Protein AF-I0TAL6-F1 (afdb_monomer)

Nearest PDB structures (foldseek):
  5udh-assembly1_A  TM=2.173E-01  e=4.845E+00  Homo sapiens

Structure (mmCIF, N/CA/C/O backbone):
data_AF-I0TAL6-F1
#
_entry.id   AF-I0TAL6-F1
#
loop_
_atom_site.group_PDB
_atom_site.id
_atom_site.type_symbol
_atom_site.label_atom_id
_atom_site.label_alt_id
_atom_site.label_comp_id
_atom_site.label_asym_id
_atom_site.label_entity_id
_atom_site.label_seq_id
_atom_site.pdbx_PDB_ins_code
_atom_site.Cartn_x
_atom_site.Cartn_y
_atom_site.Cartn_z
_atom_site.occupancy
_atom_site.B_iso_or_equiv
_atom_site.auth_seq_id
_atom_site.auth_comp_id
_atom_site.auth_asym_id
_atom_site.auth_atom_id
_atom_site.pdbx_PDB_model_num
ATOM 1 N N . MET A 1 1 ? -28.805 22.030 4.016 1.00 53.69 1 MET A N 1
ATOM 2 C CA . MET A 1 1 ? -29.530 22.286 5.298 1.00 53.69 1 MET A CA 1
ATOM 3 C C . MET A 1 1 ? -31.060 22.111 5.284 1.00 53.69 1 MET A C 1
ATOM 5 O O . MET A 1 1 ? -31.633 21.933 6.361 1.00 53.69 1 MET A O 1
ATOM 9 N N . LYS A 1 2 ? -31.771 22.127 4.138 1.00 55.94 2 LYS A N 1
ATOM 10 C CA . LYS A 1 2 ? -33.166 21.615 4.095 1.00 55.94 2 LYS A CA 1
ATOM 11 C C . LYS A 1 2 ? -33.221 20.123 4.462 1.00 55.94 2 LYS A C 1
ATOM 13 O O . LYS A 1 2 ? -34.239 19.667 4.986 1.00 55.94 2 LYS A O 1
ATOM 18 N N . GLU A 1 3 ? -32.114 19.407 4.263 1.00 63.91 3 GLU A N 1
ATOM 19 C CA . GLU A 1 3 ? -32.031 17.962 4.459 1.00 63.91 3 GLU A CA 1
ATOM 20 C C . GLU A 1 3 ? -32.101 17.501 5.912 1.00 63.91 3 GLU A C 1
ATOM 22 O O . GLU A 1 3 ? -32.312 16.324 6.102 1.00 63.91 3 GLU A O 1
ATOM 27 N N . LEU A 1 4 ? -31.986 18.353 6.941 1.00 71.62 4 LEU A N 1
ATOM 28 C CA . LEU A 1 4 ? -32.075 17.898 8.347 1.00 71.62 4 LEU A CA 1
ATOM 29 C C . LEU A 1 4 ? -33.511 17.832 8.895 1.00 71.62 4 LEU A C 1
ATOM 31 O O . LEU A 1 4 ? -33.734 17.356 10.001 1.00 71.62 4 LEU A O 1
ATOM 35 N N . SER A 1 5 ? -34.500 18.292 8.124 1.00 72.50 5 SER A N 1
ATOM 36 C CA . SER A 1 5 ? -35.914 18.364 8.543 1.00 72.50 5 SER A CA 1
ATOM 37 C C . SER A 1 5 ? -36.588 17.006 8.787 1.00 72.50 5 SER A C 1
ATOM 39 O O . SER A 1 5 ? -37.674 16.946 9.355 1.00 72.50 5 SER A O 1
ATOM 41 N N . PHE A 1 6 ? -35.971 15.894 8.380 1.00 74.50 6 PHE A N 1
ATOM 42 C CA . PHE A 1 6 ? -36.492 14.562 8.702 1.00 74.50 6 PHE A CA 1
ATOM 43 C C . PHE A 1 6 ? -36.309 14.203 10.186 1.00 74.50 6 PHE A C 1
ATOM 45 O O . PHE A 1 6 ? -37.106 13.424 10.706 1.00 74.50 6 PHE A O 1
ATOM 52 N N . LEU A 1 7 ? -35.314 14.788 10.871 1.00 77.50 7 LEU A N 1
ATOM 53 C CA . LEU A 1 7 ? -35.041 14.531 12.291 1.00 77.50 7 LEU A CA 1
ATOM 54 C C . LEU A 1 7 ? -36.184 15.004 13.204 1.00 77.50 7 LEU A C 1
ATOM 56 O O . LEU A 1 7 ? -36.369 14.435 14.275 1.00 77.50 7 LEU A O 1
ATOM 60 N N . ASP A 1 8 ? -37.015 15.950 12.745 1.00 76.44 8 ASP A N 1
ATOM 61 C CA . ASP A 1 8 ? -38.216 16.428 13.455 1.00 76.44 8 ASP A CA 1
ATOM 62 C C . ASP A 1 8 ? -39.261 15.315 13.694 1.00 76.44 8 ASP A C 1
ATOM 64 O O . ASP A 1 8 ? -40.239 15.512 14.415 1.00 76.44 8 ASP A O 1
ATOM 68 N N . LYS A 1 9 ? -39.106 14.150 13.049 1.00 80.06 9 LYS A N 1
ATOM 69 C CA . LYS A 1 9 ? -40.027 13.005 13.148 1.00 80.06 9 LYS A CA 1
ATOM 70 C C . LYS A 1 9 ? -39.466 11.835 13.949 1.00 80.06 9 LYS A C 1
ATOM 72 O O . LYS A 1 9 ? -40.196 10.868 14.158 1.00 80.06 9 LYS A O 1
ATOM 77 N N . TYR A 1 10 ? -38.198 11.896 14.344 1.00 83.62 10 TYR A N 1
ATOM 78 C CA . TYR A 1 10 ? -37.513 10.807 15.025 1.00 83.62 10 TYR A CA 1
ATOM 79 C C . TYR A 1 10 ? -37.316 11.124 16.500 1.00 83.62 10 TYR A C 1
ATOM 81 O O . TYR A 1 10 ? -36.924 12.233 16.860 1.00 83.62 10 TYR A O 1
ATOM 89 N N . ASP A 1 11 ? -37.563 10.123 17.344 1.00 85.75 11 ASP A N 1
ATOM 90 C CA . ASP A 1 11 ? -37.073 10.140 18.720 1.00 85.75 11 ASP A CA 1
ATOM 91 C C . ASP A 1 11 ? -35.536 10.047 18.750 1.00 85.75 11 ASP A C 1
ATOM 93 O O . ASP A 1 11 ? -34.877 9.824 17.725 1.00 85.75 11 ASP A O 1
ATOM 97 N N . LYS A 1 12 ? -34.940 10.198 19.937 1.00 86.06 12 LYS A N 1
ATOM 98 C CA . LYS A 1 12 ? -33.482 10.154 20.091 1.00 86.06 12 LYS A CA 1
ATOM 99 C C . LYS A 1 12 ? -32.867 8.873 19.525 1.00 86.06 12 LYS A C 1
ATOM 101 O O . LYS A 1 12 ? -31.856 8.947 18.832 1.00 86.06 12 LYS A O 1
ATOM 106 N N . GLN A 1 13 ? -33.437 7.704 19.812 1.00 87.19 13 GLN A N 1
ATOM 107 C CA . GLN A 1 13 ? -32.847 6.429 19.400 1.00 87.19 13 GLN A CA 1
ATOM 108 C C . GLN A 1 13 ? -32.952 6.230 17.882 1.00 87.19 13 GLN A C 1
ATOM 110 O O . GLN A 1 13 ? -31.998 5.764 17.258 1.00 87.19 13 GLN A O 1
ATOM 115 N N . GLN A 1 14 ? -34.077 6.610 17.279 1.00 88.38 14 GLN A N 1
ATOM 116 C CA . GLN A 1 14 ? -34.287 6.580 15.832 1.00 88.38 14 GLN A CA 1
ATOM 117 C C . GLN A 1 14 ? -33.343 7.540 15.107 1.00 88.38 14 GLN A C 1
ATOM 119 O O . GLN A 1 14 ? -32.726 7.158 14.113 1.00 88.38 14 GLN A O 1
ATOM 124 N N . ALA A 1 15 ? -33.184 8.756 15.632 1.00 89.38 15 ALA A N 1
ATOM 125 C CA . ALA A 1 15 ? -32.274 9.752 15.086 1.00 89.38 15 ALA A CA 1
ATOM 126 C C . ALA A 1 15 ? -30.819 9.265 15.153 1.00 89.38 15 ALA A C 1
ATOM 128 O O . ALA A 1 15 ? -30.127 9.283 14.137 1.00 89.38 15 ALA A O 1
ATOM 129 N N . LEU A 1 16 ? -30.378 8.747 16.306 1.00 90.44 16 LEU A N 1
ATOM 130 C CA . LEU A 1 16 ? -29.038 8.171 16.458 1.00 90.44 16 LEU A CA 1
ATOM 131 C C . LEU A 1 16 ? -28.819 6.993 15.506 1.00 90.44 16 LEU A C 1
ATOM 133 O O . LEU A 1 16 ? -27.816 6.981 14.806 1.00 90.44 16 LEU A O 1
ATOM 137 N N . SER A 1 17 ? -29.771 6.058 15.423 1.00 91.44 17 SER A N 1
ATOM 138 C CA . SER A 1 17 ? -29.708 4.907 14.509 1.00 91.44 17 SER A CA 1
ATOM 139 C C . SER A 1 17 ? -29.565 5.343 13.048 1.00 91.44 17 SER A C 1
ATOM 141 O O . SER A 1 17 ? -28.744 4.790 12.316 1.00 91.44 17 SER A O 1
ATOM 143 N N . CYS A 1 18 ? -30.315 6.368 12.632 1.00 91.62 18 CYS A N 1
ATOM 144 C CA . CYS A 1 18 ? -30.243 6.913 11.280 1.00 91.62 18 CYS A CA 1
ATOM 145 C C . CYS A 1 18 ? -28.887 7.559 10.988 1.00 91.62 18 CYS A C 1
ATOM 147 O O . CYS A 1 18 ? -28.283 7.253 9.964 1.00 91.62 18 CYS A O 1
ATOM 149 N N . ILE A 1 19 ? -28.388 8.416 11.883 1.00 90.94 19 ILE A N 1
ATOM 150 C CA . ILE A 1 19 ? -27.092 9.081 11.691 1.00 90.94 19 ILE A CA 1
ATOM 151 C C . ILE A 1 19 ? -25.942 8.063 11.725 1.00 90.94 19 ILE A C 1
ATOM 153 O O . ILE A 1 19 ? -25.071 8.112 10.865 1.00 90.94 19 ILE A O 1
ATOM 157 N N . SER A 1 20 ? -25.981 7.087 12.637 1.00 92.25 20 SER A N 1
ATOM 158 C CA . SER A 1 20 ? -25.031 5.966 12.689 1.00 92.25 20 SER A CA 1
ATOM 159 C C . SER A 1 20 ? -24.984 5.182 11.382 1.00 92.25 20 SER A C 1
ATOM 161 O O . SER A 1 20 ? -23.903 4.887 10.881 1.00 92.25 20 SER A O 1
ATOM 163 N N . TYR A 1 21 ? -26.152 4.873 10.806 1.00 94.06 21 TYR A N 1
ATOM 164 C CA . TYR A 1 21 ? -26.229 4.214 9.503 1.00 94.06 21 TYR A CA 1
ATOM 165 C C . TYR A 1 21 ? -25.583 5.076 8.422 1.00 94.06 21 TYR A C 1
ATOM 167 O O . TYR A 1 21 ? -24.734 4.587 7.685 1.00 94.06 21 TYR A O 1
ATOM 175 N N . MET A 1 22 ? -25.945 6.362 8.354 1.00 91.31 22 MET A N 1
ATOM 176 C CA . MET A 1 22 ? -25.385 7.292 7.373 1.00 91.31 22 MET A CA 1
ATOM 177 C C . MET A 1 22 ? -23.862 7.387 7.477 1.00 91.31 22 MET A C 1
ATOM 179 O O . MET A 1 22 ? -23.211 7.441 6.446 1.00 91.31 22 MET A O 1
ATOM 183 N N . MET A 1 23 ? -23.286 7.348 8.683 1.00 88.38 23 MET A N 1
ATOM 184 C CA . MET A 1 23 ? -21.828 7.333 8.872 1.00 88.38 23 MET A CA 1
ATOM 185 C C . MET A 1 23 ? -21.166 6.059 8.324 1.00 88.38 23 MET A C 1
ATOM 187 O O . MET A 1 23 ? -20.019 6.118 7.892 1.00 88.38 23 MET A O 1
ATOM 191 N N . GLY A 1 24 ? -21.867 4.921 8.329 1.00 90.00 24 GLY A N 1
ATOM 192 C CA . GLY A 1 24 ? -21.376 3.662 7.758 1.00 90.00 24 GLY A CA 1
ATOM 193 C C . GLY A 1 24 ? -21.459 3.578 6.229 1.00 90.00 24 GLY A C 1
ATOM 194 O O . GLY A 1 24 ? -20.878 2.677 5.634 1.00 90.00 24 GLY A O 1
ATOM 195 N N . MET A 1 25 ? -22.170 4.496 5.572 1.00 90.19 25 MET A N 1
ATOM 196 C CA . MET A 1 25 ? -22.324 4.512 4.114 1.00 90.19 25 MET A CA 1
ATOM 197 C C . MET A 1 25 ? -21.095 5.125 3.439 1.00 90.19 25 MET A C 1
ATOM 199 O O . MET A 1 25 ? -20.728 6.261 3.753 1.00 90.19 25 MET A O 1
ATOM 203 N N . LYS A 1 26 ? -20.500 4.421 2.470 1.00 87.88 26 LYS A N 1
ATOM 204 C CA . LYS A 1 26 ? -19.375 4.949 1.681 1.00 87.88 26 LYS A CA 1
ATOM 205 C C . LYS A 1 26 ? -19.756 6.198 0.885 1.00 87.88 26 LYS A C 1
ATOM 207 O O . LYS A 1 26 ? -18.926 7.080 0.692 1.00 87.88 26 LYS A O 1
ATOM 212 N N . GLU A 1 27 ? -21.028 6.316 0.513 1.00 86.44 27 GLU A N 1
ATOM 213 C CA . GLU A 1 27 ? -21.602 7.466 -0.186 1.00 86.44 27 GLU A CA 1
ATOM 214 C C . GLU A 1 27 ? -21.585 8.739 0.678 1.00 86.44 27 GLU A C 1
ATOM 216 O O . GLU A 1 27 ? -21.618 9.856 0.170 1.00 86.44 27 GLU A O 1
ATOM 221 N N . ASN A 1 28 ? -21.522 8.586 2.003 1.00 85.06 28 ASN A N 1
ATOM 222 C CA . ASN A 1 28 ? -21.476 9.688 2.961 1.00 85.06 28 ASN A CA 1
ATOM 223 C C . ASN A 1 28 ? -20.080 9.881 3.577 1.00 85.06 28 ASN A C 1
ATOM 225 O O . ASN A 1 28 ? -19.953 10.612 4.562 1.00 85.06 28 ASN A O 1
ATOM 229 N N . SER A 1 29 ? -19.031 9.244 3.046 1.00 80.31 29 SER A N 1
ATOM 230 C CA . SER A 1 29 ? -17.682 9.289 3.632 1.00 80.31 29 SER A CA 1
ATOM 231 C C . SER A 1 29 ? -17.120 10.713 3.745 1.00 80.31 29 SER A C 1
ATOM 233 O O . SER A 1 29 ? -16.451 11.022 4.734 1.00 80.31 29 SER A O 1
ATOM 235 N N . ALA A 1 30 ? -17.435 11.591 2.785 1.00 74.44 30 ALA A N 1
ATOM 236 C CA . ALA A 1 30 ? -17.073 13.011 2.811 1.00 74.44 30 ALA A CA 1
ATOM 237 C C . ALA A 1 30 ? -17.702 13.745 4.009 1.00 74.44 30 ALA A C 1
ATOM 239 O O . ALA A 1 30 ? -17.089 14.600 4.637 1.00 74.44 30 ALA A O 1
ATOM 240 N N . TRP A 1 31 ? -18.900 13.322 4.405 1.00 76.19 31 TRP A N 1
ATOM 241 C CA . TRP A 1 31 ? -19.743 13.990 5.390 1.00 76.19 31 TRP A CA 1
ATOM 242 C C . TRP A 1 31 ? -19.542 13.514 6.834 1.00 76.19 31 TRP A C 1
ATOM 244 O O . TRP A 1 31 ? -20.280 13.935 7.732 1.00 76.19 31 TRP A O 1
ATOM 254 N N . LYS A 1 32 ? -18.576 12.626 7.092 1.00 76.44 32 LYS A N 1
ATOM 255 C CA . LYS A 1 32 ? -18.413 11.954 8.394 1.00 76.44 32 LYS A CA 1
ATOM 256 C C . LYS A 1 32 ? -18.287 12.914 9.582 1.00 76.44 32 LYS A C 1
ATOM 258 O O . LYS A 1 32 ? -18.875 12.650 10.631 1.00 76.44 32 LYS A O 1
ATOM 263 N N . TYR A 1 33 ? -17.605 14.047 9.413 1.00 73.88 33 TYR A N 1
ATOM 264 C CA . TYR A 1 33 ? -17.498 15.090 10.438 1.00 73.88 33 TYR A CA 1
ATOM 265 C C . TYR A 1 33 ? -18.843 15.734 10.751 1.00 73.88 33 TYR A C 1
ATOM 267 O O . TYR A 1 33 ? -19.246 15.844 11.909 1.00 73.88 33 TYR A O 1
ATOM 275 N N . ASN A 1 34 ? -19.563 16.116 9.704 1.00 76.75 34 ASN A N 1
ATOM 276 C CA . ASN A 1 34 ? -20.827 16.828 9.816 1.00 76.75 34 ASN A CA 1
ATOM 277 C C . ASN A 1 34 ? -21.859 15.916 10.486 1.00 76.75 34 ASN A C 1
ATOM 279 O O . ASN A 1 34 ? -22.588 16.348 11.382 1.00 76.75 34 ASN A O 1
ATOM 283 N N . LEU A 1 35 ? -21.848 14.629 10.130 1.00 82.31 35 LEU A N 1
ATOM 284 C CA . LEU A 1 35 ? -22.655 13.596 10.774 1.00 82.31 35 LEU A CA 1
ATOM 285 C C . LEU A 1 35 ? -22.265 13.381 12.242 1.00 82.31 35 LEU A C 1
ATOM 287 O O . LEU A 1 35 ? -23.160 13.299 13.083 1.00 82.31 35 LEU A O 1
ATOM 291 N N . ALA A 1 36 ? -20.973 13.365 12.583 1.00 79.62 36 ALA A N 1
ATOM 292 C CA . ALA A 1 36 ? -20.522 13.251 13.971 1.00 79.62 36 ALA A CA 1
ATOM 293 C C . ALA A 1 36 ? -20.953 14.458 14.828 1.00 79.62 36 ALA A C 1
ATOM 295 O O . ALA A 1 36 ? -21.435 14.277 15.946 1.00 79.62 36 ALA A O 1
ATOM 296 N N . ILE A 1 37 ? -20.869 15.685 14.300 1.00 76.94 37 ILE A N 1
ATOM 297 C CA . ILE A 1 37 ? -21.343 16.902 14.984 1.00 76.94 37 ILE A CA 1
ATOM 298 C C . ILE A 1 37 ? -22.854 16.822 15.236 1.00 76.94 37 ILE A C 1
ATOM 300 O O . ILE A 1 37 ? -23.314 17.067 16.356 1.00 76.94 37 ILE A O 1
ATOM 304 N N . ILE A 1 38 ? -23.633 16.427 14.223 1.00 80.31 38 ILE A N 1
ATOM 305 C CA . ILE A 1 38 ? -25.086 16.234 14.351 1.00 80.31 38 ILE A CA 1
ATOM 306 C C . ILE A 1 38 ? -25.390 15.162 15.404 1.00 80.31 38 ILE A C 1
ATOM 308 O O . ILE A 1 38 ? -26.250 15.357 16.265 1.00 80.31 38 ILE A O 1
ATOM 312 N N . GLN A 1 39 ? -24.672 14.040 15.378 1.00 85.50 39 GLN A N 1
ATOM 313 C CA . GLN A 1 39 ? -24.866 12.945 16.322 1.00 85.50 39 GLN A CA 1
ATOM 314 C C . GLN A 1 39 ? -24.544 13.360 17.760 1.00 85.50 39 GLN A C 1
ATOM 316 O O . GLN A 1 39 ? -25.321 13.076 18.674 1.00 85.50 39 GLN A O 1
ATOM 321 N N . ARG A 1 40 ? -23.438 14.083 17.964 1.00 79.88 40 ARG A N 1
ATOM 322 C CA . ARG A 1 40 ? -23.053 14.644 19.262 1.00 79.88 40 ARG A CA 1
ATOM 323 C C . ARG A 1 40 ? -24.134 15.578 19.792 1.00 79.88 40 ARG A C 1
ATOM 325 O O . ARG A 1 40 ? -24.533 15.457 20.950 1.00 79.88 40 ARG A O 1
ATOM 332 N N . TYR A 1 41 ? -24.655 16.455 18.938 1.00 78.25 41 TYR A N 1
ATOM 333 C CA . TYR A 1 41 ? -25.741 17.350 19.312 1.00 78.25 41 TYR A CA 1
ATOM 334 C C . TYR A 1 41 ? -26.972 16.577 19.814 1.00 78.25 41 TYR A C 1
ATOM 336 O O . TYR A 1 41 ? -27.510 16.911 20.873 1.00 78.25 41 TYR A O 1
ATOM 344 N N . ILE A 1 42 ? -27.380 15.517 19.105 1.00 82.38 42 ILE A N 1
ATOM 345 C CA . ILE A 1 42 ? -28.503 14.644 19.496 1.00 82.38 42 ILE A CA 1
ATOM 346 C C . ILE A 1 42 ? -28.231 13.965 20.850 1.00 82.38 42 ILE A C 1
ATOM 348 O O . ILE A 1 42 ? -29.122 13.855 21.700 1.00 82.38 42 ILE A O 1
ATOM 352 N N . LEU A 1 43 ? -26.998 13.516 21.097 1.00 81.75 43 LEU A N 1
ATOM 353 C CA . LEU A 1 43 ? -26.622 12.897 22.371 1.00 81.75 43 LEU A CA 1
ATOM 354 C C . LEU A 1 43 ? -26.753 13.864 23.553 1.00 81.75 43 LEU A C 1
ATOM 356 O O . LEU A 1 43 ? -27.346 13.489 24.573 1.00 81.75 43 LEU A O 1
ATOM 360 N N . GLU A 1 44 ? -26.257 15.091 23.402 1.00 76.88 44 GLU A N 1
ATOM 361 C CA . GLU A 1 44 ? -26.182 16.094 24.469 1.00 76.88 44 GLU A CA 1
ATOM 362 C C . GLU A 1 44 ? -27.543 16.760 24.749 1.00 76.88 44 GLU A C 1
ATOM 364 O O . GLU A 1 44 ? -27.931 16.932 25.914 1.00 76.88 44 GLU A O 1
ATOM 369 N N . ASN A 1 45 ? -28.307 17.073 23.696 1.00 74.00 45 ASN A N 1
ATOM 370 C CA . ASN A 1 45 ? -29.447 17.995 23.773 1.00 74.00 45 ASN A CA 1
ATOM 371 C C . ASN A 1 45 ? -30.826 17.326 23.676 1.00 74.00 45 ASN A C 1
ATOM 373 O O . ASN A 1 45 ? -31.824 17.943 24.044 1.00 74.00 45 ASN A O 1
ATOM 377 N N . SER A 1 46 ? -30.915 16.067 23.240 1.00 72.00 46 SER A N 1
ATOM 378 C CA . SER A 1 46 ? -32.206 15.383 23.086 1.00 72.00 46 SER A CA 1
ATOM 379 C C . SER A 1 46 ? -32.576 14.547 24.315 1.00 72.00 46 SER A C 1
ATOM 381 O O . SER A 1 46 ? -31.762 13.772 24.839 1.00 72.00 46 SER A O 1
ATOM 383 N N . ASN A 1 47 ? -33.834 14.676 24.751 1.00 66.69 47 ASN A N 1
ATOM 384 C CA . ASN A 1 47 ? -34.414 13.940 25.875 1.00 66.69 47 ASN A CA 1
ATOM 385 C C . ASN A 1 47 ? -35.338 12.820 25.378 1.00 66.69 47 ASN A C 1
ATOM 387 O O . ASN A 1 47 ? -36.497 13.075 25.057 1.00 66.69 47 ASN A O 1
ATOM 391 N N . GLY A 1 48 ? -34.829 11.584 25.387 1.00 68.19 48 GLY A N 1
ATOM 392 C CA . GLY A 1 48 ? -35.621 10.363 25.202 1.00 68.19 48 GLY A CA 1
ATOM 393 C C . GLY A 1 48 ? -36.544 10.396 23.981 1.00 68.19 48 GLY A C 1
ATOM 394 O O . GLY A 1 48 ? -36.072 10.500 22.850 1.00 68.19 48 GLY A O 1
ATOM 395 N N . ASP A 1 49 ? -37.849 10.317 24.243 1.00 68.88 49 ASP A N 1
ATOM 396 C CA . ASP A 1 49 ? -38.909 10.117 23.246 1.00 68.88 49 ASP A CA 1
ATOM 397 C C . ASP A 1 49 ? -39.348 11.406 22.521 1.00 68.88 49 ASP A C 1
ATOM 399 O O . ASP A 1 49 ? -40.234 11.372 21.667 1.00 68.88 49 ASP A O 1
ATOM 403 N N . MET A 1 50 ? -38.779 12.564 22.878 1.00 68.88 50 MET A N 1
ATOM 404 C CA . MET A 1 50 ? -39.114 13.837 22.232 1.00 68.88 50 MET A CA 1
ATOM 405 C C . MET A 1 50 ? -38.406 13.959 20.874 1.00 68.88 50 MET A C 1
ATOM 407 O O . MET A 1 50 ? -37.223 13.615 20.782 1.00 68.88 50 MET A O 1
ATOM 411 N N . PRO A 1 51 ? -39.081 14.501 19.842 1.00 70.88 51 PRO A N 1
ATOM 412 C CA . PRO A 1 51 ? -38.441 14.797 18.569 1.00 70.88 51 PRO A CA 1
ATOM 413 C C . PRO A 1 51 ? -37.265 15.769 18.698 1.00 70.88 51 PRO A C 1
ATOM 415 O O . PRO A 1 51 ? -37.230 16.613 19.599 1.00 70.88 51 PRO A O 1
ATOM 418 N N . ILE A 1 52 ? -36.308 15.663 17.777 1.00 78.81 52 ILE A N 1
ATOM 419 C CA . ILE A 1 52 ? -35.122 16.526 17.735 1.00 78.81 52 ILE A CA 1
ATOM 420 C C . ILE A 1 52 ? -35.521 17.961 17.355 1.00 78.81 52 ILE A C 1
ATOM 422 O O . ILE A 1 52 ? -36.206 18.158 16.358 1.00 78.81 52 ILE A O 1
ATOM 426 N N . ASP A 1 53 ? -35.052 18.973 18.097 1.00 74.12 53 ASP A N 1
ATOM 427 C CA . ASP A 1 53 ? -35.224 20.384 17.711 1.00 74.12 53 ASP A CA 1
ATOM 428 C C . ASP A 1 53 ? -34.231 20.768 16.602 1.00 74.12 53 ASP A C 1
ATOM 430 O O . ASP A 1 53 ? -33.108 21.227 16.841 1.00 74.12 53 ASP A O 1
ATOM 434 N N . VAL A 1 54 ? -34.656 20.586 15.351 1.00 74.06 54 VAL A N 1
ATOM 435 C CA . VAL A 1 54 ? -33.840 20.899 14.169 1.00 74.06 54 VAL A CA 1
ATOM 436 C C . VAL A 1 54 ? -33.616 22.406 14.005 1.00 74.06 54 VAL A C 1
ATOM 438 O O . VAL A 1 54 ? -32.652 22.821 13.356 1.00 74.06 54 VAL A O 1
ATOM 441 N N . THR A 1 55 ? -34.472 23.254 14.581 1.00 72.44 55 THR A N 1
ATOM 442 C CA . THR A 1 55 ? -34.341 24.716 14.458 1.00 72.44 55 THR A CA 1
ATOM 443 C C . THR A 1 55 ? -33.127 25.207 15.233 1.00 72.44 55 THR A C 1
ATOM 445 O O . THR A 1 55 ? -32.355 26.020 14.719 1.00 72.44 55 THR A O 1
ATOM 448 N N . PHE A 1 56 ? -32.920 24.673 16.435 1.00 66.69 56 PHE A N 1
ATOM 449 C CA . PHE A 1 56 ? -31.739 24.965 17.239 1.00 66.69 56 PHE A CA 1
ATOM 450 C C . PHE A 1 56 ? -30.465 24.371 16.622 1.00 66.69 56 PHE A C 1
ATOM 452 O O . PHE A 1 56 ? -29.475 25.086 16.484 1.00 66.69 56 PHE A O 1
ATOM 459 N N . LEU A 1 57 ? -30.506 23.115 16.152 1.00 70.44 57 LEU A N 1
ATOM 460 C CA . LEU A 1 57 ? -29.370 22.478 15.466 1.00 70.44 57 LEU A CA 1
ATOM 461 C C . LEU A 1 57 ? -28.867 23.321 14.283 1.00 70.44 57 LEU A C 1
ATOM 463 O O . LEU A 1 57 ? -27.669 23.542 14.152 1.00 70.44 57 LEU A O 1
ATOM 467 N N . LYS A 1 58 ? -29.772 23.850 13.448 1.00 70.94 58 LYS A N 1
ATOM 468 C CA . LYS A 1 58 ? -29.414 24.708 12.300 1.00 70.94 58 LYS A CA 1
ATOM 469 C C . LYS A 1 58 ? -28.721 26.010 12.701 1.00 70.94 58 LYS A C 1
ATOM 471 O O . LYS A 1 58 ? -27.920 26.525 11.927 1.00 70.94 58 LYS A O 1
ATOM 476 N N . LYS A 1 59 ? -29.064 26.564 13.867 1.00 65.94 59 LYS A N 1
ATOM 477 C CA . LYS A 1 59 ? -28.480 27.809 14.373 1.00 65.94 59 LYS A CA 1
ATOM 478 C C . LYS A 1 59 ? -27.050 27.588 14.871 1.00 65.94 59 LYS A C 1
ATOM 480 O O . LYS A 1 59 ? -26.182 28.396 14.572 1.00 65.94 59 LYS A O 1
ATOM 485 N N . GLU A 1 60 ? -26.820 26.484 15.575 1.00 63.34 60 GLU A N 1
ATOM 486 C CA . GLU A 1 60 ? -25.525 26.168 16.189 1.00 63.34 60 GLU A CA 1
ATOM 487 C C . GLU A 1 60 ? -24.560 25.450 15.231 1.00 63.34 60 GLU A C 1
ATOM 489 O O . GLU A 1 60 ? -23.356 25.492 15.445 1.00 63.34 60 GLU A O 1
ATOM 494 N N . PHE A 1 61 ? -25.045 24.818 14.152 1.00 67.00 61 PHE A N 1
ATOM 495 C CA . PHE A 1 61 ? -24.219 24.017 13.234 1.00 67.00 61 PHE A CA 1
ATOM 496 C C . PHE A 1 61 ? -22.969 24.759 12.728 1.00 67.00 61 PHE A C 1
ATOM 498 O O . PHE A 1 61 ? -21.875 24.208 12.768 1.00 67.00 61 PHE A O 1
ATOM 505 N N . TYR A 1 62 ? -23.103 26.027 12.324 1.00 60.28 62 TYR A N 1
ATOM 506 C CA . TYR A 1 62 ? -21.965 26.838 11.866 1.00 60.28 62 TYR A CA 1
ATOM 507 C C . TYR A 1 62 ? -21.037 27.310 12.992 1.00 60.28 62 TYR A C 1
ATOM 509 O O . TYR A 1 62 ? -19.886 27.640 12.723 1.00 60.28 62 TYR A O 1
ATOM 517 N N . GLU A 1 63 ? -21.514 27.362 14.237 1.00 57.81 63 GLU A N 1
ATOM 518 C CA . GLU A 1 63 ? -20.679 27.670 15.405 1.00 57.81 63 GLU A CA 1
ATOM 519 C C . GLU A 1 63 ? -19.925 26.428 15.913 1.00 57.81 63 GLU A C 1
ATOM 521 O O . GLU A 1 63 ? -18.886 26.563 16.559 1.00 57.81 63 GLU A O 1
ATOM 526 N N . LEU A 1 64 ? -20.429 25.228 15.594 1.00 54.50 64 LEU A N 1
ATOM 527 C CA . LEU A 1 64 ? -19.842 23.933 15.948 1.00 54.50 64 LEU A CA 1
ATOM 528 C C . LEU A 1 64 ? -18.759 23.458 14.965 1.00 54.50 64 LEU A C 1
ATOM 530 O O . LEU A 1 64 ? -17.952 22.608 15.337 1.00 54.50 64 LEU A O 1
ATOM 534 N N . ILE A 1 65 ? -18.715 23.996 13.740 1.00 57.94 65 ILE A N 1
ATOM 535 C CA . ILE A 1 65 ? -17.615 23.746 12.797 1.00 57.94 65 ILE A CA 1
ATOM 536 C C . ILE A 1 65 ? -16.394 24.563 13.254 1.00 57.94 65 ILE A C 1
ATOM 538 O O . ILE A 1 65 ? -16.479 25.794 13.339 1.00 57.94 65 ILE A O 1
ATOM 542 N N . PRO A 1 66 ? -15.243 23.931 13.546 1.00 51.69 66 PRO A N 1
ATOM 543 C CA . PRO A 1 66 ? -14.051 24.658 13.958 1.00 51.69 66 PRO A CA 1
ATOM 544 C C . PRO A 1 66 ? -13.611 25.663 12.886 1.00 51.69 66 PRO A C 1
ATOM 546 O O . PRO A 1 66 ? -13.547 25.355 11.695 1.00 51.69 66 PRO A O 1
ATOM 549 N N . LYS A 1 67 ? -13.263 26.883 13.312 1.00 42.78 67 LYS A N 1
ATOM 550 C CA . LYS A 1 67 ? -12.723 27.910 12.409 1.00 42.78 67 LYS A CA 1
ATOM 551 C C . LYS A 1 67 ? -11.430 27.403 11.759 1.00 42.78 67 LYS A C 1
ATOM 553 O O . LYS A 1 67 ? -10.471 27.126 12.471 1.00 42.78 67 LYS A O 1
ATOM 558 N N . GLY A 1 68 ? -11.406 27.338 10.427 1.00 41.41 68 GLY A N 1
ATOM 559 C CA . GLY A 1 68 ? -10.269 26.837 9.640 1.00 41.41 68 GLY A CA 1
ATOM 560 C C . GLY A 1 68 ? -10.503 25.471 8.989 1.00 41.41 68 GLY A C 1
ATOM 561 O O . GLY A 1 68 ? -9.715 25.077 8.141 1.00 41.41 68 GLY A O 1
ATOM 562 N N . VAL A 1 69 ? -11.601 24.783 9.319 1.00 46.19 69 VAL A N 1
ATOM 563 C CA . VAL A 1 69 ? -12.072 23.591 8.597 1.00 46.19 69 VAL A CA 1
ATOM 564 C C . VAL A 1 69 ? -12.980 24.068 7.462 1.00 46.19 69 VAL A C 1
ATOM 566 O O . VAL A 1 69 ? -14.201 24.025 7.568 1.00 46.19 69 VAL A O 1
ATOM 569 N N . THR A 1 70 ? -12.392 24.679 6.433 1.00 40.00 70 THR A N 1
ATOM 570 C CA . THR A 1 70 ? -13.139 25.138 5.244 1.00 40.00 70 THR A CA 1
ATOM 571 C C . THR A 1 70 ? -13.005 24.188 4.064 1.00 40.00 70 THR A C 1
ATOM 573 O O . THR A 1 70 ? -13.927 24.122 3.260 1.00 40.00 70 THR A O 1
ATOM 576 N N . ASP A 1 71 ? -11.928 23.406 4.028 1.00 44.47 71 ASP A N 1
ATOM 577 C CA . ASP A 1 71 ? -11.718 22.344 3.054 1.00 44.47 71 ASP A CA 1
ATOM 578 C C . ASP A 1 71 ? -11.751 21.032 3.837 1.00 44.47 71 ASP A C 1
ATOM 580 O O . ASP A 1 71 ? -10.793 20.678 4.527 1.00 44.47 71 ASP A O 1
ATOM 584 N N . GLU A 1 72 ? -12.910 20.370 3.852 1.00 49.44 72 GLU A N 1
ATOM 585 C CA . GLU A 1 72 ? -13.040 19.048 4.462 1.00 49.44 72 GLU A CA 1
ATOM 586 C C . GLU A 1 72 ? -11.939 18.155 3.871 1.00 49.44 72 GLU A C 1
ATOM 588 O O . GLU A 1 72 ? -11.831 18.020 2.652 1.00 49.44 72 GLU A O 1
ATOM 593 N N . VAL A 1 73 ? -11.082 17.585 4.728 1.00 48.56 73 VAL A N 1
ATOM 594 C CA . VAL A 1 73 ? -10.094 16.581 4.319 1.00 48.56 73 VAL A CA 1
ATOM 595 C C . VAL A 1 73 ? -10.895 15.355 3.901 1.00 48.56 73 VAL A C 1
ATOM 597 O O . VAL A 1 73 ? -11.267 14.509 4.716 1.00 48.56 73 VAL A O 1
ATOM 600 N N . GLN A 1 74 ? -11.273 15.345 2.629 1.00 52.16 74 GLN A N 1
ATOM 601 C CA . GLN A 1 74 ? -12.042 14.296 1.993 1.00 52.16 74 GLN A CA 1
ATOM 602 C C . GLN A 1 74 ? -11.220 13.012 2.098 1.00 52.16 74 GLN A C 1
ATOM 604 O O . GLN A 1 74 ? -10.151 12.882 1.507 1.00 52.16 74 GLN A O 1
ATOM 609 N N . ALA A 1 75 ? -11.674 12.085 2.937 1.00 51.22 75 ALA A N 1
ATOM 610 C CA . ALA A 1 75 ? -10.999 10.811 3.109 1.00 51.22 75 ALA A CA 1
ATOM 611 C C . ALA A 1 75 ? -11.292 9.931 1.896 1.00 51.22 75 ALA A C 1
ATOM 613 O O . ALA A 1 75 ? -12.425 9.478 1.733 1.00 51.22 75 ALA A O 1
ATOM 614 N N . ASN A 1 76 ? -10.284 9.691 1.053 1.00 62.09 76 ASN A N 1
ATOM 615 C CA . ASN A 1 76 ? -10.466 8.851 -0.134 1.00 62.09 76 ASN A CA 1
ATOM 616 C C . ASN A 1 76 ? -10.736 7.395 0.261 1.00 62.09 76 ASN A C 1
ATOM 618 O O . ASN A 1 76 ? -11.577 6.747 -0.350 1.00 62.09 76 ASN A O 1
ATOM 622 N N . LEU A 1 77 ? -10.083 6.896 1.313 1.00 73.75 77 LEU A N 1
ATOM 623 C CA . LEU A 1 77 ? -10.310 5.553 1.837 1.00 73.75 77 LEU A CA 1
ATOM 624 C C . LEU A 1 77 ? -11.483 5.555 2.826 1.00 73.75 77 LEU A C 1
ATOM 626 O O . LEU A 1 77 ? -11.459 6.286 3.816 1.00 73.75 77 LEU A O 1
ATOM 630 N N . CYS A 1 78 ? -12.510 4.747 2.566 1.00 83.56 78 CYS A N 1
ATOM 631 C CA . CYS A 1 78 ? -13.612 4.510 3.499 1.00 83.56 78 CYS A CA 1
ATOM 632 C C . CYS A 1 78 ? -13.309 3.310 4.400 1.00 83.56 78 CYS A C 1
ATOM 634 O O . CYS A 1 78 ? -13.458 3.412 5.619 1.00 83.56 78 CYS A O 1
ATOM 636 N N . ILE A 1 79 ? -12.829 2.211 3.809 1.00 90.06 79 ILE A N 1
ATOM 637 C CA . ILE A 1 79 ? -12.475 0.968 4.508 1.00 90.06 79 ILE A CA 1
ATOM 638 C C . ILE A 1 79 ? -11.001 0.647 4.263 1.00 90.06 79 ILE A C 1
ATOM 640 O O . ILE A 1 79 ? -10.550 0.691 3.121 1.00 90.06 79 ILE A O 1
ATOM 644 N N . ASP A 1 80 ? -10.280 0.315 5.332 1.00 89.12 80 ASP A N 1
ATOM 645 C CA . ASP A 1 80 ? -8.877 -0.116 5.337 1.00 89.12 80 ASP A CA 1
ATOM 646 C C . ASP A 1 80 ? -8.717 -1.455 6.083 1.00 89.12 80 ASP A C 1
ATOM 648 O O . ASP A 1 80 ? -9.662 -1.975 6.685 1.00 89.12 80 ASP A O 1
ATOM 652 N N . GLN A 1 81 ? -7.502 -2.000 6.096 1.00 91.19 81 GLN A N 1
ATOM 653 C CA . GLN A 1 81 ? -7.124 -3.203 6.826 1.00 91.19 81 GLN A CA 1
ATOM 654 C C . GLN A 1 81 ? -6.277 -2.885 8.061 1.00 91.19 81 GLN A C 1
ATOM 656 O O . GLN A 1 81 ? -5.166 -2.361 7.983 1.00 91.19 81 GLN A O 1
ATOM 661 N N . CYS A 1 82 ? -6.756 -3.317 9.227 1.00 92.94 82 CYS A N 1
ATOM 662 C CA . CYS A 1 82 ? -5.937 -3.434 10.427 1.00 92.94 82 CYS A CA 1
ATOM 663 C C . CYS A 1 82 ? -5.387 -4.858 10.517 1.00 92.94 82 CYS A C 1
ATOM 665 O O . CYS A 1 82 ? -6.100 -5.798 10.866 1.00 92.94 82 CYS A O 1
ATOM 667 N N . ILE A 1 83 ? -4.105 -5.022 10.199 1.00 90.88 83 ILE A N 1
ATOM 668 C CA . ILE A 1 83 ? -3.423 -6.318 10.240 1.00 90.88 83 ILE A CA 1
ATOM 669 C C . ILE A 1 83 ? -2.796 -6.511 11.618 1.00 90.88 83 ILE A C 1
ATOM 671 O O . ILE A 1 83 ? -1.864 -5.797 11.981 1.00 90.88 83 ILE A O 1
ATOM 675 N N . THR A 1 84 ? -3.262 -7.506 12.367 1.00 90.12 84 THR A N 1
ATOM 676 C CA . THR A 1 84 ? -2.555 -7.992 13.559 1.00 90.12 84 THR A CA 1
ATOM 677 C C . THR A 1 84 ? -1.878 -9.315 13.243 1.00 90.12 84 THR A C 1
ATOM 679 O O . THR A 1 84 ? -2.117 -9.922 12.200 1.00 90.12 84 THR A O 1
ATOM 682 N N . GLU A 1 85 ? -1.037 -9.819 14.139 1.00 79.38 85 GLU A N 1
ATOM 683 C CA . GLU A 1 85 ? -0.420 -11.124 13.907 1.00 79.38 85 GLU A CA 1
ATOM 684 C C . GLU A 1 85 ? -1.405 -12.307 14.110 1.00 79.38 85 GLU A C 1
ATOM 686 O O . GLU A 1 85 ? -1.014 -13.466 13.964 1.00 79.38 85 GLU A O 1
ATOM 691 N N . ASP A 1 86 ? -2.662 -12.046 14.499 1.00 82.75 86 ASP A N 1
ATOM 692 C CA . ASP A 1 86 ? -3.714 -13.062 14.682 1.00 82.75 86 ASP A CA 1
ATOM 693 C C . ASP A 1 86 ? -4.658 -13.165 13.474 1.00 82.75 86 ASP A C 1
ATOM 695 O O . ASP A 1 86 ? -5.132 -14.255 13.156 1.00 82.75 86 ASP A O 1
ATOM 699 N N . ARG A 1 87 ? -4.971 -12.035 12.830 1.00 89.25 87 ARG A N 1
ATOM 700 C CA . ARG A 1 87 ? -5.870 -11.940 11.670 1.00 89.25 87 ARG A CA 1
ATOM 701 C C . ARG A 1 87 ? -5.849 -10.524 11.087 1.00 89.25 87 ARG A C 1
ATOM 703 O O . ARG A 1 87 ? -5.341 -9.594 11.713 1.00 89.25 87 ARG A O 1
ATOM 710 N N . SER A 1 88 ? -6.482 -10.361 9.931 1.00 93.12 88 SER A N 1
ATOM 711 C CA . SER A 1 88 ? -6.870 -9.052 9.402 1.00 93.12 88 SER A CA 1
ATOM 712 C C . SER A 1 88 ? -8.284 -8.670 9.843 1.00 93.12 88 SER A C 1
ATOM 714 O O . SER A 1 88 ? -9.156 -9.538 9.990 1.00 93.12 88 SER A O 1
ATOM 716 N N . TYR A 1 89 ? -8.496 -7.372 10.055 1.00 94.88 89 TYR A N 1
ATOM 717 C CA . TYR A 1 89 ? -9.796 -6.768 10.339 1.00 94.88 89 TYR A CA 1
ATOM 718 C C . TYR A 1 89 ? -10.065 -5.658 9.325 1.00 94.88 89 TYR A C 1
ATOM 720 O O . TYR A 1 89 ? -9.215 -4.783 9.146 1.00 94.88 89 TYR A O 1
ATOM 728 N N . SER A 1 90 ? -11.251 -5.660 8.725 1.00 95.12 90 SER A N 1
ATOM 729 C CA . SER A 1 90 ? -11.726 -4.550 7.900 1.00 95.12 90 SER A CA 1
ATOM 730 C C . SER A 1 90 ? -12.246 -3.446 8.807 1.00 95.12 90 SER A C 1
ATOM 732 O O . SER A 1 90 ? -13.133 -3.668 9.632 1.00 95.12 90 SER A O 1
ATOM 734 N N . VAL A 1 91 ? -11.664 -2.259 8.696 1.00 93.00 91 VAL A N 1
ATOM 735 C CA . VAL A 1 91 ? -11.929 -1.143 9.602 1.00 93.00 91 VAL A CA 1
ATOM 736 C C . VAL A 1 91 ? -12.287 0.113 8.832 1.00 93.00 91 VAL A C 1
ATOM 738 O O . VAL A 1 91 ? -11.750 0.377 7.763 1.00 93.00 91 VAL A O 1
ATOM 741 N N . TYR A 1 92 ? -13.171 0.922 9.404 1.00 88.69 92 TYR A N 1
ATOM 742 C CA . TYR A 1 92 ? -13.467 2.241 8.864 1.00 88.69 92 TYR A CA 1
ATOM 743 C C . TYR A 1 92 ? -12.253 3.154 9.028 1.00 88.69 92 TYR A C 1
ATOM 745 O O . TYR A 1 92 ? -11.805 3.406 10.151 1.00 88.69 92 TYR A O 1
ATOM 753 N N . ALA A 1 93 ? -11.729 3.636 7.904 1.00 78.19 93 ALA A N 1
ATOM 754 C CA . ALA A 1 93 ? -10.527 4.450 7.854 1.00 78.19 93 ALA A CA 1
ATOM 755 C C . ALA A 1 93 ? -10.768 5.826 8.488 1.00 78.19 93 ALA A C 1
ATOM 757 O O . ALA A 1 93 ? -11.763 6.518 8.227 1.00 78.19 93 ALA A O 1
ATOM 758 N N . LEU A 1 94 ? -9.841 6.220 9.354 1.00 68.56 94 LEU A N 1
ATOM 759 C CA . LEU A 1 94 ? -9.918 7.467 10.095 1.00 68.56 94 LEU A CA 1
ATOM 760 C C . LEU A 1 94 ? -9.488 8.674 9.265 1.00 68.56 94 LEU A C 1
ATOM 762 O O . LEU A 1 94 ? -9.247 8.607 8.066 1.00 68.56 94 LEU A O 1
ATOM 766 N N . MET A 1 95 ? -9.561 9.833 9.907 1.00 53.41 95 MET A N 1
ATOM 767 C CA . MET A 1 95 ? -9.217 11.137 9.329 1.00 53.41 95 MET A CA 1
ATOM 768 C C . MET A 1 95 ? -7.731 11.434 9.488 1.00 53.41 95 MET A C 1
ATOM 770 O O . MET A 1 95 ? -7.128 12.079 8.641 1.00 53.41 95 MET A O 1
ATOM 774 N N . SER A 1 96 ? -7.166 10.937 10.581 1.00 53.69 96 SER A N 1
ATOM 775 C CA . SER A 1 96 ? -5.750 10.721 10.774 1.00 53.69 96 SER A CA 1
ATOM 776 C C . SER A 1 96 ? -5.331 9.451 10.038 1.00 53.69 96 SER A C 1
ATOM 778 O O . SER A 1 96 ? -6.006 8.427 10.093 1.00 53.69 96 SER A O 1
ATOM 780 N N . GLU A 1 97 ? -4.239 9.535 9.292 1.00 61.84 97 GLU A N 1
ATOM 781 C CA . GLU A 1 97 ? -3.665 8.393 8.596 1.00 61.84 97 GLU A CA 1
ATOM 782 C C . GLU A 1 97 ? -2.798 7.588 9.577 1.00 61.84 97 GLU A C 1
ATOM 784 O O . GLU A 1 97 ? -1.772 8.082 10.045 1.00 61.84 97 GLU A O 1
ATOM 789 N N . GLY A 1 98 ? -3.184 6.342 9.862 1.00 75.81 98 GLY A N 1
ATOM 790 C CA . GLY A 1 98 ? -2.241 5.294 10.254 1.00 75.81 98 GLY A CA 1
ATOM 791 C C . GLY A 1 98 ? -2.444 4.595 11.600 1.00 75.81 98 GLY A C 1
ATOM 792 O O . GLY A 1 98 ? -1.599 3.782 11.981 1.00 75.81 98 GLY A O 1
ATOM 793 N N . GLU A 1 99 ? -3.556 4.807 12.312 1.00 83.38 99 GLU A N 1
ATOM 794 C CA . GLU A 1 99 ? -3.865 4.084 13.559 1.00 83.38 99 GLU A CA 1
ATOM 795 C C . GLU A 1 99 ? -3.830 2.560 13.394 1.00 83.38 99 GLU A C 1
ATOM 797 O O . GLU A 1 99 ? -3.374 1.844 14.282 1.00 83.38 99 GLU A O 1
ATOM 802 N N . GLN A 1 100 ? -4.287 2.054 12.254 1.00 88.19 100 GLN A N 1
ATOM 803 C CA . GLN A 1 100 ? -4.254 0.644 11.878 1.00 88.19 100 GLN A CA 1
ATOM 804 C C . GLN A 1 100 ? -2.818 0.099 11.793 1.00 88.19 100 GLN A C 1
ATOM 806 O O . GLN A 1 100 ? -2.546 -1.005 12.274 1.00 88.19 100 GLN A O 1
ATOM 811 N N . TYR A 1 101 ? -1.872 0.886 11.270 1.00 88.31 101 TYR A N 1
ATOM 812 C CA . TYR A 1 101 ? -0.454 0.517 11.238 1.00 88.31 101 TYR A CA 1
ATOM 813 C C . TYR A 1 101 ? 0.184 0.660 12.623 1.00 88.31 101 TYR A C 1
ATOM 815 O O . TYR A 1 101 ? 0.958 -0.202 13.040 1.00 88.31 101 TYR A O 1
ATOM 823 N N . ALA A 1 102 ? -0.197 1.679 13.397 1.00 89.44 102 ALA A N 1
ATOM 824 C CA . ALA A 1 102 ? 0.231 1.818 14.786 1.00 89.44 102 ALA A CA 1
ATOM 825 C C . ALA A 1 102 ? -0.232 0.631 15.650 1.00 89.44 102 ALA A C 1
ATOM 827 O O . ALA A 1 102 ? 0.564 0.084 16.414 1.00 89.44 102 ALA A O 1
ATOM 828 N N . ILE A 1 103 ? -1.478 0.163 15.492 1.00 93.12 103 ILE A N 1
ATOM 829 C CA . ILE A 1 103 ? -1.989 -1.047 16.159 1.00 93.12 103 ILE A CA 1
ATOM 830 C C . ILE A 1 103 ? -1.163 -2.270 15.771 1.00 93.12 103 ILE A C 1
ATOM 832 O O . ILE A 1 103 ? -0.801 -3.041 16.657 1.00 93.12 103 ILE A O 1
ATOM 836 N N . ARG A 1 104 ? -0.817 -2.442 14.489 1.00 92.12 104 ARG A N 1
ATOM 837 C CA . ARG A 1 104 ? 0.049 -3.543 14.034 1.00 92.12 104 ARG A CA 1
ATOM 838 C C . ARG A 1 104 ? 1.393 -3.543 14.764 1.00 92.12 104 ARG A C 1
ATOM 840 O O . ARG A 1 104 ? 1.780 -4.567 15.325 1.00 92.12 104 ARG A O 1
ATOM 847 N N . ARG A 1 105 ? 2.076 -2.395 14.815 1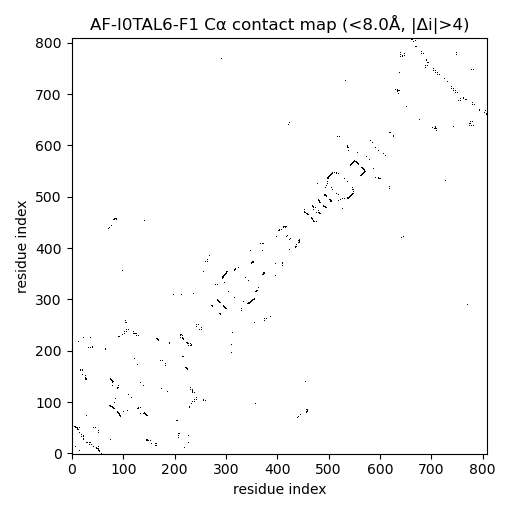.00 92.69 105 ARG A N 1
ATOM 848 C CA . ARG A 1 105 ? 3.357 -2.233 15.534 1.00 92.69 105 ARG A CA 1
ATOM 849 C C . ARG A 1 105 ? 3.196 -2.517 17.026 1.00 92.69 105 ARG A C 1
ATOM 851 O O . ARG A 1 105 ? 4.001 -3.223 17.625 1.00 92.69 105 ARG A O 1
ATOM 858 N N . MET A 1 106 ? 2.116 -2.024 17.624 1.00 93.88 106 MET A N 1
ATOM 859 C CA . MET A 1 106 ? 1.780 -2.270 19.025 1.00 93.88 106 MET A CA 1
ATOM 860 C C . MET A 1 106 ? 1.488 -3.748 19.319 1.00 93.88 106 MET A C 1
ATOM 862 O O . MET A 1 106 ? 1.935 -4.257 20.344 1.00 93.88 106 MET A O 1
ATOM 866 N N . ASP A 1 107 ? 0.802 -4.471 18.433 1.00 93.69 107 ASP A N 1
ATOM 867 C CA . ASP A 1 107 ? 0.560 -5.915 18.570 1.00 93.69 107 ASP A CA 1
ATOM 868 C C . ASP A 1 107 ? 1.876 -6.714 18.522 1.00 93.69 107 ASP A C 1
ATOM 870 O O . ASP A 1 107 ? 2.076 -7.625 19.330 1.00 93.69 107 ASP A O 1
ATOM 874 N N . MET A 1 108 ? 2.825 -6.309 17.665 1.00 92.44 108 MET A N 1
ATOM 875 C CA . MET A 1 108 ? 4.182 -6.878 17.629 1.00 92.44 108 MET A CA 1
ATOM 876 C C . MET A 1 108 ? 4.927 -6.658 18.957 1.00 92.44 108 MET A C 1
ATOM 878 O O . MET A 1 108 ? 5.529 -7.588 19.503 1.00 92.44 108 MET A O 1
ATOM 882 N N . ILE A 1 109 ? 4.853 -5.447 19.526 1.00 94.31 109 ILE A N 1
ATOM 883 C CA . ILE A 1 109 ? 5.427 -5.142 20.851 1.00 94.31 109 ILE A CA 1
ATOM 884 C C . ILE A 1 109 ? 4.753 -5.996 21.927 1.00 94.31 109 ILE A C 1
ATOM 886 O O . ILE A 1 109 ? 5.440 -6.604 22.748 1.00 94.31 109 ILE A O 1
ATOM 890 N N . ALA A 1 110 ? 3.423 -6.092 21.918 1.00 94.50 110 ALA A N 1
ATOM 891 C CA . ALA A 1 110 ? 2.674 -6.869 22.900 1.00 94.50 110 ALA A CA 1
ATOM 892 C C . ALA A 1 110 ? 3.145 -8.321 22.956 1.00 94.50 110 ALA A C 1
ATOM 894 O O . ALA A 1 110 ? 3.348 -8.857 24.042 1.00 94.50 110 ALA A O 1
ATOM 895 N N . ARG A 1 111 ? 3.380 -8.944 21.798 1.00 90.31 111 ARG A N 1
ATOM 896 C CA . ARG A 1 111 ? 3.901 -10.313 21.721 1.00 90.31 111 ARG A CA 1
ATOM 897 C C . ARG A 1 111 ? 5.332 -10.420 22.223 1.00 90.31 111 ARG A C 1
ATOM 899 O O . ARG A 1 111 ? 5.620 -11.321 23.005 1.00 90.31 111 ARG A O 1
ATOM 906 N N . LYS A 1 112 ? 6.205 -9.487 21.835 1.00 92.69 112 LYS A N 1
ATOM 907 C CA . LYS A 1 112 ? 7.601 -9.441 22.304 1.00 92.69 112 LYS A CA 1
ATOM 908 C C . LYS A 1 112 ? 7.701 -9.364 23.832 1.00 92.69 112 LYS A C 1
ATOM 910 O O . LYS A 1 112 ? 8.589 -9.983 24.408 1.00 92.69 112 LYS A O 1
ATOM 915 N N . TYR A 1 113 ? 6.802 -8.615 24.469 1.00 93.81 113 TYR A N 1
ATOM 916 C CA . TYR A 1 113 ? 6.754 -8.429 25.925 1.00 93.81 113 TYR A CA 1
ATOM 917 C C . TYR A 1 113 ? 5.710 -9.316 26.629 1.00 93.81 113 TYR A C 1
ATOM 919 O O . TYR A 1 113 ? 5.465 -9.128 27.818 1.00 93.81 113 TYR A O 1
ATOM 927 N N . GLU A 1 114 ? 5.091 -10.265 25.918 1.00 93.44 114 GLU A N 1
ATOM 928 C CA . GLU A 1 114 ? 4.056 -11.177 26.434 1.00 93.44 114 GLU A CA 1
ATOM 929 C C . GLU A 1 114 ? 2.886 -10.470 27.161 1.00 93.44 114 GLU A C 1
ATOM 931 O O . GLU A 1 114 ? 2.304 -10.982 28.122 1.00 93.44 114 GLU A O 1
ATOM 936 N N . VAL A 1 115 ? 2.506 -9.276 26.699 1.00 92.81 115 VAL A N 1
ATOM 937 C CA . VAL A 1 115 ? 1.429 -8.475 27.292 1.00 92.81 115 VAL A CA 1
ATOM 938 C C . VAL A 1 115 ? 0.069 -9.065 26.920 1.00 92.81 115 VAL A C 1
ATOM 940 O O . VAL A 1 115 ? -0.324 -9.097 25.756 1.00 92.81 115 VAL A O 1
ATOM 943 N N . ASN A 1 116 ? -0.692 -9.490 27.932 1.00 88.69 116 ASN A N 1
ATOM 944 C CA . ASN A 1 116 ? -2.059 -9.998 27.778 1.00 88.69 116 ASN A CA 1
ATOM 945 C C . ASN A 1 116 ? -3.034 -9.284 28.726 1.00 88.69 116 ASN A C 1
ATOM 947 O O . ASN A 1 116 ? -3.601 -9.861 29.663 1.00 88.69 116 ASN A O 1
ATOM 951 N N . ASP A 1 117 ? -3.218 -7.996 28.480 1.00 94.31 117 ASP A N 1
ATOM 952 C CA . ASP A 1 117 ? -4.014 -7.108 29.319 1.00 94.31 117 ASP A CA 1
ATOM 953 C C . ASP A 1 117 ? -5.484 -7.009 28.874 1.00 94.31 117 ASP A C 1
ATOM 955 O O . ASP A 1 117 ? -5.844 -7.221 27.711 1.00 94.31 117 ASP A O 1
ATOM 959 N N . LYS A 1 118 ? -6.363 -6.659 29.821 1.00 93.31 118 LYS A N 1
ATOM 960 C CA . LYS A 1 118 ? -7.805 -6.534 29.574 1.00 93.31 118 LYS A CA 1
ATOM 961 C C . LYS A 1 118 ? -8.123 -5.451 28.535 1.00 93.31 118 LYS A C 1
ATOM 963 O O . LYS A 1 118 ? -9.014 -5.680 27.720 1.00 93.31 118 LYS A O 1
ATOM 968 N N . LEU A 1 119 ? -7.426 -4.310 28.537 1.00 91.56 119 LEU A N 1
ATOM 969 C CA . LEU A 1 119 ? -7.708 -3.216 27.597 1.00 91.56 119 LEU A CA 1
ATOM 970 C C . LEU A 1 119 ? -7.379 -3.617 26.158 1.00 91.56 119 LEU A C 1
ATOM 972 O O . LEU A 1 119 ? -8.191 -3.373 25.274 1.00 91.56 119 LEU A O 1
ATOM 976 N N . MET A 1 120 ? -6.264 -4.313 25.920 1.00 92.25 120 MET A N 1
ATOM 977 C CA . MET A 1 120 ? -5.941 -4.830 24.582 1.00 92.25 120 MET A CA 1
ATOM 978 C C . MET A 1 120 ? -7.009 -5.787 24.057 1.00 92.25 120 MET A C 1
ATOM 980 O O . MET A 1 120 ? -7.422 -5.686 22.904 1.00 92.25 120 MET A O 1
ATOM 984 N N . ARG A 1 121 ? -7.507 -6.694 24.908 1.00 94.31 121 ARG A N 1
ATOM 985 C CA . ARG A 1 121 ? -8.601 -7.602 24.532 1.00 94.31 121 ARG A CA 1
ATOM 986 C C . ARG A 1 121 ? -9.879 -6.838 24.184 1.00 94.31 121 ARG A C 1
ATOM 988 O O . ARG A 1 121 ? -10.550 -7.201 23.227 1.00 94.31 121 ARG A O 1
ATOM 995 N N . ILE A 1 122 ? -10.182 -5.758 24.905 1.00 93.75 122 ILE A N 1
ATOM 996 C CA . ILE A 1 122 ? -11.294 -4.856 24.570 1.00 93.75 122 ILE A CA 1
ATOM 997 C C . ILE A 1 122 ? -11.040 -4.137 23.234 1.00 93.75 122 ILE A C 1
ATOM 999 O O . ILE A 1 122 ? -11.950 -4.046 22.416 1.00 93.75 122 ILE A O 1
ATOM 1003 N N . GLY A 1 123 ? -9.812 -3.686 22.970 1.00 92.88 123 GLY A N 1
ATOM 1004 C CA . GLY A 1 123 ? -9.438 -3.099 21.682 1.00 92.88 123 GLY A CA 1
ATOM 1005 C C . GLY A 1 123 ? -9.663 -4.060 20.513 1.00 92.88 123 GLY A C 1
ATOM 1006 O O . GLY A 1 123 ? -10.235 -3.669 19.502 1.00 92.88 123 GLY A O 1
ATOM 1007 N N . ARG A 1 124 ? -9.324 -5.345 20.675 1.00 94.44 124 ARG A N 1
ATOM 1008 C CA . ARG A 1 124 ? -9.600 -6.384 19.665 1.00 94.44 124 ARG A CA 1
ATOM 1009 C C . ARG A 1 124 ? -11.099 -6.604 19.432 1.00 94.44 124 ARG A C 1
ATOM 1011 O O . ARG A 1 124 ? -11.506 -6.777 18.291 1.00 94.44 124 ARG A O 1
ATOM 1018 N N . VAL A 1 125 ? -11.927 -6.505 20.477 1.00 95.25 125 VAL A N 1
ATOM 1019 C CA . VAL A 1 125 ? -13.397 -6.526 20.334 1.00 95.25 125 VAL A CA 1
ATOM 1020 C C . VAL A 1 125 ? -13.894 -5.361 19.471 1.00 95.25 125 VAL A C 1
ATOM 1022 O O . VAL A 1 125 ? -14.825 -5.553 18.695 1.00 95.25 125 VAL A O 1
ATOM 1025 N N . MET A 1 126 ? -13.288 -4.171 19.557 1.00 93.94 126 MET A N 1
ATOM 1026 C CA . MET A 1 126 ? -13.664 -3.041 18.691 1.00 93.94 126 MET A CA 1
ATOM 1027 C C . MET A 1 126 ? -13.336 -3.310 17.222 1.00 93.94 126 MET A C 1
ATOM 1029 O O . MET A 1 126 ? -14.149 -2.998 16.353 1.00 93.94 126 MET A O 1
ATOM 1033 N N . LEU A 1 127 ? -12.184 -3.931 16.951 1.00 95.50 127 LEU A N 1
ATOM 1034 C CA . LEU A 1 127 ? -11.809 -4.346 15.599 1.00 95.50 127 LEU A CA 1
ATOM 1035 C C . LEU A 1 127 ? -12.781 -5.404 15.047 1.00 95.50 127 LEU A C 1
ATOM 1037 O O . LEU A 1 127 ? -13.234 -5.265 13.918 1.00 95.50 127 LEU A O 1
ATOM 1041 N N . ASP A 1 128 ? -13.176 -6.395 15.856 1.00 95.94 128 ASP A N 1
ATOM 1042 C CA . ASP A 1 128 ? -14.185 -7.404 15.488 1.00 95.94 128 ASP A CA 1
ATOM 1043 C C . ASP A 1 128 ? -15.559 -6.778 15.192 1.00 95.94 128 ASP A C 1
ATOM 1045 O O . ASP A 1 128 ? -16.219 -7.153 14.226 1.00 95.94 128 ASP A O 1
ATOM 1049 N N . ILE A 1 129 ? -16.010 -5.816 16.007 1.00 96.50 129 ILE A N 1
ATOM 1050 C CA . ILE A 1 129 ? -17.273 -5.102 15.760 1.00 96.50 129 ILE A CA 1
ATOM 1051 C C . ILE A 1 129 ? -17.197 -4.330 14.438 1.00 96.50 129 ILE A C 1
ATOM 1053 O O . ILE A 1 129 ? -18.153 -4.372 13.669 1.00 96.50 129 ILE A O 1
ATOM 1057 N N . SER A 1 130 ? -16.076 -3.655 14.169 1.00 95.69 130 SER A N 1
ATOM 1058 C CA . SER A 1 130 ? -15.854 -2.911 12.923 1.00 95.69 130 SER A CA 1
ATOM 1059 C C . SER A 1 130 ? -15.912 -3.836 11.704 1.00 95.69 130 SER A C 1
ATOM 1061 O O . SER A 1 130 ? -16.676 -3.584 10.775 1.00 95.69 130 SER A O 1
ATOM 1063 N N . ASP A 1 131 ? -15.212 -4.968 11.769 1.00 96.19 131 ASP A N 1
ATOM 1064 C CA . ASP A 1 131 ? -15.168 -5.977 10.708 1.00 96.19 131 ASP A CA 1
ATOM 1065 C C . ASP A 1 131 ? -16.553 -6.581 10.425 1.00 96.19 131 ASP A C 1
ATOM 1067 O O . ASP A 1 131 ? -16.979 -6.662 9.274 1.00 96.19 131 ASP A O 1
ATOM 1071 N N . ILE A 1 132 ? -17.326 -6.889 11.474 1.00 96.88 132 ILE A N 1
ATOM 1072 C CA . ILE A 1 132 ? -18.717 -7.352 11.340 1.00 96.88 132 ILE A CA 1
ATOM 1073 C C . ILE A 1 132 ? -19.609 -6.275 10.707 1.00 96.88 132 ILE A C 1
ATOM 1075 O O . ILE A 1 132 ? -20.517 -6.602 9.941 1.00 96.88 132 ILE A O 1
ATOM 1079 N N . ILE A 1 133 ? -19.406 -4.992 11.028 1.00 96.94 133 ILE A N 1
ATOM 1080 C CA . ILE A 1 133 ? -20.152 -3.902 10.383 1.00 96.94 133 ILE A CA 1
ATOM 1081 C C . ILE A 1 133 ? -19.809 -3.856 8.890 1.00 96.94 133 ILE A C 1
ATOM 1083 O O . ILE A 1 133 ? -20.734 -3.804 8.080 1.00 96.94 133 ILE A O 1
ATOM 1087 N N . CYS A 1 134 ? -18.527 -3.921 8.519 1.00 95.88 134 CYS A N 1
ATOM 1088 C CA . CYS A 1 134 ? -18.082 -3.969 7.121 1.00 95.88 134 CYS A CA 1
ATOM 1089 C C . CYS A 1 134 ? -18.725 -5.144 6.364 1.00 95.88 134 CYS A C 1
ATOM 1091 O O . CYS A 1 134 ? -19.319 -4.936 5.306 1.00 95.88 134 CYS A O 1
ATOM 1093 N N . GLU A 1 135 ? -18.716 -6.349 6.949 1.00 95.50 135 GLU A N 1
ATOM 1094 C CA . GLU A 1 135 ? -19.360 -7.544 6.381 1.00 95.50 135 GLU A CA 1
ATOM 1095 C C . GLU A 1 135 ? -20.867 -7.331 6.164 1.00 95.50 135 GLU A C 1
ATOM 1097 O O . GLU A 1 135 ? -21.406 -7.654 5.105 1.00 95.50 135 GLU A O 1
ATOM 1102 N N . ARG A 1 136 ? -21.566 -6.743 7.143 1.00 95.25 136 ARG A N 1
ATOM 1103 C CA . ARG A 1 136 ? -23.014 -6.472 7.063 1.00 95.25 136 ARG A CA 1
ATOM 1104 C C . ARG A 1 136 ? -23.377 -5.418 6.014 1.00 95.25 136 ARG A C 1
ATOM 1106 O O . ARG A 1 136 ? -24.485 -5.481 5.483 1.00 95.25 136 ARG A O 1
ATOM 1113 N N . PHE A 1 137 ? -22.485 -4.467 5.732 1.00 93.81 137 PHE A N 1
ATOM 1114 C CA . PHE A 1 137 ? -22.627 -3.522 4.617 1.00 93.81 137 PHE A CA 1
ATOM 1115 C C . PHE A 1 137 ? -22.199 -4.118 3.266 1.00 93.81 137 PHE A C 1
ATOM 1117 O O . PHE A 1 137 ? -22.563 -3.573 2.227 1.00 93.81 137 PHE A O 1
ATOM 1124 N N . GLY A 1 138 ? -21.492 -5.253 3.265 1.00 93.62 138 GLY A N 1
ATOM 1125 C CA . GLY A 1 138 ? -20.991 -5.904 2.054 1.00 93.62 138 GLY A CA 1
ATOM 1126 C C . GLY A 1 138 ? -19.724 -5.259 1.491 1.00 93.62 138 GLY A C 1
ATOM 1127 O O . GLY A 1 138 ? -19.511 -5.313 0.283 1.00 93.62 138 GLY A O 1
ATOM 1128 N N . TYR A 1 139 ? -18.913 -4.630 2.342 1.00 93.38 139 TYR A N 1
ATOM 1129 C CA . TYR A 1 139 ? -17.657 -3.995 1.945 1.00 93.38 139 TYR A CA 1
ATOM 1130 C C . TYR A 1 139 ? -16.503 -4.997 1.844 1.00 93.38 139 TYR A C 1
ATOM 1132 O O . TYR A 1 139 ? -16.406 -5.926 2.651 1.00 93.38 139 TYR A O 1
ATOM 1140 N N . GLY A 1 140 ? -15.624 -4.791 0.859 1.00 88.06 140 GLY A N 1
ATOM 1141 C CA . GLY A 1 140 ? -14.361 -5.508 0.719 1.00 88.06 140 GLY A CA 1
ATOM 1142 C C . GLY A 1 140 ? -13.278 -5.022 1.688 1.00 88.06 140 GLY A C 1
ATOM 1143 O O . GLY A 1 140 ? -13.513 -4.187 2.560 1.00 88.06 140 GLY A O 1
ATOM 1144 N N . ARG A 1 141 ? -12.057 -5.554 1.527 1.00 87.81 141 ARG A N 1
ATOM 1145 C CA . ARG A 1 141 ? -10.917 -5.225 2.402 1.00 87.81 141 ARG A CA 1
ATOM 1146 C C . ARG A 1 141 ? -10.482 -3.761 2.307 1.00 87.81 141 ARG A C 1
ATOM 1148 O O . ARG A 1 141 ? -10.078 -3.184 3.314 1.00 87.81 141 ARG A O 1
ATOM 1155 N N . TYR A 1 142 ? -10.590 -3.182 1.115 1.00 88.38 142 TYR A N 1
ATOM 1156 C CA . TYR A 1 142 ? -10.301 -1.780 0.846 1.00 88.38 142 TYR A CA 1
ATOM 1157 C C . TYR A 1 142 ? -11.421 -1.204 -0.016 1.00 88.38 142 TYR A C 1
ATOM 1159 O O . TYR A 1 142 ? -11.692 -1.717 -1.101 1.00 88.38 142 TYR A O 1
ATOM 1167 N N . GLU A 1 143 ? -12.051 -0.125 0.437 1.00 86.94 143 GLU A N 1
ATOM 1168 C CA . GLU A 1 143 ? -13.145 0.535 -0.288 1.00 86.94 143 GLU A CA 1
ATOM 1169 C C . GLU A 1 143 ? -12.916 2.041 -0.335 1.00 86.94 143 GLU A C 1
ATOM 1171 O O . GLU A 1 143 ? -12.604 2.661 0.689 1.00 86.94 143 GLU A O 1
ATOM 1176 N N . LEU A 1 144 ? -13.129 2.637 -1.509 1.00 84.00 144 LEU A N 1
ATOM 1177 C CA . LEU A 1 144 ? -13.184 4.089 -1.653 1.00 84.00 144 LEU A CA 1
ATOM 1178 C C . LEU A 1 144 ? -14.476 4.649 -1.074 1.00 84.00 144 LEU A C 1
ATOM 1180 O O . LEU A 1 144 ? -15.556 4.073 -1.214 1.00 84.00 144 LEU A O 1
ATOM 1184 N N . GLY A 1 145 ? -14.352 5.828 -0.480 1.00 81.06 145 GLY A N 1
ATOM 1185 C CA . GLY A 1 145 ? -15.483 6.699 -0.212 1.00 81.06 145 GLY A CA 1
ATOM 1186 C C . GLY A 1 145 ? -15.891 7.526 -1.437 1.00 81.06 145 GLY A C 1
ATOM 1187 O O . GLY A 1 145 ? -15.098 7.717 -2.359 1.00 81.06 145 GLY A O 1
ATOM 1188 N N . GLU A 1 146 ? -17.110 8.066 -1.437 1.00 79.31 146 GLU A N 1
ATOM 1189 C CA . GLU A 1 146 ? -17.576 8.989 -2.482 1.00 79.31 146 GLU A CA 1
ATOM 1190 C C . GLU A 1 146 ? -17.366 10.449 -2.060 1.00 79.31 146 GLU A C 1
ATOM 1192 O O . GLU A 1 146 ? -18.058 10.987 -1.195 1.00 79.31 146 GLU A O 1
ATOM 1197 N N . LEU A 1 147 ? -16.388 11.102 -2.689 1.00 67.75 147 LEU A N 1
ATOM 1198 C CA . LEU A 1 147 ? -15.895 12.424 -2.280 1.00 67.75 147 LEU A CA 1
ATOM 1199 C C . LEU A 1 147 ? -16.679 13.589 -2.891 1.00 67.75 147 LEU A C 1
ATOM 1201 O O . LEU A 1 147 ? -16.703 14.684 -2.340 1.00 67.75 147 LEU A O 1
ATOM 1205 N N . CYS A 1 148 ? -17.321 13.361 -4.038 1.00 65.44 148 CYS A N 1
ATOM 1206 C CA . CYS A 1 148 ? -17.991 14.407 -4.813 1.00 65.44 148 CYS A CA 1
ATOM 1207 C C . CYS A 1 148 ? -19.480 14.568 -4.469 1.00 65.44 148 CYS A C 1
ATOM 1209 O O . CYS A 1 148 ? -20.190 15.300 -5.159 1.00 65.44 148 CYS A O 1
ATOM 1211 N N . ASN A 1 149 ? -19.980 13.880 -3.439 1.00 69.00 149 ASN A N 1
ATOM 1212 C CA . ASN A 1 149 ? -21.387 13.971 -3.071 1.00 69.00 149 ASN A CA 1
ATOM 1213 C C . ASN A 1 149 ? -21.681 15.301 -2.377 1.00 69.00 149 ASN A C 1
ATOM 1215 O O . ASN A 1 149 ? -21.321 15.505 -1.224 1.00 69.00 149 ASN A O 1
ATOM 1219 N N . GLU A 1 150 ? -22.403 16.185 -3.064 1.00 69.25 150 GLU A N 1
ATOM 1220 C CA . GLU A 1 150 ? -22.805 17.505 -2.552 1.00 69.25 150 GLU A CA 1
ATOM 1221 C C . GLU A 1 150 ? -23.906 17.453 -1.476 1.00 69.25 150 GLU A C 1
ATOM 1223 O O . GLU A 1 150 ? -24.172 18.457 -0.812 1.00 69.25 150 GLU A O 1
ATOM 1228 N N . TYR A 1 151 ? -24.558 16.300 -1.299 1.00 74.75 151 TYR A N 1
ATOM 1229 C CA . TYR A 1 151 ? -25.706 16.129 -0.407 1.00 74.75 151 TYR A CA 1
ATOM 1230 C C . TYR A 1 151 ? -25.586 14.841 0.408 1.00 74.75 151 TYR A C 1
ATOM 1232 O O . TYR A 1 151 ? -24.946 13.880 -0.016 1.00 74.75 151 TYR A O 1
ATOM 1240 N N . PHE A 1 152 ? -26.271 14.796 1.554 1.00 80.38 152 PHE A N 1
ATOM 1241 C CA . PHE A 1 152 ? -26.387 13.567 2.337 1.00 80.38 152 PHE A CA 1
ATOM 1242 C C . PHE A 1 152 ? -27.216 12.507 1.602 1.00 80.38 152 PHE A C 1
ATOM 1244 O O . PHE A 1 152 ? -28.337 12.776 1.156 1.00 80.38 152 PHE A O 1
ATOM 1251 N N . ILE A 1 153 ? -26.718 11.273 1.579 1.00 85.06 153 ILE A N 1
ATOM 1252 C CA . ILE A 1 153 ? -27.480 10.100 1.159 1.00 85.06 153 ILE A CA 1
ATOM 1253 C C . ILE A 1 153 ? -28.187 9.497 2.372 1.00 85.06 153 ILE A C 1
ATOM 1255 O O . ILE A 1 153 ? -27.581 9.226 3.410 1.00 85.06 153 ILE A O 1
ATOM 1259 N N . PHE A 1 154 ? -29.497 9.292 2.242 1.00 86.75 154 PHE A N 1
ATOM 1260 C CA . PHE A 1 154 ? -30.345 8.807 3.326 1.00 86.75 154 PHE A CA 1
ATOM 1261 C C . PHE A 1 154 ? -30.717 7.337 3.143 1.00 86.75 154 PHE A C 1
ATOM 1263 O O . PHE A 1 154 ? -31.149 6.960 2.049 1.00 86.75 154 PHE A O 1
ATOM 1270 N N . PRO A 1 155 ? -30.663 6.526 4.215 1.00 86.81 155 PRO A N 1
ATOM 1271 C CA . PRO A 1 155 ? -31.170 5.168 4.166 1.00 86.81 155 PRO A CA 1
ATOM 1272 C C . PRO A 1 155 ? -32.695 5.139 4.087 1.00 86.81 155 PRO A C 1
ATOM 1274 O O . PRO A 1 155 ? -33.405 5.972 4.661 1.00 86.81 155 PRO A O 1
ATOM 1277 N N . ASN A 1 156 ? -33.223 4.122 3.418 1.00 86.12 156 ASN A N 1
ATOM 1278 C CA . ASN A 1 156 ? -34.652 3.848 3.401 1.00 86.12 156 ASN A CA 1
ATOM 1279 C C . ASN A 1 156 ? -35.110 3.102 4.675 1.00 86.12 156 ASN A C 1
ATOM 1281 O O . ASN A 1 156 ? -34.330 2.569 5.464 1.00 86.12 156 ASN A O 1
ATOM 1285 N N . ASN A 1 157 ? -36.428 3.005 4.873 1.00 83.00 157 ASN A N 1
ATOM 1286 C CA . ASN A 1 157 ? -37.002 2.352 6.059 1.00 83.00 157 ASN A CA 1
ATOM 1287 C C . ASN A 1 157 ? -36.666 0.853 6.185 1.00 83.00 157 ASN A C 1
ATOM 1289 O O . ASN A 1 157 ? -36.783 0.298 7.277 1.00 83.00 157 ASN A O 1
ATOM 1293 N N . LYS A 1 158 ? -36.331 0.166 5.085 1.00 87.00 158 LYS A N 1
ATOM 1294 C CA . LYS A 1 158 ? -35.954 -1.256 5.112 1.00 87.00 158 LYS A CA 1
ATOM 1295 C C . LYS A 1 158 ? -34.517 -1.408 5.612 1.00 87.00 158 LYS A C 1
ATOM 1297 O O . LYS A 1 158 ? -34.266 -2.274 6.443 1.00 87.00 158 LYS A O 1
ATOM 1302 N N . GLU A 1 159 ? -33.626 -0.541 5.153 1.00 86.62 159 GLU A N 1
ATOM 1303 C CA . GLU A 1 159 ? -32.232 -0.445 5.598 1.00 86.62 159 GLU A CA 1
ATOM 1304 C C . GLU A 1 159 ? -32.142 -0.101 7.084 1.00 86.62 159 GLU A C 1
ATOM 1306 O O . GLU A 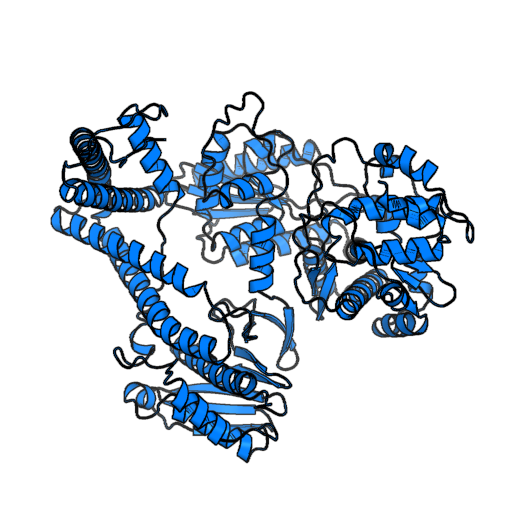1 159 ? -31.503 -0.826 7.839 1.00 86.62 159 GLU A O 1
ATOM 1311 N N . LEU A 1 160 ? -32.894 0.903 7.549 1.00 84.19 160 LEU A N 1
ATOM 1312 C CA . LEU A 1 160 ? -32.931 1.264 8.973 1.00 84.19 160 LEU A CA 1
ATOM 1313 C C . LEU A 1 160 ? -33.461 0.140 9.877 1.00 84.19 160 LEU A C 1
ATOM 1315 O O . LEU A 1 160 ? -33.045 0.029 11.030 1.00 84.19 160 LEU A O 1
ATOM 1319 N N . LYS A 1 161 ? -34.372 -0.707 9.379 1.00 84.31 161 LYS A N 1
ATOM 1320 C CA . LYS A 1 161 ? -34.852 -1.886 10.123 1.00 84.31 161 LYS A CA 1
ATOM 1321 C C . LYS A 1 161 ? -33.789 -2.973 10.253 1.00 84.31 161 LYS A C 1
ATOM 1323 O O . LYS A 1 161 ? -33.784 -3.680 11.255 1.00 84.31 161 LYS A O 1
ATOM 1328 N N . ASN A 1 162 ? -32.906 -3.086 9.266 1.00 87.25 162 ASN A N 1
ATOM 1329 C CA . ASN A 1 162 ? -31.806 -4.042 9.233 1.00 87.25 162 ASN A CA 1
ATOM 1330 C C . ASN A 1 162 ? -30.464 -3.328 9.449 1.00 87.25 162 ASN A C 1
ATOM 1332 O O . ASN A 1 162 ? -29.500 -3.616 8.747 1.00 87.25 162 ASN A O 1
ATOM 1336 N N . ASN A 1 163 ? -30.418 -2.374 10.386 1.00 91.06 163 ASN A N 1
ATOM 1337 C CA . ASN A 1 163 ? -29.254 -1.517 10.583 1.00 91.06 163 ASN A CA 1
ATOM 1338 C C . ASN A 1 163 ? -27.999 -2.353 10.941 1.00 91.06 163 ASN A C 1
ATOM 1340 O O . ASN A 1 163 ? -27.986 -2.979 12.007 1.00 91.06 163 ASN A O 1
ATOM 1344 N N . PRO A 1 164 ? -26.933 -2.328 10.113 1.00 93.38 164 PRO A N 1
ATOM 1345 C CA . PRO A 1 164 ? -25.685 -3.051 10.360 1.00 93.38 164 PRO A CA 1
ATOM 1346 C C . PRO A 1 164 ? -25.009 -2.724 11.695 1.00 93.38 164 PRO A C 1
ATOM 1348 O O . PRO A 1 164 ? -24.303 -3.573 12.241 1.00 93.38 164 PRO A O 1
ATOM 1351 N N . LEU A 1 165 ? -25.248 -1.526 12.240 1.00 95.19 165 LEU A N 1
ATOM 1352 C CA . LEU A 1 165 ? -24.635 -1.022 13.471 1.00 95.19 165 LEU A CA 1
ATOM 1353 C C . LEU A 1 165 ? -25.385 -1.426 14.750 1.00 95.19 165 LEU A C 1
ATOM 1355 O O . LEU A 1 165 ? -24.938 -1.097 15.851 1.00 95.19 165 LEU A O 1
ATOM 1359 N N . LEU A 1 166 ? -26.518 -2.128 14.635 1.00 94.75 166 LEU A N 1
ATOM 1360 C CA . LEU A 1 166 ? -27.234 -2.683 15.784 1.00 94.75 166 LEU A CA 1
ATOM 1361 C C . LEU A 1 166 ? -26.719 -4.088 16.115 1.00 94.75 166 LEU A C 1
ATOM 1363 O O . LEU A 1 166 ? -26.717 -4.996 15.281 1.00 94.75 166 LEU A O 1
ATOM 1367 N N . PHE A 1 167 ? -26.320 -4.284 17.365 1.00 95.19 167 PHE A N 1
ATOM 1368 C CA . PHE A 1 167 ? -25.874 -5.565 17.901 1.00 95.19 167 PHE A CA 1
ATOM 1369 C C . PHE A 1 167 ? -26.792 -5.977 19.040 1.00 95.19 167 PHE A C 1
ATOM 1371 O O . PHE A 1 167 ? -26.996 -5.212 19.981 1.00 95.19 167 PHE A O 1
ATOM 1378 N N . SER A 1 168 ? -27.334 -7.192 18.982 1.00 94.19 168 SER A N 1
ATOM 1379 C CA . SER A 1 168 ? -28.088 -7.731 20.113 1.00 94.19 168 SER A CA 1
ATOM 1380 C C . SER A 1 168 ? -27.152 -8.069 21.276 1.00 94.19 168 SER A C 1
ATOM 1382 O O . SER A 1 168 ? -25.963 -8.329 21.070 1.00 94.19 168 SER A O 1
ATOM 1384 N N . ASP A 1 169 ? -27.688 -8.161 22.496 1.00 92.81 169 ASP A N 1
ATOM 1385 C CA . ASP A 1 169 ? -26.914 -8.637 23.657 1.00 92.81 169 ASP A CA 1
ATOM 1386 C C . ASP A 1 169 ? -26.236 -9.990 23.380 1.00 92.81 169 ASP A C 1
ATOM 1388 O O . ASP A 1 169 ? -25.105 -10.235 23.797 1.00 92.81 169 ASP A O 1
ATOM 1392 N N . ARG A 1 170 ? -26.902 -10.870 22.618 1.00 93.12 170 ARG A N 1
ATOM 1393 C CA . ARG A 1 170 ? -26.367 -12.180 22.231 1.00 93.12 170 ARG A CA 1
ATOM 1394 C C . ARG A 1 170 ? -25.170 -12.067 21.286 1.00 93.12 170 ARG A C 1
ATOM 1396 O O . ARG A 1 170 ? -24.238 -12.862 21.425 1.00 93.12 170 ARG A O 1
ATOM 1403 N N . ASP A 1 171 ? -25.209 -11.137 20.334 1.00 93.31 171 ASP A N 1
ATOM 1404 C CA . ASP A 1 171 ? -24.107 -10.914 19.391 1.00 93.31 171 ASP A CA 1
ATOM 1405 C C . ASP A 1 171 ? -22.868 -10.440 20.146 1.00 93.31 171 ASP A C 1
ATOM 1407 O O . ASP A 1 171 ? -21.797 -11.033 20.025 1.00 93.31 171 ASP A O 1
ATOM 1411 N N . ILE A 1 172 ? -23.049 -9.448 21.018 1.00 93.75 172 ILE A N 1
ATOM 1412 C CA . ILE A 1 172 ? -21.994 -8.906 21.873 1.00 93.75 172 ILE A CA 1
ATOM 1413 C C . ILE A 1 172 ? -21.398 -9.980 22.786 1.00 93.75 172 ILE A C 1
ATOM 1415 O O . ILE A 1 172 ? -20.183 -10.172 22.805 1.00 93.75 172 ILE A O 1
ATOM 1419 N N . LEU A 1 173 ? -22.239 -10.746 23.483 1.00 92.81 173 LEU A N 1
ATOM 1420 C CA . LEU A 1 173 ? -21.814 -11.863 24.331 1.00 92.81 173 LEU A CA 1
ATOM 1421 C C . LEU A 1 173 ? -20.969 -12.893 23.572 1.00 92.81 173 LEU A C 1
ATOM 1423 O O . LEU A 1 173 ? -20.038 -13.474 24.133 1.00 92.81 173 LEU A O 1
ATOM 1427 N N . LYS A 1 174 ? -21.309 -13.165 22.307 1.00 94.81 174 LYS A N 1
ATOM 1428 C CA . LYS A 1 174 ? -20.558 -14.100 21.461 1.00 94.81 174 LYS A CA 1
ATOM 1429 C C . LYS A 1 174 ? -19.158 -13.560 21.162 1.00 94.81 174 LYS A C 1
ATOM 1431 O O . LYS A 1 174 ? -18.205 -14.326 21.284 1.00 94.81 174 LYS A O 1
ATOM 1436 N N . ILE A 1 175 ? -19.043 -12.275 20.824 1.00 95.19 175 ILE A N 1
ATOM 1437 C CA . ILE A 1 175 ? -17.758 -11.614 20.546 1.00 95.19 175 ILE A CA 1
ATOM 1438 C C . ILE A 1 175 ? -16.896 -11.580 21.820 1.00 95.19 175 ILE A C 1
ATOM 1440 O O . ILE A 1 175 ? -15.762 -12.051 21.818 1.00 95.19 175 ILE A O 1
ATOM 1444 N N . LEU A 1 176 ? -17.456 -11.131 22.950 1.00 95.06 176 LEU A N 1
ATOM 1445 C CA . LEU A 1 176 ? -16.741 -11.026 24.232 1.00 95.06 176 LEU A CA 1
ATOM 1446 C C . LEU A 1 176 ? -16.171 -12.364 24.717 1.00 95.06 176 LEU A C 1
ATOM 1448 O O . LEU A 1 176 ? -15.036 -12.423 25.200 1.00 95.06 176 LEU A O 1
ATOM 1452 N N . LYS A 1 177 ? -16.926 -13.456 24.548 1.00 94.44 177 LYS A N 1
ATOM 1453 C CA . LYS A 1 177 ? -16.464 -14.809 24.895 1.00 94.44 177 LYS A CA 1
ATOM 1454 C C . LYS A 1 177 ? -15.233 -15.237 24.101 1.00 94.44 177 LYS A C 1
ATOM 1456 O O . LYS A 1 177 ? -14.408 -15.954 24.659 1.00 94.44 177 LYS A O 1
ATOM 1461 N N . GLY A 1 178 ? -15.083 -14.782 22.854 1.00 92.94 178 GLY A N 1
ATOM 1462 C CA . GLY A 1 178 ? -13.893 -15.042 22.036 1.00 92.94 178 GLY A CA 1
ATOM 1463 C C . GLY A 1 178 ? -12.601 -14.507 22.663 1.00 92.94 178 GLY A C 1
ATOM 1464 O O . GLY A 1 178 ? -11.536 -15.086 22.465 1.00 92.94 178 GLY A O 1
ATOM 1465 N N . TYR A 1 179 ? -12.707 -13.471 23.499 1.00 93.50 179 TYR A N 1
ATOM 1466 C CA . TYR A 1 179 ? -11.578 -12.819 24.167 1.00 93.50 179 TYR A CA 1
ATOM 1467 C C . TYR A 1 179 ? -11.571 -13.000 25.691 1.00 93.50 179 TYR A C 1
ATOM 1469 O O . TYR A 1 179 ? -10.865 -12.276 26.394 1.00 93.50 179 TYR A O 1
ATOM 1477 N N . ASN A 1 180 ? -12.331 -13.958 26.233 1.00 94.56 180 ASN A N 1
ATOM 1478 C CA . ASN A 1 180 ? -12.451 -14.181 27.680 1.00 94.56 180 ASN A CA 1
ATOM 1479 C C . ASN A 1 180 ? -12.859 -12.909 28.459 1.00 94.56 180 ASN A C 1
ATOM 1481 O O . ASN A 1 180 ? -12.293 -12.604 29.514 1.00 94.56 180 ASN A O 1
ATOM 1485 N N . LEU A 1 181 ? -13.818 -12.147 27.9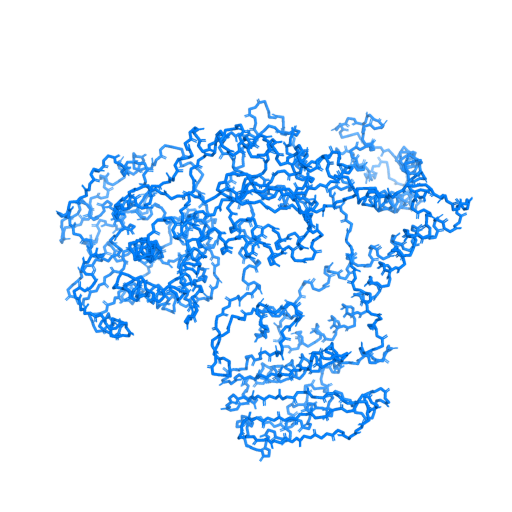27 1.00 95.25 181 LEU A N 1
ATOM 1486 C CA . LEU A 1 181 ? -14.375 -10.944 28.551 1.00 95.25 181 LEU A CA 1
ATOM 1487 C C . LEU A 1 181 ? -15.816 -11.173 29.031 1.00 95.25 181 LEU A C 1
ATOM 1489 O O . LEU A 1 181 ? -16.526 -12.046 28.532 1.00 95.25 181 LEU A O 1
ATOM 1493 N N . ASP A 1 182 ? -16.232 -10.376 30.017 1.00 90.88 182 ASP A N 1
ATOM 1494 C CA . ASP A 1 182 ? -17.598 -10.342 30.551 1.00 90.88 182 ASP A CA 1
ATOM 1495 C C . ASP A 1 182 ? -18.400 -9.148 30.006 1.00 90.88 182 ASP A C 1
ATOM 1497 O O . ASP A 1 182 ? -17.832 -8.197 29.468 1.00 90.88 182 ASP A O 1
ATOM 1501 N N . ASP A 1 183 ? -19.721 -9.163 30.195 1.00 82.38 183 ASP A N 1
ATOM 1502 C CA . ASP A 1 183 ? -20.633 -8.128 29.673 1.00 82.38 183 ASP A CA 1
ATOM 1503 C C . ASP A 1 183 ? -20.335 -6.724 30.208 1.00 82.38 183 ASP A C 1
ATOM 1505 O O . ASP A 1 183 ? -20.577 -5.719 29.540 1.00 82.38 183 ASP A O 1
ATOM 1509 N N . LYS A 1 184 ? -19.745 -6.643 31.405 1.00 86.06 184 LYS A N 1
ATOM 1510 C CA . LYS A 1 184 ? -19.349 -5.374 32.025 1.00 86.06 184 LYS A CA 1
ATOM 1511 C C . LYS A 1 184 ? -18.120 -4.761 31.367 1.00 86.06 184 LYS A C 1
ATOM 1513 O O . LYS A 1 184 ? -17.854 -3.574 31.533 1.00 86.06 184 LYS A O 1
ATOM 1518 N N . SER A 1 185 ? -17.361 -5.544 30.605 1.00 88.44 185 SER A N 1
ATOM 1519 C CA . SER A 1 185 ? -16.139 -5.076 29.954 1.00 88.44 185 SER A CA 1
ATOM 1520 C C . SER A 1 185 ? -16.404 -4.010 28.887 1.00 88.44 185 SER A C 1
ATOM 1522 O O . SER A 1 185 ? -15.502 -3.224 28.613 1.00 88.44 185 SER A O 1
ATOM 1524 N N . LEU A 1 186 ? -17.626 -3.921 28.341 1.00 85.56 186 LEU A N 1
ATOM 1525 C CA . LEU A 1 186 ? -17.997 -2.869 27.387 1.00 85.56 186 LEU A CA 1
ATOM 1526 C C . LEU A 1 186 ? -18.498 -1.569 28.030 1.00 85.56 186 LEU A C 1
ATOM 1528 O O . LEU A 1 186 ? -18.555 -0.552 27.344 1.00 85.56 186 LEU A O 1
ATOM 1532 N N . GLU A 1 187 ? -18.837 -1.555 29.324 1.00 84.50 187 GLU A N 1
ATOM 1533 C CA . GLU A 1 187 ? -19.433 -0.377 29.988 1.00 84.50 187 GLU A CA 1
ATOM 1534 C C . GLU A 1 187 ? -18.519 0.859 29.938 1.00 84.50 187 GLU A C 1
ATOM 1536 O O . GLU A 1 187 ? -18.995 1.998 29.919 1.00 84.50 187 GLU A O 1
ATOM 1541 N N . ILE A 1 188 ? -17.202 0.648 29.835 1.00 83.44 188 ILE A N 1
ATOM 1542 C CA . ILE A 1 188 ? -16.215 1.725 29.695 1.00 83.44 188 ILE A CA 1
ATOM 1543 C C . ILE A 1 188 ? -16.347 2.501 28.372 1.00 83.44 188 ILE A C 1
ATOM 1545 O O . ILE A 1 188 ? -15.885 3.631 28.316 1.00 83.44 188 ILE A O 1
ATOM 1549 N N . MET A 1 189 ? -17.003 1.937 27.350 1.00 85.25 189 MET A N 1
ATOM 1550 C CA . MET A 1 189 ? -17.209 2.535 26.016 1.00 85.25 189 MET A CA 1
ATOM 1551 C C . MET A 1 189 ? -18.654 2.974 25.765 1.00 85.25 189 MET A C 1
ATOM 1553 O O . MET A 1 189 ? -18.974 3.480 24.691 1.00 85.25 189 MET A O 1
ATOM 1557 N N . VAL A 1 190 ? -19.551 2.755 26.726 1.00 88.69 190 VAL A N 1
ATOM 1558 C CA . VAL A 1 190 ? -20.945 3.180 26.594 1.00 88.69 190 VAL A CA 1
ATOM 1559 C C . VAL A 1 190 ? -21.053 4.661 26.928 1.00 88.69 190 VAL A C 1
ATOM 1561 O O . VAL A 1 190 ? -20.613 5.093 28.000 1.00 88.69 190 VAL A O 1
ATOM 1564 N N . TYR A 1 191 ? -21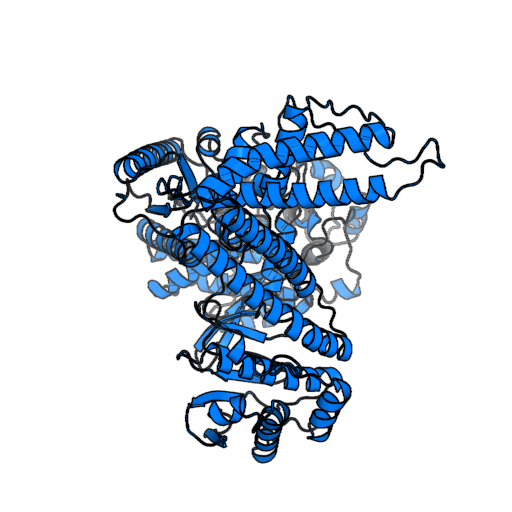.656 5.429 26.025 1.00 85.56 191 TYR A N 1
ATOM 1565 C CA . TYR A 1 191 ? -21.932 6.841 26.240 1.00 85.56 191 TYR A CA 1
ATOM 1566 C C . TYR A 1 191 ? -22.969 7.014 27.353 1.00 85.56 191 TYR A C 1
ATOM 1568 O O . TYR A 1 191 ? -24.068 6.458 27.295 1.00 85.56 191 TYR A O 1
ATOM 1576 N N . GLU A 1 192 ? -22.632 7.840 28.341 1.00 82.06 192 GLU A N 1
ATOM 1577 C CA . GLU A 1 192 ? -23.519 8.244 29.430 1.00 82.06 192 GLU A CA 1
ATOM 1578 C C . GLU A 1 192 ? -23.418 9.759 29.613 1.00 82.06 192 GLU A C 1
ATOM 1580 O O . GLU A 1 192 ? -22.320 10.308 29.692 1.00 82.06 192 GLU A O 1
ATOM 1585 N N . LYS A 1 193 ? -24.567 10.437 29.693 1.00 73.81 193 LYS A N 1
ATOM 1586 C CA . LYS A 1 193 ? -24.642 11.907 29.723 1.00 73.81 193 LYS A CA 1
ATOM 1587 C C . LYS A 1 193 ? -23.924 12.529 30.930 1.00 73.81 193 LYS A C 1
ATOM 1589 O O . LYS A 1 193 ? -23.360 13.608 30.799 1.00 73.81 193 LYS A O 1
ATOM 1594 N N . ASP A 1 194 ? -23.926 11.835 32.068 1.00 68.06 194 ASP A N 1
ATOM 1595 C CA . ASP A 1 194 ? -23.385 12.331 33.339 1.00 68.06 194 ASP A CA 1
ATOM 1596 C C . ASP A 1 194 ? -21.964 11.817 33.648 1.00 68.06 194 ASP A C 1
ATOM 1598 O O . ASP A 1 194 ? -21.442 12.065 34.739 1.00 68.06 194 ASP A O 1
ATOM 1602 N N . LYS A 1 195 ? -21.311 11.096 32.719 1.00 67.06 195 LYS A N 1
ATOM 1603 C CA . LYS A 1 195 ? -19.906 10.700 32.903 1.00 67.06 195 LYS A CA 1
ATOM 1604 C C . LYS A 1 195 ? -19.028 11.961 32.945 1.00 67.06 195 LYS A C 1
ATOM 1606 O O . LYS A 1 195 ? -19.184 12.836 32.093 1.00 67.06 195 LYS A O 1
ATOM 1611 N N . PRO A 1 196 ? -18.111 12.088 33.923 1.00 52.09 196 PRO A N 1
ATOM 1612 C CA . PRO A 1 196 ? -17.257 13.261 34.034 1.00 52.09 196 PRO A CA 1
ATOM 1613 C C . PRO A 1 196 ? -16.308 13.323 32.834 1.00 52.09 196 PRO A C 1
ATOM 1615 O O . PRO A 1 196 ? -15.362 12.545 32.747 1.00 52.09 196 PRO A O 1
ATOM 1618 N N . PHE A 1 197 ? -16.550 14.265 31.924 1.00 55.00 197 PHE A N 1
ATOM 1619 C CA . PHE A 1 197 ? -15.538 14.708 30.970 1.00 55.00 197 PHE A CA 1
ATOM 1620 C C . PHE A 1 197 ? -14.563 15.604 31.727 1.00 55.00 197 PHE A C 1
ATOM 1622 O O . PHE A 1 197 ? -14.997 16.588 32.338 1.00 55.00 197 PHE A O 1
ATOM 1629 N N . SER A 1 198 ? -13.263 15.296 31.715 1.00 46.72 198 SER A N 1
ATOM 1630 C CA . SER A 1 198 ? -12.305 16.314 32.130 1.00 46.72 198 SER A CA 1
ATOM 1631 C C . SER A 1 198 ? -12.338 17.429 31.077 1.00 46.72 198 SER A C 1
ATOM 1633 O O . SER A 1 198 ? -12.094 17.221 29.896 1.00 46.72 198 SER A O 1
ATOM 1635 N N . ASP A 1 199 ? -12.812 18.592 31.514 1.00 45.47 199 ASP A N 1
ATOM 1636 C CA . ASP A 1 199 ? -12.781 19.875 30.815 1.00 45.47 199 ASP A CA 1
ATOM 1637 C C . ASP A 1 199 ? -13.340 19.914 29.367 1.00 45.47 199 ASP A C 1
ATOM 1639 O O . ASP A 1 199 ? -12.628 19.821 28.367 1.00 45.47 199 ASP A O 1
ATOM 1643 N N . LEU A 1 200 ? -14.650 20.180 29.243 1.00 44.59 200 LEU A N 1
ATOM 1644 C CA . LEU A 1 200 ? -15.347 20.437 27.968 1.00 44.59 200 LEU A CA 1
ATOM 1645 C C . LEU A 1 200 ? -14.699 21.544 27.103 1.00 44.59 200 LEU A C 1
ATOM 1647 O O . LEU A 1 200 ? -14.981 21.625 25.906 1.00 44.59 200 LEU A O 1
ATOM 1651 N N . SER A 1 201 ? -13.849 22.405 27.680 1.00 43.88 201 SER A N 1
ATOM 1652 C CA . SER A 1 201 ? -13.143 23.457 26.940 1.00 43.88 201 SER A CA 1
ATOM 1653 C C . SER A 1 201 ? -12.071 22.922 25.981 1.00 43.88 201 SER A C 1
ATOM 1655 O O . SER A 1 201 ? -11.838 23.552 24.949 1.00 43.88 201 SER A O 1
ATOM 1657 N N . ILE A 1 202 ? -11.497 21.744 26.257 1.00 43.97 202 ILE A N 1
ATOM 1658 C CA . ILE A 1 202 ? -10.477 21.082 25.422 1.00 43.97 202 ILE A CA 1
ATOM 1659 C C . ILE A 1 202 ? -11.092 20.602 24.095 1.00 43.97 202 ILE A C 1
ATOM 1661 O O . ILE A 1 202 ? -10.497 20.746 23.028 1.00 43.97 202 ILE A O 1
ATOM 1665 N N . TYR A 1 203 ? -12.346 20.147 24.134 1.00 48.91 203 TYR A N 1
ATOM 1666 C CA . TYR A 1 203 ? -13.070 19.619 22.973 1.00 48.91 203 TYR A CA 1
ATOM 1667 C C . TYR A 1 203 ? -13.652 20.691 22.046 1.00 48.91 203 TYR A C 1
ATOM 1669 O O . TYR A 1 203 ? -14.233 20.346 21.020 1.00 48.91 203 TYR A O 1
ATOM 1677 N N . LYS A 1 204 ? -13.531 21.987 22.372 1.00 42.06 204 LYS A N 1
ATOM 1678 C CA . LYS A 1 204 ? -14.005 23.068 21.482 1.00 42.06 204 LYS A CA 1
ATOM 1679 C C . LYS A 1 204 ? -13.250 23.121 20.151 1.00 42.06 204 LYS A C 1
ATOM 1681 O O . LYS A 1 204 ? -13.767 23.692 19.199 1.00 42.06 204 LYS A O 1
ATOM 1686 N N . ASN A 1 205 ? -12.062 22.519 20.095 1.00 39.97 205 ASN A N 1
ATOM 1687 C CA . ASN A 1 205 ? -11.224 22.463 18.900 1.00 39.97 205 ASN A CA 1
ATOM 1688 C C . ASN A 1 205 ? -11.126 21.047 18.294 1.00 39.97 205 ASN A C 1
ATOM 1690 O O . ASN A 1 205 ? -10.408 20.873 17.315 1.00 39.97 205 ASN A O 1
ATOM 1694 N N . GLN A 1 206 ? -11.811 20.043 18.861 1.00 49.56 206 GLN A N 1
ATOM 1695 C CA . GLN A 1 206 ? -11.826 18.661 18.358 1.00 49.56 206 GLN A CA 1
ATOM 1696 C C . GLN A 1 206 ? -13.187 18.332 17.737 1.00 49.56 206 GLN A C 1
ATOM 1698 O O . GLN A 1 206 ? -14.236 18.635 18.305 1.00 49.56 206 GLN A O 1
ATOM 1703 N N . LEU A 1 207 ? -13.162 17.710 16.558 1.00 49.12 207 LEU A N 1
ATOM 1704 C CA . LEU A 1 207 ? -14.314 17.602 15.663 1.00 49.12 207 LEU A CA 1
ATOM 1705 C C . LEU A 1 207 ? -15.397 16.589 16.112 1.00 49.12 207 LEU A C 1
ATOM 1707 O O . LEU A 1 207 ? -16.558 16.797 15.764 1.00 49.12 207 LEU A O 1
ATOM 1711 N N . SER A 1 208 ? -15.087 15.549 16.908 1.00 53.38 208 SER A N 1
ATOM 1712 C CA . SER A 1 208 ? -16.075 14.509 17.299 1.00 53.38 208 SER A CA 1
ATOM 1713 C C . SER A 1 208 ? -16.277 14.256 18.807 1.00 53.38 208 SER A C 1
ATOM 1715 O O . SER A 1 208 ? -17.300 13.681 19.194 1.00 53.38 208 SER A O 1
ATOM 1717 N N . GLY A 1 209 ? -15.412 14.764 19.691 1.00 63.22 209 GLY A N 1
ATOM 1718 C CA . GLY A 1 209 ? -15.669 14.831 21.139 1.00 63.22 209 GLY A CA 1
ATOM 1719 C C . GLY A 1 209 ? -15.994 13.468 21.796 1.00 63.22 209 GLY A C 1
ATOM 1720 O O . GLY A 1 209 ? -15.247 12.513 21.604 1.00 63.22 209 GLY A O 1
ATOM 1721 N N . PRO A 1 210 ? -17.096 13.325 22.568 1.00 65.94 210 PRO A N 1
ATOM 1722 C CA . PRO A 1 210 ? -17.449 12.082 23.274 1.00 65.94 210 PRO A CA 1
ATOM 1723 C C . PRO A 1 210 ? -17.592 10.828 22.403 1.00 65.94 210 PRO A C 1
ATOM 1725 O O . PRO A 1 210 ? -17.470 9.718 22.920 1.00 65.94 210 PRO A O 1
ATOM 1728 N N . LEU A 1 211 ? -17.895 10.993 21.112 1.00 72.50 211 LEU A N 1
ATOM 1729 C CA . LEU A 1 211 ? -18.148 9.888 20.181 1.00 72.50 211 LEU A CA 1
ATOM 1730 C C . LEU A 1 211 ? -16.895 9.056 19.904 1.00 72.50 211 LEU A C 1
ATOM 1732 O O . LEU A 1 211 ? -17.007 7.860 19.657 1.00 72.50 211 LEU A O 1
ATOM 1736 N N . GLU A 1 212 ? -15.719 9.682 19.967 1.00 71.75 212 GLU A N 1
ATOM 1737 C CA . GLU A 1 212 ? -14.424 9.021 19.770 1.00 71.75 212 GLU A CA 1
ATOM 1738 C C . GLU A 1 212 ? -14.084 8.081 20.934 1.00 71.75 212 GLU A C 1
ATOM 1740 O O . GLU A 1 212 ? -13.412 7.072 20.740 1.00 71.75 212 GLU A O 1
ATOM 1745 N N . TRP A 1 213 ? -14.576 8.401 22.138 1.00 73.50 213 TRP A N 1
ATOM 1746 C CA . TRP A 1 213 ? -14.307 7.674 23.383 1.00 73.50 213 TRP A CA 1
ATOM 1747 C C . TRP A 1 213 ? -15.374 6.658 23.753 1.00 73.50 213 TRP A C 1
ATOM 1749 O O . TRP A 1 213 ? -15.086 5.612 24.340 1.00 73.50 213 TRP A O 1
ATOM 1759 N N . TYR A 1 214 ? -16.621 6.994 23.448 1.00 83.06 214 TYR A N 1
ATOM 1760 C CA . TYR A 1 214 ? -17.778 6.209 23.824 1.00 83.06 214 TYR A CA 1
ATOM 1761 C C . TYR A 1 214 ? -18.587 5.851 22.576 1.00 83.06 214 TYR A C 1
ATOM 1763 O O . TYR A 1 214 ? -19.695 6.362 22.391 1.00 83.06 214 TYR A O 1
ATOM 1771 N N . PRO A 1 215 ? -18.052 4.979 21.700 1.00 88.56 215 PRO A N 1
ATOM 1772 C CA . PRO A 1 215 ? -18.672 4.666 20.419 1.00 88.56 215 PRO A CA 1
ATOM 1773 C C . PRO A 1 215 ? -19.950 3.832 20.561 1.00 88.56 215 PRO A C 1
ATOM 1775 O O . PRO A 1 215 ? -20.575 3.522 19.552 1.00 88.56 215 PRO A O 1
ATOM 1778 N N . LEU A 1 216 ? -20.355 3.439 21.774 1.00 91.81 216 LEU A N 1
ATOM 1779 C CA . LEU A 1 216 ? -21.511 2.576 22.004 1.00 91.81 216 LEU A CA 1
ATOM 1780 C C . LEU A 1 216 ? -22.641 3.321 22.714 1.00 91.81 216 LEU A C 1
ATOM 1782 O O . LEU A 1 216 ? -22.437 4.008 23.712 1.00 91.81 216 LEU A O 1
ATOM 1786 N N . TYR A 1 217 ? -23.868 3.094 22.260 1.00 91.56 217 TYR A N 1
ATOM 1787 C CA . TYR A 1 217 ? -25.086 3.523 22.935 1.00 91.56 217 TYR A CA 1
ATOM 1788 C C . TYR A 1 217 ? -25.919 2.308 23.335 1.00 91.56 217 TYR A C 1
ATOM 1790 O O . TYR A 1 217 ? -26.235 1.453 22.505 1.00 91.56 217 TYR A O 1
ATOM 1798 N N . LYS A 1 218 ? -26.279 2.213 24.617 1.00 90.62 218 LYS A N 1
ATOM 1799 C CA . LYS A 1 218 ? -27.079 1.093 25.120 1.00 90.62 218 LYS A CA 1
ATOM 1800 C C . LYS A 1 218 ? -28.544 1.274 24.727 1.00 90.62 218 LYS A C 1
ATOM 1802 O O . LYS A 1 218 ? -29.152 2.300 25.01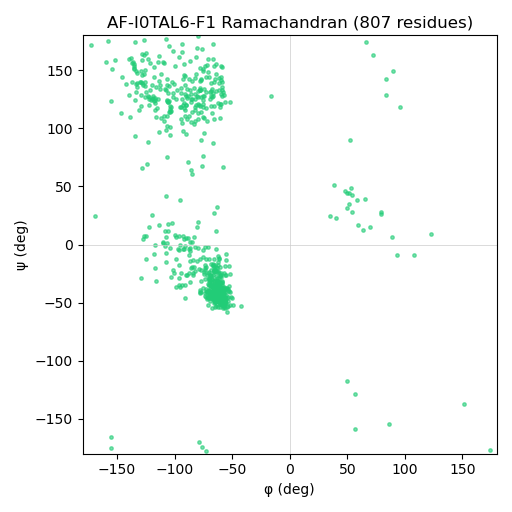6 1.00 90.62 218 LYS A O 1
ATOM 1807 N N . THR A 1 219 ? -29.111 0.258 24.090 1.00 88.88 219 THR A N 1
ATOM 1808 C CA . THR A 1 219 ? -30.525 0.193 23.696 1.00 88.88 219 THR A CA 1
ATOM 1809 C C . THR A 1 219 ? -31.275 -0.810 24.578 1.00 88.88 219 THR A C 1
ATOM 1811 O O . THR A 1 219 ? -30.678 -1.495 25.406 1.00 88.88 219 THR A O 1
ATOM 1814 N N . GLN A 1 220 ? -32.591 -0.943 24.391 1.00 85.94 220 GLN A N 1
ATOM 1815 C CA . GLN A 1 220 ? -33.397 -1.923 25.134 1.00 85.94 220 GLN A CA 1
ATOM 1816 C C . GLN A 1 220 ? -33.033 -3.390 24.844 1.00 85.94 220 GLN A C 1
ATOM 1818 O O . GLN A 1 220 ? -33.360 -4.257 25.647 1.00 85.94 220 GLN A O 1
ATOM 1823 N N . THR A 1 221 ? -32.413 -3.681 23.695 1.00 85.81 221 THR A N 1
ATOM 1824 C CA . THR A 1 221 ? -32.197 -5.061 23.203 1.00 85.81 221 THR A CA 1
ATOM 1825 C C . THR A 1 221 ? -30.730 -5.383 22.895 1.00 85.81 221 THR A C 1
ATOM 1827 O O . THR A 1 221 ? -30.426 -6.440 22.335 1.00 85.81 221 THR A O 1
ATOM 1830 N N . GLY A 1 222 ? -29.820 -4.469 23.238 1.00 91.94 222 GLY A N 1
ATOM 1831 C CA . GLY A 1 222 ? -28.402 -4.568 22.921 1.00 91.94 222 GLY A CA 1
ATOM 1832 C C . GLY A 1 222 ? -27.745 -3.201 22.782 1.00 91.94 222 GLY A C 1
ATOM 1833 O O . GLY A 1 222 ? -28.032 -2.278 23.546 1.00 91.94 222 GLY A O 1
ATOM 1834 N N . TYR A 1 223 ? -26.897 -3.042 21.773 1.00 93.81 223 TYR A N 1
ATOM 1835 C CA . TYR A 1 223 ? -26.022 -1.887 21.591 1.00 93.81 223 TYR A CA 1
ATOM 1836 C C . TYR A 1 223 ? -26.140 -1.329 20.170 1.00 93.81 223 TYR A C 1
ATOM 1838 O O . TYR A 1 223 ? -26.213 -2.080 19.198 1.00 93.81 223 TYR A O 1
ATOM 1846 N N . LEU A 1 224 ? -26.144 -0.004 20.058 1.00 94.81 224 LEU A N 1
ATOM 1847 C CA . LEU A 1 224 ? -25.955 0.721 18.807 1.00 94.81 224 LEU A CA 1
ATOM 1848 C C . LEU A 1 224 ? -24.518 1.236 18.767 1.00 94.81 224 LEU A C 1
ATOM 1850 O O . LEU A 1 224 ? -24.088 1.922 19.696 1.00 94.81 224 LEU A O 1
ATOM 1854 N N . VAL A 1 225 ? -23.796 0.942 17.690 1.00 94.94 225 VAL A N 1
ATOM 1855 C CA . VAL A 1 225 ? -22.524 1.609 17.402 1.00 94.94 225 VAL A CA 1
ATOM 1856 C C . VAL A 1 225 ? -22.830 2.997 16.848 1.00 94.94 225 VAL A C 1
ATOM 1858 O O . VAL A 1 225 ? -23.429 3.133 15.786 1.00 94.94 225 VAL A O 1
ATOM 1861 N N . LEU A 1 226 ? -22.453 4.029 17.600 1.00 91.00 226 LEU A N 1
ATOM 1862 C CA . LEU A 1 226 ? -22.697 5.428 17.268 1.00 91.00 226 LEU A CA 1
ATOM 1863 C C . LEU A 1 226 ? -21.889 5.838 16.037 1.00 91.00 226 LEU A C 1
ATOM 1865 O O . LEU A 1 226 ? -22.478 6.253 15.043 1.00 91.00 226 LEU A O 1
ATOM 1869 N N . SER A 1 227 ? -20.573 5.636 16.081 1.00 87.44 227 SER A N 1
ATOM 1870 C CA . SER A 1 227 ? -19.656 5.943 14.985 1.00 87.44 227 SER A CA 1
ATOM 1871 C C . SER A 1 227 ? -18.781 4.724 14.684 1.00 87.44 227 SER A C 1
ATOM 1873 O O . SER A 1 227 ? -18.032 4.298 15.568 1.00 87.44 227 SER A O 1
ATOM 1875 N N . PRO A 1 228 ? -18.838 4.155 13.465 1.00 89.81 228 PRO A N 1
ATOM 1876 C CA . PRO A 1 228 ? -17.979 3.032 13.101 1.00 89.81 228 PRO A CA 1
ATOM 1877 C C . PRO A 1 228 ? -16.497 3.441 13.027 1.00 89.81 228 PRO A C 1
ATOM 1879 O O . PRO A 1 228 ? -15.633 2.682 13.457 1.00 89.81 228 PRO A O 1
ATOM 1882 N N . TYR A 1 229 ? -16.198 4.677 12.606 1.00 84.81 229 TYR A N 1
ATOM 1883 C CA . TYR A 1 229 ? -14.839 5.237 12.590 1.00 84.81 229 TYR A CA 1
ATOM 1884 C C . TYR A 1 229 ? -14.198 5.255 13.987 1.00 84.81 229 TYR A C 1
ATOM 1886 O O . TYR A 1 229 ? -13.026 4.926 14.154 1.00 84.81 229 TYR A O 1
ATOM 1894 N N . ALA A 1 230 ? -14.978 5.578 15.023 1.00 84.69 230 ALA A N 1
ATOM 1895 C CA . ALA A 1 230 ? -14.477 5.676 16.394 1.00 84.69 230 ALA A CA 1
ATOM 1896 C C . ALA A 1 230 ? -14.014 4.331 16.986 1.00 84.69 230 ALA A C 1
ATOM 1898 O O . ALA A 1 230 ? -13.253 4.317 17.953 1.00 84.69 230 ALA A O 1
ATOM 1899 N N . LEU A 1 231 ? -14.422 3.195 16.407 1.00 91.38 231 LEU A N 1
ATOM 1900 C CA . LEU A 1 231 ? -13.988 1.872 16.863 1.00 91.38 231 LEU A CA 1
ATOM 1901 C C . LEU A 1 231 ? -12.475 1.680 16.699 1.00 91.38 231 LEU A C 1
ATOM 1903 O O . LEU A 1 231 ? -11.827 1.168 17.614 1.00 91.38 231 LEU A O 1
ATOM 1907 N N . LEU A 1 232 ? -11.906 2.129 15.573 1.00 88.88 232 LEU A N 1
ATOM 1908 C CA . LEU A 1 232 ? -10.466 2.044 15.315 1.00 88.88 232 LEU A CA 1
ATOM 1909 C C . LEU A 1 232 ? -9.677 2.944 16.279 1.00 88.88 232 LEU A C 1
ATOM 1911 O O . LEU A 1 232 ? -8.693 2.495 16.864 1.00 88.88 232 LEU A O 1
ATOM 1915 N N . LEU A 1 233 ? -10.163 4.167 16.530 1.00 82.81 233 LEU A N 1
ATOM 1916 C CA . LEU A 1 233 ? -9.580 5.090 17.516 1.00 82.81 233 LEU A CA 1
ATOM 1917 C C . LEU A 1 233 ? -9.583 4.495 18.927 1.00 82.81 233 LEU A C 1
ATOM 1919 O O . LEU A 1 233 ? -8.574 4.540 19.633 1.00 82.81 233 LEU A O 1
ATOM 1923 N N . CYS A 1 234 ? -10.710 3.915 19.343 1.00 85.06 234 CYS A N 1
ATOM 1924 C CA . CYS A 1 234 ? -10.828 3.238 20.631 1.00 85.06 234 CYS A CA 1
ATOM 1925 C C . CYS A 1 234 ? -9.855 2.060 20.737 1.00 85.06 234 CYS A C 1
ATOM 1927 O O . CYS A 1 234 ? -9.156 1.930 21.745 1.00 85.06 234 CYS A O 1
ATOM 1929 N N . ALA A 1 235 ? -9.780 1.220 19.699 1.00 90.62 235 ALA A N 1
ATOM 1930 C CA . ALA A 1 235 ? -8.841 0.104 19.650 1.00 90.62 235 ALA A CA 1
ATOM 1931 C C . ALA A 1 235 ? -7.400 0.596 19.811 1.00 90.62 235 ALA A C 1
ATOM 1933 O O . ALA A 1 235 ? -6.694 0.139 20.711 1.00 90.62 235 ALA A O 1
ATOM 1934 N N . HIS A 1 236 ? -7.004 1.583 19.011 1.00 89.00 236 HIS A N 1
ATOM 1935 C CA . HIS A 1 236 ? -5.688 2.205 19.061 1.00 89.00 236 HIS A CA 1
ATOM 1936 C C . HIS A 1 236 ? -5.342 2.702 20.473 1.00 89.00 236 HIS A C 1
ATOM 1938 O O . HIS A 1 236 ? -4.336 2.292 21.058 1.00 89.00 236 HIS A O 1
ATOM 1944 N N . SER A 1 237 ? -6.222 3.507 21.069 1.00 83.69 237 SER A N 1
ATOM 1945 C CA . SER A 1 237 ? -6.043 4.067 22.412 1.00 83.69 237 SER A CA 1
ATOM 1946 C C . SER A 1 237 ? -5.912 2.992 23.494 1.00 83.69 237 SER A C 1
ATOM 1948 O O . SER A 1 237 ? -5.088 3.121 24.405 1.00 83.69 237 SER A O 1
ATOM 1950 N N . PHE A 1 238 ? -6.675 1.899 23.406 1.00 88.75 238 PHE A N 1
ATOM 1951 C CA . PHE A 1 238 ? -6.559 0.798 24.362 1.00 88.75 238 PHE A CA 1
ATOM 1952 C C . PHE A 1 238 ? -5.270 0.000 24.209 1.00 88.75 238 PHE A C 1
ATOM 1954 O O . PHE A 1 238 ? -4.668 -0.337 25.230 1.00 88.75 238 PHE A O 1
ATOM 1961 N N . PHE A 1 239 ? -4.825 -0.269 22.979 1.00 91.50 239 PHE A N 1
ATOM 1962 C CA . PHE A 1 239 ? -3.520 -0.888 22.734 1.00 91.50 239 PHE A CA 1
ATOM 1963 C C . PHE A 1 239 ? -2.404 -0.022 23.313 1.00 91.50 239 PHE A C 1
ATOM 1965 O O . PHE A 1 239 ? -1.608 -0.497 24.124 1.00 91.50 239 PHE A O 1
ATOM 1972 N N . PHE A 1 240 ? -2.418 1.267 22.983 1.00 88.69 240 PHE A N 1
ATOM 1973 C CA . PHE A 1 240 ? -1.403 2.213 23.415 1.00 88.69 240 PHE A CA 1
ATOM 1974 C C . PHE A 1 240 ? -1.338 2.341 24.941 1.00 88.69 240 PHE A C 1
ATOM 1976 O O . PHE A 1 240 ? -0.281 2.142 25.544 1.00 88.69 240 PHE A O 1
ATOM 1983 N N . LYS A 1 241 ? -2.484 2.579 25.598 1.00 86.69 241 LYS A N 1
ATOM 1984 C CA . LYS A 1 241 ? -2.555 2.677 27.066 1.00 86.69 241 LYS A CA 1
ATOM 1985 C C . LYS A 1 241 ? -2.042 1.416 27.739 1.00 86.69 241 LYS A C 1
ATOM 1987 O O . LYS A 1 241 ? -1.326 1.480 28.738 1.00 86.69 241 LYS A O 1
ATOM 1992 N N . SER A 1 242 ? -2.485 0.273 27.233 1.00 91.00 242 SER A N 1
ATOM 1993 C CA . SER A 1 242 ? -2.153 -1.012 27.812 1.00 91.00 242 SER A CA 1
ATOM 1994 C C . SER A 1 242 ? -0.656 -1.278 27.745 1.00 91.00 242 SER A C 1
ATOM 1996 O O . SER A 1 242 ? -0.048 -1.624 28.758 1.00 91.00 242 SER A O 1
ATOM 1998 N N . LEU A 1 243 ? -0.044 -1.040 26.587 1.00 92.31 243 LEU A N 1
ATOM 1999 C CA . LEU A 1 243 ? 1.377 -1.280 26.394 1.00 92.31 243 LEU A CA 1
ATOM 2000 C C . LEU A 1 243 ? 2.236 -0.344 27.222 1.00 92.31 243 LEU A C 1
ATOM 2002 O O . LEU A 1 243 ? 3.110 -0.833 27.928 1.00 92.31 243 LEU A O 1
ATOM 2006 N N . VAL A 1 244 ? 1.966 0.962 27.234 1.00 89.50 244 VAL A N 1
ATOM 2007 C CA . VAL A 1 244 ? 2.789 1.870 28.047 1.00 89.50 244 VAL A CA 1
ATOM 2008 C C . VAL A 1 244 ? 2.675 1.546 29.541 1.00 89.50 244 VAL A C 1
ATOM 2010 O O . VAL A 1 244 ? 3.680 1.577 30.247 1.00 89.50 244 VAL A O 1
ATOM 2013 N N . ASN A 1 245 ? 1.491 1.154 30.025 1.00 90.31 245 ASN A N 1
ATOM 2014 C CA . ASN A 1 245 ? 1.313 0.761 31.426 1.00 90.31 245 ASN A CA 1
ATOM 2015 C C . ASN A 1 245 ? 2.044 -0.539 31.797 1.00 90.31 245 ASN A C 1
ATOM 2017 O O . ASN A 1 245 ? 2.501 -0.664 32.931 1.00 90.31 245 ASN A O 1
ATOM 2021 N N . ASN A 1 246 ? 2.118 -1.511 30.882 1.00 93.25 246 ASN A N 1
ATOM 2022 C CA . ASN A 1 246 ? 2.718 -2.823 31.156 1.00 93.25 246 ASN A CA 1
ATOM 2023 C C . ASN A 1 246 ? 4.222 -2.879 30.836 1.00 93.25 246 ASN A C 1
ATOM 2025 O O . ASN A 1 246 ? 4.966 -3.563 31.531 1.00 93.25 246 ASN A O 1
ATOM 2029 N N . VAL A 1 247 ? 4.670 -2.169 29.799 1.00 91.88 247 VAL A N 1
ATOM 2030 C CA . VAL A 1 247 ? 6.055 -2.181 29.292 1.00 91.88 247 VAL A CA 1
ATOM 2031 C C . VAL A 1 247 ? 6.884 -1.021 29.866 1.00 91.88 247 VAL A C 1
ATOM 2033 O O . VAL A 1 247 ? 8.096 -1.156 30.050 1.00 91.88 247 VAL A O 1
ATOM 2036 N N . GLY A 1 248 ? 6.234 0.097 30.207 1.00 89.94 248 GLY A N 1
ATOM 2037 C CA . GLY A 1 248 ? 6.871 1.356 30.602 1.00 89.94 248 GLY A CA 1
ATOM 2038 C C . GLY A 1 248 ? 7.147 2.272 29.404 1.00 89.94 248 GLY A C 1
ATOM 2039 O O . GLY A 1 248 ? 7.389 1.793 28.298 1.00 89.94 248 GLY A O 1
ATOM 2040 N N . LYS A 1 249 ? 7.117 3.596 29.631 1.00 85.88 249 LYS A N 1
ATOM 2041 C CA . LYS A 1 249 ? 7.256 4.630 28.585 1.00 85.88 249 LYS A CA 1
ATOM 2042 C C . LYS A 1 249 ? 8.535 4.456 27.761 1.00 85.88 249 LYS A C 1
ATOM 2044 O O . LYS A 1 249 ? 8.442 4.240 26.562 1.00 85.88 249 LYS A O 1
ATOM 2049 N N . GLU A 1 250 ? 9.694 4.471 28.417 1.00 86.19 250 GLU A N 1
ATOM 2050 C CA . GLU A 1 250 ? 11.007 4.416 27.755 1.00 86.19 250 GLU A CA 1
ATOM 2051 C C . GLU A 1 250 ? 11.177 3.142 26.911 1.00 86.19 250 GLU A C 1
ATOM 2053 O O . GLU A 1 250 ? 11.581 3.197 25.754 1.00 86.19 250 GLU A O 1
ATOM 2058 N N . ASN A 1 251 ? 10.797 1.983 27.462 1.00 89.69 251 ASN A N 1
ATOM 2059 C CA . ASN A 1 251 ? 10.874 0.705 26.751 1.00 89.69 251 ASN A CA 1
ATOM 2060 C C . ASN A 1 251 ? 9.914 0.643 25.557 1.00 89.69 251 ASN A C 1
ATOM 2062 O O . ASN A 1 251 ? 10.233 0.025 24.543 1.00 89.69 251 ASN A O 1
ATOM 2066 N N . PHE A 1 252 ? 8.725 1.236 25.685 1.00 90.06 252 PHE A N 1
ATOM 2067 C CA . PHE A 1 252 ? 7.776 1.314 24.583 1.00 90.06 252 PHE A CA 1
ATOM 2068 C C . PHE A 1 252 ? 8.291 2.251 23.483 1.00 90.06 252 PHE A C 1
ATOM 2070 O O . PHE A 1 252 ? 8.240 1.864 22.321 1.00 90.06 252 PHE A O 1
ATOM 2077 N N . GLU A 1 253 ? 8.806 3.438 23.830 1.00 86.44 253 GLU A N 1
ATOM 2078 C CA . GLU A 1 253 ? 9.397 4.390 22.873 1.00 86.44 253 GLU A CA 1
ATOM 2079 C C . GLU A 1 253 ? 10.534 3.744 22.078 1.00 86.44 253 GLU A C 1
ATOM 2081 O O . GLU A 1 253 ? 10.526 3.789 20.848 1.00 86.44 253 GLU A O 1
ATOM 2086 N N . ASP A 1 254 ? 11.460 3.078 22.768 1.00 86.75 254 ASP A N 1
ATOM 2087 C CA . ASP A 1 254 ? 12.571 2.351 22.150 1.00 86.75 254 ASP A CA 1
ATOM 2088 C C . ASP A 1 254 ? 12.074 1.209 21.248 1.00 86.75 254 ASP A C 1
ATOM 2090 O O . ASP A 1 254 ? 12.475 1.101 20.090 1.00 86.75 254 ASP A O 1
ATOM 2094 N N . ALA A 1 255 ? 11.152 0.369 21.731 1.00 90.50 255 ALA A N 1
ATOM 2095 C CA . ALA A 1 255 ? 10.632 -0.746 20.941 1.00 90.50 255 ALA A CA 1
ATOM 2096 C C . ALA A 1 255 ? 9.848 -0.282 19.704 1.00 90.50 255 ALA A C 1
ATOM 2098 O O . ALA A 1 255 ? 9.996 -0.872 18.634 1.00 90.50 255 ALA A O 1
ATOM 2099 N N . TYR A 1 256 ? 9.025 0.758 19.839 1.00 90.38 256 TYR A N 1
ATOM 2100 C CA . TYR A 1 256 ? 8.225 1.304 18.746 1.00 90.38 256 TYR A CA 1
ATOM 2101 C C . TYR A 1 256 ? 9.106 2.016 17.713 1.00 90.38 256 TYR A C 1
ATOM 2103 O O . TYR A 1 256 ? 8.941 1.784 16.515 1.00 90.38 256 TYR A O 1
ATOM 2111 N N . GLY A 1 257 ? 10.081 2.813 18.168 1.00 88.44 257 GLY A N 1
ATOM 2112 C CA . GLY A 1 257 ? 11.072 3.465 17.308 1.00 88.44 257 GLY A CA 1
ATOM 2113 C C . GLY A 1 257 ? 11.855 2.460 16.468 1.00 88.44 257 GLY A C 1
ATOM 2114 O O . GLY A 1 257 ? 11.890 2.588 15.245 1.00 88.44 257 GLY A O 1
ATOM 2115 N N . ARG A 1 258 ? 12.364 1.388 17.091 1.00 89.38 258 ARG A N 1
ATOM 2116 C CA . ARG A 1 258 ? 13.087 0.324 16.374 1.00 89.38 258 ARG A CA 1
ATOM 2117 C C . ARG A 1 258 ? 12.234 -0.383 15.329 1.00 89.38 258 ARG A C 1
ATOM 2119 O O . ARG A 1 258 ? 12.726 -0.639 14.240 1.00 89.38 258 ARG A O 1
ATOM 2126 N N . ILE A 1 259 ? 10.966 -0.680 15.626 1.00 91.19 259 ILE A N 1
ATOM 2127 C CA . ILE A 1 259 ? 10.062 -1.291 14.636 1.00 91.19 259 ILE A CA 1
ATOM 2128 C C . ILE A 1 259 ? 9.855 -0.345 13.446 1.00 91.19 259 ILE A C 1
ATOM 2130 O O . ILE A 1 259 ? 9.934 -0.787 12.303 1.00 91.19 259 ILE A O 1
ATOM 2134 N N . CYS A 1 260 ? 9.636 0.952 13.692 1.00 90.06 260 CYS A N 1
ATOM 2135 C CA . CYS A 1 260 ? 9.495 1.944 12.621 1.00 90.06 260 CYS A CA 1
ATOM 2136 C C . CYS A 1 260 ? 10.764 2.041 11.763 1.00 90.06 260 CYS A C 1
ATOM 2138 O O . CYS A 1 260 ? 10.687 2.088 10.534 1.00 90.06 260 CYS A O 1
ATOM 2140 N N . LEU A 1 261 ? 11.934 2.034 12.405 1.00 89.44 261 LEU A N 1
ATOM 2141 C CA . LEU A 1 261 ? 13.226 2.020 11.731 1.00 89.44 261 LEU A CA 1
ATOM 2142 C C . LEU A 1 261 ? 13.397 0.760 10.876 1.00 89.44 261 LEU A C 1
ATOM 2144 O O . LEU A 1 261 ? 13.747 0.868 9.702 1.00 89.44 261 LEU A O 1
ATOM 2148 N N . GLU A 1 262 ? 13.113 -0.422 11.427 1.00 88.19 262 GLU A N 1
ATOM 2149 C CA . GLU A 1 262 ? 13.190 -1.702 10.714 1.00 88.19 262 GLU A CA 1
ATOM 2150 C C . GLU A 1 262 ? 12.245 -1.738 9.503 1.00 88.19 262 GLU A C 1
ATOM 2152 O O . GLU A 1 262 ? 12.645 -2.190 8.431 1.00 88.19 262 GLU A O 1
ATOM 2157 N N . GLU A 1 263 ? 11.017 -1.225 9.630 1.00 87.69 263 GLU A N 1
ATOM 2158 C CA . GLU A 1 263 ? 10.054 -1.149 8.524 1.00 87.69 263 GLU A CA 1
ATOM 2159 C C . GLU A 1 263 ? 10.579 -0.305 7.357 1.00 87.69 263 GLU A C 1
ATOM 2161 O O . GLU A 1 263 ? 10.501 -0.732 6.202 1.00 87.69 263 GLU A O 1
ATOM 2166 N N . ILE A 1 264 ? 11.152 0.869 7.640 1.00 87.81 264 ILE A N 1
ATOM 2167 C CA . ILE A 1 264 ? 11.738 1.731 6.606 1.00 87.81 264 ILE A CA 1
ATOM 2168 C C . ILE A 1 264 ? 13.021 1.115 6.040 1.00 87.81 264 ILE A C 1
ATOM 2170 O O . ILE A 1 264 ? 13.196 1.098 4.822 1.00 87.81 264 ILE A O 1
ATOM 2174 N N . ALA A 1 265 ? 13.883 0.540 6.880 1.00 85.12 265 ALA A N 1
ATOM 2175 C CA . ALA A 1 265 ? 15.107 -0.123 6.436 1.00 85.12 265 ALA A CA 1
ATOM 2176 C C . ALA A 1 265 ? 14.816 -1.314 5.505 1.00 85.12 265 ALA A C 1
ATOM 2178 O O . ALA A 1 265 ? 15.500 -1.490 4.500 1.00 85.12 265 ALA A O 1
ATOM 2179 N N . ILE A 1 266 ? 13.767 -2.102 5.780 1.00 83.50 266 ILE A N 1
ATOM 2180 C CA . ILE A 1 266 ? 13.311 -3.186 4.893 1.00 83.50 266 ILE A CA 1
ATOM 2181 C C . ILE A 1 266 ? 12.847 -2.629 3.544 1.00 83.50 266 ILE A C 1
ATOM 2183 O O . ILE A 1 266 ? 13.148 -3.212 2.502 1.00 83.50 266 ILE A O 1
ATOM 2187 N N . LYS A 1 267 ? 12.134 -1.498 3.536 1.00 83.12 267 LYS A N 1
ATOM 2188 C CA . LYS A 1 267 ? 11.696 -0.847 2.291 1.00 83.12 267 LYS A CA 1
ATOM 2189 C C . LYS A 1 267 ? 12.868 -0.295 1.473 1.00 83.12 267 LYS A C 1
ATOM 2191 O O . LYS A 1 267 ? 12.759 -0.231 0.251 1.00 83.12 267 LYS A O 1
ATOM 2196 N N . LEU A 1 268 ? 13.985 0.039 2.120 1.00 83.50 268 LEU A N 1
ATOM 2197 C CA . LEU A 1 268 ? 15.196 0.612 1.516 1.00 83.50 268 LEU A CA 1
ATOM 2198 C C . LEU A 1 268 ? 16.364 -0.381 1.402 1.00 83.50 268 LEU A C 1
ATOM 2200 O O . LEU A 1 268 ? 17.503 0.020 1.192 1.00 83.50 268 LEU A O 1
ATOM 2204 N N . ASP A 1 269 ? 16.101 -1.681 1.506 1.00 74.62 269 ASP A N 1
ATOM 2205 C CA . ASP A 1 269 ? 17.127 -2.724 1.613 1.00 74.62 269 ASP A CA 1
ATOM 2206 C C . ASP A 1 269 ? 18.078 -2.866 0.411 1.00 74.62 269 ASP A C 1
ATOM 2208 O O . ASP A 1 269 ? 19.153 -3.448 0.548 1.00 74.62 269 ASP A O 1
ATOM 2212 N N . ASN A 1 270 ? 17.697 -2.324 -0.746 1.00 71.19 270 ASN A N 1
ATOM 2213 C CA . ASN A 1 270 ? 18.520 -2.280 -1.957 1.00 71.19 270 ASN A CA 1
ATOM 2214 C C . ASN A 1 270 ? 19.362 -0.995 -2.071 1.00 71.19 270 ASN A C 1
ATOM 2216 O O . ASN A 1 270 ? 20.129 -0.849 -3.021 1.00 71.19 270 ASN A O 1
ATOM 2220 N N . CYS A 1 271 ? 19.213 -0.047 -1.144 1.00 78.12 271 CYS A N 1
ATOM 2221 C CA . CYS A 1 271 ? 19.996 1.182 -1.126 1.00 78.12 271 CYS A CA 1
ATOM 2222 C C . CYS A 1 271 ? 21.338 0.959 -0.411 1.00 78.12 271 CYS A C 1
ATOM 2224 O O . CYS A 1 271 ? 21.411 0.291 0.619 1.00 78.12 271 CYS A O 1
ATOM 2226 N N . GLU A 1 272 ? 22.414 1.554 -0.933 1.00 83.19 272 GLU A N 1
ATOM 2227 C CA . GLU A 1 272 ? 23.743 1.473 -0.316 1.00 83.19 272 GLU A CA 1
ATOM 2228 C C . GLU A 1 272 ? 23.777 2.318 0.971 1.00 83.19 272 GLU A C 1
ATOM 2230 O O . GLU A 1 272 ? 23.778 3.549 0.923 1.00 83.19 272 GLU A O 1
ATOM 2235 N N . GLU A 1 273 ? 23.780 1.664 2.132 1.00 84.88 273 GLU A N 1
ATOM 2236 C CA . GLU A 1 273 ? 23.850 2.329 3.437 1.00 84.88 273 GLU A CA 1
ATOM 2237 C C . GLU A 1 273 ? 25.280 2.791 3.763 1.00 84.88 273 GLU A C 1
ATOM 2239 O O . GLU A 1 273 ? 26.245 2.026 3.671 1.00 84.88 273 GLU A O 1
ATOM 2244 N N . LEU A 1 274 ? 25.423 4.040 4.209 1.00 82.25 274 LEU A N 1
ATOM 2245 C CA . LEU A 1 274 ? 26.684 4.585 4.696 1.00 82.25 274 LEU A CA 1
ATOM 2246 C C . LEU A 1 274 ? 26.900 4.201 6.166 1.00 82.25 274 LEU A C 1
ATOM 2248 O O . LEU A 1 274 ? 26.335 4.796 7.082 1.00 82.25 274 LEU A O 1
ATOM 2252 N N . GLN A 1 275 ? 27.782 3.230 6.383 1.00 80.31 275 GLN A N 1
ATOM 2253 C CA . GLN A 1 275 ? 28.156 2.758 7.715 1.00 80.31 275 GLN A CA 1
ATOM 2254 C C . GLN A 1 275 ? 29.067 3.751 8.460 1.00 80.31 275 GLN A C 1
ATOM 2256 O O . GLN A 1 275 ? 29.841 4.496 7.858 1.00 80.31 275 GLN A O 1
ATOM 2261 N N . GLY A 1 276 ? 29.037 3.713 9.796 1.00 68.00 276 GLY A N 1
ATOM 2262 C CA . GLY A 1 276 ? 29.971 4.463 10.650 1.00 68.00 276 GLY A CA 1
ATOM 2263 C C . GLY A 1 276 ? 29.544 5.889 11.020 1.00 68.00 276 GLY A C 1
ATOM 2264 O O . GLY A 1 276 ? 30.318 6.598 11.668 1.00 68.00 276 GLY A O 1
ATOM 2265 N N . ILE A 1 277 ? 28.323 6.298 10.667 1.00 75.69 277 ILE A N 1
ATOM 2266 C CA . ILE A 1 277 ? 27.694 7.520 11.184 1.00 75.69 277 ILE A CA 1
ATOM 2267 C C . ILE A 1 277 ? 27.370 7.313 12.666 1.00 75.69 277 ILE A C 1
ATOM 2269 O O . ILE A 1 277 ? 26.732 6.329 13.043 1.00 75.69 277 ILE A O 1
ATOM 2273 N N . LYS A 1 278 ? 27.843 8.213 13.535 1.00 71.56 278 LYS A N 1
ATOM 2274 C CA . LYS A 1 278 ? 27.533 8.118 14.968 1.00 71.56 278 LYS A CA 1
ATOM 2275 C C . LYS A 1 278 ? 26.120 8.623 15.206 1.00 71.56 278 LYS A C 1
ATOM 2277 O O . LYS A 1 278 ? 25.788 9.725 14.782 1.00 71.56 278 LYS A O 1
ATOM 2282 N N . GLN A 1 279 ? 25.343 7.861 15.965 1.00 72.50 279 GLN A N 1
ATOM 2283 C CA . GLN A 1 279 ? 24.074 8.341 16.497 1.00 72.50 279 GLN A CA 1
ATOM 2284 C C . GLN A 1 279 ? 24.319 9.483 17.492 1.00 72.50 279 GLN A C 1
ATOM 2286 O O . GLN A 1 279 ? 25.268 9.448 18.285 1.00 72.50 279 GLN A O 1
ATOM 2291 N N . TYR A 1 280 ? 23.467 10.503 17.430 1.00 62.44 280 TYR A N 1
ATOM 2292 C CA . TYR A 1 280 ? 23.494 11.651 18.326 1.00 62.44 280 TYR A CA 1
ATOM 2293 C C . TYR A 1 280 ? 22.231 11.657 19.175 1.00 62.44 280 TYR A C 1
ATOM 2295 O O . TYR A 1 280 ? 21.130 11.707 18.632 1.00 62.44 280 TYR A O 1
ATOM 2303 N N . SER A 1 281 ? 22.396 11.698 20.502 1.00 60.88 281 SER A N 1
ATOM 2304 C CA . SER A 1 281 ? 21.289 11.626 21.472 1.00 60.88 281 SER A CA 1
ATOM 2305 C C . SER A 1 281 ? 20.429 10.358 21.300 1.00 60.88 281 SER A C 1
ATOM 2307 O O . SER A 1 281 ? 20.901 9.383 20.725 1.00 60.88 281 SER A O 1
ATOM 2309 N N . ASP A 1 282 ? 19.187 10.361 21.789 1.00 62.81 282 ASP A N 1
ATOM 2310 C CA . ASP A 1 282 ? 18.214 9.260 21.644 1.00 62.81 282 ASP A CA 1
ATOM 2311 C C . ASP A 1 282 ? 17.527 9.239 20.259 1.00 62.81 282 ASP A C 1
ATOM 2313 O O . ASP A 1 282 ? 16.434 8.701 20.104 1.00 62.81 282 ASP A O 1
ATOM 2317 N N . VAL A 1 283 ? 18.123 9.893 19.256 1.00 69.25 283 VAL A N 1
ATOM 2318 C CA . VAL A 1 283 ? 17.569 10.019 17.903 1.00 69.25 283 VAL A CA 1
ATOM 2319 C C . VAL A 1 283 ? 18.324 9.066 16.984 1.00 69.25 283 VAL A C 1
ATOM 2321 O O . VAL A 1 283 ? 19.523 9.232 16.727 1.00 69.25 283 VAL A O 1
ATOM 2324 N N . GLU A 1 284 ? 17.620 8.059 16.479 1.00 78.12 284 GLU A N 1
ATOM 2325 C CA . GLU A 1 284 ? 18.191 7.090 15.550 1.00 78.12 284 GLU A CA 1
ATOM 2326 C C . GLU A 1 284 ? 18.292 7.693 14.147 1.00 78.12 284 GLU A C 1
ATOM 2328 O O . GLU A 1 284 ? 17.427 8.450 13.701 1.00 78.12 284 GLU A O 1
ATOM 2333 N N . ASN A 1 285 ? 19.383 7.384 13.445 1.00 83.44 285 ASN A N 1
ATOM 2334 C CA . ASN A 1 285 ? 19.622 7.891 12.102 1.00 83.44 285 ASN A CA 1
ATOM 2335 C C . ASN A 1 285 ? 20.155 6.788 11.194 1.00 83.44 285 ASN A C 1
ATOM 2337 O O . ASN A 1 285 ? 21.020 6.018 11.614 1.00 83.44 285 ASN A O 1
ATOM 2341 N N . ILE A 1 286 ? 19.681 6.765 9.950 1.00 87.81 286 ILE A N 1
ATOM 2342 C CA . ILE A 1 286 ? 20.212 5.910 8.885 1.00 87.81 286 ILE A CA 1
ATOM 2343 C C . ILE A 1 286 ? 20.536 6.785 7.683 1.00 87.81 286 ILE A C 1
ATOM 2345 O O . ILE A 1 286 ? 19.765 7.676 7.326 1.00 87.81 286 ILE A O 1
ATOM 2349 N N . VAL A 1 287 ? 21.681 6.535 7.054 1.00 88.88 287 VAL A N 1
ATOM 2350 C CA . VAL A 1 287 ? 22.132 7.303 5.897 1.00 88.88 287 VAL A CA 1
ATOM 2351 C C . VAL A 1 287 ? 22.287 6.377 4.704 1.00 88.88 287 VAL A C 1
ATOM 2353 O O . VAL A 1 287 ? 23.032 5.405 4.765 1.00 88.88 287 VAL A O 1
ATOM 2356 N N . TYR A 1 288 ? 21.630 6.715 3.602 1.00 89.00 288 TYR A N 1
ATOM 2357 C CA . TYR A 1 288 ? 21.744 5.994 2.340 1.00 89.00 288 TYR A CA 1
ATOM 2358 C C . TYR A 1 288 ? 22.399 6.873 1.286 1.00 89.00 288 TYR A C 1
ATOM 2360 O O . TYR A 1 288 ? 22.134 8.074 1.186 1.00 89.00 288 TYR A O 1
ATOM 2368 N N . ARG A 1 289 ? 23.258 6.271 0.474 1.00 86.44 289 ARG A N 1
ATOM 2369 C CA . ARG A 1 289 ? 23.822 6.914 -0.704 1.00 86.44 289 ARG A CA 1
ATOM 2370 C C . ARG A 1 289 ? 22.759 6.981 -1.799 1.00 86.44 289 ARG A C 1
ATOM 2372 O O . ARG A 1 289 ? 22.159 5.969 -2.148 1.00 86.44 289 ARG A O 1
ATOM 2379 N N . LEU A 1 290 ? 22.545 8.177 -2.342 1.00 84.75 290 LEU A N 1
ATOM 2380 C CA . LEU A 1 290 ? 21.667 8.405 -3.494 1.00 84.75 290 LEU A CA 1
ATOM 2381 C C . LEU A 1 290 ? 22.454 8.423 -4.805 1.00 84.75 290 LEU A C 1
ATOM 2383 O O . LEU A 1 290 ? 21.959 7.980 -5.834 1.00 84.75 290 LEU A O 1
ATOM 2387 N N . ASP A 1 291 ? 23.663 8.983 -4.764 1.00 82.81 291 ASP A N 1
ATOM 2388 C CA . ASP A 1 291 ? 24.525 9.195 -5.924 1.00 82.81 291 ASP A CA 1
ATOM 2389 C C . ASP A 1 291 ? 25.997 9.264 -5.471 1.00 82.81 291 ASP A C 1
ATOM 2391 O O . ASP A 1 291 ? 26.323 9.073 -4.299 1.00 82.81 291 ASP A O 1
ATOM 2395 N N . ILE A 1 292 ? 26.925 9.552 -6.378 1.00 81.00 292 ILE A N 1
ATOM 2396 C CA . ILE A 1 292 ? 28.354 9.720 -6.075 1.00 81.00 292 ILE A CA 1
ATOM 2397 C C . ILE A 1 292 ? 28.603 10.833 -5.053 1.00 81.00 292 ILE A C 1
ATOM 2399 O O . ILE A 1 292 ? 29.526 10.714 -4.251 1.00 81.00 292 ILE A O 1
ATOM 2403 N N . ASP A 1 293 ? 27.790 11.889 -5.069 1.00 83.12 293 ASP A N 1
ATOM 2404 C CA . ASP A 1 293 ? 27.964 13.079 -4.235 1.00 83.12 293 ASP A CA 1
ATOM 2405 C C . ASP A 1 293 ? 26.723 13.461 -3.408 1.00 83.12 293 ASP A C 1
ATOM 2407 O O . ASP A 1 293 ? 26.719 14.514 -2.761 1.00 83.12 293 ASP A O 1
ATOM 2411 N N . LYS A 1 294 ? 25.686 12.609 -3.401 1.00 87.94 294 LYS A N 1
ATOM 2412 C CA . LYS A 1 294 ? 24.398 12.859 -2.736 1.00 87.94 294 LYS A CA 1
ATOM 2413 C C . LYS A 1 294 ? 24.040 11.737 -1.773 1.00 87.94 294 LYS A C 1
ATOM 2415 O O . LYS A 1 294 ? 24.131 10.559 -2.116 1.00 87.94 294 LYS A O 1
ATOM 2420 N N . TYR A 1 295 ? 23.559 12.119 -0.596 1.00 89.31 295 TYR A N 1
ATOM 2421 C CA . TYR A 1 295 ? 23.130 11.194 0.453 1.00 89.31 295 TYR A CA 1
ATOM 2422 C C . TYR A 1 295 ? 21.765 11.601 1.007 1.00 89.31 295 TYR A C 1
ATOM 2424 O O . TYR A 1 295 ? 21.459 12.790 1.077 1.00 89.31 295 TYR A O 1
ATOM 2432 N N . ALA A 1 296 ? 20.965 10.625 1.424 1.00 90.31 296 ALA A N 1
ATOM 2433 C CA . ALA A 1 296 ? 19.747 10.825 2.198 1.00 90.31 296 ALA A CA 1
ATOM 2434 C C . ALA A 1 296 ? 20.003 10.436 3.654 1.00 90.31 296 ALA A C 1
ATOM 2436 O O . ALA A 1 296 ? 20.410 9.310 3.927 1.00 90.31 296 ALA A O 1
ATOM 2437 N N . SER A 1 297 ? 19.761 11.364 4.574 1.00 90.50 297 SER A N 1
ATOM 2438 C CA . SER A 1 297 ? 19.807 11.148 6.018 1.00 90.50 297 SER A CA 1
ATOM 2439 C C . SER A 1 297 ? 18.384 11.040 6.545 1.00 90.50 297 SER A C 1
ATOM 2441 O O . SER A 1 297 ? 17.639 12.018 6.506 1.00 90.50 297 SER A O 1
ATOM 2443 N N . PHE A 1 298 ? 18.026 9.868 7.053 1.00 90.50 298 PHE A N 1
ATOM 2444 C CA . PHE A 1 298 ? 16.756 9.598 7.715 1.00 90.50 298 PHE A CA 1
ATOM 2445 C C . PHE A 1 298 ? 16.943 9.752 9.219 1.00 90.50 298 PHE A C 1
ATOM 2447 O O . PHE A 1 298 ? 17.737 9.028 9.811 1.00 90.50 298 PHE A O 1
ATOM 2454 N N . THR A 1 299 ? 16.219 10.688 9.822 1.00 88.56 299 THR A N 1
ATOM 2455 C CA . THR A 1 299 ? 16.266 11.007 11.251 1.00 88.56 299 THR A CA 1
ATOM 2456 C C . THR A 1 299 ? 14.949 10.599 11.895 1.00 88.56 299 THR A C 1
ATOM 2458 O O . THR A 1 299 ? 13.918 11.222 11.642 1.00 88.56 299 THR A O 1
ATOM 2461 N N . PHE A 1 300 ? 14.979 9.546 12.709 1.00 86.38 300 PHE A N 1
ATOM 2462 C CA . PHE A 1 300 ? 13.799 8.944 13.323 1.00 86.38 300 PHE A CA 1
ATOM 2463 C C . PHE A 1 300 ? 13.514 9.601 14.670 1.00 86.38 300 PHE A C 1
ATOM 2465 O O . PHE A 1 300 ? 14.343 9.586 15.579 1.00 86.38 300 PHE A O 1
ATOM 2472 N N . VAL A 1 301 ? 12.327 10.190 14.793 1.00 82.19 301 VAL A N 1
ATOM 2473 C CA . VAL A 1 301 ? 11.896 10.909 15.992 1.00 82.19 301 VAL A CA 1
ATOM 2474 C C . VAL A 1 301 ? 10.700 10.191 16.598 1.00 82.19 301 VAL A C 1
ATOM 2476 O O . VAL A 1 301 ? 9.594 10.237 16.056 1.00 82.19 301 VAL A O 1
ATOM 2479 N N . THR A 1 302 ? 10.923 9.567 17.750 1.00 78.38 302 THR A N 1
ATOM 2480 C CA . THR A 1 302 ? 9.861 9.022 18.600 1.00 78.38 302 THR A CA 1
ATOM 2481 C C . THR A 1 302 ? 9.618 9.987 19.751 1.00 78.38 302 THR A C 1
ATOM 2483 O O . THR A 1 302 ? 10.560 10.418 20.411 1.00 78.38 302 THR A O 1
ATOM 2486 N N . ASN A 1 303 ? 8.359 10.345 19.988 1.00 72.75 303 ASN A N 1
ATOM 2487 C CA . ASN A 1 303 ? 7.968 11.141 21.144 1.00 72.75 303 ASN A CA 1
ATOM 2488 C C . ASN A 1 303 ? 6.626 10.639 21.676 1.00 72.75 303 ASN A C 1
ATOM 2490 O O . ASN A 1 303 ? 5.737 10.303 20.886 1.00 72.75 303 ASN A O 1
ATOM 2494 N N . ILE A 1 304 ? 6.509 10.547 23.000 1.00 70.12 304 ILE A N 1
ATOM 2495 C CA . ILE A 1 304 ? 5.288 10.132 23.687 1.00 70.12 304 ILE A CA 1
ATOM 2496 C C . ILE A 1 304 ? 4.991 11.080 24.853 1.00 70.12 304 ILE A C 1
ATOM 2498 O O . ILE A 1 304 ? 5.895 11.408 25.631 1.00 70.12 304 ILE A O 1
ATOM 2502 N N . PRO A 1 305 ? 3.718 11.467 25.064 1.00 62.59 305 PRO A N 1
ATOM 2503 C CA . PRO A 1 305 ? 3.331 12.304 26.194 1.00 62.59 305 PRO A CA 1
ATOM 2504 C C . PRO A 1 305 ? 3.664 11.678 27.558 1.00 62.59 305 PRO A C 1
ATOM 2506 O O . PRO A 1 305 ? 3.446 10.491 27.796 1.00 62.59 305 PRO A O 1
ATOM 2509 N N . ASP A 1 306 ? 4.102 12.518 28.501 1.00 57.41 306 ASP A N 1
ATOM 2510 C CA . ASP A 1 306 ? 4.445 12.118 29.878 1.00 57.41 306 ASP A CA 1
ATOM 2511 C C . ASP A 1 306 ? 3.250 11.619 30.700 1.00 57.41 306 ASP A C 1
ATOM 2513 O O . ASP A 1 306 ? 3.417 10.897 31.685 1.00 57.41 306 ASP A O 1
ATOM 2517 N N . ARG A 1 307 ? 2.029 12.017 30.325 1.00 56.88 307 ARG A N 1
ATOM 2518 C CA . ARG A 1 307 ? 0.794 11.562 30.967 1.00 56.88 307 ARG A CA 1
ATOM 2519 C C . ARG A 1 307 ? -0.141 10.925 29.961 1.00 56.88 307 ARG A C 1
ATOM 2521 O O . ARG A 1 307 ? -0.514 11.530 28.961 1.00 56.88 307 ARG A O 1
ATOM 2528 N N . ILE A 1 308 ? -0.578 9.719 30.306 1.00 61.09 308 ILE A N 1
ATOM 2529 C CA . ILE A 1 308 ? -1.521 8.924 29.527 1.00 61.09 308 ILE A CA 1
ATOM 2530 C C . ILE A 1 308 ? -2.871 8.936 30.245 1.00 61.09 308 ILE A C 1
ATOM 2532 O O . ILE A 1 308 ? -3.275 7.988 30.924 1.00 61.09 308 ILE A O 1
ATOM 2536 N N . GLU A 1 309 ? -3.558 10.067 30.130 1.00 60.72 309 GLU A N 1
ATOM 2537 C CA . GLU A 1 309 ? -4.964 10.189 30.511 1.00 60.72 309 GLU A CA 1
ATOM 2538 C C . GLU A 1 309 ? -5.814 9.763 29.308 1.00 60.72 309 GLU A C 1
ATOM 2540 O O . GLU A 1 309 ? -5.501 10.141 28.180 1.00 60.72 309 GLU A O 1
ATOM 2545 N N . LEU A 1 310 ? -6.829 8.913 29.535 1.00 55.78 310 LEU A N 1
ATOM 2546 C CA . LEU A 1 310 ? -7.639 8.346 28.446 1.00 55.78 310 LEU A CA 1
ATOM 2547 C C . LEU A 1 310 ? -8.256 9.470 27.622 1.00 55.78 310 LEU A C 1
ATOM 2549 O O . LEU A 1 310 ? -8.003 9.554 26.443 1.00 55.78 310 LEU A O 1
ATOM 2553 N N . ASP A 1 311 ? -8.928 10.413 28.256 1.00 52.19 311 ASP A N 1
ATOM 2554 C CA . ASP A 1 311 ? -9.568 11.572 27.633 1.00 52.19 311 ASP A CA 1
ATOM 2555 C C . ASP A 1 311 ? -8.626 12.560 26.912 1.00 52.19 311 ASP A C 1
ATOM 2557 O O . ASP A 1 311 ? -9.110 13.398 26.157 1.00 52.19 311 ASP A O 1
ATOM 2561 N N . LYS A 1 312 ? -7.298 12.431 27.056 1.00 55.69 312 LYS A N 1
ATOM 2562 C CA . LYS A 1 312 ? -6.288 13.251 26.351 1.00 55.69 312 LYS A CA 1
ATOM 2563 C C . LYS A 1 312 ? -5.534 12.497 25.255 1.00 55.69 312 LYS A C 1
ATOM 2565 O O . LYS A 1 312 ? -4.568 13.007 24.679 1.00 55.69 312 LYS A O 1
ATOM 2570 N N . MET A 1 313 ? -5.916 11.256 24.936 1.00 55.84 313 MET A N 1
ATOM 2571 C CA . MET A 1 313 ? -5.162 10.483 23.939 1.00 55.84 313 MET A CA 1
ATOM 2572 C C . MET A 1 313 ? -5.370 10.963 22.496 1.00 55.84 313 MET A C 1
ATOM 2574 O O . MET A 1 313 ? -4.498 10.703 21.677 1.00 55.84 313 MET A O 1
ATOM 2578 N N . PHE A 1 314 ? -6.434 11.709 22.198 1.00 54.66 314 PHE A N 1
ATOM 2579 C CA . PHE A 1 314 ? -6.693 12.259 20.858 1.00 54.66 314 PHE A CA 1
ATOM 2580 C C . PHE A 1 314 ? -6.214 13.710 20.684 1.00 54.66 314 PHE A C 1
ATOM 2582 O O . PHE A 1 314 ? -6.475 14.346 19.666 1.00 54.66 314 PHE A O 1
ATOM 2589 N N . GLU A 1 315 ? -5.504 14.266 21.671 1.00 57.84 315 GLU A N 1
ATOM 2590 C CA . GLU A 1 315 ? -4.795 15.532 21.482 1.00 57.84 315 GLU A CA 1
ATOM 2591 C C . GLU A 1 315 ? -3.626 15.332 20.507 1.00 57.84 315 GLU A C 1
ATOM 2593 O O . GLU A 1 315 ? -2.788 14.447 20.713 1.00 57.84 315 GLU A O 1
ATOM 2598 N N . THR A 1 316 ? -3.563 16.173 19.467 1.00 56.62 316 THR A N 1
ATOM 2599 C CA . THR A 1 316 ? -2.386 16.277 18.598 1.00 56.62 316 THR A CA 1
ATOM 2600 C C . THR A 1 316 ? -1.194 16.690 19.437 1.00 56.62 316 THR A C 1
ATOM 2602 O O . THR A 1 316 ? -1.255 17.691 20.163 1.00 56.62 316 THR A O 1
ATOM 2605 N N . GLU A 1 317 ? -0.098 15.958 19.313 1.00 60.22 317 GLU A N 1
ATOM 2606 C CA . GLU A 1 317 ? 1.104 16.294 20.054 1.00 60.22 317 GLU A CA 1
ATOM 2607 C C . GLU A 1 317 ? 1.755 17.551 19.466 1.00 60.22 317 GLU A C 1
ATOM 2609 O O . GLU A 1 317 ? 1.914 17.689 18.251 1.00 60.22 317 GLU A O 1
ATOM 2614 N N . ARG A 1 318 ? 2.098 18.509 20.334 1.00 61.06 318 ARG A N 1
ATOM 2615 C CA . ARG A 1 318 ? 2.861 19.693 19.933 1.00 61.06 318 ARG A CA 1
ATOM 2616 C C . ARG A 1 318 ? 4.343 19.376 20.044 1.00 61.06 318 ARG A C 1
ATOM 2618 O O . ARG A 1 318 ? 4.803 18.979 21.113 1.00 61.06 318 ARG A O 1
ATOM 2625 N N . VAL A 1 319 ? 5.092 19.627 18.972 1.00 64.69 319 VAL A N 1
ATOM 2626 C CA . VAL A 1 319 ? 6.557 19.634 19.036 1.00 64.69 319 VAL A CA 1
ATOM 2627 C C . VAL A 1 319 ? 6.965 20.724 20.030 1.00 64.69 319 VAL A C 1
ATOM 2629 O O . VAL A 1 319 ? 6.610 21.890 19.851 1.00 64.69 319 VAL A O 1
ATOM 2632 N N . THR A 1 320 ? 7.690 20.365 21.086 1.00 71.00 320 THR A N 1
ATOM 2633 C CA . THR A 1 320 ? 8.255 21.362 22.000 1.00 71.00 320 THR A CA 1
ATOM 2634 C C . THR A 1 320 ? 9.420 22.095 21.326 1.00 71.00 320 THR A C 1
ATOM 2636 O O . THR A 1 320 ? 10.088 21.555 20.436 1.00 71.00 320 THR A O 1
ATOM 2639 N N . ASP A 1 321 ? 9.704 23.327 21.755 1.00 73.12 321 ASP A N 1
ATOM 2640 C CA . ASP A 1 321 ? 10.878 24.073 21.272 1.00 73.12 321 ASP A CA 1
ATOM 2641 C C . ASP A 1 321 ? 12.189 23.316 21.568 1.00 73.12 321 ASP A C 1
ATOM 2643 O O . ASP A 1 321 ? 13.142 23.360 20.786 1.00 73.12 321 ASP A O 1
ATOM 2647 N N . GLU A 1 322 ? 12.218 22.566 22.673 1.00 76.12 322 GLU A N 1
ATOM 2648 C CA . GLU A 1 322 ? 13.337 21.710 23.069 1.00 76.12 322 GLU A CA 1
ATOM 2649 C C . GLU A 1 322 ? 13.548 20.552 22.086 1.00 76.12 322 GLU A C 1
ATOM 2651 O O . GLU A 1 322 ? 14.656 20.375 21.575 1.00 76.12 322 GLU A O 1
ATOM 2656 N N . LEU A 1 323 ? 12.487 19.803 21.756 1.00 76.81 323 LEU A N 1
ATOM 2657 C CA . LEU A 1 323 ? 12.559 18.720 20.774 1.00 76.81 323 LEU A CA 1
ATOM 2658 C C . LEU A 1 323 ? 12.963 19.258 19.396 1.00 76.81 323 LEU A C 1
ATOM 2660 O O . LEU A 1 323 ? 13.827 18.683 18.736 1.00 76.81 323 LEU A O 1
ATOM 2664 N N . SER A 1 324 ? 12.409 20.405 18.996 1.00 78.38 324 SER A N 1
ATOM 2665 C CA . SER A 1 324 ? 12.770 21.069 17.739 1.00 78.38 324 SER A CA 1
ATOM 2666 C C . SER A 1 324 ? 14.260 21.412 17.679 1.00 78.38 324 SER A C 1
ATOM 2668 O O . SER A 1 324 ? 14.920 21.150 16.675 1.00 78.38 324 SER A O 1
ATOM 2670 N N . SER A 1 325 ? 14.805 21.963 18.766 1.00 80.81 325 SER A N 1
ATOM 2671 C CA . SER A 1 325 ? 16.222 22.330 18.859 1.00 80.81 325 SER A CA 1
ATOM 2672 C C . SER A 1 325 ? 17.133 21.103 18.774 1.00 80.81 325 SER A C 1
ATOM 2674 O O . SER A 1 325 ? 18.123 21.131 18.044 1.00 80.81 325 SER A O 1
ATOM 2676 N N . ARG A 1 326 ? 16.764 20.001 19.445 1.00 79.69 326 ARG A N 1
ATOM 2677 C CA . ARG A 1 326 ? 17.490 18.719 19.387 1.00 79.69 326 ARG A CA 1
ATOM 2678 C C . ARG A 1 326 ? 17.519 18.131 17.977 1.00 79.69 326 ARG A C 1
ATOM 2680 O O . ARG A 1 326 ? 18.568 17.674 17.530 1.00 79.69 326 ARG A O 1
ATOM 2687 N N . ILE A 1 327 ? 16.388 18.162 17.267 1.00 81.69 327 ILE A N 1
ATOM 2688 C CA . ILE A 1 327 ? 16.305 17.691 15.877 1.00 81.69 327 ILE A CA 1
ATOM 2689 C C . ILE A 1 327 ? 17.242 18.519 14.995 1.00 81.69 327 ILE A C 1
ATOM 2691 O O . ILE A 1 327 ? 18.055 17.953 14.271 1.00 81.69 327 ILE A O 1
ATOM 2695 N N . ILE A 1 328 ? 17.185 19.850 15.089 1.00 83.88 328 ILE A N 1
ATOM 2696 C CA . ILE A 1 328 ? 18.038 20.743 14.289 1.00 83.88 328 ILE A CA 1
ATOM 2697 C C . ILE A 1 328 ? 19.525 20.475 14.556 1.00 83.88 328 ILE A C 1
ATOM 2699 O O . ILE A 1 328 ? 20.308 20.373 13.612 1.00 83.88 328 ILE A O 1
ATOM 2703 N N . GLU A 1 329 ? 19.920 20.322 15.821 1.00 84.00 329 GLU A N 1
ATOM 2704 C CA . GLU A 1 329 ? 21.299 19.987 16.187 1.00 84.00 329 GLU A CA 1
ATOM 2705 C C . GLU A 1 329 ? 21.735 18.634 15.601 1.00 84.00 329 GLU A C 1
ATOM 2707 O O . GLU A 1 329 ? 22.832 18.525 15.047 1.00 84.00 329 GLU A O 1
ATOM 2712 N N . CYS A 1 330 ? 20.869 17.619 15.661 1.00 83.56 330 CYS A N 1
ATOM 2713 C CA . CYS A 1 330 ? 21.122 16.304 15.074 1.00 83.56 330 CYS A CA 1
ATOM 2714 C C . CYS A 1 330 ? 21.357 16.393 13.558 1.00 83.56 330 CYS A C 1
ATOM 2716 O O . CYS A 1 330 ? 22.362 15.882 13.066 1.00 83.56 330 CYS A O 1
ATOM 2718 N N . LEU A 1 331 ? 20.500 17.115 12.830 1.00 86.06 331 LEU A N 1
ATOM 2719 C CA . LEU A 1 331 ? 20.623 17.292 11.378 1.00 86.06 331 LEU A CA 1
ATOM 2720 C C . LEU A 1 331 ? 21.944 17.966 10.984 1.00 86.06 331 LEU A C 1
ATOM 2722 O O . LEU A 1 331 ? 22.643 17.481 10.095 1.00 86.06 331 LEU A O 1
ATOM 2726 N N . ILE A 1 332 ? 22.320 19.048 11.676 1.00 85.50 332 ILE A N 1
ATOM 2727 C CA . ILE A 1 332 ? 23.580 19.772 11.429 1.00 85.50 332 ILE A CA 1
ATOM 2728 C C . ILE A 1 332 ? 24.786 18.853 11.660 1.00 85.50 332 ILE A C 1
ATOM 2730 O O . ILE A 1 332 ? 25.733 18.831 10.868 1.00 85.50 332 ILE A O 1
ATOM 2734 N N . ASN A 1 333 ? 24.755 18.083 12.746 1.00 84.81 333 ASN A N 1
ATOM 2735 C CA . ASN A 1 333 ? 25.836 17.173 13.098 1.00 84.81 333 ASN A CA 1
ATOM 2736 C C . ASN A 1 333 ? 25.953 16.000 12.114 1.00 84.81 333 ASN A C 1
ATOM 2738 O O . ASN A 1 333 ? 27.069 15.665 11.707 1.00 84.81 333 ASN A O 1
ATOM 2742 N N . ASN A 1 334 ? 24.830 15.419 11.685 1.00 84.50 334 ASN A N 1
ATOM 2743 C CA . ASN A 1 334 ? 24.800 14.361 10.672 1.00 84.50 334 ASN A CA 1
ATOM 2744 C C . ASN A 1 334 ? 25.382 14.857 9.350 1.00 84.50 334 ASN A C 1
ATOM 2746 O O . ASN A 1 334 ? 26.279 14.226 8.794 1.00 84.50 334 ASN A O 1
ATOM 2750 N N . GLU A 1 335 ? 24.940 16.023 8.878 1.00 86.44 335 GLU A N 1
ATOM 2751 C CA . GLU A 1 335 ? 25.448 16.617 7.642 1.00 86.44 335 GLU A CA 1
ATOM 2752 C C . GLU A 1 335 ? 26.967 16.855 7.709 1.00 86.44 335 GLU A C 1
ATOM 2754 O O . GLU A 1 335 ? 27.690 16.551 6.757 1.00 86.44 335 GLU A O 1
ATOM 2759 N N . SER A 1 336 ? 27.469 17.342 8.847 1.00 85.81 336 SER A N 1
ATOM 2760 C CA . SER A 1 336 ? 28.906 17.529 9.090 1.00 85.81 336 SER A CA 1
ATOM 2761 C C . SER A 1 336 ? 29.684 16.206 9.046 1.00 85.81 336 SER A C 1
ATOM 2763 O O . SER A 1 336 ? 30.720 16.117 8.382 1.00 85.81 336 SER A O 1
ATOM 2765 N N . GLN A 1 337 ? 29.173 15.151 9.693 1.00 85.88 337 GLN A N 1
ATOM 2766 C CA . GLN A 1 337 ? 29.805 13.829 9.667 1.00 85.88 337 GLN A CA 1
ATOM 2767 C C . GLN A 1 337 ? 29.842 13.231 8.263 1.00 85.88 337 GLN A C 1
ATOM 2769 O O . GLN A 1 337 ? 30.904 12.792 7.818 1.00 85.88 337 GLN A O 1
ATOM 2774 N N . ILE A 1 338 ? 28.717 13.257 7.550 1.00 85.25 338 ILE A N 1
ATOM 2775 C CA . ILE A 1 338 ? 28.595 12.730 6.187 1.00 85.25 338 ILE A CA 1
ATOM 2776 C C . ILE A 1 338 ? 29.626 13.405 5.269 1.00 85.25 338 ILE A C 1
ATOM 2778 O O . ILE A 1 338 ? 30.400 12.725 4.588 1.00 85.25 338 ILE A O 1
ATOM 2782 N N . LYS A 1 339 ? 29.729 14.740 5.334 1.00 85.56 339 LYS A N 1
ATOM 2783 C CA . LYS A 1 339 ? 30.728 15.523 4.583 1.00 85.56 339 LYS A CA 1
ATOM 2784 C C . LYS A 1 339 ? 32.177 15.216 4.968 1.00 85.56 339 LYS A C 1
ATOM 2786 O O . LYS A 1 339 ? 33.074 15.458 4.168 1.00 85.56 339 LYS A O 1
ATOM 2791 N N . SER A 1 340 ? 32.430 14.711 6.176 1.00 82.88 340 SER A N 1
ATOM 2792 C CA . SER A 1 340 ? 33.783 14.356 6.629 1.00 82.88 340 SER A CA 1
ATOM 2793 C C . SER A 1 340 ? 34.238 12.957 6.194 1.00 82.88 340 SER A C 1
ATOM 2795 O O . SER A 1 340 ? 35.439 12.715 6.093 1.00 82.88 340 SER A O 1
ATOM 2797 N N . ILE A 1 341 ? 33.296 12.043 5.934 1.00 76.50 341 ILE A N 1
ATOM 2798 C CA . ILE A 1 341 ? 33.566 10.625 5.625 1.00 76.50 341 ILE A CA 1
ATOM 2799 C C . ILE A 1 341 ? 33.459 10.344 4.118 1.00 76.50 341 ILE A C 1
ATOM 2801 O O . ILE A 1 341 ? 34.050 9.389 3.617 1.00 76.50 341 ILE A O 1
ATOM 2805 N N . SER A 1 342 ? 32.741 11.188 3.379 1.00 69.06 342 SER A N 1
ATOM 2806 C CA . SER A 1 342 ? 32.467 11.003 1.953 1.00 69.06 342 SER A CA 1
ATOM 2807 C C . SER A 1 342 ? 32.624 12.306 1.169 1.00 69.06 342 SER A C 1
ATOM 2809 O O . SER A 1 342 ? 32.514 13.399 1.721 1.00 69.06 342 SER A O 1
ATOM 2811 N N . ASN A 1 343 ? 32.888 12.199 -0.137 1.00 70.31 343 ASN A N 1
ATOM 2812 C CA . ASN A 1 343 ? 32.981 13.347 -1.046 1.00 70.31 343 ASN A CA 1
ATOM 2813 C C . ASN A 1 343 ? 31.576 13.882 -1.376 1.00 70.31 343 ASN A C 1
ATOM 2815 O O . ASN A 1 343 ? 31.096 13.747 -2.499 1.00 70.31 343 ASN A O 1
ATOM 2819 N N . VAL A 1 344 ? 30.899 14.448 -0.377 1.00 75.56 344 VAL A N 1
ATOM 2820 C CA . VAL A 1 344 ? 29.490 14.854 -0.464 1.00 75.56 344 VAL A CA 1
ATOM 2821 C C . VAL A 1 344 ? 29.366 16.316 -0.840 1.00 75.56 344 VAL A C 1
ATOM 2823 O O . VAL A 1 344 ? 29.965 17.182 -0.201 1.00 75.56 344 VAL A O 1
ATOM 2826 N N . SER A 1 345 ? 28.534 16.601 -1.838 1.00 74.69 345 SER A N 1
ATOM 2827 C CA . SER A 1 345 ? 28.125 17.966 -2.166 1.00 74.69 345 SER A CA 1
ATOM 2828 C C . SER A 1 345 ? 26.809 18.335 -1.476 1.00 74.69 345 SER A C 1
ATOM 2830 O O . SER A 1 345 ? 26.644 19.484 -1.058 1.00 74.69 345 SER A O 1
ATOM 2832 N N . LYS A 1 346 ? 25.884 17.374 -1.316 1.00 84.75 346 LYS A N 1
ATOM 2833 C CA . LYS A 1 346 ? 24.524 17.619 -0.810 1.00 84.75 346 LYS A CA 1
ATOM 2834 C C . LYS A 1 346 ? 23.977 16.469 0.046 1.00 84.75 346 LYS A C 1
ATOM 2836 O O . LYS A 1 346 ? 24.195 15.296 -0.250 1.00 84.75 346 LYS A O 1
ATOM 2841 N N . VAL A 1 347 ? 23.208 16.827 1.078 1.00 86.88 347 VAL A N 1
ATOM 2842 C CA . VAL A 1 347 ? 22.483 15.889 1.950 1.00 86.88 347 VAL A CA 1
ATOM 2843 C C . VAL A 1 347 ? 20.990 16.217 1.916 1.00 86.88 347 VAL A C 1
ATOM 2845 O O . VAL A 1 347 ? 20.591 17.358 2.152 1.00 86.88 347 VAL A O 1
ATOM 2848 N N . LEU A 1 348 ? 20.169 15.219 1.597 1.00 89.12 348 LEU A N 1
ATOM 2849 C CA . LEU A 1 348 ? 18.721 15.249 1.755 1.00 89.12 348 LEU A CA 1
ATOM 2850 C C . LEU A 1 348 ? 18.387 14.848 3.193 1.00 89.12 348 LEU A C 1
ATOM 2852 O O . LEU A 1 348 ? 18.608 13.704 3.575 1.00 89.12 348 LEU A O 1
ATOM 2856 N N . ASN A 1 349 ? 17.842 15.772 3.978 1.00 89.94 349 ASN A N 1
ATOM 2857 C CA . ASN A 1 349 ? 17.378 15.479 5.331 1.00 89.94 349 ASN A CA 1
ATOM 2858 C C . ASN A 1 349 ? 15.907 15.049 5.289 1.00 89.94 349 ASN A C 1
ATOM 2860 O O . ASN A 1 349 ? 15.059 15.831 4.856 1.00 89.94 349 ASN A O 1
ATOM 2864 N N . ILE A 1 350 ? 15.614 13.831 5.741 1.00 90.75 350 ILE A N 1
ATOM 2865 C CA . ILE A 1 350 ? 14.262 13.284 5.892 1.00 90.75 350 ILE A CA 1
ATOM 2866 C C . ILE A 1 350 ? 14.036 13.011 7.372 1.00 90.75 350 ILE A C 1
ATOM 2868 O O . ILE A 1 350 ? 14.766 12.248 7.995 1.00 90.75 350 ILE A O 1
ATOM 2872 N N . ILE A 1 351 ? 13.015 13.632 7.937 1.00 88.81 351 ILE A N 1
ATOM 2873 C CA . ILE A 1 351 ? 12.639 13.489 9.337 1.00 88.81 351 ILE A CA 1
ATOM 2874 C C . ILE A 1 351 ? 11.428 12.573 9.376 1.00 88.81 351 ILE A C 1
ATOM 2876 O O . ILE A 1 351 ? 10.388 12.881 8.791 1.00 88.81 351 ILE A O 1
ATOM 2880 N N . VAL A 1 352 ? 11.593 11.437 10.045 1.00 88.88 352 VAL A N 1
ATOM 2881 C CA . VAL A 1 352 ? 10.599 10.370 10.112 1.00 88.88 352 VAL A CA 1
ATOM 2882 C C . VAL A 1 352 ? 9.982 10.371 11.492 1.00 88.88 352 VAL A C 1
ATOM 2884 O O . VAL A 1 352 ? 10.626 10.024 12.485 1.00 88.88 352 VAL A O 1
ATOM 2887 N N . PHE A 1 353 ? 8.719 10.762 11.561 1.00 83.12 353 PHE A N 1
ATOM 2888 C CA . PHE A 1 353 ? 7.990 10.741 12.812 1.00 83.12 353 PHE A CA 1
ATOM 2889 C C . PHE A 1 353 ? 7.442 9.340 13.109 1.00 83.12 353 PHE A C 1
ATOM 2891 O O . PHE A 1 353 ? 6.717 8.757 12.300 1.00 83.12 353 PHE A O 1
ATOM 2898 N N . CYS A 1 354 ? 7.790 8.822 14.287 1.00 80.94 354 CYS A N 1
ATOM 2899 C CA . CYS A 1 354 ? 7.563 7.436 14.697 1.00 80.94 354 CYS A CA 1
ATOM 2900 C C . CYS A 1 354 ? 6.685 7.325 15.949 1.00 80.94 354 CYS A C 1
ATOM 2902 O O . CYS A 1 354 ? 6.816 6.371 16.701 1.00 80.94 354 CYS A O 1
ATOM 2904 N N . GLY A 1 355 ? 5.825 8.297 16.245 1.00 74.69 355 GLY A N 1
ATOM 2905 C CA . GLY A 1 355 ? 4.899 8.183 17.375 1.00 74.69 355 GLY A CA 1
ATOM 2906 C C . GLY A 1 355 ? 3.594 7.466 17.011 1.00 74.69 355 GLY A C 1
ATOM 2907 O O . GLY A 1 355 ? 3.194 7.458 15.848 1.00 74.69 355 GLY A O 1
ATOM 2908 N N . PRO A 1 356 ? 2.883 6.908 18.006 1.00 67.19 356 PRO A N 1
ATOM 2909 C CA . PRO A 1 356 ? 1.573 6.285 17.810 1.00 67.19 356 PRO A CA 1
ATOM 2910 C C . PRO A 1 356 ? 0.435 7.307 17.625 1.00 67.19 356 PRO A C 1
ATOM 2912 O O . PRO A 1 356 ? -0.702 6.922 17.402 1.00 67.19 356 PRO A O 1
ATOM 2915 N N . LYS A 1 357 ? 0.691 8.616 17.741 1.00 65.31 357 LYS A N 1
ATOM 2916 C CA . LYS A 1 357 ? -0.319 9.669 17.553 1.00 65.31 357 LYS A CA 1
ATOM 2917 C C . LYS A 1 357 ? 0.029 10.580 16.385 1.00 65.31 357 LYS A C 1
ATOM 2919 O O . LYS A 1 357 ? 1.203 10.828 16.124 1.00 65.31 357 LYS A O 1
ATOM 2924 N N . VAL A 1 358 ? -0.994 11.168 15.765 1.00 54.94 358 VAL A N 1
ATOM 2925 C CA . VAL A 1 358 ? -0.804 12.222 14.763 1.00 54.94 358 VAL A CA 1
ATOM 2926 C C . VAL A 1 358 ? -0.233 13.486 15.403 1.00 54.94 358 VAL A C 1
ATOM 2928 O O . VAL A 1 358 ? -0.721 13.980 16.425 1.00 54.94 358 VAL A O 1
ATOM 2931 N N . PHE A 1 359 ? 0.826 14.000 14.783 1.00 55.50 359 PHE A N 1
ATOM 2932 C CA . PHE A 1 359 ? 1.514 15.210 15.212 1.00 55.50 359 PHE A CA 1
ATOM 2933 C C . PHE A 1 359 ? 0.803 16.475 14.730 1.00 55.50 359 PHE A C 1
ATOM 2935 O O . PHE A 1 359 ? 0.222 16.509 13.647 1.00 55.50 359 PHE A O 1
ATOM 2942 N N . GLY A 1 360 ? 0.873 17.535 15.537 1.00 51.84 360 GLY A N 1
ATOM 2943 C CA . GLY A 1 360 ? 0.513 18.884 15.103 1.00 51.84 360 GLY A CA 1
ATOM 2944 C C . GLY A 1 360 ? 1.556 19.490 14.151 1.00 51.84 360 GLY A C 1
ATOM 2945 O O . GLY A 1 360 ? 2.562 18.868 13.816 1.00 51.84 360 GLY A O 1
ATOM 2946 N N . SER A 1 361 ? 1.340 20.742 13.734 1.00 51.91 361 SER A N 1
ATOM 2947 C CA . SER A 1 361 ? 2.244 21.459 12.823 1.00 51.91 361 SER A CA 1
ATOM 2948 C C . SER A 1 361 ? 3.678 21.544 13.368 1.00 51.91 361 SER A C 1
ATOM 2950 O O . SER A 1 361 ? 3.886 22.022 14.488 1.00 51.91 361 SER A O 1
ATOM 2952 N N . PHE A 1 362 ? 4.668 21.159 12.559 1.00 54.06 362 PHE A N 1
ATOM 2953 C CA . PHE A 1 362 ? 6.079 21.397 12.862 1.00 54.06 362 PHE A CA 1
ATOM 2954 C C . PHE A 1 362 ? 6.402 22.893 12.859 1.00 54.06 362 PHE A C 1
ATOM 2956 O O . PHE A 1 362 ? 5.772 23.688 12.160 1.00 54.06 362 PHE A O 1
ATOM 2963 N N . CYS A 1 363 ? 7.431 23.281 13.614 1.00 50.81 363 CYS A N 1
ATOM 2964 C CA . CYS A 1 363 ? 7.996 24.618 13.491 1.00 50.81 363 CYS A CA 1
ATOM 2965 C C . CYS A 1 363 ? 8.469 24.828 12.041 1.00 50.81 363 CYS A C 1
ATOM 2967 O O . CYS A 1 363 ? 9.182 23.982 11.496 1.00 50.81 363 CYS A O 1
ATOM 2969 N N . SER A 1 364 ? 8.100 25.957 11.425 1.00 57.97 364 SER A N 1
ATOM 2970 C CA . SER A 1 364 ? 8.412 26.292 10.023 1.00 57.97 364 SER A CA 1
ATOM 2971 C C . SER A 1 364 ? 9.900 26.155 9.676 1.00 57.97 364 SER A C 1
ATOM 2973 O O . SER A 1 364 ? 10.258 25.916 8.5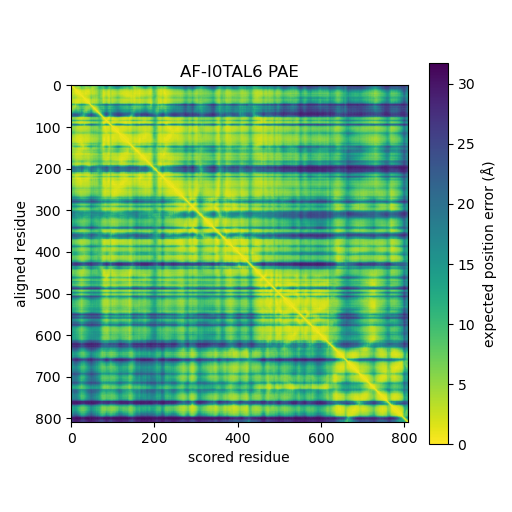27 1.00 57.97 364 SER A O 1
ATOM 2975 N N . THR A 1 365 ? 10.775 26.279 10.676 1.00 60.97 365 THR A N 1
ATOM 2976 C CA . THR A 1 365 ? 12.225 26.096 10.553 1.00 60.97 365 THR A CA 1
ATOM 2977 C C . THR A 1 365 ? 12.611 24.663 10.174 1.00 60.97 365 THR A C 1
ATOM 2979 O O . THR A 1 365 ? 13.495 24.479 9.345 1.00 60.97 365 THR A O 1
ATOM 2982 N N . ILE A 1 366 ? 11.947 23.644 10.727 1.00 65.62 366 ILE A N 1
ATOM 2983 C CA . ILE A 1 366 ? 12.252 22.232 10.440 1.00 65.62 366 ILE A CA 1
ATOM 2984 C C . ILE A 1 366 ? 11.844 21.885 9.001 1.00 65.62 366 ILE A C 1
ATOM 2986 O O . ILE A 1 366 ? 12.645 21.331 8.248 1.00 65.62 366 ILE A O 1
ATOM 2990 N N . ALA A 1 367 ? 10.647 22.312 8.591 1.00 63.34 367 ALA A N 1
ATOM 2991 C CA . ALA A 1 367 ? 10.117 22.111 7.239 1.00 63.34 367 ALA A CA 1
ATOM 2992 C C . ALA A 1 367 ? 10.913 22.847 6.136 1.00 63.34 367 ALA A C 1
ATOM 2994 O O . ALA A 1 367 ? 10.794 22.524 4.952 1.00 63.34 367 ALA A O 1
ATOM 2995 N N . ALA A 1 368 ? 11.725 23.845 6.510 1.00 66.88 368 ALA A N 1
ATOM 2996 C CA . ALA A 1 368 ? 12.623 24.549 5.595 1.00 66.88 368 ALA A CA 1
ATOM 2997 C C . ALA A 1 368 ? 13.967 23.823 5.383 1.00 66.88 368 ALA A C 1
ATOM 2999 O O . ALA A 1 368 ? 14.609 24.005 4.346 1.00 66.88 368 ALA A O 1
ATOM 3000 N N . ILE A 1 369 ? 14.413 23.018 6.356 1.00 69.94 369 ILE A N 1
ATOM 3001 C CA . ILE A 1 369 ? 15.743 22.381 6.357 1.00 69.94 369 ILE A CA 1
ATOM 3002 C C . ILE A 1 369 ? 15.698 20.961 5.765 1.00 69.94 369 ILE A C 1
ATOM 3004 O O . ILE A 1 369 ? 16.704 20.489 5.227 1.00 69.94 369 ILE A O 1
ATOM 3008 N N . GLY A 1 370 ? 14.541 20.297 5.795 1.00 80.88 370 GLY A N 1
ATOM 3009 C CA . GLY A 1 370 ? 14.360 18.944 5.269 1.00 80.88 370 GLY A CA 1
ATOM 3010 C C . GLY A 1 370 ? 12.921 18.639 4.865 1.00 80.88 370 GLY A C 1
ATOM 3011 O O . GLY A 1 370 ? 12.099 19.544 4.725 1.00 80.88 370 GLY A O 1
ATOM 3012 N N . LEU A 1 371 ? 12.651 17.352 4.661 1.00 88.69 371 LEU A N 1
ATOM 3013 C CA . LEU A 1 371 ? 11.317 16.800 4.444 1.00 88.69 371 LEU A CA 1
ATOM 3014 C C . LEU A 1 371 ? 10.818 16.130 5.718 1.00 88.69 371 LEU A C 1
ATOM 3016 O O . LEU A 1 371 ? 11.593 15.444 6.384 1.00 88.69 371 LEU A O 1
ATOM 3020 N N . VAL A 1 372 ? 9.542 16.300 6.042 1.00 86.06 372 VAL A N 1
ATOM 3021 C CA . VAL A 1 372 ? 8.933 15.735 7.247 1.00 86.06 372 VAL A CA 1
ATOM 3022 C C . VAL A 1 372 ? 7.759 14.840 6.884 1.00 86.06 372 VAL A C 1
ATOM 3024 O O . VAL A 1 372 ? 6.777 15.303 6.312 1.00 86.06 372 VAL A O 1
ATOM 3027 N N . PHE A 1 373 ? 7.843 13.568 7.266 1.00 86.75 373 PHE A N 1
ATOM 3028 C CA . PHE A 1 373 ? 6.794 12.578 7.025 1.00 86.75 373 PHE A CA 1
ATOM 3029 C C . PHE A 1 373 ? 6.549 11.739 8.280 1.00 86.75 373 PHE A C 1
ATOM 3031 O O . PHE A 1 373 ? 7.470 11.501 9.068 1.00 86.75 373 PHE A O 1
ATOM 3038 N N . SER A 1 374 ? 5.325 11.237 8.457 1.00 84.44 374 SER A N 1
ATOM 3039 C CA . SER A 1 374 ? 5.127 10.083 9.341 1.00 84.44 374 SER A CA 1
ATOM 3040 C C . SER A 1 374 ? 5.797 8.838 8.745 1.00 84.44 374 SER A C 1
ATOM 3042 O O . SER A 1 374 ? 6.052 8.767 7.538 1.00 84.44 374 SER A O 1
ATOM 3044 N N . VAL A 1 375 ? 6.078 7.838 9.582 1.00 87.69 375 VAL A N 1
ATOM 3045 C CA . VAL A 1 375 ? 6.597 6.537 9.127 1.00 87.69 375 VAL A CA 1
ATOM 3046 C C . VAL A 1 375 ? 5.705 5.903 8.049 1.00 87.69 375 VAL A C 1
ATOM 3048 O O . VAL A 1 375 ? 6.215 5.364 7.066 1.00 87.69 375 VAL A O 1
ATOM 3051 N N . ASP A 1 376 ? 4.383 6.029 8.178 1.00 86.06 376 ASP A N 1
ATOM 3052 C CA . ASP A 1 376 ? 3.413 5.479 7.227 1.00 86.06 376 ASP A CA 1
ATOM 3053 C C . ASP A 1 376 ? 3.429 6.245 5.900 1.00 86.06 376 ASP A C 1
ATOM 3055 O O . ASP A 1 376 ? 3.560 5.635 4.837 1.00 86.06 376 ASP A O 1
ATOM 3059 N N . GLN A 1 377 ? 3.424 7.581 5.961 1.00 87.31 377 GLN A N 1
ATOM 3060 C CA . GLN A 1 377 ? 3.503 8.454 4.786 1.00 87.31 377 GLN A CA 1
ATOM 3061 C C . GLN A 1 377 ? 4.782 8.222 3.987 1.00 87.31 377 GLN A C 1
ATOM 3063 O O . GLN A 1 377 ? 4.730 8.031 2.771 1.00 87.31 377 GLN A O 1
ATOM 3068 N N . LEU A 1 378 ? 5.934 8.179 4.664 1.00 89.38 378 LEU A N 1
ATOM 3069 C CA . LEU A 1 378 ? 7.200 7.845 4.019 1.00 89.38 378 LEU A CA 1
ATOM 3070 C C . LEU A 1 378 ? 7.145 6.436 3.426 1.00 89.38 378 LEU A C 1
ATOM 3072 O O . LEU A 1 378 ? 7.596 6.215 2.304 1.00 89.38 378 LEU A O 1
ATOM 3076 N N . GLY A 1 379 ? 6.574 5.490 4.170 1.00 88.62 379 GLY A N 1
ATOM 3077 C CA . GLY A 1 379 ? 6.398 4.117 3.734 1.00 88.62 379 GLY A CA 1
ATOM 3078 C C . GLY A 1 379 ? 5.594 3.992 2.439 1.00 88.62 379 GLY A C 1
ATOM 3079 O O . GLY A 1 379 ? 5.953 3.150 1.615 1.00 88.62 379 GLY A O 1
ATOM 3080 N N . TRP A 1 380 ? 4.542 4.789 2.255 1.00 86.69 380 TRP A N 1
ATOM 3081 C CA . TRP A 1 380 ? 3.764 4.840 1.014 1.00 86.69 380 TRP A CA 1
ATOM 3082 C C . TRP A 1 380 ? 4.519 5.542 -0.107 1.00 86.69 380 TRP A C 1
ATOM 3084 O O . TRP A 1 380 ? 4.586 5.014 -1.210 1.00 86.69 380 TRP A O 1
ATOM 3094 N N . ILE A 1 381 ? 5.141 6.688 0.176 1.00 88.94 381 ILE A N 1
ATOM 3095 C CA . ILE A 1 381 ? 5.928 7.447 -0.804 1.00 88.94 381 ILE A CA 1
ATOM 3096 C C . ILE A 1 381 ? 7.052 6.588 -1.388 1.00 88.94 381 ILE A C 1
ATOM 3098 O O . ILE A 1 381 ? 7.224 6.537 -2.603 1.00 88.94 381 ILE A O 1
ATOM 3102 N N . VAL A 1 382 ? 7.813 5.892 -0.540 1.00 88.19 382 VAL A N 1
ATOM 3103 C CA . VAL A 1 382 ? 8.917 5.025 -0.979 1.00 88.19 382 VAL A CA 1
ATOM 3104 C C . VAL A 1 382 ? 8.408 3.903 -1.885 1.00 88.19 382 VAL A C 1
ATOM 3106 O O . VAL A 1 382 ? 9.059 3.597 -2.881 1.00 88.19 382 VAL A O 1
ATOM 3109 N N . GLU A 1 383 ? 7.255 3.307 -1.574 1.00 83.38 383 GLU A N 1
ATOM 3110 C CA . GLU A 1 383 ? 6.657 2.254 -2.404 1.00 83.38 383 GLU A CA 1
ATOM 3111 C C . GLU A 1 383 ? 6.099 2.815 -3.727 1.00 83.38 383 GLU A C 1
ATOM 3113 O O . GLU A 1 383 ? 6.430 2.277 -4.779 1.00 83.38 383 GLU A O 1
ATOM 3118 N N . LEU A 1 384 ? 5.368 3.939 -3.708 1.00 84.06 384 LEU A N 1
ATOM 3119 C CA . LEU A 1 384 ? 4.845 4.618 -4.909 1.00 84.06 384 LEU A CA 1
ATOM 3120 C C . LEU A 1 384 ? 5.949 5.082 -5.868 1.00 84.06 384 LEU A C 1
ATOM 3122 O O . LEU A 1 384 ? 5.754 5.119 -7.081 1.00 84.06 384 LEU A O 1
ATOM 3126 N N . LEU A 1 385 ? 7.114 5.444 -5.330 1.00 81.62 385 LEU A N 1
ATOM 3127 C CA . LEU A 1 385 ? 8.299 5.818 -6.103 1.00 81.62 385 LEU A CA 1
ATOM 3128 C C . LEU A 1 385 ? 9.126 4.607 -6.564 1.00 81.62 385 LEU A C 1
ATOM 3130 O O . LEU A 1 385 ? 10.233 4.803 -7.067 1.00 81.62 385 LEU A O 1
ATOM 3134 N N . ASN A 1 386 ? 8.653 3.371 -6.357 1.00 76.12 386 ASN A N 1
ATOM 3135 C CA . ASN A 1 386 ? 9.398 2.136 -6.624 1.00 76.12 386 ASN A CA 1
ATOM 3136 C C . ASN A 1 386 ? 10.814 2.160 -6.014 1.00 76.12 386 ASN A C 1
ATOM 3138 O O . ASN A 1 386 ? 11.796 1.796 -6.658 1.00 76.12 386 ASN A O 1
ATOM 3142 N N . LYS A 1 387 ? 10.928 2.628 -4.763 1.00 72.31 387 LYS A N 1
ATOM 3143 C CA . LYS A 1 387 ? 12.186 2.823 -4.013 1.00 72.31 387 LYS A CA 1
ATOM 3144 C C . LYS A 1 387 ? 13.149 3.870 -4.605 1.00 72.31 387 LYS A C 1
ATOM 3146 O O . LYS A 1 387 ? 14.293 3.978 -4.165 1.00 72.31 387 LYS A O 1
ATOM 3151 N N . GLY A 1 388 ? 12.707 4.694 -5.556 1.00 76.81 388 GLY A N 1
ATOM 3152 C CA . GLY A 1 388 ? 13.498 5.773 -6.153 1.00 76.81 388 GLY A CA 1
ATOM 3153 C C . GLY A 1 388 ? 13.659 6.992 -5.238 1.00 76.81 388 GLY A C 1
ATOM 3154 O O . GLY A 1 388 ? 13.031 8.024 -5.468 1.00 76.81 388 GLY A O 1
ATOM 3155 N N . LEU A 1 389 ? 14.522 6.907 -4.217 1.00 81.06 389 LEU A N 1
ATOM 3156 C CA . LEU A 1 389 ? 14.769 8.002 -3.257 1.00 81.06 389 LEU A CA 1
ATOM 3157 C C . LEU A 1 389 ? 15.289 9.301 -3.896 1.00 81.06 389 LEU A C 1
ATOM 3159 O O . LEU A 1 389 ? 15.096 10.385 -3.344 1.00 81.06 389 LEU A O 1
ATOM 3163 N N . TYR A 1 390 ? 15.921 9.219 -5.068 1.00 84.38 390 TYR A N 1
ATOM 3164 C CA . TYR A 1 390 ? 16.366 10.391 -5.826 1.00 84.38 390 TYR A CA 1
ATOM 3165 C C . TYR A 1 390 ? 15.197 11.325 -6.197 1.00 84.38 390 TYR A C 1
ATOM 3167 O O . TYR A 1 390 ? 15.382 12.540 -6.252 1.00 84.38 390 TYR A O 1
ATOM 3175 N N . ASN A 1 391 ? 13.975 10.797 -6.351 1.00 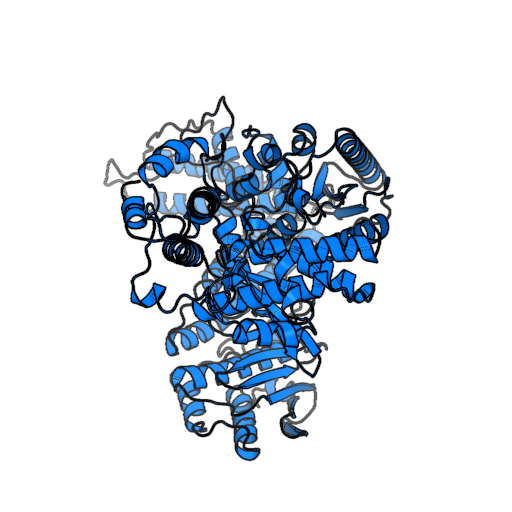86.56 391 ASN A N 1
ATOM 3176 C CA . ASN A 1 391 ? 12.787 11.612 -6.607 1.00 86.56 391 ASN A CA 1
ATOM 3177 C C . ASN A 1 391 ? 12.449 12.519 -5.413 1.00 86.56 391 ASN A C 1
ATOM 3179 O O . ASN A 1 391 ? 12.027 13.654 -5.616 1.00 86.56 391 ASN A O 1
ATOM 3183 N N . LEU A 1 392 ? 12.698 12.078 -4.172 1.00 89.12 392 LEU A N 1
ATOM 3184 C CA . LEU A 1 392 ? 12.517 12.924 -2.983 1.00 89.12 392 LEU A CA 1
ATOM 3185 C C . LEU A 1 392 ? 13.577 14.020 -2.889 1.00 89.12 392 LEU A C 1
ATOM 3187 O O . LEU A 1 392 ? 13.293 15.130 -2.438 1.00 89.12 392 LEU A O 1
ATOM 3191 N N . TYR A 1 393 ? 14.794 13.725 -3.346 1.00 88.75 393 TYR A N 1
ATOM 3192 C CA . TYR A 1 393 ? 15.846 14.728 -3.454 1.00 88.75 393 TYR A CA 1
ATOM 3193 C C . TYR A 1 393 ? 15.460 15.825 -4.455 1.00 88.75 393 TYR A C 1
ATOM 3195 O O . TYR A 1 393 ? 15.520 17.012 -4.131 1.00 88.75 393 TYR A O 1
ATOM 3203 N N . TRP A 1 394 ? 15.003 15.435 -5.645 1.00 87.25 394 TRP A N 1
ATOM 3204 C CA . TRP A 1 394 ? 14.530 16.366 -6.667 1.00 87.25 394 TRP A CA 1
ATOM 3205 C C . TRP A 1 394 ? 13.309 17.170 -6.224 1.00 87.25 394 TRP A C 1
ATOM 3207 O O . TRP A 1 394 ? 13.292 18.388 -6.399 1.00 87.25 394 TRP A O 1
ATOM 3217 N N . PHE A 1 395 ? 12.347 16.513 -5.576 1.00 89.94 395 PHE A N 1
ATOM 3218 C CA . PHE A 1 395 ? 11.199 17.165 -4.959 1.00 89.94 395 PHE A CA 1
ATOM 3219 C C . PHE A 1 395 ? 11.630 18.274 -3.993 1.00 89.94 395 PHE A C 1
ATOM 3221 O O . PHE A 1 395 ? 11.136 19.394 -4.099 1.00 89.94 395 PHE A O 1
ATOM 3228 N N . LEU A 1 396 ? 12.584 18.011 -3.090 1.00 88.00 396 LEU A N 1
ATOM 3229 C CA . LEU A 1 396 ? 13.071 19.033 -2.160 1.00 88.00 396 LEU A CA 1
ATOM 3230 C C . LEU A 1 396 ? 13.737 20.212 -2.891 1.00 88.00 396 LEU A C 1
ATOM 3232 O O . LEU A 1 396 ? 13.515 21.366 -2.517 1.00 88.00 396 LEU A O 1
ATOM 3236 N N . GLU A 1 397 ? 14.545 19.950 -3.922 1.00 85.50 397 GLU A N 1
ATOM 3237 C CA . GLU A 1 397 ? 15.197 21.010 -4.707 1.00 85.50 397 GLU A CA 1
ATOM 3238 C C . GLU A 1 397 ? 14.181 21.891 -5.447 1.00 85.50 397 GLU A C 1
ATOM 3240 O O . GLU A 1 397 ? 14.361 23.108 -5.511 1.00 85.50 397 GLU A O 1
ATOM 3245 N N . ASP A 1 398 ? 13.109 21.305 -5.978 1.00 84.56 398 ASP A N 1
ATOM 3246 C CA . ASP A 1 398 ? 12.067 22.048 -6.687 1.00 84.56 398 ASP A CA 1
ATOM 3247 C C . ASP A 1 398 ? 11.128 22.770 -5.706 1.00 84.56 398 ASP A C 1
ATOM 3249 O O . ASP A 1 398 ? 10.822 23.947 -5.904 1.00 84.56 398 ASP A O 1
ATOM 3253 N N . LYS A 1 399 ? 10.777 22.136 -4.578 1.00 85.69 399 LYS A N 1
ATOM 3254 C CA . LYS A 1 399 ? 9.968 22.728 -3.496 1.00 85.69 399 LYS A CA 1
ATOM 3255 C C . LYS A 1 399 ? 10.602 24.018 -2.980 1.00 85.69 399 LYS A C 1
ATOM 3257 O O . LYS A 1 399 ? 9.902 24.998 -2.755 1.00 85.69 399 LYS A O 1
ATOM 3262 N N . ARG A 1 400 ? 11.935 24.055 -2.838 1.00 82.31 400 ARG A N 1
ATOM 3263 C CA . ARG A 1 400 ? 12.694 25.239 -2.380 1.00 82.31 400 ARG A CA 1
ATOM 3264 C C . ARG A 1 400 ? 12.551 26.466 -3.288 1.00 82.31 400 ARG A C 1
ATOM 3266 O O . ARG A 1 400 ? 12.833 27.576 -2.837 1.00 82.31 400 ARG A O 1
ATOM 3273 N N . LYS A 1 401 ? 12.130 26.291 -4.544 1.00 80.56 401 LYS A N 1
ATOM 3274 C CA . LYS A 1 401 ? 11.916 27.384 -5.507 1.00 80.56 401 LYS A CA 1
ATOM 3275 C C . LYS A 1 401 ? 10.533 28.027 -5.363 1.00 80.56 401 LYS A C 1
ATOM 3277 O O . LYS A 1 401 ? 10.309 29.103 -5.910 1.00 80.56 401 LYS A O 1
ATOM 3282 N N . ILE A 1 402 ? 9.621 27.395 -4.620 1.00 78.69 402 ILE A N 1
ATOM 3283 C CA . ILE A 1 402 ? 8.213 27.783 -4.518 1.00 78.69 402 ILE A CA 1
ATOM 3284 C C . ILE A 1 402 ? 7.874 28.155 -3.079 1.00 78.69 402 ILE A C 1
ATOM 3286 O O . ILE A 1 402 ? 8.371 27.574 -2.115 1.00 78.69 402 ILE A O 1
ATOM 3290 N N . ARG A 1 403 ? 7.009 29.158 -2.924 1.00 78.06 403 ARG A N 1
ATOM 3291 C CA . ARG A 1 403 ? 6.440 29.519 -1.624 1.00 78.06 403 ARG A CA 1
ATOM 3292 C C . ARG A 1 403 ? 5.096 28.821 -1.465 1.00 78.06 403 ARG A C 1
ATOM 3294 O O . ARG A 1 403 ? 4.178 29.103 -2.229 1.00 78.06 403 ARG A O 1
ATOM 3301 N N . PHE A 1 404 ? 4.980 27.958 -0.464 1.00 77.88 404 PHE A N 1
ATOM 3302 C CA . PHE A 1 404 ? 3.721 27.321 -0.071 1.00 77.88 404 PHE A CA 1
ATOM 3303 C C . PHE A 1 404 ? 3.109 28.038 1.131 1.00 77.88 404 PHE A C 1
ATOM 3305 O O . PHE A 1 404 ? 3.823 28.671 1.919 1.00 77.88 404 PHE A O 1
ATOM 3312 N N . ALA A 1 405 ? 1.789 27.952 1.271 1.00 74.94 405 ALA A N 1
ATOM 3313 C CA . ALA A 1 405 ? 1.106 28.440 2.457 1.00 74.94 405 ALA A CA 1
ATOM 3314 C C . ALA A 1 405 ? 1.529 27.613 3.694 1.00 74.94 405 ALA A C 1
ATOM 3316 O O . ALA A 1 405 ? 1.671 26.396 3.585 1.00 74.94 405 ALA A O 1
ATOM 3317 N N . PRO A 1 406 ? 1.685 28.219 4.891 1.00 68.56 406 PRO A N 1
ATOM 3318 C CA . PRO A 1 406 ? 2.111 27.500 6.102 1.00 68.56 406 PRO A CA 1
ATOM 3319 C C . PRO A 1 406 ? 1.166 26.385 6.568 1.00 68.56 406 PRO A C 1
ATOM 3321 O O . PRO A 1 406 ? 1.514 25.630 7.469 1.00 68.56 406 PRO A O 1
ATOM 3324 N N . ILE A 1 407 ? -0.043 26.335 6.007 1.00 69.25 407 ILE A N 1
ATOM 3325 C CA . ILE A 1 407 ? -1.045 25.308 6.293 1.00 69.25 407 ILE A CA 1
ATOM 3326 C C . ILE A 1 407 ? -0.751 23.983 5.586 1.00 69.25 407 ILE A C 1
ATOM 3328 O O . ILE A 1 407 ? -1.226 22.958 6.060 1.00 69.25 407 ILE A O 1
ATOM 3332 N N . ASN A 1 408 ? 0.030 23.990 4.498 1.00 73.75 408 ASN A N 1
ATOM 3333 C CA . ASN A 1 408 ? 0.332 22.774 3.757 1.00 73.75 408 ASN A CA 1
ATOM 3334 C C . ASN A 1 408 ? 1.487 21.999 4.385 1.00 73.75 408 ASN A C 1
ATOM 3336 O O . ASN A 1 408 ? 2.530 22.569 4.719 1.00 73.75 408 ASN A O 1
ATOM 3340 N N . ASN A 1 409 ? 1.307 20.688 4.510 1.00 78.81 409 ASN A N 1
ATOM 3341 C CA . ASN A 1 409 ? 2.360 19.776 4.953 1.00 78.81 409 ASN A CA 1
ATOM 3342 C C . ASN A 1 409 ? 3.125 19.173 3.758 1.00 78.81 409 ASN A C 1
ATOM 3344 O O . ASN A 1 409 ? 2.694 19.250 2.607 1.00 78.81 409 ASN A O 1
ATOM 3348 N N . ASP A 1 410 ? 4.281 18.561 4.024 1.00 84.62 410 ASP A N 1
ATOM 3349 C CA . ASP A 1 410 ? 5.141 18.009 2.966 1.00 84.62 410 ASP A CA 1
ATOM 3350 C C . ASP A 1 410 ? 4.488 16.863 2.196 1.00 84.62 410 ASP A C 1
ATOM 3352 O O . ASP A 1 410 ? 4.808 16.659 1.026 1.00 84.62 410 ASP A O 1
ATOM 3356 N N . PHE A 1 411 ? 3.566 16.143 2.831 1.00 83.69 411 PHE A N 1
ATOM 3357 C CA . PHE A 1 411 ? 2.836 15.044 2.219 1.00 83.69 411 PHE A CA 1
ATOM 3358 C C . PHE A 1 411 ? 1.839 15.541 1.163 1.00 83.69 411 PHE A C 1
ATOM 3360 O O . PHE A 1 411 ? 1.833 15.034 0.045 1.00 83.69 411 PHE A O 1
ATOM 3367 N N . GLU A 1 412 ? 1.079 16.596 1.460 1.00 81.19 412 GLU A N 1
ATOM 3368 C CA . GLU A 1 412 ? 0.181 17.270 0.510 1.00 81.19 412 GLU A CA 1
ATOM 3369 C C . GLU A 1 412 ? 0.954 17.910 -0.646 1.00 81.19 412 GLU A C 1
ATOM 3371 O O . GLU A 1 412 ? 0.580 17.755 -1.811 1.00 81.19 412 GLU A O 1
ATOM 3376 N N . ILE A 1 413 ? 2.059 18.601 -0.336 1.00 85.25 413 ILE A N 1
ATOM 3377 C CA . ILE A 1 413 ? 2.916 19.240 -1.344 1.00 85.25 413 ILE A CA 1
ATOM 3378 C C . ILE A 1 413 ? 3.528 18.185 -2.269 1.00 85.25 413 ILE A C 1
ATOM 3380 O O . ILE A 1 413 ? 3.553 18.371 -3.487 1.00 85.25 413 ILE A O 1
ATOM 3384 N N . PHE A 1 414 ? 3.992 17.066 -1.708 1.00 88.50 414 PHE A N 1
ATOM 3385 C CA . PHE A 1 414 ? 4.478 15.937 -2.495 1.00 88.50 414 PHE A CA 1
ATOM 3386 C C . PHE A 1 414 ? 3.360 15.315 -3.329 1.00 88.50 414 PHE A C 1
ATOM 3388 O O . PHE A 1 414 ? 3.573 15.029 -4.501 1.00 88.50 414 PHE A O 1
ATOM 3395 N N . GLY A 1 415 ? 2.161 15.157 -2.771 1.00 87.38 415 GLY A N 1
ATOM 3396 C CA . GLY A 1 415 ? 1.006 14.661 -3.509 1.00 87.38 415 GLY A CA 1
ATOM 3397 C C . GLY A 1 415 ? 0.682 15.510 -4.733 1.00 87.38 415 GLY A C 1
ATOM 3398 O O . GLY A 1 415 ? 0.442 14.973 -5.814 1.00 87.38 415 GLY A O 1
ATOM 3399 N N . PHE A 1 416 ? 0.714 16.835 -4.579 1.00 85.25 416 PHE A N 1
ATOM 3400 C CA . PHE A 1 416 ? 0.522 17.760 -5.691 1.00 85.25 416 PHE A CA 1
ATOM 3401 C C . PHE A 1 416 ? 1.619 17.576 -6.744 1.00 85.25 416 PHE A C 1
ATOM 3403 O O . PHE A 1 416 ? 1.308 17.421 -7.921 1.00 85.25 416 PHE A O 1
ATOM 3410 N N . TYR A 1 417 ? 2.883 17.519 -6.320 1.00 86.75 417 TYR A N 1
ATOM 3411 C CA . TYR A 1 417 ? 4.027 17.285 -7.205 1.00 86.75 417 TYR A CA 1
ATOM 3412 C C . TYR A 1 417 ? 3.919 15.954 -7.965 1.00 86.75 417 TYR A C 1
ATOM 3414 O O . TYR A 1 417 ? 4.167 15.898 -9.166 1.00 86.75 417 TYR A O 1
ATOM 3422 N N . TYR A 1 418 ? 3.504 14.885 -7.282 1.00 87.25 418 TYR A N 1
ATOM 3423 C CA . TYR A 1 418 ? 3.330 13.549 -7.847 1.00 87.25 418 TYR A CA 1
ATOM 3424 C C . TYR A 1 418 ? 2.209 13.511 -8.892 1.00 87.25 418 TYR A C 1
ATOM 3426 O O . TYR A 1 418 ? 2.412 13.003 -9.994 1.00 87.25 418 TYR A O 1
ATOM 3434 N N . LYS A 1 419 ? 1.042 14.092 -8.578 1.00 84.06 419 LYS A N 1
ATOM 3435 C CA . LYS A 1 419 ? -0.100 14.160 -9.506 1.00 84.06 419 LYS A CA 1
ATOM 3436 C C . LYS A 1 419 ? 0.189 14.975 -10.758 1.00 84.06 419 LYS A C 1
ATOM 3438 O O . LYS A 1 419 ? -0.345 14.652 -11.813 1.00 84.06 419 LYS A O 1
ATOM 3443 N N . HIS A 1 420 ? 1.053 15.976 -10.646 1.00 81.50 420 HIS A N 1
ATOM 3444 C CA . HIS A 1 420 ? 1.540 16.763 -11.774 1.00 81.50 420 HIS A CA 1
ATOM 3445 C C . HIS A 1 420 ? 2.869 16.214 -12.292 1.00 81.50 420 HIS A C 1
ATOM 3447 O O . HIS A 1 420 ? 3.757 16.964 -12.662 1.00 81.50 420 HIS A O 1
ATOM 3453 N N . GLU A 1 421 ? 3.029 14.891 -12.310 1.00 81.12 421 GLU A N 1
ATOM 3454 C CA . GLU A 1 421 ? 4.110 14.222 -13.036 1.00 81.12 421 GLU A CA 1
ATOM 3455 C C . GLU A 1 421 ? 5.532 14.639 -12.615 1.00 81.12 421 GLU A C 1
ATOM 3457 O O . GLU A 1 421 ? 6.449 14.717 -13.436 1.00 81.12 421 GLU A O 1
ATOM 3462 N N . MET A 1 422 ? 5.732 14.861 -11.314 1.00 85.00 422 MET A N 1
ATOM 3463 C CA . MET A 1 422 ? 6.992 15.320 -10.717 1.00 85.00 422 MET A CA 1
ATOM 3464 C C . MET A 1 422 ? 7.382 16.736 -11.160 1.00 85.00 422 MET A C 1
ATOM 3466 O O . MET A 1 422 ? 8.557 17.034 -11.402 1.00 85.00 422 MET A O 1
ATOM 3470 N N . THR A 1 423 ? 6.396 17.626 -11.269 1.00 78.50 423 THR A N 1
ATOM 3471 C CA . THR A 1 423 ? 6.612 19.057 -11.468 1.00 78.50 423 THR A CA 1
ATOM 3472 C C . THR A 1 423 ? 5.635 19.899 -10.653 1.00 78.50 423 THR A C 1
ATOM 3474 O O . THR A 1 423 ? 4.593 19.436 -10.202 1.00 78.50 423 THR A O 1
ATOM 3477 N N . PHE A 1 424 ? 6.003 21.158 -10.434 1.00 79.19 424 PHE A N 1
ATOM 3478 C CA . PHE A 1 424 ? 5.098 22.182 -9.913 1.00 79.19 424 PHE A CA 1
ATOM 3479 C C . PHE A 1 424 ? 4.628 23.159 -10.995 1.00 79.19 424 PHE A C 1
ATOM 3481 O O . PHE A 1 424 ? 3.853 24.066 -10.700 1.00 79.19 424 PHE A O 1
ATOM 3488 N N . TYR A 1 425 ? 5.128 23.009 -12.223 1.00 70.25 425 TYR A N 1
ATOM 3489 C CA . TYR A 1 425 ? 4.630 23.750 -13.372 1.00 70.25 425 TYR A CA 1
ATOM 3490 C C . TYR A 1 425 ? 3.262 23.184 -13.750 1.00 70.25 425 TYR A C 1
ATOM 3492 O O . TYR A 1 425 ? 3.143 22.007 -14.081 1.00 70.25 425 TYR A O 1
ATOM 3500 N N . VAL A 1 426 ? 2.251 24.034 -13.657 1.00 66.31 426 VAL A N 1
ATOM 3501 C CA . VAL A 1 426 ? 0.888 23.790 -14.122 1.00 66.31 426 VAL A CA 1
ATOM 3502 C C . VAL A 1 426 ? 0.594 24.855 -15.165 1.00 66.31 426 VAL A C 1
ATOM 3504 O O . VAL A 1 426 ? 0.969 26.012 -14.957 1.00 66.31 426 VAL A O 1
ATOM 3507 N N . ASP A 1 427 ? -0.030 24.459 -16.273 1.00 54.28 427 ASP A N 1
ATOM 3508 C CA . ASP A 1 427 ? -0.545 25.415 -17.249 1.00 54.28 427 ASP A CA 1
ATOM 3509 C C . ASP A 1 427 ? -1.562 26.333 -16.544 1.00 54.28 427 ASP A C 1
ATOM 3511 O O . ASP A 1 427 ? -2.418 25.854 -15.799 1.00 54.28 427 ASP A O 1
ATOM 3515 N N . ASP A 1 428 ? -1.412 27.642 -16.774 1.00 47.50 428 ASP A N 1
ATOM 3516 C CA . ASP A 1 428 ? -2.171 28.797 -16.257 1.00 47.50 428 ASP A CA 1
ATOM 3517 C C . ASP A 1 428 ? -1.615 29.552 -15.024 1.00 47.50 428 ASP A C 1
ATOM 3519 O O . ASP A 1 428 ? -1.508 29.042 -13.914 1.00 47.50 428 ASP A O 1
ATOM 3523 N N . ASP A 1 429 ? -1.313 30.843 -15.246 1.00 45.56 429 ASP A N 1
ATOM 3524 C CA . ASP A 1 429 ? -1.598 32.047 -14.430 1.00 45.56 429 ASP A CA 1
ATOM 3525 C C . ASP A 1 429 ? -1.484 32.027 -12.887 1.00 45.56 429 ASP A C 1
ATOM 3527 O O . ASP A 1 429 ? -2.014 32.897 -12.187 1.00 45.56 429 ASP A O 1
ATOM 3531 N N . ILE A 1 430 ? -0.715 31.116 -12.306 1.00 48.41 430 ILE A N 1
ATOM 3532 C CA . ILE A 1 430 ? -0.486 31.064 -10.861 1.00 48.41 430 ILE A CA 1
ATOM 3533 C C . ILE A 1 430 ? 0.686 32.003 -10.488 1.00 48.41 430 ILE A C 1
ATOM 3535 O O . ILE A 1 430 ? 1.748 31.623 -9.994 1.00 48.41 430 ILE A O 1
ATOM 3539 N N . ALA A 1 431 ? 0.494 33.306 -10.704 1.00 43.78 431 ALA A N 1
ATOM 3540 C CA . ALA A 1 431 ? 1.301 34.326 -10.041 1.00 43.78 431 ALA A CA 1
ATOM 3541 C C . ALA A 1 431 ? 0.841 34.419 -8.579 1.00 43.78 431 ALA A C 1
ATOM 3543 O O . ALA A 1 431 ? -0.133 35.110 -8.282 1.00 43.78 431 ALA A O 1
ATOM 3544 N N . ILE A 1 432 ? 1.515 33.725 -7.651 1.00 51.59 432 ILE A N 1
ATOM 3545 C CA . ILE A 1 432 ? 1.113 33.726 -6.230 1.00 51.59 432 ILE A CA 1
ATOM 3546 C C . ILE A 1 432 ? 2.028 34.606 -5.379 1.00 51.59 432 ILE A C 1
ATOM 3548 O O . ILE A 1 432 ? 3.039 34.139 -4.847 1.00 51.59 432 ILE A O 1
ATOM 3552 N N . PRO A 1 433 ? 1.670 35.879 -5.153 1.00 45.91 433 PRO A N 1
ATOM 3553 C CA . PRO A 1 433 ? 2.336 36.692 -4.143 1.00 45.91 433 PRO A CA 1
ATOM 3554 C C . PRO A 1 433 ? 2.084 36.194 -2.701 1.00 45.91 433 PRO A C 1
ATOM 3556 O O . PRO A 1 433 ? 2.846 36.558 -1.807 1.00 45.91 433 PRO A O 1
ATOM 3559 N N . THR A 1 434 ? 1.069 35.348 -2.458 1.00 53.91 434 THR A N 1
ATOM 3560 C CA . THR A 1 434 ? 0.656 34.849 -1.123 1.00 53.91 434 THR A CA 1
ATOM 3561 C C . THR A 1 434 ? 1.009 33.384 -0.811 1.00 53.91 434 THR A C 1
ATOM 3563 O O . THR A 1 434 ? 0.730 32.929 0.294 1.00 53.91 434 THR A O 1
ATOM 3566 N N . GLY A 1 435 ? 1.675 32.675 -1.728 1.00 65.50 435 GLY A N 1
ATOM 3567 C CA . GLY A 1 435 ? 2.042 31.259 -1.590 1.00 65.50 435 GLY A CA 1
ATOM 3568 C C . GLY A 1 435 ? 0.930 30.272 -1.979 1.00 65.50 435 GLY A C 1
ATOM 3569 O O . GLY A 1 435 ? -0.250 30.535 -1.750 1.00 65.50 435 GLY A O 1
ATOM 3570 N N . LEU A 1 436 ? 1.309 29.154 -2.609 1.00 72.31 436 LEU A N 1
ATOM 3571 C CA . LEU A 1 436 ? 0.381 28.138 -3.123 1.00 72.31 436 LEU A CA 1
ATOM 3572 C C . LEU A 1 436 ? -0.324 27.442 -1.961 1.00 72.31 436 LEU A C 1
ATOM 3574 O O . LEU A 1 436 ? 0.342 26.959 -1.047 1.00 72.31 436 LEU A O 1
ATOM 3578 N N . THR A 1 437 ? -1.656 27.419 -2.004 1.00 71.00 437 THR A N 1
ATOM 3579 C CA . THR A 1 437 ? -2.491 26.645 -1.081 1.00 71.00 437 THR A CA 1
ATOM 3580 C C . THR A 1 437 ? -3.007 25.419 -1.813 1.00 71.00 437 THR A C 1
ATOM 3582 O O . THR A 1 437 ? -3.708 25.557 -2.814 1.00 71.00 437 THR A O 1
ATOM 3585 N N . ILE A 1 438 ? -2.655 24.236 -1.323 1.00 70.62 438 ILE A N 1
ATOM 3586 C CA . ILE A 1 438 ? -3.186 22.964 -1.822 1.00 70.62 438 ILE A CA 1
ATOM 3587 C C . ILE A 1 438 ? -4.390 22.605 -0.950 1.00 70.62 438 ILE A C 1
ATOM 3589 O O . ILE A 1 438 ? -4.267 22.585 0.274 1.00 70.62 438 ILE A O 1
ATOM 3593 N N . SER A 1 439 ? -5.546 22.379 -1.576 1.00 61.84 439 SER A N 1
ATOM 3594 C CA . SER A 1 439 ? -6.759 21.901 -0.906 1.00 61.84 439 SER A CA 1
ATOM 3595 C C . SER A 1 439 ? -6.927 20.401 -1.145 1.00 61.84 439 SER A C 1
ATOM 3597 O O . SER A 1 439 ? -6.688 19.903 -2.247 1.00 61.84 439 SER A O 1
ATOM 3599 N N . GLY A 1 440 ? -7.315 19.677 -0.093 1.00 61.81 440 GLY A N 1
ATOM 3600 C CA . GLY A 1 440 ? -7.343 18.214 -0.096 1.00 61.81 440 GLY A CA 1
ATOM 3601 C C . GLY A 1 440 ? -5.949 17.582 -0.205 1.00 61.81 440 GLY A C 1
ATOM 3602 O O . GLY A 1 440 ? -4.939 18.262 -0.382 1.00 61.81 440 GLY A O 1
ATOM 3603 N N . ASN A 1 441 ? -5.891 16.254 -0.094 1.00 67.81 441 ASN A N 1
ATOM 3604 C CA . ASN A 1 441 ? -4.657 15.515 -0.334 1.00 67.81 441 ASN A CA 1
ATOM 3605 C C . ASN A 1 441 ? -4.750 14.764 -1.676 1.00 67.81 441 ASN A C 1
ATOM 3607 O O . ASN A 1 441 ? -5.378 13.702 -1.749 1.00 67.81 441 ASN A O 1
ATOM 3611 N N . PRO A 1 442 ? -4.123 15.290 -2.743 1.00 69.69 442 PRO A N 1
ATOM 3612 C CA . PRO A 1 442 ? -4.216 14.715 -4.084 1.00 69.69 442 PRO A CA 1
ATOM 3613 C C . PRO A 1 442 ? -3.625 13.299 -4.189 1.00 69.69 442 PRO A C 1
ATOM 3615 O O . PRO A 1 442 ? -3.998 12.556 -5.096 1.00 69.69 442 PRO A O 1
ATOM 3618 N N . LEU A 1 443 ? -2.751 12.888 -3.263 1.00 78.75 443 LEU A N 1
ATOM 3619 C CA . LEU A 1 443 ? -2.099 11.574 -3.292 1.00 78.75 443 LEU A CA 1
ATOM 3620 C C . LEU A 1 443 ? -2.992 10.438 -2.783 1.00 78.75 443 LEU A C 1
ATOM 3622 O O . LEU A 1 443 ? -2.765 9.274 -3.104 1.00 78.75 443 LEU A O 1
ATOM 3626 N N . LEU A 1 444 ? -4.022 10.761 -1.999 1.00 76.06 444 LEU A N 1
ATOM 3627 C CA . LEU A 1 444 ? -4.823 9.771 -1.279 1.00 76.06 444 LEU A CA 1
ATOM 3628 C C . LEU A 1 444 ? -5.498 8.736 -2.191 1.00 76.06 444 LEU A C 1
ATOM 3630 O O . LEU A 1 444 ? -5.690 7.594 -1.784 1.00 76.06 444 LEU A O 1
ATOM 3634 N N . TYR A 1 445 ? -5.865 9.112 -3.421 1.00 78.69 445 TYR A N 1
ATOM 3635 C CA . TYR A 1 445 ? -6.494 8.179 -4.364 1.00 78.69 445 TYR A CA 1
ATOM 3636 C C . TYR A 1 445 ? -5.478 7.161 -4.877 1.00 78.69 445 TYR A C 1
ATOM 3638 O O . TYR A 1 445 ? -5.790 5.977 -4.967 1.00 78.69 445 TYR A O 1
ATOM 3646 N N . ASP A 1 446 ? -4.258 7.613 -5.174 1.00 81.38 446 ASP A N 1
ATOM 3647 C CA . ASP A 1 446 ? -3.193 6.718 -5.623 1.00 81.38 446 ASP A CA 1
ATOM 3648 C C . ASP A 1 446 ? -2.754 5.798 -4.490 1.00 81.38 446 ASP A C 1
ATOM 3650 O O . ASP A 1 446 ? -2.486 4.631 -4.738 1.00 81.38 446 ASP A O 1
ATOM 3654 N N . ILE A 1 447 ? -2.760 6.286 -3.246 1.00 82.44 447 ILE A N 1
ATOM 3655 C CA . ILE A 1 447 ? -2.510 5.455 -2.063 1.00 82.44 447 ILE A CA 1
ATOM 3656 C C . ILE A 1 447 ? -3.607 4.410 -1.893 1.00 82.44 447 ILE A C 1
ATOM 3658 O O . ILE A 1 447 ? -3.279 3.244 -1.707 1.00 82.44 447 ILE A O 1
ATOM 3662 N N . TYR A 1 448 ? -4.891 4.781 -1.992 1.00 83.19 448 TYR A N 1
ATOM 3663 C CA . TYR A 1 448 ? -5.970 3.786 -1.984 1.00 83.19 448 TYR A CA 1
ATOM 3664 C C . TYR A 1 448 ? -5.742 2.741 -3.065 1.00 83.19 448 TYR A C 1
ATOM 3666 O O . TYR A 1 448 ? -5.742 1.553 -2.764 1.00 83.19 448 TYR A O 1
ATOM 3674 N N . LYS A 1 449 ? -5.559 3.191 -4.310 1.00 81.81 449 LYS A N 1
ATOM 3675 C CA . LYS A 1 449 ? -5.424 2.302 -5.456 1.00 81.81 449 LYS A CA 1
ATOM 3676 C C . LYS A 1 449 ? -4.257 1.353 -5.221 1.00 81.81 449 LYS A C 1
ATOM 3678 O O . LYS A 1 449 ? -4.429 0.150 -5.324 1.00 81.81 449 LYS A O 1
ATOM 3683 N N . PHE A 1 450 ? -3.123 1.884 -4.781 1.00 84.38 450 PHE A N 1
ATOM 3684 C CA . PHE A 1 450 ? -1.952 1.107 -4.410 1.00 84.38 450 PHE A CA 1
ATOM 3685 C C . PHE A 1 450 ? -2.234 0.072 -3.306 1.00 84.38 450 PHE A C 1
ATOM 3687 O O . PHE A 1 450 ? -1.831 -1.081 -3.430 1.00 84.38 450 PHE A O 1
ATOM 3694 N N . LEU A 1 451 ? -2.924 0.448 -2.225 1.00 85.12 451 LEU A N 1
ATOM 3695 C CA . LEU A 1 451 ? -3.257 -0.467 -1.126 1.00 85.12 451 LEU A CA 1
ATOM 3696 C C . LEU A 1 451 ? -4.260 -1.547 -1.552 1.00 85.12 451 LEU A C 1
ATOM 3698 O O . LEU A 1 451 ? -4.091 -2.707 -1.182 1.00 85.12 451 LEU A O 1
ATOM 3702 N N . TRP A 1 452 ? -5.264 -1.175 -2.348 1.00 85.62 452 TRP A N 1
ATOM 3703 C CA . TRP A 1 452 ? -6.259 -2.086 -2.908 1.00 85.62 452 TRP A CA 1
ATOM 3704 C C . TRP A 1 452 ? -5.612 -3.093 -3.864 1.00 85.62 452 TRP A C 1
ATOM 3706 O O . TRP A 1 452 ? -5.844 -4.287 -3.718 1.00 85.62 452 TRP A O 1
ATOM 3716 N N . GLU A 1 453 ? -4.725 -2.636 -4.750 1.00 83.81 453 GLU A N 1
ATOM 3717 C CA . GLU A 1 453 ? -3.935 -3.495 -5.644 1.00 83.81 453 GLU A CA 1
ATOM 3718 C C . GLU A 1 453 ? -2.979 -4.410 -4.865 1.00 83.81 453 GLU A C 1
ATOM 3720 O O . GLU A 1 453 ? -2.755 -5.553 -5.248 1.00 83.81 453 GLU A O 1
ATOM 3725 N N . LYS A 1 454 ? -2.408 -3.938 -3.749 1.00 86.44 454 LYS A N 1
ATOM 3726 C CA . LYS A 1 454 ? -1.535 -4.752 -2.888 1.00 86.44 454 LYS A CA 1
ATOM 3727 C C . LYS A 1 454 ? -2.312 -5.844 -2.148 1.00 86.44 454 LYS A C 1
ATOM 3729 O O . LYS A 1 454 ? -1.721 -6.882 -1.843 1.00 86.44 454 LYS A O 1
ATOM 3734 N N . ASP A 1 455 ? -3.584 -5.594 -1.825 1.00 90.31 455 ASP A N 1
ATOM 3735 C CA . ASP A 1 455 ? -4.512 -6.474 -1.098 1.00 90.31 455 ASP A CA 1
ATOM 3736 C C . ASP A 1 455 ? -3.829 -7.246 0.055 1.00 90.31 455 ASP A C 1
ATOM 3738 O O . ASP A 1 455 ? -3.863 -8.479 0.131 1.00 90.31 455 ASP A O 1
ATOM 3742 N N . GLU A 1 456 ? -3.109 -6.529 0.929 1.00 90.69 456 GLU A N 1
ATOM 3743 C CA . GLU A 1 456 ? -2.318 -7.157 1.994 1.00 90.69 456 GLU A CA 1
ATOM 3744 C C . GLU A 1 456 ? -3.224 -7.666 3.126 1.00 90.69 456 GLU A C 1
ATOM 3746 O O . GLU A 1 456 ? -4.022 -6.924 3.695 1.00 90.69 456 GLU A O 1
ATOM 3751 N N . HIS A 1 457 ? -3.079 -8.935 3.507 1.00 92.31 457 HIS A N 1
ATOM 3752 C CA . HIS A 1 457 ? -3.863 -9.527 4.591 1.00 92.31 457 HIS A CA 1
ATOM 3753 C C . HIS A 1 457 ? -3.190 -10.759 5.209 1.00 92.31 457 HIS A C 1
ATOM 3755 O O . HIS A 1 457 ? -2.126 -11.195 4.777 1.00 92.31 457 HIS A O 1
ATOM 3761 N N . VAL A 1 458 ? -3.782 -11.308 6.270 1.00 91.25 458 VAL A N 1
ATOM 3762 C CA . VAL A 1 458 ? -3.293 -12.507 6.963 1.00 91.25 458 VAL A CA 1
ATOM 3763 C C . VAL A 1 458 ? -4.047 -13.742 6.495 1.00 91.25 458 VAL A C 1
ATOM 3765 O O . VAL A 1 458 ? -5.275 -13.763 6.491 1.00 91.25 458 VAL A O 1
ATOM 3768 N N . GLU A 1 459 ? -3.297 -14.796 6.188 1.00 89.88 459 GLU A N 1
ATOM 3769 C CA . GLU A 1 459 ? -3.804 -16.106 5.787 1.00 89.88 459 GLU A CA 1
ATOM 3770 C C . GLU A 1 459 ? -3.233 -17.221 6.667 1.00 89.88 459 GLU A C 1
ATOM 3772 O O . GLU A 1 459 ? -2.110 -17.137 7.171 1.00 89.88 459 GLU A O 1
ATOM 3777 N N . TYR A 1 460 ? -4.005 -18.295 6.853 1.00 86.00 460 TYR A N 1
ATOM 3778 C CA . TYR A 1 460 ? -3.566 -19.463 7.620 1.00 86.00 460 TYR A CA 1
ATOM 3779 C C . TYR A 1 460 ? -2.935 -20.514 6.700 1.00 86.00 460 TYR A C 1
ATOM 3781 O O . TYR A 1 460 ? -3.620 -21.330 6.083 1.00 86.00 460 TYR A O 1
ATOM 3789 N N . ILE A 1 461 ? -1.606 -20.516 6.631 1.00 83.00 461 ILE A N 1
ATOM 3790 C CA . ILE A 1 461 ? -0.805 -21.304 5.692 1.00 83.00 461 ILE A CA 1
ATOM 3791 C C . ILE A 1 461 ? 0.079 -22.278 6.472 1.00 83.00 461 ILE A C 1
ATOM 3793 O O . ILE A 1 461 ? 0.860 -21.893 7.338 1.00 83.00 461 ILE A O 1
ATOM 3797 N N . CYS A 1 462 ? -0.044 -23.577 6.180 1.00 76.69 462 CYS A N 1
ATOM 3798 C CA . CYS A 1 462 ? 0.780 -24.637 6.783 1.00 76.69 462 CYS A CA 1
ATOM 3799 C C . CYS A 1 462 ? 0.895 -24.555 8.322 1.00 76.69 462 CYS A C 1
ATOM 3801 O O . CYS A 1 462 ? 1.976 -24.707 8.896 1.00 76.69 462 CYS A O 1
ATOM 3803 N N . SER A 1 463 ? -0.243 -24.346 8.985 1.00 78.62 463 SER A N 1
ATOM 3804 C CA . SER A 1 463 ? -0.367 -24.213 10.442 1.00 78.62 463 SER A CA 1
ATOM 3805 C C . SER A 1 463 ? 0.228 -22.938 11.049 1.00 78.62 463 SER A C 1
ATOM 3807 O O . SER A 1 463 ? 0.418 -22.872 12.267 1.00 78.62 463 SER A O 1
ATOM 3809 N N . LYS A 1 464 ? 0.519 -21.928 10.228 1.00 83.88 464 LYS A N 1
ATOM 3810 C CA . LYS A 1 464 ? 1.023 -20.619 10.646 1.00 83.88 464 LYS A CA 1
ATOM 3811 C C . LYS A 1 464 ? 0.179 -19.513 10.029 1.00 83.88 464 LYS A C 1
ATOM 3813 O O . LYS A 1 464 ? -0.363 -19.678 8.945 1.00 83.88 464 LYS A O 1
ATOM 3818 N N . LEU A 1 465 ? 0.070 -18.394 10.730 1.00 86.50 465 LEU A N 1
ATOM 3819 C CA . LEU A 1 465 ? -0.493 -17.177 10.162 1.00 86.50 465 LEU A CA 1
ATOM 3820 C C . LEU A 1 465 ? 0.621 -16.446 9.420 1.00 86.50 465 LEU A C 1
ATOM 3822 O O . LEU A 1 465 ? 1.681 -16.191 9.996 1.00 86.50 465 LEU A O 1
ATOM 3826 N N . GLU A 1 466 ? 0.395 -16.145 8.149 1.00 86.81 466 GLU A N 1
ATOM 3827 C CA . GLU A 1 466 ? 1.337 -15.413 7.312 1.00 86.81 466 GLU A CA 1
ATOM 3828 C C . GLU A 1 466 ? 0.658 -14.198 6.692 1.00 86.81 466 GLU A C 1
ATOM 3830 O O . GLU A 1 466 ? -0.489 -14.266 6.261 1.00 86.81 466 GLU A O 1
ATOM 3835 N N . THR A 1 467 ? 1.381 -13.080 6.636 1.00 88.81 467 THR A N 1
ATOM 3836 C CA . THR A 1 467 ? 0.946 -11.916 5.864 1.00 88.81 467 THR A CA 1
ATOM 3837 C C . THR A 1 467 ? 1.228 -12.174 4.389 1.00 88.81 467 THR A C 1
ATOM 3839 O O . THR A 1 467 ? 2.385 -12.352 3.994 1.00 88.81 467 THR A O 1
ATOM 3842 N N . VAL A 1 468 ? 0.180 -12.171 3.579 1.00 91.19 468 VAL A N 1
ATOM 3843 C CA . VAL A 1 468 ? 0.233 -12.305 2.128 1.00 91.19 468 VAL A CA 1
ATOM 3844 C C . VAL A 1 468 ? -0.145 -10.985 1.462 1.00 91.19 468 VAL A C 1
ATOM 3846 O O . VAL A 1 468 ? -0.802 -10.143 2.068 1.00 91.19 468 VAL A O 1
ATOM 3849 N N . LYS A 1 469 ? 0.294 -10.802 0.221 1.00 91.94 469 LYS A N 1
ATOM 3850 C CA . LYS A 1 469 ? -0.079 -9.686 -0.655 1.00 91.94 469 LYS A CA 1
ATOM 3851 C C . LYS A 1 469 ? -0.398 -10.218 -2.042 1.00 91.94 469 LYS A C 1
ATOM 3853 O O . LYS A 1 469 ? 0.113 -11.283 -2.410 1.00 91.94 469 LYS A O 1
ATOM 3858 N N . HIS A 1 470 ? -1.231 -9.502 -2.784 1.00 91.50 470 HIS A N 1
ATOM 3859 C CA . HIS A 1 470 ? -1.556 -9.843 -4.164 1.00 91.50 470 HIS A CA 1
ATOM 3860 C C . HIS A 1 470 ? -0.291 -9.851 -5.027 1.00 91.50 470 HIS A C 1
ATOM 3862 O O . HIS A 1 470 ? 0.680 -9.122 -4.784 1.00 91.50 470 HIS A O 1
ATOM 3868 N N . LEU A 1 471 ? -0.261 -10.774 -5.982 1.00 87.25 471 LEU A N 1
ATOM 3869 C CA . LEU A 1 471 ? 0.838 -10.912 -6.918 1.00 87.25 471 LEU A CA 1
ATOM 3870 C C . LEU A 1 471 ? 0.640 -9.963 -8.107 1.00 87.25 471 LEU A C 1
ATOM 3872 O O . LEU A 1 471 ? -0.103 -10.275 -9.034 1.00 87.25 471 LEU A O 1
ATOM 3876 N N . ALA A 1 472 ? 1.426 -8.885 -8.122 1.00 79.50 472 ALA A N 1
ATOM 3877 C CA . ALA A 1 472 ? 1.371 -7.809 -9.117 1.00 79.50 472 ALA A CA 1
ATOM 3878 C C . ALA A 1 472 ? 1.521 -8.236 -10.598 1.00 79.50 472 ALA A C 1
ATOM 3880 O O . ALA A 1 472 ? 1.253 -7.434 -11.488 1.00 79.50 472 ALA A O 1
ATOM 3881 N N . ASP A 1 473 ? 1.948 -9.473 -10.887 1.00 77.50 473 ASP A N 1
ATOM 3882 C CA . ASP A 1 473 ? 1.995 -10.016 -12.255 1.00 77.50 473 ASP A CA 1
ATOM 3883 C C . ASP A 1 473 ? 0.598 -10.173 -12.889 1.00 77.50 473 ASP A C 1
ATOM 3885 O O . ASP A 1 473 ? 0.500 -10.272 -14.115 1.00 77.50 473 ASP A O 1
ATOM 3889 N N . PHE A 1 474 ? -0.461 -10.259 -12.079 1.00 81.50 474 PHE A N 1
ATOM 3890 C CA . PHE A 1 474 ? -1.821 -10.560 -12.524 1.00 81.50 474 PHE A CA 1
ATOM 3891 C C . PHE A 1 474 ? -2.778 -9.381 -12.322 1.00 81.50 474 PHE A C 1
ATOM 3893 O O . PHE A 1 474 ? -2.504 -8.482 -11.535 1.00 81.50 474 PHE A O 1
ATOM 3900 N N . ALA A 1 475 ? -3.916 -9.417 -13.020 1.00 84.56 475 ALA A N 1
ATOM 3901 C CA . ALA A 1 475 ? -5.023 -8.495 -12.788 1.00 84.56 475 ALA A CA 1
ATOM 3902 C C . ALA A 1 475 ? -5.562 -8.595 -11.351 1.00 84.56 475 ALA A C 1
ATOM 3904 O O . ALA A 1 475 ? -5.480 -9.653 -10.715 1.00 84.56 475 ALA A O 1
ATOM 3905 N N . ASP A 1 476 ? -6.151 -7.507 -10.860 1.00 83.88 476 ASP A N 1
ATOM 3906 C CA . ASP A 1 476 ? -6.623 -7.387 -9.475 1.00 83.88 476 ASP A CA 1
ATOM 3907 C C . ASP A 1 476 ? -7.743 -8.400 -9.163 1.00 83.88 476 ASP A C 1
ATOM 3909 O O . ASP A 1 476 ? -7.856 -8.896 -8.043 1.00 83.88 476 ASP A O 1
ATOM 3913 N N . GLU A 1 477 ? -8.529 -8.798 -10.169 1.00 86.56 477 GLU A N 1
ATOM 3914 C CA . GLU A 1 477 ? -9.576 -9.818 -10.053 1.00 86.56 477 GLU A CA 1
ATOM 3915 C C . GLU A 1 477 ? -9.039 -11.255 -9.978 1.00 86.56 477 GLU A C 1
ATOM 3917 O O . GLU A 1 477 ? -9.807 -12.177 -9.699 1.00 86.56 477 GLU A O 1
ATOM 3922 N N . VAL A 1 478 ? -7.746 -11.478 -10.239 1.00 91.00 478 VAL A N 1
ATOM 3923 C CA . VAL A 1 478 ? -7.102 -12.791 -10.105 1.00 91.00 478 VAL A CA 1
ATOM 3924 C C . VAL A 1 478 ? -6.578 -12.925 -8.671 1.00 91.00 478 VAL A C 1
ATOM 3926 O O . VAL A 1 478 ? -5.570 -12.305 -8.331 1.00 91.00 478 VAL A O 1
ATOM 3929 N N . PRO A 1 479 ? -7.200 -13.752 -7.811 1.00 92.19 479 PRO A N 1
ATOM 3930 C CA . PRO A 1 479 ? -6.951 -13.740 -6.369 1.00 92.19 479 PRO A CA 1
ATOM 3931 C C . PRO A 1 479 ? -5.736 -14.611 -6.008 1.00 92.19 479 PRO A C 1
ATOM 3933 O O . PRO A 1 479 ? -5.839 -15.646 -5.332 1.00 92.19 479 PRO A O 1
ATOM 3936 N N . PHE A 1 480 ? -4.574 -14.241 -6.547 1.00 93.75 480 PHE A N 1
ATOM 3937 C CA . PHE A 1 480 ? -3.306 -14.937 -6.357 1.00 93.75 480 PHE A CA 1
ATOM 3938 C C . PHE A 1 480 ? -2.395 -14.119 -5.453 1.00 93.75 480 PHE A C 1
ATOM 3940 O O . PHE A 1 480 ? -2.200 -12.923 -5.652 1.00 93.75 480 PHE A O 1
ATOM 3947 N N . TYR A 1 481 ? -1.795 -14.789 -4.476 1.00 93.25 481 TYR A N 1
ATOM 3948 C CA . TYR A 1 481 ? -1.088 -14.134 -3.389 1.00 93.25 481 TYR A CA 1
ATOM 3949 C C . TYR A 1 481 ? 0.276 -14.768 -3.131 1.00 93.25 481 TYR A C 1
ATOM 3951 O O . TYR A 1 481 ? 0.475 -15.974 -3.299 1.00 93.25 481 TYR A O 1
ATOM 3959 N N . ILE A 1 482 ? 1.214 -13.948 -2.672 1.00 91.31 482 ILE A N 1
ATOM 3960 C CA . ILE A 1 482 ? 2.558 -14.349 -2.247 1.00 91.31 482 ILE A CA 1
ATOM 3961 C C . ILE A 1 482 ? 2.841 -13.828 -0.838 1.00 91.31 482 ILE A C 1
ATOM 3963 O O . ILE A 1 482 ? 2.176 -12.916 -0.349 1.00 91.31 482 ILE A O 1
ATOM 3967 N N . ASN A 1 483 ? 3.852 -14.384 -0.171 1.00 86.94 483 ASN A N 1
ATOM 3968 C CA . ASN A 1 483 ? 4.260 -13.905 1.148 1.00 86.94 483 ASN A CA 1
ATOM 3969 C C . ASN A 1 483 ? 4.750 -12.446 1.066 1.00 86.94 483 ASN A C 1
ATOM 3971 O O . ASN A 1 483 ? 5.720 -12.150 0.361 1.00 86.94 483 ASN A O 1
ATOM 3975 N N . SER A 1 484 ? 4.113 -11.547 1.822 1.00 77.94 484 SER A N 1
ATOM 3976 C CA . SER A 1 484 ? 4.391 -10.108 1.756 1.00 77.94 484 SER A CA 1
ATOM 3977 C C . SER A 1 484 ? 5.803 -9.742 2.226 1.00 77.94 484 SER A C 1
ATOM 3979 O O . SER A 1 484 ? 6.423 -8.818 1.696 1.00 77.94 484 SER A O 1
ATOM 3981 N N . ARG A 1 485 ? 6.348 -10.508 3.179 1.00 68.56 485 ARG A N 1
ATOM 3982 C CA . ARG A 1 485 ? 7.657 -10.262 3.804 1.00 68.56 485 ARG A CA 1
ATOM 3983 C C . ARG A 1 485 ? 8.817 -10.968 3.091 1.00 68.56 485 ARG A C 1
ATOM 3985 O O . ARG A 1 485 ? 9.958 -10.840 3.533 1.00 68.56 485 ARG A O 1
ATOM 3992 N N . SER A 1 486 ? 8.562 -11.733 2.026 1.00 66.44 486 SER A N 1
ATOM 3993 C CA . SER A 1 486 ? 9.632 -12.386 1.261 1.00 66.44 486 SER A CA 1
ATOM 3994 C C . SER A 1 486 ? 10.331 -11.393 0.337 1.00 66.44 486 SER A C 1
ATOM 3996 O O . SER A 1 486 ? 9.677 -10.655 -0.395 1.00 66.44 486 SER A O 1
ATOM 3998 N N . LYS A 1 487 ? 11.669 -11.432 0.318 1.00 56.69 487 LYS A N 1
ATOM 3999 C CA . LYS A 1 487 ? 12.494 -10.644 -0.614 1.00 56.69 487 LYS A CA 1
ATOM 4000 C C . LYS A 1 487 ? 12.487 -11.190 -2.048 1.00 56.69 487 LYS A C 1
ATOM 4002 O O . LYS A 1 487 ? 12.731 -10.439 -2.980 1.00 56.69 487 LYS A O 1
ATOM 4007 N N . ASN A 1 488 ? 12.193 -12.481 -2.214 1.00 55.72 488 ASN A N 1
ATOM 4008 C CA . ASN A 1 488 ? 12.227 -13.189 -3.494 1.00 55.72 488 ASN A CA 1
ATOM 4009 C C . ASN A 1 488 ? 10.842 -13.795 -3.745 1.00 55.72 488 ASN A C 1
ATOM 4011 O O . ASN A 1 488 ? 10.625 -14.901 -3.262 1.00 55.72 488 ASN A O 1
ATOM 4015 N N . ASP A 1 489 ? 9.906 -13.068 -4.369 1.00 53.66 489 ASP A N 1
ATOM 4016 C CA . ASP A 1 489 ? 8.571 -13.503 -4.853 1.00 53.66 489 ASP A CA 1
ATOM 4017 C C . ASP A 1 489 ? 7.796 -14.563 -4.026 1.00 53.66 489 ASP A C 1
ATOM 4019 O O . ASP A 1 489 ? 6.947 -15.266 -4.554 1.00 53.66 489 ASP A O 1
ATOM 4023 N N . GLY A 1 490 ? 8.047 -14.704 -2.722 1.00 60.78 490 GLY A N 1
ATOM 4024 C CA . GLY A 1 490 ? 7.531 -15.806 -1.896 1.00 60.78 490 GLY A CA 1
ATOM 4025 C C . GLY A 1 490 ? 8.167 -17.192 -2.138 1.00 60.78 490 GLY A C 1
ATOM 4026 O O . GLY A 1 490 ? 8.824 -17.452 -3.138 1.00 60.78 490 GLY A O 1
ATOM 4027 N N . SER A 1 491 ? 7.966 -18.107 -1.179 1.00 75.31 491 SER A N 1
ATOM 4028 C CA . SER A 1 491 ? 8.313 -19.544 -1.284 1.00 75.31 491 SER A CA 1
ATOM 4029 C C . SER A 1 491 ? 7.200 -20.389 -1.897 1.00 75.31 491 SER A C 1
ATOM 4031 O O . SER A 1 491 ? 7.372 -21.583 -2.163 1.00 75.31 491 SER A O 1
ATOM 4033 N N . TYR A 1 492 ? 6.043 -19.763 -2.073 1.00 88.62 492 TYR A N 1
ATOM 4034 C CA . TYR A 1 492 ? 4.839 -20.358 -2.596 1.00 88.62 492 TYR A CA 1
ATOM 4035 C C . TYR A 1 492 ? 3.988 -19.302 -3.294 1.00 88.62 492 TYR A C 1
ATOM 4037 O O . TYR A 1 492 ? 4.071 -18.112 -2.988 1.00 88.62 492 TYR A O 1
ATOM 4045 N N . LEU A 1 493 ? 3.109 -19.791 -4.164 1.00 93.00 493 LEU A N 1
ATOM 4046 C CA . LEU A 1 493 ? 1.966 -19.067 -4.699 1.00 93.00 493 LEU A CA 1
ATOM 4047 C C . LEU A 1 493 ? 0.696 -19.613 -4.036 1.00 93.00 493 LEU A C 1
ATOM 4049 O O . LEU A 1 493 ? 0.433 -20.817 -4.102 1.00 93.00 493 LEU A O 1
ATOM 4053 N N . LEU A 1 494 ? -0.073 -18.742 -3.388 1.00 94.62 494 LEU A N 1
ATOM 4054 C CA . LEU A 1 494 ? -1.410 -19.036 -2.883 1.00 94.62 494 LEU A CA 1
ATOM 4055 C C . LEU A 1 494 ? -2.426 -18.662 -3.959 1.00 94.62 494 LEU A C 1
ATOM 4057 O O . LEU A 1 494 ? -2.545 -17.503 -4.333 1.00 94.62 494 LEU A O 1
ATOM 4061 N N . VAL A 1 495 ? -3.167 -19.649 -4.438 1.00 95.50 495 VAL A N 1
ATOM 4062 C CA . VAL A 1 495 ? -4.211 -19.497 -5.449 1.00 95.50 495 VAL A CA 1
ATOM 4063 C C . VAL A 1 495 ? -5.558 -19.711 -4.769 1.00 95.50 495 VAL A C 1
ATOM 4065 O O . VAL A 1 495 ? -5.862 -20.832 -4.349 1.00 95.50 495 VAL A O 1
ATOM 4068 N N . LYS A 1 496 ? -6.357 -18.647 -4.631 1.00 93.56 496 LYS A N 1
ATOM 4069 C CA . LYS A 1 496 ? -7.726 -18.744 -4.109 1.00 93.56 496 LYS A CA 1
ATOM 4070 C C . LYS A 1 496 ? -8.663 -19.167 -5.240 1.00 93.56 496 LYS A C 1
ATOM 4072 O O . LYS A 1 496 ? -8.967 -18.392 -6.138 1.00 93.56 496 LYS A O 1
ATOM 4077 N N . LEU A 1 497 ? -9.102 -20.419 -5.210 1.00 91.94 497 LEU A N 1
ATOM 4078 C CA . LEU A 1 497 ? -10.200 -20.900 -6.052 1.00 91.94 497 LEU A CA 1
ATOM 4079 C C . LEU A 1 497 ? -11.498 -20.849 -5.237 1.00 91.94 497 LEU A C 1
ATOM 4081 O O . LEU A 1 497 ? -11.445 -20.810 -4.007 1.00 91.94 497 LEU A O 1
ATOM 4085 N N . ARG A 1 498 ? -12.659 -20.880 -5.894 1.00 87.19 498 ARG A N 1
ATOM 4086 C CA . ARG A 1 498 ? -13.978 -20.555 -5.310 1.00 87.19 498 ARG A CA 1
ATOM 4087 C C . ARG A 1 498 ? -14.221 -21.111 -3.905 1.00 87.19 498 ARG A C 1
ATOM 4089 O O . ARG A 1 498 ? -14.547 -20.353 -3.001 1.00 87.19 498 ARG A O 1
ATOM 4096 N N . ASP A 1 499 ? -14.027 -22.418 -3.723 1.00 79.19 499 ASP A N 1
ATOM 4097 C CA . ASP A 1 499 ? -14.294 -23.106 -2.447 1.00 79.19 499 ASP A CA 1
ATOM 4098 C C . ASP A 1 499 ? -13.034 -23.729 -1.813 1.00 79.19 499 ASP A C 1
ATOM 4100 O O . ASP A 1 499 ? -13.119 -24.400 -0.777 1.00 79.19 499 ASP A O 1
ATOM 4104 N N . ALA A 1 500 ? -11.867 -23.609 -2.453 1.00 89.38 500 ALA A N 1
ATOM 4105 C CA . ALA A 1 500 ? -10.675 -24.341 -2.037 1.00 89.38 500 ALA A CA 1
ATOM 4106 C C . ALA A 1 500 ? -9.367 -23.669 -2.455 1.00 89.38 500 ALA A C 1
ATOM 4108 O O . ALA A 1 500 ? -9.064 -23.533 -3.633 1.00 89.38 500 ALA A O 1
ATOM 4109 N N . ASP A 1 501 ? -8.519 -23.399 -1.472 1.00 92.69 501 ASP A N 1
ATOM 4110 C CA . ASP A 1 501 ? -7.210 -22.804 -1.714 1.00 92.69 501 ASP A CA 1
ATOM 4111 C C . ASP A 1 501 ? -6.200 -23.825 -2.252 1.00 92.69 501 ASP A C 1
ATOM 4113 O O . ASP A 1 501 ? -6.131 -24.976 -1.803 1.00 92.69 501 ASP A O 1
ATOM 4117 N N . MET A 1 502 ? -5.349 -23.388 -3.174 1.00 94.62 502 MET A N 1
ATOM 4118 C CA . MET A 1 502 ? -4.216 -24.167 -3.658 1.00 94.62 502 MET A CA 1
ATOM 4119 C C . MET A 1 502 ? -2.902 -23.461 -3.319 1.00 94.62 502 MET A C 1
ATOM 4121 O O . MET A 1 502 ? -2.681 -22.319 -3.701 1.00 94.62 502 MET A O 1
ATOM 4125 N N . LEU A 1 503 ? -2.009 -24.163 -2.622 1.00 94.12 503 LEU A N 1
ATOM 4126 C CA . LEU A 1 503 ? -0.664 -23.690 -2.287 1.00 94.12 503 LEU A CA 1
ATOM 4127 C C . LEU A 1 503 ? 0.366 -24.380 -3.179 1.00 94.12 503 LEU A C 1
ATOM 4129 O O . LEU A 1 503 ? 0.537 -25.597 -3.095 1.00 94.12 503 LEU A O 1
ATOM 4133 N N . LEU A 1 504 ? 1.074 -23.615 -4.003 1.00 93.88 504 LEU A N 1
ATOM 4134 C CA . LEU A 1 504 ? 2.121 -24.097 -4.905 1.00 93.88 504 LEU A CA 1
ATOM 4135 C C . LEU A 1 504 ? 3.490 -23.670 -4.373 1.00 93.88 504 LEU A C 1
ATOM 4137 O O . LEU A 1 504 ? 3.910 -22.542 -4.599 1.00 93.88 504 LEU A O 1
ATOM 4141 N N . PHE A 1 505 ? 4.194 -24.565 -3.686 1.00 90.38 505 PHE A N 1
ATOM 4142 C CA . PHE A 1 505 ? 5.568 -24.350 -3.234 1.00 90.38 505 PHE A CA 1
ATOM 4143 C C . PHE A 1 505 ? 6.553 -24.579 -4.378 1.00 90.38 505 PHE A C 1
ATOM 4145 O O . PHE A 1 505 ? 6.503 -25.616 -5.042 1.00 90.38 505 PHE A O 1
ATOM 4152 N N . TYR A 1 506 ? 7.491 -23.656 -4.562 1.00 86.44 506 TYR A N 1
ATOM 4153 C CA . TYR A 1 506 ? 8.555 -23.755 -5.562 1.00 86.44 506 TYR A CA 1
ATOM 4154 C C . TYR A 1 506 ? 9.937 -23.518 -4.944 1.00 86.44 506 TYR A C 1
ATOM 4156 O O . TYR A 1 506 ? 10.072 -23.091 -3.798 1.00 86.44 506 TYR A O 1
ATOM 4164 N N . SER A 1 507 ? 10.988 -23.898 -5.673 1.00 71.44 507 SER A N 1
ATOM 4165 C CA . SER A 1 507 ? 12.358 -23.877 -5.153 1.00 71.44 507 SER A CA 1
ATOM 4166 C C . SER A 1 507 ? 12.952 -22.466 -5.144 1.00 71.44 507 SER A C 1
ATOM 4168 O O . SER A 1 507 ? 12.639 -21.660 -6.006 1.00 71.44 507 SER A O 1
ATOM 4170 N N . PHE A 1 508 ? 13.888 -22.204 -4.226 1.00 67.12 508 PHE A N 1
ATOM 4171 C CA . PHE A 1 508 ? 14.738 -20.999 -4.215 1.00 67.12 508 PHE A CA 1
ATOM 4172 C C . PHE A 1 508 ? 16.156 -21.253 -4.738 1.00 67.12 508 PHE A C 1
ATOM 4174 O O . PHE A 1 508 ? 17.094 -20.523 -4.424 1.00 67.12 508 PHE A O 1
ATOM 4181 N N . ASN A 1 509 ? 16.356 -22.343 -5.472 1.00 73.12 509 ASN A N 1
ATOM 4182 C CA . ASN A 1 509 ? 17.645 -22.619 -6.092 1.00 73.12 509 ASN A CA 1
ATOM 4183 C C . ASN A 1 509 ? 17.819 -21.787 -7.379 1.00 73.12 509 ASN A C 1
ATOM 4185 O O . ASN A 1 509 ? 17.006 -20.924 -7.703 1.00 73.12 509 ASN A O 1
ATOM 4189 N N . LYS A 1 510 ? 18.859 -22.089 -8.162 1.00 72.75 510 LYS A N 1
ATOM 4190 C CA . LYS A 1 510 ? 19.112 -21.460 -9.471 1.00 72.75 510 LYS A CA 1
ATOM 4191 C C . LYS A 1 510 ? 17.955 -21.557 -10.487 1.00 72.75 510 LYS A C 1
ATOM 4193 O O . LYS A 1 510 ? 18.037 -20.936 -11.535 1.00 72.75 510 LYS A O 1
ATOM 4198 N N . TYR A 1 511 ? 16.897 -22.320 -10.202 1.00 75.69 511 TYR A N 1
ATOM 4199 C CA . TYR A 1 511 ? 15.709 -22.470 -11.048 1.00 75.69 511 TYR A CA 1
ATOM 4200 C C . TYR A 1 511 ? 14.459 -21.791 -10.486 1.00 75.69 511 TYR A C 1
ATOM 4202 O O . TYR A 1 511 ? 13.366 -22.033 -11.001 1.00 75.69 511 TYR A O 1
ATOM 4210 N N . ALA A 1 512 ? 14.602 -20.956 -9.452 1.00 75.50 512 ALA A N 1
ATOM 4211 C CA . ALA A 1 512 ? 13.482 -20.333 -8.753 1.00 75.50 512 ALA A CA 1
ATOM 4212 C C . ALA A 1 512 ? 12.491 -19.657 -9.703 1.00 75.50 512 ALA A C 1
ATOM 4214 O O . ALA A 1 512 ? 11.292 -19.926 -9.633 1.00 75.50 512 ALA A O 1
ATOM 4215 N N . GLN A 1 513 ? 13.003 -18.882 -10.662 1.00 75.44 513 GLN A N 1
ATOM 4216 C CA . GLN A 1 513 ? 12.189 -18.208 -11.667 1.00 75.44 513 GLN A CA 1
ATOM 4217 C C . GLN A 1 513 ? 11.345 -19.186 -12.485 1.00 75.44 513 GLN A C 1
ATOM 4219 O O . GLN A 1 513 ? 10.129 -19.033 -12.541 1.00 75.44 513 GLN A O 1
ATOM 4224 N N . ILE A 1 514 ? 11.955 -20.218 -13.072 1.00 78.12 514 ILE A N 1
ATOM 4225 C CA . ILE A 1 514 ? 11.236 -21.206 -13.891 1.00 78.12 514 ILE A CA 1
ATOM 4226 C C . ILE A 1 514 ? 10.163 -21.905 -13.049 1.00 78.12 514 ILE A C 1
ATOM 4228 O O . ILE A 1 514 ? 9.023 -22.044 -13.488 1.00 78.12 514 ILE A O 1
ATOM 4232 N N . SER A 1 515 ? 10.489 -22.301 -11.815 1.00 81.62 515 SER A N 1
ATOM 4233 C CA . SER A 1 515 ? 9.516 -22.960 -10.938 1.00 81.62 515 SER A CA 1
ATOM 4234 C C . SER A 1 515 ? 8.367 -22.043 -10.515 1.00 81.62 515 SER A C 1
ATOM 4236 O O . SER A 1 515 ? 7.228 -22.504 -10.452 1.00 81.62 515 SER A O 1
ATOM 4238 N N . ALA A 1 516 ? 8.637 -20.755 -10.291 1.00 82.19 516 ALA A N 1
ATOM 4239 C CA . ALA A 1 516 ? 7.608 -19.761 -10.013 1.00 82.19 516 ALA A CA 1
ATOM 4240 C C . ALA A 1 516 ? 6.699 -19.553 -11.233 1.00 82.19 516 ALA A C 1
ATOM 4242 O O . ALA A 1 516 ? 5.485 -19.482 -11.082 1.00 82.19 516 ALA A O 1
ATOM 4243 N N . GLN A 1 517 ? 7.252 -19.533 -12.450 1.00 81.81 517 GLN A N 1
ATOM 4244 C CA . GLN A 1 517 ? 6.449 -19.427 -13.673 1.00 81.81 517 GLN A CA 1
ATOM 4245 C C . GLN A 1 517 ? 5.551 -20.643 -13.890 1.00 81.81 517 GLN A C 1
ATOM 4247 O O . GLN A 1 517 ? 4.377 -20.486 -14.216 1.00 81.81 517 GLN A O 1
ATOM 4252 N N . ILE A 1 518 ? 6.053 -21.850 -13.626 1.00 85.56 518 ILE A N 1
ATOM 4253 C CA . ILE A 1 518 ? 5.238 -23.072 -13.670 1.00 85.56 518 ILE A CA 1
ATOM 4254 C C . ILE A 1 518 ? 4.093 -22.996 -12.652 1.00 85.56 518 ILE A C 1
ATOM 4256 O O . ILE A 1 518 ? 2.962 -23.342 -12.985 1.00 85.56 518 ILE A O 1
ATOM 4260 N N . ALA A 1 519 ? 4.352 -22.502 -11.436 1.00 90.25 519 ALA A N 1
ATOM 4261 C CA . ALA A 1 519 ? 3.306 -22.287 -10.436 1.00 90.25 519 ALA A CA 1
ATOM 4262 C C . ALA A 1 519 ? 2.240 -21.290 -10.926 1.00 90.25 519 ALA A C 1
ATOM 4264 O O . ALA A 1 519 ? 1.049 -21.597 -10.879 1.00 90.25 519 ALA A O 1
ATOM 4265 N N . LYS A 1 520 ? 2.673 -20.133 -11.444 1.00 88.44 520 LYS A N 1
ATOM 4266 C CA . LYS A 1 520 ? 1.812 -19.075 -11.999 1.00 88.44 520 LYS A CA 1
ATOM 4267 C C . LYS A 1 520 ? 0.920 -19.610 -13.129 1.00 88.44 520 LYS A C 1
ATOM 4269 O O . LYS A 1 520 ? -0.294 -19.435 -13.080 1.00 88.44 520 LYS A O 1
ATOM 4274 N N . SER A 1 521 ? 1.502 -20.345 -14.076 1.00 88.81 521 SER A N 1
ATOM 4275 C CA . SER A 1 521 ? 0.786 -21.004 -15.177 1.00 88.81 521 SER A CA 1
ATOM 4276 C C . SER A 1 521 ? -0.260 -22.008 -14.678 1.00 88.81 521 SER A C 1
ATOM 4278 O O . SER A 1 521 ? -1.431 -21.913 -15.050 1.00 88.81 521 SER A O 1
ATOM 4280 N N . ILE A 1 522 ? 0.122 -22.933 -13.785 1.00 92.00 522 ILE A N 1
ATOM 4281 C CA . ILE A 1 522 ? -0.808 -23.919 -13.211 1.00 92.00 522 ILE A CA 1
ATOM 4282 C C . ILE A 1 522 ? -1.980 -23.214 -12.524 1.00 92.00 522 ILE A C 1
ATOM 4284 O O . ILE A 1 522 ? -3.130 -23.576 -12.767 1.00 92.00 522 ILE A O 1
ATOM 4288 N N . GLY A 1 523 ? -1.697 -22.217 -11.680 1.00 93.25 523 GLY A N 1
ATOM 4289 C CA . GLY A 1 523 ? -2.725 -21.433 -10.998 1.00 93.25 523 GLY A CA 1
ATOM 4290 C C . GLY A 1 523 ? -3.708 -20.812 -11.984 1.00 93.25 523 GLY A C 1
ATOM 4291 O O . GLY A 1 523 ? -4.917 -21.005 -11.852 1.00 93.25 523 GLY A O 1
ATOM 4292 N N . MET A 1 524 ? -3.181 -20.143 -13.011 1.00 91.44 524 MET A N 1
ATOM 4293 C CA . MET A 1 524 ? -3.979 -19.428 -14.001 1.00 91.44 524 MET A CA 1
ATOM 4294 C C . MET A 1 524 ? -4.906 -20.363 -14.785 1.00 91.44 524 MET A C 1
ATOM 4296 O O . MET A 1 524 ? -6.101 -20.095 -14.880 1.00 91.44 524 MET A O 1
ATOM 4300 N N . TRP A 1 525 ? -4.415 -21.501 -15.284 1.00 92.94 525 TRP A N 1
ATOM 4301 C CA . TRP A 1 525 ? -5.264 -22.435 -16.037 1.00 92.94 525 TRP A CA 1
ATOM 4302 C C . TRP A 1 525 ? -6.423 -22.994 -15.223 1.00 92.94 525 TRP A C 1
ATOM 4304 O O . TRP A 1 525 ? -7.529 -23.136 -15.745 1.00 92.94 525 TRP A O 1
ATOM 4314 N N . LEU A 1 526 ? -6.191 -23.304 -13.949 1.00 94.12 526 LEU A N 1
ATOM 4315 C CA . LEU A 1 526 ? -7.251 -23.799 -13.075 1.00 94.12 526 LEU A CA 1
ATOM 4316 C C . LEU A 1 526 ? -8.260 -22.693 -12.744 1.00 94.12 526 LEU A C 1
ATOM 4318 O O . LEU A 1 526 ? -9.461 -22.951 -12.782 1.00 94.12 526 LEU A O 1
ATOM 4322 N N . PHE A 1 527 ? -7.790 -21.469 -12.502 1.00 94.50 527 PHE A N 1
ATOM 4323 C CA . PHE A 1 527 ? -8.647 -20.305 -12.274 1.00 94.50 527 PHE A CA 1
ATOM 4324 C C . PHE A 1 527 ? -9.561 -20.006 -13.474 1.00 94.50 527 PHE A C 1
ATOM 4326 O O . PHE A 1 527 ? -10.773 -19.901 -13.312 1.00 94.50 527 PHE A O 1
ATOM 4333 N N . ILE A 1 528 ? -9.018 -19.981 -14.698 1.00 93.12 528 ILE A N 1
ATOM 4334 C CA . ILE A 1 528 ? -9.801 -19.738 -15.927 1.00 93.12 528 ILE A CA 1
ATOM 4335 C C . ILE A 1 528 ? -10.923 -20.762 -16.086 1.00 93.12 528 ILE A C 1
ATOM 4337 O O . ILE A 1 528 ? -12.026 -20.419 -16.510 1.00 93.12 528 ILE A O 1
ATOM 4341 N N . ILE A 1 529 ? -10.647 -22.032 -15.781 1.00 93.62 529 ILE A N 1
ATOM 4342 C CA . ILE A 1 529 ? -11.650 -23.095 -15.877 1.00 93.62 529 ILE A CA 1
ATOM 4343 C C . ILE A 1 529 ? -12.790 -22.844 -14.884 1.00 93.62 529 ILE A C 1
ATOM 4345 O O . ILE A 1 529 ? -13.955 -22.994 -15.257 1.00 93.62 529 ILE A O 1
ATOM 4349 N N . GLU A 1 530 ? -12.480 -22.476 -13.640 1.00 93.94 530 GLU A N 1
ATOM 4350 C CA . GLU A 1 530 ? -13.518 -22.155 -12.656 1.00 93.94 530 GLU A CA 1
ATOM 4351 C C . GLU A 1 530 ? -14.376 -20.979 -13.106 1.00 93.94 530 GLU A C 1
ATOM 4353 O O . GLU A 1 530 ? -15.603 -21.095 -13.099 1.00 93.94 530 GLU A O 1
ATOM 4358 N N . GLU A 1 531 ? -13.745 -19.896 -13.557 1.00 94.12 531 GLU A N 1
ATOM 4359 C CA . GLU A 1 531 ? -14.453 -18.680 -13.947 1.00 94.12 531 GLU A CA 1
ATOM 4360 C C . GLU A 1 531 ? -15.277 -18.866 -15.214 1.00 94.12 531 GLU A C 1
ATOM 4362 O O . GLU A 1 531 ? -16.454 -18.506 -15.254 1.00 94.12 531 GLU A O 1
ATOM 4367 N N . LYS A 1 532 ? -14.719 -19.523 -16.234 1.00 94.19 532 LYS A N 1
ATOM 4368 C CA . LYS A 1 532 ? -15.431 -19.721 -17.495 1.00 94.19 532 LYS A CA 1
ATOM 4369 C C . LYS A 1 532 ? -16.674 -20.586 -17.340 1.00 94.19 532 LYS A C 1
ATOM 4371 O O . LYS A 1 532 ? -17.717 -20.289 -17.923 1.00 94.19 532 LYS A O 1
ATOM 4376 N N . PHE A 1 533 ? -16.538 -21.704 -16.631 1.00 93.75 533 PHE A N 1
ATOM 4377 C CA . PHE A 1 533 ? -17.608 -22.694 -16.526 1.00 93.75 533 PHE A CA 1
ATOM 4378 C C . PHE A 1 533 ? -18.450 -22.523 -15.264 1.00 93.75 533 PHE A C 1
ATOM 4380 O O . PHE A 1 533 ? -19.448 -23.230 -15.115 1.00 93.75 533 PHE A O 1
ATOM 4387 N N . ASN A 1 534 ? -18.081 -21.596 -14.375 1.00 93.31 534 ASN A N 1
ATOM 4388 C CA . ASN A 1 534 ? -18.725 -21.391 -13.083 1.00 93.31 534 ASN A CA 1
ATOM 4389 C C . ASN A 1 534 ? -18.788 -22.708 -12.278 1.00 93.31 534 ASN A C 1
ATOM 4391 O O . ASN A 1 534 ? -19.847 -23.124 -11.797 1.00 93.31 534 ASN A O 1
ATOM 4395 N N . ILE A 1 535 ? -17.652 -23.410 -12.197 1.00 94.00 535 ILE A N 1
ATOM 4396 C CA . ILE A 1 535 ? -17.507 -24.709 -11.519 1.00 94.00 535 ILE A CA 1
ATOM 4397 C C . ILE A 1 535 ? -16.399 -24.668 -10.471 1.00 94.00 535 ILE A C 1
ATOM 4399 O O . ILE A 1 535 ? -15.525 -23.817 -10.514 1.00 94.00 535 ILE A O 1
ATOM 4403 N N . HIS A 1 536 ? -16.393 -25.664 -9.586 1.00 93.25 536 HIS A N 1
ATOM 4404 C CA . HIS A 1 536 ? -15.271 -25.917 -8.686 1.00 93.25 536 HIS A CA 1
ATOM 4405 C C . HIS A 1 536 ? -14.305 -26.911 -9.338 1.00 93.25 536 HIS A C 1
ATOM 4407 O O . HIS A 1 536 ? -14.698 -28.041 -9.658 1.00 93.25 536 HIS A O 1
ATOM 4413 N N . VAL A 1 537 ? -13.050 -26.514 -9.512 1.00 94.06 537 VAL A N 1
ATOM 4414 C CA . VAL A 1 537 ? -11.941 -27.367 -9.954 1.00 94.06 537 VAL A CA 1
ATOM 4415 C C . VAL A 1 537 ? -11.445 -28.222 -8.794 1.00 94.06 537 VAL A C 1
ATOM 4417 O O . VAL A 1 537 ? -11.223 -29.421 -8.976 1.00 94.06 537 VAL A O 1
ATOM 4420 N N . LEU A 1 538 ? -11.344 -27.658 -7.588 1.00 94.50 538 LEU A N 1
ATOM 4421 C CA . LEU A 1 538 ? -10.955 -28.368 -6.365 1.00 94.50 538 LEU A CA 1
ATOM 4422 C C . LEU A 1 538 ? -12.128 -28.473 -5.384 1.00 94.50 538 LEU A C 1
ATOM 4424 O O . LEU A 1 538 ? -12.964 -27.584 -5.286 1.00 94.50 538 LEU A O 1
ATOM 4428 N N . ARG A 1 539 ? -12.195 -29.575 -4.627 1.00 91.88 539 ARG A N 1
ATOM 4429 C CA . ARG A 1 539 ? -13.218 -29.769 -3.573 1.00 91.88 539 ARG A CA 1
ATOM 4430 C C . ARG A 1 539 ? -12.726 -29.465 -2.155 1.00 91.88 539 ARG A C 1
ATOM 4432 O O . ARG A 1 539 ? -13.495 -29.565 -1.203 1.00 91.88 539 ARG A O 1
ATOM 4439 N N . CYS A 1 540 ? -11.417 -29.326 -1.989 1.00 90.56 540 CYS A N 1
ATOM 4440 C CA . CYS A 1 540 ? -10.751 -29.132 -0.707 1.00 90.56 540 CYS A CA 1
ATOM 4441 C C . CYS A 1 540 ? -9.365 -28.527 -0.942 1.00 90.56 540 CYS A C 1
ATOM 4443 O O . CYS A 1 540 ? -8.809 -28.773 -2.014 1.00 90.56 540 CYS A O 1
ATOM 4445 N N . PRO A 1 541 ? -8.777 -27.840 0.053 1.00 92.25 541 PRO A N 1
ATOM 4446 C CA . PRO A 1 541 ? -7.463 -27.236 -0.110 1.00 92.25 541 PRO A CA 1
ATOM 4447 C C . PRO A 1 541 ? -6.376 -28.254 -0.471 1.00 92.25 541 PRO A C 1
ATOM 4449 O O . PRO A 1 541 ? -6.366 -29.365 0.080 1.00 92.25 541 PRO A O 1
ATOM 4452 N N . VAL A 1 542 ? -5.471 -27.880 -1.379 1.00 92.81 542 VAL A N 1
ATOM 4453 C CA . VAL A 1 542 ? -4.376 -28.730 -1.883 1.00 92.81 542 VAL A CA 1
ATOM 4454 C C . VAL A 1 542 ? -3.039 -28.007 -1.768 1.00 92.81 542 VAL A C 1
ATOM 4456 O O . VAL A 1 542 ? -2.921 -26.830 -2.084 1.00 92.81 542 VAL A O 1
ATOM 4459 N N . THR A 1 543 ? -2.004 -28.736 -1.362 1.00 92.88 543 THR A N 1
ATOM 4460 C CA . THR A 1 543 ? -0.620 -28.259 -1.360 1.00 92.88 543 THR A CA 1
ATOM 4461 C C . THR A 1 543 ? 0.195 -29.031 -2.387 1.00 92.88 543 THR A C 1
ATOM 4463 O O . THR A 1 543 ? 0.115 -30.258 -2.455 1.00 92.88 543 THR A O 1
ATOM 4466 N N . ILE A 1 544 ? 0.988 -28.328 -3.184 1.00 92.94 544 ILE A N 1
ATOM 4467 C CA . ILE A 1 544 ? 1.766 -28.878 -4.290 1.00 92.94 544 ILE A CA 1
ATOM 4468 C C . ILE A 1 544 ? 3.209 -28.405 -4.151 1.00 92.94 544 ILE A C 1
ATOM 4470 O O . ILE A 1 544 ? 3.458 -27.213 -4.037 1.00 92.94 544 ILE A O 1
ATOM 4474 N N . PHE A 1 545 ? 4.160 -29.333 -4.195 1.00 91.19 545 PHE A N 1
ATOM 4475 C CA . PHE A 1 545 ? 5.592 -29.039 -4.210 1.00 91.19 545 PHE A CA 1
ATOM 4476 C C . PHE A 1 545 ? 6.151 -29.229 -5.621 1.00 91.19 545 PHE A C 1
ATOM 4478 O O . PHE A 1 545 ? 6.172 -30.352 -6.127 1.00 91.19 545 PHE A O 1
ATOM 4485 N N . ILE A 1 546 ? 6.608 -28.148 -6.248 1.00 90.19 546 ILE A N 1
ATOM 4486 C CA . ILE A 1 546 ? 7.233 -28.149 -7.573 1.00 90.19 546 ILE A CA 1
ATOM 4487 C C . ILE A 1 546 ? 8.745 -28.268 -7.398 1.00 90.19 546 ILE A C 1
ATOM 4489 O O . ILE A 1 546 ? 9.388 -27.416 -6.783 1.00 90.19 546 ILE A O 1
ATOM 4493 N N . ASN A 1 547 ? 9.323 -29.324 -7.960 1.00 86.81 547 ASN A N 1
ATOM 4494 C CA . ASN A 1 547 ? 10.751 -29.591 -7.901 1.00 86.81 547 ASN A CA 1
ATOM 4495 C C . ASN A 1 547 ? 11.339 -29.702 -9.312 1.00 86.81 547 ASN A C 1
ATOM 4497 O O . ASN A 1 547 ? 10.868 -30.494 -10.127 1.00 86.81 547 ASN A O 1
ATOM 4501 N N . LEU A 1 548 ? 12.390 -28.924 -9.577 1.00 84.19 548 LEU A N 1
ATOM 4502 C CA . LEU A 1 548 ? 13.087 -28.900 -10.863 1.00 84.19 548 LEU A CA 1
ATOM 4503 C C . LEU A 1 548 ? 14.434 -29.616 -10.756 1.00 84.19 548 LEU A C 1
ATOM 4505 O O . LEU A 1 548 ? 15.227 -29.325 -9.856 1.00 84.19 548 LEU A O 1
ATOM 4509 N N . THR A 1 549 ? 14.706 -30.531 -11.687 1.00 80.38 549 THR A N 1
ATOM 4510 C CA . THR A 1 549 ? 15.974 -31.274 -11.773 1.00 80.38 549 THR A CA 1
ATOM 4511 C C . THR A 1 549 ? 16.599 -31.147 -13.164 1.00 80.38 549 THR A C 1
ATOM 4513 O O . THR A 1 549 ? 15.894 -31.070 -14.167 1.00 80.38 549 THR A O 1
ATOM 4516 N N . GLU A 1 550 ? 17.935 -31.130 -13.255 1.00 78.81 550 GLU A N 1
ATOM 4517 C CA . GLU A 1 550 ? 18.633 -31.116 -14.555 1.00 78.81 550 GLU A CA 1
ATOM 4518 C C . GLU A 1 550 ? 18.364 -32.404 -15.334 1.00 78.81 550 GLU A C 1
ATOM 4520 O O . GLU A 1 550 ? 17.885 -32.370 -16.464 1.00 78.81 550 GLU A O 1
ATOM 4525 N N . ASN A 1 551 ? 18.611 -33.537 -14.673 1.00 73.56 551 ASN A N 1
ATOM 4526 C CA . ASN A 1 551 ? 18.456 -34.879 -15.211 1.00 73.56 551 ASN A CA 1
ATOM 4527 C C . ASN A 1 551 ? 17.434 -35.630 -14.348 1.00 73.56 551 ASN A C 1
ATOM 4529 O O . ASN A 1 551 ? 17.589 -35.717 -13.127 1.00 73.56 551 ASN A O 1
ATOM 4533 N N . GLY A 1 552 ? 16.377 -36.155 -14.962 1.00 74.31 552 GLY A N 1
ATOM 4534 C CA . GLY A 1 552 ? 15.297 -36.849 -14.265 1.00 74.31 552 GLY A CA 1
ATOM 4535 C C . GLY A 1 552 ? 14.150 -37.201 -15.204 1.00 74.31 552 GLY A C 1
ATOM 4536 O O . GLY A 1 552 ? 14.235 -36.956 -16.400 1.00 74.31 552 GLY A O 1
ATOM 4537 N N . THR A 1 553 ? 13.084 -37.776 -14.655 1.00 76.19 553 THR A N 1
ATOM 4538 C CA . THR A 1 553 ? 11.840 -38.042 -15.387 1.00 76.19 553 THR A CA 1
ATOM 4539 C C . THR A 1 553 ? 10.717 -37.233 -14.775 1.00 76.19 553 THR A C 1
ATOM 4541 O O . THR A 1 553 ? 10.566 -37.242 -13.549 1.00 76.19 553 THR A O 1
ATOM 4544 N N . PHE A 1 554 ? 9.899 -36.606 -15.611 1.00 82.25 554 PHE A N 1
ATOM 4545 C CA . PHE A 1 554 ? 8.679 -35.965 -15.144 1.00 82.25 554 PHE A CA 1
ATOM 4546 C C . PHE A 1 554 ? 7.738 -36.952 -14.451 1.00 82.25 554 PHE A C 1
ATOM 4548 O O . PHE A 1 554 ? 7.421 -38.014 -14.995 1.00 82.25 554 PHE A O 1
ATOM 4555 N N . ASN A 1 555 ? 7.305 -36.618 -13.236 1.00 85.81 555 ASN A N 1
ATOM 4556 C CA . ASN A 1 555 ? 6.440 -37.486 -12.447 1.00 85.81 555 ASN A CA 1
ATOM 4557 C C . ASN A 1 555 ? 5.587 -36.703 -11.444 1.00 85.81 555 ASN A C 1
ATOM 4559 O O . ASN A 1 555 ? 6.007 -35.690 -10.883 1.00 85.81 555 ASN A O 1
ATOM 4563 N N . PHE A 1 556 ? 4.416 -37.260 -11.148 1.00 85.12 556 PHE A N 1
ATOM 4564 C CA . PHE A 1 556 ? 3.549 -36.836 -10.064 1.00 85.12 556 PHE A CA 1
ATOM 4565 C C . PHE A 1 556 ? 3.594 -37.850 -8.925 1.00 85.12 556 PHE A C 1
ATOM 4567 O O . PHE A 1 556 ? 3.276 -39.030 -9.089 1.00 85.12 556 PHE A O 1
ATOM 4574 N N . SER A 1 557 ? 3.920 -37.377 -7.730 1.00 83.69 557 SER A N 1
ATOM 4575 C CA . SER A 1 557 ? 3.873 -38.173 -6.507 1.00 83.69 557 SER A CA 1
ATOM 4576 C C . SER A 1 557 ? 2.967 -37.522 -5.464 1.00 83.69 557 SER A C 1
ATOM 4578 O O . SER A 1 557 ? 2.628 -36.344 -5.539 1.00 83.69 557 SER A O 1
ATOM 4580 N N . HIS A 1 558 ? 2.505 -38.313 -4.499 1.00 80.25 558 HIS A N 1
ATOM 4581 C CA . HIS A 1 558 ? 1.710 -37.829 -3.372 1.00 80.25 558 HIS A CA 1
ATOM 4582 C C . HIS A 1 558 ? 2.333 -38.352 -2.085 1.00 80.25 558 HIS A C 1
ATOM 4584 O O . HIS A 1 558 ? 2.753 -39.510 -2.038 1.00 80.25 558 HIS A O 1
ATOM 4590 N N . PHE A 1 559 ? 2.372 -37.520 -1.046 1.00 74.56 559 PHE A N 1
ATOM 4591 C CA . PHE A 1 559 ? 2.933 -37.911 0.254 1.00 74.56 559 PHE A CA 1
ATOM 4592 C C . PHE A 1 559 ? 1.889 -37.903 1.365 1.00 74.56 559 PHE A C 1
ATOM 4594 O O . PHE A 1 559 ? 1.949 -38.737 2.267 1.00 74.56 559 PHE A O 1
ATOM 4601 N N . LYS A 1 560 ? 0.893 -37.013 1.281 1.00 79.56 560 LYS A N 1
ATOM 4602 C CA . LYS A 1 560 ? -0.271 -36.986 2.178 1.00 79.56 560 LYS A CA 1
ATOM 4603 C C . LYS A 1 560 ? -1.557 -36.798 1.383 1.00 79.56 560 LYS A C 1
ATOM 4605 O O . LYS A 1 560 ? -1.534 -36.605 0.172 1.00 79.56 560 LYS A O 1
ATOM 4610 N N . ARG A 1 561 ? -2.699 -36.869 2.075 1.00 77.31 561 ARG A N 1
ATOM 4611 C CA . ARG A 1 561 ? -4.040 -36.859 1.465 1.00 77.31 561 ARG A CA 1
ATOM 4612 C C . ARG A 1 561 ? -4.261 -35.689 0.494 1.00 77.31 561 ARG A C 1
ATOM 4614 O O . ARG A 1 561 ? -4.830 -35.918 -0.567 1.00 77.31 561 ARG A O 1
ATOM 4621 N N . ASN A 1 562 ? -3.781 -34.498 0.850 1.00 85.56 562 ASN A N 1
ATOM 4622 C CA . ASN A 1 562 ? -3.930 -33.267 0.070 1.00 85.56 562 ASN A CA 1
ATOM 4623 C C . ASN A 1 562 ? -2.567 -32.636 -0.288 1.00 85.56 562 ASN A C 1
ATOM 4625 O O . ASN A 1 562 ? -2.518 -31.470 -0.658 1.00 85.56 562 ASN A O 1
ATOM 4629 N N . GLU A 1 563 ? -1.466 -33.383 -0.151 1.00 90.31 563 GLU A N 1
ATOM 4630 C CA . GLU A 1 563 ? -0.112 -32.898 -0.454 1.00 90.31 563 GLU A CA 1
ATOM 4631 C C . GLU A 1 563 ? 0.471 -33.692 -1.628 1.00 90.31 563 GLU A C 1
ATOM 4633 O O . GLU A 1 563 ? 0.672 -34.913 -1.539 1.00 90.31 563 GLU A O 1
ATOM 4638 N N . LEU A 1 564 ? 0.746 -32.985 -2.720 1.00 91.56 564 LEU A N 1
ATOM 4639 C CA . LEU A 1 564 ? 1.263 -33.511 -3.978 1.00 91.56 564 LEU A CA 1
ATOM 4640 C C . LEU A 1 564 ? 2.670 -32.978 -4.245 1.00 91.56 564 LEU A C 1
ATOM 4642 O O . LEU A 1 564 ? 3.052 -31.916 -3.762 1.00 91.56 564 LEU A O 1
ATOM 4646 N N . ARG A 1 565 ? 3.432 -33.697 -5.059 1.00 90.44 565 ARG A N 1
ATOM 4647 C CA . ARG A 1 565 ? 4.715 -33.247 -5.590 1.00 90.44 565 ARG A CA 1
ATOM 4648 C C . ARG A 1 565 ? 4.777 -33.494 -7.079 1.00 90.44 565 ARG A C 1
ATOM 4650 O O . ARG A 1 565 ? 4.372 -34.555 -7.555 1.00 90.44 565 ARG A O 1
ATOM 4657 N N . ILE A 1 566 ? 5.326 -32.512 -7.774 1.00 90.81 566 ILE A N 1
ATOM 4658 C CA . ILE A 1 566 ? 5.583 -32.538 -9.203 1.00 90.81 566 ILE A CA 1
ATOM 4659 C C . ILE A 1 566 ? 7.094 -32.433 -9.373 1.00 90.81 566 ILE A C 1
ATOM 4661 O O . ILE A 1 566 ? 7.695 -31.432 -8.984 1.00 90.81 566 ILE A O 1
ATOM 4665 N N . ASP A 1 567 ? 7.708 -33.477 -9.916 1.00 88.00 567 ASP A N 1
ATOM 4666 C CA . ASP A 1 567 ? 9.109 -33.452 -10.328 1.00 88.00 567 ASP A CA 1
ATOM 4667 C C . ASP A 1 567 ? 9.154 -33.198 -11.836 1.00 88.00 567 ASP A C 1
ATOM 4669 O O . ASP A 1 567 ? 8.522 -33.935 -12.592 1.00 88.00 567 ASP A O 1
ATOM 4673 N N . ILE A 1 568 ? 9.876 -32.164 -12.276 1.00 85.88 568 ILE A N 1
ATOM 4674 C CA . ILE A 1 568 ? 9.982 -31.776 -13.690 1.00 85.88 568 ILE A CA 1
ATOM 4675 C C . ILE A 1 568 ? 11.455 -31.709 -14.088 1.00 85.88 568 ILE A C 1
ATOM 4677 O O . ILE A 1 568 ? 12.253 -31.032 -13.434 1.00 85.88 568 ILE A O 1
ATOM 4681 N N . SER A 1 569 ? 11.822 -32.413 -15.164 1.00 84.06 569 SER A N 1
ATOM 4682 C CA . SER A 1 569 ? 13.169 -32.319 -15.725 1.00 84.06 569 SER A CA 1
ATOM 4683 C C . SER A 1 569 ? 13.282 -31.104 -16.640 1.00 84.06 569 SER A C 1
ATOM 4685 O O . SER A 1 569 ? 12.492 -30.931 -17.566 1.00 84.06 569 SER A O 1
ATOM 4687 N N . LEU A 1 570 ? 14.312 -30.287 -16.429 1.00 77.38 570 LEU A N 1
ATOM 4688 C CA . LEU A 1 570 ? 14.628 -29.155 -17.304 1.00 77.38 570 LEU A CA 1
ATOM 4689 C C . LEU A 1 570 ? 15.002 -29.605 -18.716 1.00 77.38 570 LEU A C 1
ATOM 4691 O O . LEU A 1 570 ? 14.709 -28.904 -19.679 1.00 77.38 570 LEU A O 1
ATOM 4695 N N . SER A 1 571 ? 15.618 -30.784 -18.849 1.00 74.94 571 SER A N 1
ATOM 4696 C CA . SER A 1 571 ? 15.915 -31.366 -20.158 1.00 74.94 571 SER A CA 1
ATOM 4697 C C . SER A 1 571 ? 14.642 -31.678 -20.954 1.00 74.94 571 SER A C 1
ATOM 4699 O O . SER A 1 571 ? 14.630 -31.496 -22.169 1.00 74.94 571 SER A O 1
ATOM 4701 N N . ASP A 1 572 ? 13.552 -32.058 -20.280 1.00 74.81 572 ASP A N 1
ATOM 4702 C CA . ASP A 1 572 ? 12.260 -32.293 -20.926 1.00 74.81 572 ASP A CA 1
ATOM 4703 C C . ASP A 1 572 ? 11.589 -30.982 -21.361 1.00 74.81 572 ASP A C 1
ATOM 4705 O O . ASP A 1 572 ? 11.029 -30.926 -22.454 1.00 74.81 572 ASP A O 1
ATOM 4709 N N . ILE A 1 573 ? 11.697 -29.918 -20.553 1.00 72.81 573 ILE A N 1
ATOM 4710 C CA . ILE A 1 573 ? 11.189 -28.577 -20.898 1.00 72.81 573 ILE A CA 1
ATOM 4711 C C . ILE A 1 573 ? 11.958 -28.000 -22.095 1.00 72.81 573 ILE A C 1
ATOM 4713 O O . ILE A 1 573 ? 11.354 -27.537 -23.058 1.00 72.81 573 ILE A O 1
ATOM 4717 N N . ASN A 1 574 ? 13.293 -28.035 -22.056 1.00 69.38 574 ASN A N 1
ATOM 4718 C CA . ASN A 1 574 ? 14.137 -27.416 -23.083 1.00 69.38 574 ASN A CA 1
ATOM 4719 C C . ASN A 1 574 ? 14.027 -28.112 -24.444 1.00 69.38 574 ASN A C 1
ATOM 4721 O O . ASN A 1 574 ? 14.129 -27.457 -25.476 1.00 69.38 574 ASN A O 1
ATOM 4725 N N . ASN A 1 575 ? 13.809 -29.429 -24.450 1.00 65.31 575 ASN A N 1
ATOM 4726 C CA . ASN A 1 575 ? 13.586 -30.194 -25.676 1.00 65.31 575 ASN A CA 1
ATOM 4727 C C . ASN A 1 575 ? 12.120 -30.174 -26.138 1.00 65.31 575 ASN A C 1
ATOM 4729 O O . ASN A 1 575 ? 11.800 -30.842 -27.118 1.00 65.31 575 ASN A O 1
ATOM 4733 N N . LEU A 1 576 ? 11.235 -29.451 -25.435 1.00 66.19 576 LEU A N 1
ATOM 4734 C CA . LEU A 1 576 ? 9.787 -29.441 -25.672 1.00 66.19 576 LEU A CA 1
ATOM 4735 C C . LEU A 1 576 ? 9.164 -30.854 -25.646 1.00 66.19 576 LEU A C 1
ATOM 4737 O O . LEU A 1 576 ? 8.141 -31.104 -26.278 1.00 66.19 576 LEU A O 1
ATOM 4741 N N . ASN A 1 577 ? 9.764 -31.791 -24.901 1.00 62.69 577 ASN A N 1
ATOM 4742 C CA . ASN A 1 577 ? 9.198 -33.130 -24.686 1.00 62.69 577 ASN A CA 1
ATOM 4743 C C . ASN A 1 577 ? 7.925 -33.064 -23.833 1.00 62.69 577 ASN A C 1
ATOM 4745 O O . ASN A 1 577 ? 7.090 -33.967 -23.880 1.00 62.69 577 ASN A O 1
ATOM 4749 N N . ILE A 1 578 ? 7.821 -32.020 -23.009 1.00 70.75 578 ILE A N 1
ATOM 4750 C CA . ILE A 1 578 ? 6.706 -31.751 -22.112 1.00 70.75 578 ILE A CA 1
ATOM 4751 C C . ILE A 1 578 ? 6.285 -30.303 -22.318 1.00 70.75 578 ILE A C 1
ATOM 4753 O O . ILE A 1 578 ? 7.056 -29.386 -22.033 1.00 70.75 578 ILE A O 1
ATOM 4757 N N . ASP A 1 579 ? 5.058 -30.120 -22.796 1.00 78.06 579 ASP A N 1
ATOM 4758 C CA . ASP A 1 579 ? 4.433 -28.812 -22.930 1.00 78.06 579 ASP A CA 1
ATOM 4759 C C . ASP A 1 579 ? 3.585 -28.457 -21.697 1.00 78.06 579 ASP A C 1
ATOM 4761 O O . ASP A 1 579 ? 3.372 -29.247 -20.769 1.00 78.06 579 ASP A O 1
ATOM 4765 N N . GLU A 1 580 ? 3.104 -27.220 -21.679 1.00 84.00 580 GLU A N 1
ATOM 4766 C CA . GLU A 1 580 ? 2.281 -26.682 -20.601 1.00 84.00 580 GLU A CA 1
ATOM 4767 C C . GLU A 1 580 ? 0.969 -27.453 -20.416 1.00 84.00 580 GLU A C 1
ATOM 4769 O O . GLU A 1 580 ? 0.578 -27.756 -19.284 1.00 84.00 580 GLU A O 1
ATOM 4774 N N . TYR A 1 581 ? 0.321 -27.838 -21.521 1.00 87.19 581 TYR A N 1
ATOM 4775 C CA . TYR A 1 581 ? -0.898 -28.637 -21.477 1.00 87.19 581 TYR A CA 1
ATOM 4776 C C . TYR A 1 581 ? -0.647 -29.969 -20.771 1.00 87.19 581 TYR A C 1
ATOM 4778 O O . TYR A 1 581 ? -1.427 -30.354 -19.902 1.00 87.19 581 TYR A O 1
ATOM 4786 N N . TYR A 1 582 ? 0.452 -30.659 -21.075 1.00 87.62 582 TYR A N 1
ATOM 4787 C CA . TYR A 1 582 ? 0.808 -31.93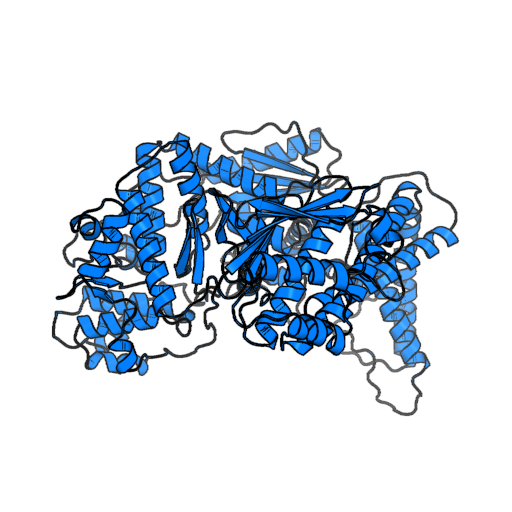4 -20.461 1.00 87.62 582 TYR A CA 1
ATOM 4788 C C . TYR A 1 582 ? 1.020 -31.810 -18.948 1.00 87.62 582 TYR A C 1
ATOM 4790 O O . TYR A 1 582 ? 0.550 -32.669 -18.193 1.00 87.62 582 TYR A O 1
ATOM 4798 N N . ILE A 1 583 ? 1.654 -30.724 -18.490 1.00 88.50 583 ILE A N 1
ATOM 4799 C CA . ILE A 1 583 ? 1.852 -30.446 -17.059 1.00 88.50 583 ILE A CA 1
ATOM 4800 C C . ILE A 1 583 ? 0.502 -30.273 -16.354 1.00 88.50 583 ILE A C 1
ATOM 4802 O O . ILE A 1 583 ? 0.214 -30.980 -15.382 1.00 88.50 583 ILE A O 1
ATOM 4806 N N . VAL A 1 584 ? -0.352 -29.377 -16.854 1.00 91.44 584 VAL A N 1
ATOM 4807 C CA . VAL A 1 584 ? -1.656 -29.086 -16.231 1.00 91.44 584 VAL A CA 1
ATOM 4808 C C . VAL A 1 584 ? -2.580 -30.302 -16.314 1.00 91.44 584 VAL A C 1
ATOM 4810 O O . VAL A 1 584 ? -3.252 -30.652 -15.340 1.00 91.44 584 VAL A O 1
ATOM 4813 N N . LYS A 1 585 ? -2.572 -31.008 -17.447 1.00 92.00 585 LYS A N 1
ATOM 4814 C CA . LYS A 1 585 ? -3.365 -32.216 -17.675 1.00 92.00 585 LYS A CA 1
ATOM 4815 C C . LYS A 1 585 ? -3.004 -33.318 -16.687 1.00 92.00 585 LYS A C 1
ATOM 4817 O O . LYS A 1 585 ? -3.902 -33.867 -16.048 1.00 92.00 585 LYS A O 1
ATOM 4822 N N . GLY A 1 586 ? -1.714 -33.616 -16.530 1.00 90.44 586 GLY A N 1
ATOM 4823 C CA . GLY A 1 586 ? -1.250 -34.631 -15.586 1.00 90.44 586 GLY A CA 1
ATOM 4824 C C . GLY A 1 586 ? -1.641 -34.301 -14.144 1.00 90.44 586 GLY A C 1
ATOM 4825 O O . GLY A 1 586 ? -2.089 -35.177 -13.402 1.00 90.44 586 GLY A O 1
ATOM 4826 N N . LEU A 1 587 ? -1.588 -33.021 -13.765 1.00 92.19 587 LEU A N 1
ATOM 4827 C CA . LEU A 1 587 ? -2.042 -32.573 -12.452 1.00 92.19 587 LEU A CA 1
ATOM 4828 C C . LEU A 1 587 ? -3.555 -32.787 -12.258 1.00 92.19 587 LEU A C 1
ATOM 4830 O O . LEU A 1 587 ? -3.979 -33.344 -11.243 1.00 92.19 587 LEU A O 1
ATOM 4834 N N . CYS A 1 588 ? -4.370 -32.420 -13.249 1.00 93.06 588 CYS A N 1
ATOM 4835 C CA . CYS A 1 588 ? -5.822 -32.631 -13.223 1.00 93.06 588 CYS A CA 1
ATOM 4836 C C . CYS A 1 588 ? -6.191 -34.122 -13.135 1.00 93.06 588 CYS A C 1
ATOM 4838 O O . CYS A 1 588 ? -7.097 -34.506 -12.388 1.00 93.06 588 CYS A O 1
ATOM 4840 N N . GLU A 1 589 ? -5.464 -34.985 -13.850 1.00 93.06 589 GLU A N 1
ATOM 4841 C CA . GLU A 1 589 ? -5.603 -36.444 -13.767 1.00 93.06 589 GLU A CA 1
ATOM 4842 C C . GLU A 1 589 ? -5.326 -36.951 -12.344 1.00 93.06 589 GLU A C 1
ATOM 4844 O O . GLU A 1 589 ? -6.094 -37.757 -11.805 1.00 93.06 589 GLU A O 1
ATOM 4849 N N . VAL A 1 590 ? -4.291 -36.431 -11.678 1.00 91.62 590 VAL A N 1
ATOM 4850 C CA . VAL A 1 590 ? -4.005 -36.737 -10.267 1.00 91.62 590 VAL A CA 1
ATOM 4851 C C . VAL A 1 590 ? -5.135 -36.258 -9.357 1.00 91.62 590 VAL A C 1
ATOM 4853 O O . VAL A 1 590 ? -5.563 -37.021 -8.482 1.00 91.62 590 VAL A O 1
ATOM 4856 N N . PHE A 1 591 ? -5.668 -35.051 -9.571 1.00 92.44 591 PHE A N 1
ATOM 4857 C CA . PHE A 1 591 ? -6.799 -34.543 -8.794 1.00 92.44 591 PHE A CA 1
ATOM 4858 C C . PHE A 1 591 ? -8.011 -35.467 -8.889 1.00 92.44 591 PHE A C 1
ATOM 4860 O O . PHE A 1 591 ? -8.569 -35.841 -7.856 1.00 92.44 591 PHE A O 1
ATOM 4867 N N . MET A 1 592 ? -8.402 -35.909 -10.084 1.00 91.62 592 MET A N 1
ATOM 4868 C CA . MET A 1 592 ? -9.535 -36.833 -10.231 1.00 91.62 592 MET A CA 1
ATOM 4869 C C . MET A 1 592 ? -9.244 -38.204 -9.615 1.00 91.62 592 MET A C 1
ATOM 4871 O O . MET A 1 592 ? -10.059 -38.715 -8.843 1.00 91.62 592 MET A O 1
ATOM 4875 N N . ASN A 1 593 ? -8.062 -38.774 -9.868 1.00 90.25 593 ASN A N 1
ATOM 4876 C CA . ASN A 1 593 ? -7.669 -40.087 -9.343 1.00 90.25 593 ASN A CA 1
ATOM 4877 C C . ASN A 1 593 ? -7.652 -40.122 -7.807 1.00 90.25 593 ASN A C 1
ATOM 4879 O O . ASN A 1 593 ? -8.036 -41.117 -7.188 1.00 90.25 593 ASN A O 1
ATOM 4883 N N . LYS A 1 594 ? -7.244 -39.020 -7.169 1.00 88.94 594 LYS A N 1
ATOM 4884 C CA . LYS A 1 594 ? -7.239 -38.855 -5.705 1.00 88.94 594 LYS A CA 1
ATOM 4885 C C . LYS A 1 594 ? -8.544 -38.280 -5.158 1.00 88.94 594 LYS A C 1
ATOM 4887 O O . LYS A 1 594 ? -8.673 -38.051 -3.953 1.00 88.94 594 LYS A O 1
ATOM 4892 N N . ARG A 1 595 ? -9.544 -38.115 -6.027 1.00 89.50 595 ARG A N 1
ATOM 4893 C CA . ARG A 1 595 ? -10.847 -37.510 -5.746 1.00 89.50 595 ARG A CA 1
ATOM 4894 C C . ARG A 1 595 ? -10.750 -36.064 -5.252 1.00 89.50 595 ARG A C 1
ATOM 4896 O O . ARG A 1 595 ? -11.710 -35.609 -4.671 1.00 89.50 595 ARG A O 1
ATOM 4903 N N . LEU A 1 596 ? -9.642 -35.352 -5.417 1.00 91.75 596 LEU A N 1
ATOM 4904 C CA . LEU A 1 596 ? -9.473 -33.948 -5.011 1.00 91.75 596 LEU A CA 1
ATOM 4905 C C . LEU A 1 596 ? -10.221 -32.965 -5.928 1.00 91.75 596 LEU A C 1
ATOM 4907 O O . LEU A 1 596 ? -10.514 -31.851 -5.506 1.00 91.75 596 LEU A O 1
ATOM 4911 N N . ALA A 1 597 ? -10.558 -33.395 -7.145 1.00 92.62 597 ALA A N 1
ATOM 4912 C CA . ALA A 1 597 ? -11.324 -32.596 -8.090 1.00 92.62 597 ALA A CA 1
ATOM 4913 C C . ALA A 1 597 ? -12.747 -32.283 -7.584 1.00 92.62 597 ALA A C 1
ATOM 4915 O O . ALA A 1 597 ? -13.382 -33.103 -6.904 1.00 92.62 597 ALA A O 1
ATOM 4916 N N . GLY A 1 598 ? -13.256 -31.105 -7.944 1.00 91.94 598 GLY A N 1
ATOM 4917 C CA . GLY A 1 598 ? -14.651 -30.730 -7.744 1.00 91.94 598 GLY A CA 1
ATOM 4918 C C . GLY A 1 598 ? -15.598 -31.609 -8.564 1.00 91.94 598 GLY A C 1
ATOM 4919 O O . GLY A 1 598 ? -15.222 -32.220 -9.562 1.00 91.94 598 GLY A O 1
ATOM 4920 N N . ARG A 1 599 ? -16.853 -31.724 -8.115 1.00 90.12 599 ARG A N 1
ATOM 4921 C CA . ARG A 1 599 ? -17.798 -32.737 -8.633 1.00 90.12 599 ARG A CA 1
ATOM 4922 C C . ARG A 1 599 ? -18.114 -32.593 -10.121 1.00 90.12 599 ARG A C 1
ATOM 4924 O O . ARG A 1 599 ? -18.349 -33.601 -10.776 1.00 90.12 599 ARG A O 1
ATOM 4931 N N . ASN A 1 600 ? -18.135 -31.358 -10.614 1.00 92.44 600 ASN A N 1
ATOM 4932 C CA . ASN A 1 600 ? -18.495 -31.041 -11.994 1.00 92.44 600 ASN A CA 1
ATOM 4933 C C . ASN A 1 600 ? -17.264 -30.867 -12.890 1.00 92.44 600 ASN A C 1
ATOM 4935 O O . ASN A 1 600 ? -17.415 -30.664 -14.088 1.00 92.44 600 ASN A O 1
ATOM 4939 N N . PHE A 1 601 ? -16.051 -30.929 -12.339 1.00 94.38 601 PHE A N 1
ATOM 4940 C CA . PHE A 1 601 ? -14.833 -30.764 -13.116 1.00 94.38 601 PHE A CA 1
ATOM 4941 C C . PHE A 1 601 ? -14.540 -32.009 -13.967 1.00 94.38 601 PHE A C 1
ATOM 4943 O O . PHE A 1 601 ? -14.599 -33.139 -13.479 1.00 94.38 601 PHE A O 1
ATOM 4950 N N . THR A 1 602 ? -14.201 -31.800 -15.243 1.00 94.56 602 THR A N 1
ATOM 4951 C CA . THR A 1 602 ? -13.848 -32.858 -16.197 1.00 94.56 602 THR A CA 1
ATOM 4952 C C . THR A 1 602 ? -12.650 -32.438 -17.048 1.00 94.56 602 THR A C 1
ATOM 4954 O O . THR A 1 602 ? -12.369 -31.250 -17.205 1.00 94.56 602 THR A O 1
ATOM 4957 N N . MET A 1 603 ? -11.966 -33.410 -17.658 1.00 94.50 603 MET A N 1
ATOM 4958 C CA . MET A 1 603 ? -10.851 -33.130 -18.575 1.00 94.50 603 MET A CA 1
ATOM 4959 C C . MET A 1 603 ? -11.263 -32.428 -19.863 1.00 94.50 603 MET A C 1
ATOM 4961 O O . MET A 1 603 ? -10.407 -31.858 -20.538 1.00 94.50 603 MET A O 1
ATOM 4965 N N . ASP A 1 604 ? -12.543 -32.477 -20.225 1.00 94.50 604 ASP A N 1
ATOM 4966 C CA . ASP A 1 604 ? -13.019 -31.807 -21.428 1.00 94.50 604 ASP A CA 1
ATOM 4967 C C . ASP A 1 604 ? -13.084 -30.290 -21.224 1.00 94.50 604 ASP A C 1
ATOM 4969 O O . ASP A 1 604 ? -12.764 -29.562 -22.157 1.00 94.50 604 ASP A O 1
ATOM 4973 N N . HIS A 1 605 ? -13.325 -29.812 -19.995 1.00 94.94 605 HIS A N 1
ATOM 4974 C CA . HIS A 1 605 ? -13.189 -28.388 -19.660 1.00 94.94 605 HIS A CA 1
ATOM 4975 C C . HIS A 1 605 ? -11.762 -27.881 -19.894 1.00 94.94 605 HIS A C 1
ATOM 4977 O O . HIS A 1 605 ? -11.571 -26.842 -20.522 1.00 94.94 605 HIS A O 1
ATOM 4983 N N . LEU A 1 606 ? -10.756 -28.644 -19.444 1.00 93.12 606 LEU A N 1
ATOM 4984 C CA . LEU A 1 606 ? -9.348 -28.310 -19.667 1.00 93.12 606 LEU A CA 1
ATOM 4985 C C . LEU A 1 606 ? -9.025 -28.259 -21.165 1.00 93.12 606 LEU A C 1
ATOM 4987 O O . LEU A 1 606 ? -8.456 -27.282 -21.641 1.00 93.12 606 LEU A O 1
ATOM 4991 N N . LYS A 1 607 ? -9.399 -29.303 -21.919 1.00 92.69 607 LYS A N 1
ATOM 4992 C CA . LYS A 1 607 ? -9.177 -29.342 -23.374 1.00 92.69 607 LYS A CA 1
ATOM 4993 C C . LYS A 1 607 ? -9.833 -28.158 -24.070 1.00 92.69 607 LYS A C 1
ATOM 4995 O O . LYS A 1 607 ? -9.202 -27.546 -24.919 1.00 92.69 607 LYS A O 1
ATOM 5000 N N . GLN A 1 608 ? -11.082 -27.856 -23.723 1.00 93.19 608 GLN A N 1
ATOM 5001 C CA . GLN A 1 608 ? -11.843 -26.780 -24.340 1.00 93.19 608 GLN A CA 1
ATOM 5002 C C . GLN A 1 608 ? -11.170 -25.424 -24.116 1.00 93.19 608 GLN A C 1
ATOM 5004 O O . GLN A 1 608 ? -10.950 -24.701 -25.079 1.00 93.19 608 GLN A O 1
ATOM 5009 N N . VAL A 1 609 ? -10.769 -25.114 -22.880 1.00 91.62 609 VAL A N 1
ATOM 5010 C CA . VAL A 1 609 ? -10.088 -23.849 -22.560 1.00 91.62 609 VAL A CA 1
ATOM 5011 C C . VAL A 1 609 ? -8.770 -23.714 -23.319 1.00 91.62 609 VAL A C 1
ATOM 5013 O O . VAL A 1 609 ? -8.530 -22.670 -23.919 1.00 91.62 609 VAL A O 1
ATOM 5016 N N . PHE A 1 610 ? -7.947 -24.764 -23.373 1.00 89.62 610 PHE A N 1
ATOM 5017 C CA . PHE A 1 610 ? -6.689 -24.725 -24.130 1.00 89.62 610 PHE A CA 1
ATOM 5018 C C . PHE A 1 610 ? -6.923 -24.577 -25.642 1.00 89.62 610 PHE A C 1
ATOM 5020 O O . PHE A 1 610 ? -6.221 -23.812 -26.297 1.00 89.62 610 PHE A O 1
ATOM 5027 N N . LEU A 1 611 ? -7.925 -25.268 -26.199 1.00 89.25 611 LEU A N 1
ATOM 5028 C CA . LEU A 1 611 ? -8.258 -25.201 -27.626 1.00 89.25 611 LEU A CA 1
ATOM 5029 C C . LEU A 1 611 ? -8.810 -23.832 -28.038 1.00 89.25 611 LEU A C 1
ATOM 5031 O O . LEU A 1 611 ? -8.436 -23.317 -29.086 1.00 89.25 611 LEU A O 1
ATOM 5035 N N . GLU A 1 612 ? -9.710 -23.254 -27.241 1.00 89.62 612 GLU A N 1
ATOM 5036 C CA . GLU A 1 612 ? -10.379 -21.991 -27.572 1.00 89.62 612 GLU A CA 1
ATOM 5037 C C . GLU A 1 612 ? -9.481 -20.774 -27.338 1.00 89.62 612 GLU A C 1
ATOM 5039 O O . GLU A 1 612 ? -9.578 -19.789 -28.070 1.00 89.62 612 GLU A O 1
ATOM 5044 N N . THR A 1 613 ? -8.585 -20.839 -26.351 1.00 85.50 613 THR A N 1
ATOM 5045 C CA . THR A 1 613 ? -7.660 -19.735 -26.059 1.00 85.50 613 THR A CA 1
ATOM 5046 C C . THR A 1 613 ? -6.356 -19.837 -26.841 1.00 85.50 613 THR A C 1
ATOM 5048 O O . THR A 1 613 ? -5.733 -18.807 -27.079 1.00 85.50 613 THR A O 1
ATOM 5051 N N . GLY A 1 614 ? -5.918 -21.037 -27.252 1.00 77.12 614 GLY A N 1
ATOM 5052 C CA . GLY A 1 614 ? -4.624 -21.243 -27.919 1.00 77.12 614 GLY A CA 1
ATOM 5053 C C . GLY A 1 614 ? -3.461 -20.584 -27.168 1.00 77.12 614 GLY A C 1
ATOM 5054 O O . GLY A 1 614 ? -2.576 -20.013 -27.798 1.00 77.12 614 GLY A O 1
ATOM 5055 N N . GLY A 1 615 ? -3.563 -20.516 -25.837 1.00 70.88 615 GLY A N 1
ATOM 5056 C CA . GLY A 1 615 ? -2.630 -19.802 -24.978 1.00 70.88 615 GLY A CA 1
ATOM 5057 C C . GLY A 1 615 ? -1.521 -20.715 -24.475 1.00 70.88 615 GLY A C 1
ATOM 5058 O O . GLY A 1 615 ? -1.774 -21.870 -24.131 1.00 70.88 615 GLY A O 1
ATOM 5059 N N . HIS A 1 616 ? -0.310 -20.171 -24.389 1.00 74.69 616 HIS A N 1
ATOM 5060 C CA . HIS A 1 616 ? 0.858 -20.834 -23.823 1.00 74.69 616 HIS A CA 1
ATOM 5061 C C . HIS A 1 616 ? 1.582 -19.842 -22.895 1.00 74.69 616 HIS A C 1
ATOM 5063 O O . HIS A 1 616 ? 2.385 -19.032 -23.344 1.00 74.69 616 HIS A O 1
ATOM 5069 N N . LEU A 1 617 ? 1.274 -19.849 -21.591 1.00 74.25 617 LEU A N 1
ATOM 5070 C CA . LEU A 1 617 ? 1.873 -18.917 -20.621 1.00 74.25 617 LEU A CA 1
ATOM 5071 C C . LEU A 1 617 ? 3.357 -19.219 -20.361 1.00 74.25 617 LEU A C 1
ATOM 5073 O O . LEU A 1 617 ? 4.096 -18.336 -19.922 1.00 74.25 617 LEU A O 1
ATOM 5077 N N . LEU A 1 618 ? 3.800 -20.459 -20.601 1.00 71.62 618 LEU A N 1
ATOM 5078 C CA . LEU A 1 618 ? 5.186 -20.890 -20.368 1.00 71.62 618 LEU A CA 1
ATOM 5079 C C . LEU A 1 618 ? 6.083 -20.848 -21.616 1.00 71.62 618 LEU A C 1
ATOM 5081 O O . LEU A 1 618 ? 7.310 -20.886 -21.474 1.00 71.62 618 LEU A O 1
ATOM 5085 N N . PHE A 1 619 ? 5.498 -20.792 -22.815 1.00 63.62 619 PHE A N 1
ATOM 5086 C CA . PHE A 1 619 ? 6.210 -20.971 -24.081 1.00 63.62 619 PHE A CA 1
ATOM 5087 C C . PHE A 1 619 ? 5.712 -19.977 -25.135 1.00 63.62 619 PHE A C 1
ATOM 5089 O O . PHE A 1 619 ? 4.517 -19.910 -25.400 1.00 63.62 619 PHE A O 1
ATOM 5096 N N . ASP A 1 620 ? 6.625 -19.246 -25.775 1.00 57.66 620 ASP A N 1
ATOM 5097 C CA . ASP A 1 620 ? 6.318 -18.455 -26.971 1.00 57.66 620 ASP A CA 1
ATOM 5098 C C . ASP A 1 620 ? 6.554 -19.322 -28.221 1.00 57.66 620 ASP A C 1
ATOM 5100 O O . ASP A 1 620 ? 7.629 -19.914 -28.368 1.00 57.66 620 ASP A O 1
ATOM 5104 N N . GLU A 1 621 ? 5.579 -19.378 -29.137 1.00 53.19 621 GLU A N 1
ATOM 5105 C CA . GLU A 1 621 ? 5.692 -20.076 -30.429 1.00 53.19 621 GLU A CA 1
ATOM 5106 C C . GLU A 1 621 ? 6.902 -19.608 -31.267 1.00 53.19 621 GLU A C 1
ATOM 5108 O O . GLU A 1 621 ? 7.422 -20.371 -32.083 1.00 53.19 621 GLU A O 1
ATOM 5113 N N . SER A 1 622 ? 7.366 -18.369 -31.063 1.00 54.44 622 SER A N 1
ATOM 5114 C CA . SER A 1 622 ? 8.437 -17.721 -31.829 1.00 54.44 622 SER A CA 1
ATOM 5115 C C . SER A 1 622 ? 9.801 -17.664 -31.125 1.00 54.44 622 SER A C 1
ATOM 5117 O O . SER A 1 622 ? 10.825 -17.655 -31.810 1.00 54.44 622 SER A O 1
ATOM 5119 N N . GLN A 1 623 ? 9.840 -17.647 -29.784 1.00 53.41 623 GLN A N 1
ATOM 5120 C CA . GLN A 1 623 ? 11.072 -17.442 -28.995 1.00 53.41 623 GLN A CA 1
ATOM 5121 C C . GLN A 1 623 ? 11.470 -18.625 -28.092 1.00 53.41 623 GLN A C 1
ATOM 5123 O O . GLN A 1 623 ? 12.580 -18.641 -27.559 1.00 53.41 623 GLN A O 1
ATOM 5128 N N . GLY A 1 624 ? 10.623 -19.652 -27.953 1.00 58.50 624 GLY A N 1
ATOM 5129 C CA . GLY A 1 624 ? 10.902 -20.827 -27.121 1.00 58.50 624 GLY A CA 1
ATOM 5130 C C . GLY A 1 624 ? 10.517 -20.652 -25.643 1.00 58.50 624 GLY A C 1
ATOM 5131 O O . GLY A 1 624 ? 9.594 -19.916 -25.303 1.00 58.50 624 GLY A O 1
ATOM 5132 N N . SER A 1 625 ? 11.181 -21.404 -24.754 1.00 56.97 625 SER A N 1
ATOM 5133 C CA . SER A 1 625 ? 10.897 -21.426 -23.307 1.00 56.97 625 SER A CA 1
ATOM 5134 C C . SER A 1 625 ? 11.306 -20.124 -22.615 1.00 56.97 625 SER A C 1
ATOM 5136 O O . SER A 1 625 ? 12.373 -19.576 -22.889 1.00 56.97 625 SER A O 1
ATOM 5138 N N . ILE A 1 626 ? 10.529 -19.701 -21.613 1.00 56.41 626 ILE A N 1
ATOM 5139 C CA . ILE A 1 626 ? 10.821 -18.533 -20.765 1.00 56.41 626 ILE A CA 1
ATOM 5140 C C . ILE A 1 626 ? 12.190 -18.588 -20.059 1.00 56.41 626 ILE A C 1
ATOM 5142 O O . ILE A 1 626 ? 12.714 -17.567 -19.621 1.00 56.41 626 ILE A O 1
ATOM 5146 N N . ALA A 1 627 ? 12.785 -19.780 -19.970 1.00 51.56 627 ALA A N 1
ATOM 5147 C CA . ALA A 1 627 ? 14.129 -20.009 -19.446 1.00 51.56 627 ALA A CA 1
ATOM 5148 C C . ALA A 1 627 ? 15.256 -19.435 -20.330 1.00 51.56 627 ALA A C 1
ATOM 5150 O O . ALA A 1 627 ? 16.379 -19.311 -19.853 1.00 51.56 627 ALA A O 1
ATOM 5151 N N . VAL A 1 628 ? 14.983 -19.114 -21.601 1.00 53.00 628 VAL A N 1
ATOM 5152 C CA . VAL A 1 628 ? 15.977 -18.588 -22.558 1.00 53.00 628 VAL A CA 1
ATOM 5153 C C . VAL A 1 628 ? 16.169 -17.070 -22.417 1.00 53.00 628 VAL A C 1
ATOM 5155 O O . VAL A 1 628 ? 17.196 -16.549 -22.836 1.00 53.00 628 VAL A O 1
ATOM 5158 N N . ILE A 1 629 ? 15.208 -16.367 -21.806 1.00 58.16 629 ILE A N 1
ATOM 5159 C CA . ILE A 1 629 ? 15.154 -14.895 -21.778 1.00 58.16 629 ILE A CA 1
ATOM 5160 C C . ILE A 1 629 ? 15.904 -14.309 -20.563 1.00 58.16 629 ILE A C 1
ATOM 5162 O O . ILE A 1 629 ? 16.389 -13.188 -20.635 1.00 58.16 629 ILE A O 1
ATOM 5166 N N . ASP A 1 630 ? 16.036 -15.048 -19.455 1.00 63.72 630 ASP A N 1
ATOM 5167 C CA . ASP A 1 630 ? 16.647 -14.550 -18.209 1.00 63.72 630 ASP A CA 1
ATOM 5168 C C . ASP A 1 630 ? 18.167 -14.788 -18.154 1.00 63.72 630 ASP A C 1
ATOM 5170 O O . ASP A 1 630 ? 18.622 -15.854 -17.731 1.00 63.72 630 ASP A O 1
ATOM 5174 N N . ASP A 1 631 ? 18.958 -13.790 -18.554 1.00 66.00 631 ASP A N 1
ATOM 5175 C CA . ASP A 1 631 ? 20.423 -13.779 -18.405 1.00 66.00 631 ASP A CA 1
ATOM 5176 C C . ASP A 1 631 ? 20.898 -13.228 -17.040 1.00 66.00 631 ASP A C 1
ATOM 5178 O O . ASP A 1 631 ? 22.101 -13.173 -16.772 1.00 66.00 631 ASP A O 1
ATOM 5182 N N . GLY A 1 632 ? 19.960 -12.880 -16.149 1.00 69.00 632 GLY A N 1
ATOM 5183 C CA . GLY A 1 632 ? 20.212 -12.293 -14.834 1.00 69.00 632 GLY A CA 1
ATOM 5184 C C . GLY A 1 632 ? 20.184 -10.761 -14.799 1.00 69.00 632 GLY A C 1
ATOM 5185 O O . GLY A 1 632 ? 20.172 -10.204 -13.699 1.00 69.00 632 GLY A O 1
ATOM 5186 N N . LEU A 1 633 ? 20.127 -10.076 -15.947 1.00 76.88 633 LEU A N 1
ATOM 5187 C CA . LEU A 1 633 ? 20.040 -8.615 -16.028 1.00 76.88 633 LEU A CA 1
ATOM 5188 C C . LEU A 1 633 ? 18.572 -8.176 -16.061 1.00 76.88 633 LEU A C 1
ATOM 5190 O O . LEU A 1 633 ? 17.853 -8.413 -17.025 1.00 76.88 633 LEU A O 1
ATOM 5194 N N . LYS A 1 634 ? 18.114 -7.547 -14.973 1.00 73.81 634 LYS A N 1
ATOM 5195 C CA . LYS A 1 634 ? 16.694 -7.189 -14.763 1.00 73.81 634 LYS A CA 1
ATOM 5196 C C . LYS A 1 634 ? 16.482 -5.722 -14.417 1.00 73.81 634 LYS A C 1
ATOM 5198 O O . LYS A 1 634 ? 15.364 -5.328 -14.097 1.00 73.81 634 LYS A O 1
ATOM 5203 N N . GLU A 1 635 ? 17.533 -4.912 -14.432 1.00 74.19 635 GLU A N 1
ATOM 5204 C CA . GLU A 1 635 ? 17.386 -3.486 -14.165 1.00 74.19 635 GLU A CA 1
ATOM 5205 C C . GLU A 1 635 ? 16.629 -2.806 -15.310 1.00 74.19 635 GLU A C 1
ATOM 5207 O O . GLU A 1 635 ? 16.835 -3.106 -16.486 1.00 74.19 635 GLU A O 1
ATOM 5212 N N . CYS A 1 636 ? 15.728 -1.892 -14.958 1.00 78.44 636 CYS A N 1
ATOM 5213 C CA . CYS A 1 636 ? 14.963 -1.106 -15.914 1.00 78.44 636 CYS A CA 1
ATOM 5214 C C . CYS A 1 636 ? 14.936 0.362 -15.497 1.00 78.44 636 CYS A C 1
ATOM 5216 O O . CYS A 1 636 ? 15.038 0.703 -14.319 1.00 78.44 636 CYS A O 1
ATOM 5218 N N . MET A 1 637 ? 14.737 1.228 -16.481 1.00 82.06 637 MET A N 1
ATOM 5219 C CA . MET A 1 637 ? 14.587 2.668 -16.309 1.00 82.06 637 MET A CA 1
ATOM 5220 C C . MET A 1 637 ? 13.409 3.149 -17.161 1.00 82.06 637 MET A C 1
ATOM 5222 O O . MET A 1 637 ? 13.107 2.553 -18.193 1.00 82.06 637 MET A O 1
ATOM 5226 N N . THR A 1 638 ? 12.758 4.229 -16.750 1.00 81.38 638 THR A N 1
ATOM 5227 C CA . THR A 1 638 ? 11.800 4.969 -17.580 1.00 81.38 638 THR A CA 1
ATOM 5228 C C . THR A 1 638 ? 12.274 6.407 -17.728 1.00 81.38 638 THR A C 1
ATOM 5230 O O . THR A 1 638 ? 13.007 6.917 -16.876 1.00 81.38 638 THR A O 1
ATOM 5233 N N . ILE A 1 639 ? 11.848 7.084 -18.791 1.00 84.19 639 ILE A N 1
ATOM 5234 C CA . ILE A 1 639 ? 12.204 8.488 -19.014 1.00 84.19 639 ILE A CA 1
ATOM 5235 C C . ILE A 1 639 ? 11.659 9.349 -17.873 1.00 84.19 639 ILE A C 1
ATOM 5237 O O . ILE A 1 639 ? 10.499 9.233 -17.471 1.00 84.19 639 ILE A O 1
ATOM 5241 N N . SER A 1 640 ? 12.510 10.226 -17.339 1.00 84.19 640 SER A N 1
ATOM 5242 C CA . SER A 1 640 ? 12.116 11.124 -16.259 1.00 84.19 640 SER A CA 1
ATOM 5243 C C . SER A 1 640 ? 11.344 12.318 -16.807 1.00 84.19 640 SER A C 1
ATOM 5245 O O . SER A 1 640 ? 11.902 13.200 -17.462 1.00 84.19 640 SER A O 1
ATOM 5247 N N . LYS A 1 641 ? 10.058 12.385 -16.463 1.00 81.75 641 LYS A N 1
ATOM 5248 C CA . LYS A 1 641 ? 9.187 13.517 -16.798 1.00 81.75 641 LYS A CA 1
ATOM 5249 C C . LYS A 1 641 ? 9.696 14.840 -16.223 1.00 81.75 641 LYS A C 1
ATOM 5251 O O . LYS A 1 641 ? 9.702 15.855 -16.914 1.00 81.75 641 LYS A O 1
ATOM 5256 N N . ARG A 1 642 ? 10.253 14.812 -15.007 1.00 84.50 642 ARG A N 1
ATOM 5257 C CA . ARG A 1 642 ? 10.930 15.969 -14.412 1.00 84.50 642 ARG A CA 1
ATOM 5258 C C . ARG A 1 642 ? 12.052 16.491 -15.311 1.00 84.50 642 ARG A C 1
ATOM 5260 O O . ARG A 1 642 ? 12.118 17.689 -15.567 1.00 84.50 642 ARG A O 1
ATOM 5267 N N . PHE A 1 643 ? 12.953 15.620 -15.771 1.00 87.12 643 PHE A N 1
ATOM 5268 C CA . PHE A 1 643 ? 14.057 16.062 -16.626 1.00 87.12 643 PHE A CA 1
ATOM 5269 C C . PHE A 1 643 ? 13.589 16.478 -18.018 1.00 87.12 643 PHE A C 1
ATOM 5271 O O . PHE A 1 643 ? 14.190 17.389 -18.582 1.00 87.12 643 PHE A O 1
ATOM 5278 N N . ASN A 1 644 ? 12.492 15.915 -18.534 1.00 87.31 644 ASN A N 1
ATOM 5279 C CA . ASN A 1 644 ? 11.850 16.438 -19.741 1.00 87.31 644 ASN A CA 1
ATOM 5280 C C . ASN A 1 644 ? 11.433 17.901 -19.536 1.00 87.31 644 ASN A C 1
ATOM 5282 O O . ASN A 1 644 ? 11.809 18.747 -20.343 1.00 87.31 644 ASN A O 1
ATOM 5286 N N . ASN A 1 645 ? 10.775 18.222 -18.418 1.00 82.75 645 ASN A N 1
ATOM 5287 C CA . ASN A 1 645 ? 10.417 19.603 -18.082 1.00 82.75 645 ASN A CA 1
ATOM 5288 C C . ASN A 1 645 ? 11.647 20.500 -17.921 1.00 82.75 645 ASN A C 1
ATOM 5290 O O . ASN A 1 645 ? 11.668 21.596 -18.464 1.00 82.75 645 ASN A O 1
ATOM 5294 N N . VAL A 1 646 ? 12.710 20.028 -17.259 1.00 85.75 646 VAL A N 1
ATOM 5295 C CA . VAL A 1 646 ? 13.975 20.781 -17.154 1.00 85.75 646 VAL A CA 1
ATOM 5296 C C . VAL A 1 646 ? 14.559 21.093 -18.536 1.00 85.75 646 VAL A C 1
ATOM 5298 O O . VAL A 1 646 ? 14.998 22.217 -18.773 1.00 85.75 646 VAL A O 1
ATOM 5301 N N . VAL A 1 647 ? 14.565 20.128 -19.463 1.00 89.50 647 VAL A N 1
ATOM 5302 C CA . VAL A 1 647 ? 15.039 20.350 -20.840 1.00 89.50 647 VAL A CA 1
ATOM 5303 C C . VAL A 1 647 ? 14.152 21.368 -21.562 1.00 89.50 647 VAL A C 1
ATOM 5305 O O . VAL A 1 647 ? 14.685 22.272 -22.204 1.00 89.50 647 VAL A O 1
ATOM 5308 N N . LEU A 1 648 ? 12.828 21.266 -21.432 1.00 86.75 648 LEU A N 1
ATOM 5309 C CA . LEU A 1 648 ? 11.879 22.209 -22.032 1.00 86.75 648 LEU A CA 1
ATOM 5310 C C . LEU A 1 648 ? 12.050 23.632 -21.479 1.00 86.75 648 LEU A C 1
ATOM 5312 O O . LEU A 1 648 ? 12.123 24.579 -22.260 1.00 86.75 648 LEU A O 1
ATOM 5316 N N . THR A 1 649 ? 12.223 23.793 -20.165 1.00 81.81 649 THR A N 1
ATOM 5317 C CA . THR A 1 649 ? 12.539 25.090 -19.544 1.00 81.81 649 THR A CA 1
ATOM 5318 C C . THR A 1 649 ? 13.862 25.647 -20.068 1.00 81.81 649 THR A C 1
ATOM 5320 O O . THR A 1 649 ? 13.931 26.816 -20.434 1.00 81.81 649 THR A O 1
ATOM 5323 N N . ASN A 1 650 ? 14.902 24.816 -20.197 1.00 87.94 650 ASN A N 1
ATOM 5324 C CA . ASN A 1 650 ? 16.187 25.251 -20.754 1.00 87.94 650 ASN A CA 1
ATOM 5325 C C . ASN A 1 650 ? 16.059 25.718 -22.214 1.00 87.94 650 ASN A C 1
ATOM 5327 O O . ASN A 1 650 ? 16.705 26.693 -22.600 1.00 87.94 650 ASN A O 1
ATOM 5331 N N . ILE A 1 651 ? 15.225 25.053 -23.026 1.00 88.38 651 ILE A N 1
ATOM 5332 C CA . ILE A 1 651 ? 14.895 25.501 -24.388 1.00 88.38 651 ILE A CA 1
ATOM 5333 C C . ILE A 1 651 ? 14.227 26.881 -24.326 1.00 88.38 651 ILE A C 1
ATOM 5335 O O . ILE A 1 651 ? 14.705 27.817 -24.969 1.00 88.38 651 ILE A O 1
ATOM 5339 N N . GLN A 1 652 ? 13.161 27.025 -23.535 1.00 82.75 652 GLN A N 1
ATOM 5340 C CA . GLN A 1 652 ? 12.410 28.276 -23.402 1.00 82.75 652 GLN A CA 1
ATOM 5341 C C . GLN A 1 652 ? 13.312 29.447 -22.982 1.00 82.75 652 GLN A C 1
ATOM 5343 O O . GLN A 1 652 ? 13.288 30.508 -23.613 1.00 82.75 652 GLN A O 1
ATOM 5348 N N . GLU A 1 653 ? 14.148 29.244 -21.960 1.00 83.81 653 GLU A N 1
ATOM 5349 C CA . GLU A 1 653 ? 15.100 30.241 -21.462 1.00 83.81 653 GLU A CA 1
ATOM 5350 C C . GLU A 1 653 ? 16.167 30.593 -22.508 1.00 83.81 653 GLU A C 1
ATOM 5352 O O . GLU A 1 653 ? 16.485 31.770 -22.691 1.00 83.81 653 GLU A O 1
ATOM 5357 N N . HIS A 1 654 ? 16.705 29.601 -23.229 1.00 87.94 654 HIS A N 1
ATOM 5358 C CA . HIS A 1 654 ? 17.745 29.819 -24.239 1.00 87.94 654 HIS A CA 1
ATOM 5359 C C . HIS A 1 654 ? 17.254 30.678 -25.408 1.00 87.94 654 HIS A C 1
ATOM 5361 O O . HIS A 1 654 ? 17.969 31.575 -25.863 1.00 87.94 654 HIS A O 1
ATOM 5367 N N . PHE A 1 655 ? 16.036 30.419 -25.888 1.00 85.56 655 PHE A N 1
ATOM 5368 C CA . PHE A 1 655 ? 15.443 31.164 -26.998 1.00 85.56 655 PHE A CA 1
ATOM 5369 C C . PHE A 1 655 ? 14.685 32.423 -26.556 1.00 85.56 655 PHE A C 1
ATOM 5371 O O . PHE A 1 655 ? 14.257 33.204 -27.409 1.00 85.56 655 PHE A O 1
ATOM 5378 N N . ASN A 1 656 ? 14.577 32.660 -25.242 1.00 79.19 656 ASN A N 1
ATOM 5379 C CA . ASN A 1 656 ? 13.874 33.791 -24.638 1.00 79.19 656 ASN A CA 1
ATOM 5380 C C . ASN A 1 656 ? 12.436 33.928 -25.170 1.00 79.19 656 ASN A C 1
ATOM 5382 O O . ASN A 1 656 ? 11.988 35.020 -25.535 1.00 79.19 656 ASN A O 1
ATOM 5386 N N . TRP A 1 657 ? 11.730 32.800 -25.266 1.00 73.12 657 TRP A N 1
ATOM 5387 C CA . TRP A 1 657 ? 10.334 32.783 -25.688 1.00 73.12 657 TRP A CA 1
ATOM 5388 C C . TRP A 1 657 ? 9.435 33.194 -24.530 1.00 73.12 657 TRP A C 1
ATOM 5390 O O . TRP A 1 657 ? 9.438 32.578 -23.466 1.00 73.12 657 TRP A O 1
ATOM 5400 N N . SER A 1 658 ? 8.680 34.272 -24.734 1.00 58.50 658 SER A N 1
ATOM 5401 C CA . SER A 1 658 ? 7.593 34.641 -23.837 1.00 58.50 658 SER A CA 1
ATOM 5402 C C . SER A 1 658 ? 6.392 33.714 -24.069 1.00 58.50 658 SER A C 1
ATOM 5404 O O . SER A 1 658 ? 6.161 33.347 -25.220 1.00 58.50 658 SER A O 1
ATOM 5406 N N . PRO A 1 659 ? 5.575 33.433 -23.033 1.00 55.69 659 PRO A N 1
ATOM 5407 C CA . PRO A 1 659 ? 4.300 32.692 -23.123 1.00 55.69 659 PRO A CA 1
ATOM 5408 C C . PRO A 1 659 ? 3.205 33.426 -23.931 1.00 55.69 659 PRO A C 1
ATOM 5410 O O . PRO A 1 659 ? 2.007 33.327 -23.687 1.00 55.69 659 PRO A O 1
ATOM 5413 N N . GLN A 1 660 ? 3.596 34.280 -24.874 1.00 54.69 660 GLN A N 1
ATOM 5414 C CA . GLN A 1 660 ? 2.663 34.957 -25.756 1.00 54.69 660 GLN A CA 1
ATOM 5415 C C . GLN A 1 660 ? 2.353 33.968 -26.871 1.00 54.69 660 GLN A C 1
ATOM 5417 O O . GLN A 1 660 ? 3.281 33.608 -27.586 1.00 54.69 660 GLN A O 1
ATOM 5422 N N . GLY A 1 661 ? 1.087 33.556 -27.008 1.00 57.62 661 GLY A N 1
ATOM 5423 C CA . GLY A 1 661 ? 0.571 32.644 -28.043 1.00 57.62 661 GLY A CA 1
ATOM 5424 C C . GLY A 1 661 ? 0.806 33.144 -29.475 1.00 57.62 661 GLY A C 1
ATOM 5425 O O . GLY A 1 661 ? -0.114 33.532 -30.200 1.00 57.62 661 GLY A O 1
ATOM 5426 N N . VAL A 1 662 ? 2.075 33.205 -29.864 1.00 62.94 662 VAL A N 1
ATOM 5427 C CA . VAL A 1 662 ? 2.580 33.655 -31.151 1.00 62.94 662 VAL A CA 1
ATOM 5428 C C . VAL A 1 662 ? 2.443 32.482 -32.103 1.00 62.94 662 VAL A C 1
ATOM 5430 O O . VAL A 1 662 ? 3.020 31.418 -31.898 1.00 62.94 662 VAL A O 1
ATOM 5433 N N . LYS A 1 663 ? 1.671 32.695 -33.166 1.00 65.88 663 LYS A N 1
ATOM 5434 C CA . LYS A 1 663 ? 1.476 31.705 -34.221 1.00 65.88 663 LYS A CA 1
ATOM 5435 C C . LYS A 1 663 ? 2.592 31.830 -35.255 1.00 65.88 663 LYS A C 1
ATOM 5437 O O . LYS A 1 663 ? 2.846 32.926 -35.760 1.00 65.88 663 LYS A O 1
ATOM 5442 N N . TYR A 1 664 ? 3.224 30.711 -35.590 1.00 71.75 664 TYR A N 1
ATOM 5443 C CA . TYR A 1 664 ? 4.296 30.637 -36.586 1.00 71.75 664 TYR A CA 1
ATOM 5444 C C . TYR A 1 664 ? 3.797 29.975 -37.878 1.00 71.75 664 TYR A C 1
ATOM 5446 O O . TYR A 1 664 ? 3.001 29.040 -37.832 1.00 71.75 664 TYR A O 1
ATOM 5454 N N . ASN A 1 665 ? 4.257 30.458 -39.040 1.00 79.00 665 ASN A N 1
ATOM 5455 C CA . ASN A 1 665 ? 4.034 29.767 -40.318 1.00 79.00 665 ASN A CA 1
ATOM 5456 C C . ASN A 1 665 ? 4.974 28.552 -40.453 1.00 79.00 665 ASN A C 1
ATOM 5458 O O . ASN A 1 665 ? 5.945 28.432 -39.710 1.00 79.00 665 ASN A O 1
ATOM 5462 N N . ILE A 1 666 ? 4.738 27.684 -41.446 1.00 80.50 666 ILE A N 1
ATOM 5463 C CA . ILE A 1 666 ? 5.511 26.443 -41.646 1.00 80.50 666 ILE A CA 1
ATOM 5464 C C . ILE A 1 666 ? 7.027 26.697 -41.733 1.00 80.50 666 ILE A C 1
ATOM 5466 O O . ILE A 1 666 ? 7.809 25.920 -41.185 1.00 80.50 666 ILE A O 1
ATOM 5470 N N . GLN A 1 667 ? 7.471 27.762 -42.408 1.00 83.75 667 GLN A N 1
ATOM 5471 C CA . GLN A 1 667 ? 8.904 28.045 -42.559 1.00 83.75 667 GLN A CA 1
ATOM 5472 C C . GLN A 1 667 ? 9.541 28.542 -41.261 1.00 83.75 667 GLN A C 1
ATOM 5474 O O . GLN A 1 667 ? 10.648 28.120 -40.916 1.00 83.75 667 GLN A O 1
ATOM 5479 N N . ASP A 1 668 ? 8.831 29.385 -40.516 1.00 81.75 668 ASP A N 1
ATOM 5480 C CA . ASP A 1 668 ? 9.270 29.857 -39.207 1.00 81.75 668 ASP A CA 1
ATOM 5481 C C . ASP A 1 668 ? 9.287 28.704 -38.194 1.00 81.75 668 ASP A C 1
ATOM 5483 O O . ASP A 1 668 ? 10.278 28.538 -37.483 1.00 81.75 668 ASP A O 1
ATOM 5487 N N . SER A 1 669 ? 8.279 27.826 -38.209 1.00 82.50 669 SER A N 1
ATOM 5488 C CA . SER A 1 669 ? 8.249 26.590 -37.418 1.00 82.50 669 SER A CA 1
ATOM 5489 C C . SER A 1 669 ? 9.424 25.666 -37.747 1.00 82.50 669 SER A C 1
ATOM 5491 O O . SER A 1 669 ? 10.103 25.200 -36.835 1.00 82.50 669 SER A O 1
ATOM 5493 N N . LYS A 1 670 ? 9.741 25.443 -39.032 1.00 85.88 670 LYS A N 1
ATOM 5494 C CA . LYS A 1 670 ? 10.913 24.644 -39.449 1.00 85.88 670 LYS A CA 1
ATOM 5495 C C . LYS A 1 670 ? 12.216 25.223 -38.919 1.00 85.88 670 LYS A C 1
ATOM 5497 O O . LYS A 1 670 ? 13.093 24.479 -38.482 1.00 85.88 670 LYS A O 1
ATOM 5502 N N . LYS A 1 671 ? 12.359 26.548 -38.974 1.00 88.62 671 LYS A N 1
ATOM 5503 C CA . LYS A 1 671 ? 13.545 27.233 -38.459 1.00 88.62 671 LYS A CA 1
ATOM 5504 C C . LYS A 1 671 ? 13.659 27.060 -36.946 1.00 88.62 671 LYS A C 1
ATOM 5506 O O . LYS A 1 671 ? 14.719 26.658 -36.480 1.00 88.62 671 LYS A O 1
ATOM 5511 N N . ILE A 1 672 ? 12.569 27.287 -36.215 1.00 86.38 672 ILE A N 1
ATOM 5512 C CA . ILE A 1 672 ? 12.504 27.116 -34.760 1.00 86.38 672 ILE A CA 1
ATOM 5513 C C . ILE A 1 672 ? 12.896 25.691 -34.368 1.00 86.38 672 ILE A C 1
ATOM 5515 O O . ILE A 1 672 ? 13.836 25.505 -33.603 1.00 86.38 672 ILE A O 1
ATOM 5519 N N . VAL A 1 673 ? 12.241 24.683 -34.946 1.00 89.12 673 VAL A N 1
ATOM 5520 C CA . VAL A 1 673 ? 12.515 23.271 -34.642 1.00 89.12 673 VAL A CA 1
ATOM 5521 C C . VAL A 1 673 ? 13.973 22.915 -34.944 1.00 89.12 673 VAL A C 1
ATOM 5523 O O . VAL A 1 673 ? 14.634 22.261 -34.138 1.00 89.12 673 VAL A O 1
ATOM 5526 N N . LYS A 1 674 ? 14.527 23.396 -36.062 1.00 90.88 674 LYS A N 1
ATOM 5527 C CA . LYS A 1 674 ? 15.940 23.187 -36.404 1.00 90.88 674 LYS A CA 1
ATOM 5528 C C . LYS A 1 674 ? 16.895 23.838 -35.399 1.00 90.88 674 LYS A C 1
ATOM 5530 O O . LYS A 1 674 ? 17.923 23.241 -35.064 1.00 90.88 674 LYS A O 1
ATOM 5535 N N . ASP A 1 675 ? 16.580 25.042 -34.936 1.00 91.56 675 ASP A N 1
ATOM 5536 C CA . ASP A 1 675 ? 17.381 25.752 -33.941 1.00 91.56 675 ASP A CA 1
ATOM 5537 C C . ASP A 1 675 ? 17.337 25.008 -32.590 1.00 91.56 675 ASP A C 1
ATOM 5539 O O . ASP A 1 675 ? 18.395 24.782 -31.995 1.00 91.56 675 ASP A O 1
ATOM 5543 N N . ILE A 1 676 ? 16.166 24.503 -32.168 1.00 93.19 676 ILE A N 1
ATOM 5544 C CA . ILE A 1 676 ? 16.015 23.641 -30.978 1.00 93.19 676 ILE A CA 1
ATOM 5545 C C . ILE A 1 676 ? 16.864 22.374 -31.110 1.00 93.19 676 ILE A C 1
ATOM 5547 O O . ILE A 1 676 ? 17.669 22.081 -30.228 1.00 93.19 676 ILE A O 1
ATOM 5551 N N . ILE A 1 677 ? 16.737 21.635 -32.218 1.00 93.38 677 ILE A N 1
ATOM 5552 C CA . ILE A 1 677 ? 17.520 20.411 -32.463 1.00 93.38 677 ILE A CA 1
ATOM 5553 C C . ILE A 1 677 ? 19.021 20.716 -32.398 1.00 93.38 677 ILE A C 1
ATOM 5555 O O . ILE A 1 677 ? 19.801 19.941 -31.841 1.00 93.38 677 ILE A O 1
ATOM 5559 N N . THR A 1 678 ? 19.449 21.856 -32.944 1.00 94.12 678 THR A N 1
ATOM 5560 C CA . THR A 1 678 ? 20.854 22.281 -32.901 1.00 94.12 678 THR A CA 1
ATOM 5561 C C . THR A 1 678 ? 21.314 22.534 -31.465 1.00 94.12 678 THR A C 1
ATOM 5563 O O . THR A 1 678 ? 22.381 22.055 -31.078 1.00 94.12 678 THR A O 1
ATOM 5566 N N . TYR A 1 679 ? 20.510 23.235 -30.665 1.00 94.75 679 TYR A N 1
ATOM 5567 C CA . TYR A 1 679 ? 20.785 23.495 -29.251 1.00 94.75 679 TYR A CA 1
ATOM 5568 C C . TYR A 1 679 ? 20.847 22.203 -28.421 1.00 94.75 679 TYR A C 1
ATOM 5570 O O . TYR A 1 679 ? 21.814 21.974 -27.694 1.00 94.75 679 TYR A O 1
ATOM 5578 N N . LEU A 1 680 ? 19.876 21.305 -28.588 1.00 94.62 680 LEU A N 1
ATOM 5579 C CA . LEU A 1 680 ? 19.840 20.020 -27.886 1.00 94.62 680 LEU A CA 1
ATOM 5580 C C . LEU A 1 680 ? 21.060 19.147 -28.210 1.00 94.62 680 LEU A C 1
ATOM 5582 O O . LEU A 1 680 ? 21.672 18.582 -27.306 1.00 94.62 680 LEU A O 1
ATOM 5586 N N . ASN A 1 681 ? 21.492 19.102 -29.474 1.00 91.25 681 ASN A N 1
ATOM 5587 C CA . ASN A 1 681 ? 22.725 18.405 -29.854 1.00 91.25 681 ASN A CA 1
ATOM 5588 C C . ASN A 1 681 ? 23.978 19.014 -29.197 1.00 91.25 681 ASN A C 1
ATOM 5590 O O . ASN A 1 681 ? 24.899 18.281 -28.825 1.00 91.25 681 ASN A O 1
ATOM 5594 N N . GLN A 1 682 ? 24.026 20.341 -29.026 1.00 91.25 682 GLN A N 1
ATOM 5595 C CA . GLN A 1 682 ? 25.122 21.010 -28.314 1.00 91.25 682 GLN A CA 1
ATOM 5596 C C . GLN A 1 682 ? 25.149 20.641 -26.826 1.00 91.25 682 GLN A C 1
ATOM 5598 O O . GLN A 1 682 ? 26.236 20.464 -26.276 1.00 91.25 682 GLN A O 1
ATOM 5603 N N . LEU A 1 683 ? 23.983 20.490 -26.189 1.00 91.06 683 LEU A N 1
ATOM 5604 C CA . LEU A 1 683 ? 23.871 20.040 -24.799 1.00 91.06 683 LEU A CA 1
ATOM 5605 C C . LEU A 1 683 ? 24.235 18.562 -24.624 1.00 91.06 683 LEU A C 1
ATOM 5607 O O . LEU A 1 683 ? 24.885 18.200 -23.644 1.00 91.06 683 LEU A O 1
ATOM 5611 N N . LEU A 1 684 ? 23.832 17.712 -25.569 1.00 90.00 684 LEU A N 1
ATOM 5612 C CA . LEU A 1 684 ? 24.010 16.267 -25.469 1.00 90.00 684 LEU A CA 1
ATOM 5613 C C . LEU A 1 684 ? 25.467 15.836 -25.649 1.00 90.00 684 LEU A C 1
ATOM 5615 O O . LEU A 1 684 ? 25.953 14.966 -24.928 1.00 90.00 684 LEU A O 1
ATOM 5619 N N . ARG A 1 685 ? 26.186 16.445 -26.595 1.00 87.00 685 ARG A N 1
ATOM 5620 C CA . ARG A 1 685 ? 27.564 16.065 -26.936 1.00 87.00 685 ARG A CA 1
ATOM 5621 C C . ARG A 1 685 ? 28.510 15.934 -25.725 1.00 87.00 685 ARG A C 1
ATOM 5623 O O . ARG A 1 685 ? 29.120 14.874 -25.593 1.00 87.00 685 ARG A O 1
ATOM 5630 N N . PRO A 1 686 ? 28.633 16.925 -24.818 1.00 85.62 686 PRO A N 1
ATOM 5631 C CA . PRO A 1 686 ? 29.504 16.792 -23.649 1.00 85.62 686 PRO A CA 1
ATOM 5632 C C . PRO A 1 686 ? 29.037 15.718 -22.651 1.00 85.62 686 PRO A C 1
ATOM 5634 O O . PRO A 1 686 ? 29.860 15.204 -21.896 1.00 85.62 686 PRO A O 1
ATOM 5637 N N . LEU A 1 687 ? 27.745 15.365 -22.622 1.00 86.25 687 LEU A N 1
ATOM 5638 C CA . LEU A 1 687 ? 27.235 14.267 -21.791 1.00 86.25 687 LEU A CA 1
ATOM 5639 C C . LEU A 1 687 ? 27.636 12.912 -22.376 1.00 86.25 687 LEU A C 1
ATOM 5641 O O . LEU A 1 687 ? 28.132 12.058 -21.647 1.00 86.25 687 LEU A O 1
ATOM 5645 N N . LEU A 1 688 ? 27.508 12.738 -23.694 1.00 85.44 688 LEU A N 1
ATOM 5646 C CA . LEU A 1 688 ? 27.947 11.520 -24.382 1.00 85.44 688 LEU A CA 1
ATOM 5647 C C . LEU A 1 688 ? 29.453 11.291 -24.226 1.00 85.44 688 LEU A C 1
ATOM 5649 O O . LEU A 1 688 ? 29.882 10.163 -24.002 1.00 85.44 688 LEU A O 1
ATOM 5653 N N . GLU A 1 689 ? 30.263 12.352 -24.275 1.00 80.31 689 GLU A N 1
ATOM 5654 C CA . GLU A 1 689 ? 31.708 12.257 -24.027 1.00 80.31 689 GLU A CA 1
ATOM 5655 C C . GLU A 1 689 ? 32.023 11.731 -22.616 1.00 80.31 689 GLU A C 1
ATOM 5657 O O . GLU A 1 689 ? 32.984 10.977 -22.449 1.00 80.31 689 GLU A O 1
ATOM 5662 N N . LYS A 1 690 ? 31.211 12.069 -21.606 1.00 78.75 690 LYS A N 1
ATOM 5663 C CA . LYS A 1 690 ? 31.340 11.510 -20.250 1.00 78.75 690 LYS A CA 1
ATOM 5664 C C . LYS A 1 690 ? 30.909 10.041 -20.218 1.00 78.75 690 LYS A C 1
ATOM 5666 O O . LYS A 1 690 ? 31.716 9.186 -19.860 1.00 78.75 690 LYS A O 1
ATOM 5671 N N . LEU A 1 691 ? 29.708 9.744 -20.724 1.00 79.06 691 LEU A N 1
ATOM 5672 C CA . LEU A 1 691 ? 29.138 8.389 -20.801 1.00 79.06 691 LEU A CA 1
ATOM 5673 C C . LEU A 1 691 ? 29.954 7.423 -21.675 1.00 79.06 691 LEU A C 1
ATOM 5675 O O . LEU A 1 691 ? 29.795 6.210 -21.569 1.00 79.06 691 LEU A O 1
ATOM 5679 N N . SER A 1 692 ? 30.867 7.934 -22.505 1.00 75.94 692 SER A N 1
ATOM 5680 C CA . SER A 1 692 ? 31.750 7.126 -23.350 1.00 75.94 692 SER A CA 1
ATOM 5681 C C . SER A 1 692 ? 32.732 6.236 -22.585 1.00 75.94 692 SER A C 1
ATOM 5683 O O . SER A 1 692 ? 33.453 5.458 -23.203 1.00 75.94 692 SER A O 1
ATOM 5685 N N . LYS A 1 693 ? 32.790 6.302 -21.252 1.00 75.69 693 LYS A N 1
ATOM 5686 C CA . LYS A 1 693 ? 33.617 5.406 -20.437 1.00 75.69 693 LYS A CA 1
ATOM 5687 C C . LYS A 1 693 ? 33.218 3.947 -20.596 1.00 75.69 693 LYS A C 1
ATOM 5689 O O . LYS A 1 693 ? 32.044 3.602 -20.599 1.00 75.69 693 LYS A O 1
ATOM 5694 N N . ARG A 1 694 ? 34.215 3.055 -20.575 1.00 72.38 694 ARG A N 1
ATOM 5695 C CA . ARG A 1 694 ? 33.989 1.599 -20.614 1.00 72.38 694 ARG A CA 1
ATOM 5696 C C . ARG A 1 694 ? 33.010 1.119 -19.533 1.00 72.38 694 ARG A C 1
ATOM 5698 O O . ARG A 1 694 ? 32.210 0.242 -19.819 1.00 72.38 694 ARG A O 1
ATOM 5705 N N . GLY A 1 695 ? 33.091 1.666 -18.316 1.00 75.56 695 GLY A N 1
ATOM 5706 C CA . GLY A 1 695 ? 32.198 1.295 -17.212 1.00 75.56 695 GLY A CA 1
ATOM 5707 C C . GLY A 1 695 ? 30.742 1.692 -17.463 1.00 75.56 695 GLY A C 1
ATOM 5708 O O . GLY A 1 695 ? 29.858 0.855 -17.340 1.00 75.56 695 GLY A O 1
ATOM 5709 N N . GLU A 1 696 ? 30.502 2.933 -17.884 1.00 78.19 696 GLU A N 1
ATOM 5710 C CA . GLU A 1 696 ? 29.148 3.426 -18.170 1.00 78.19 696 GLU A CA 1
ATOM 5711 C C . GLU A 1 696 ? 28.552 2.790 -19.428 1.00 78.19 696 GLU A C 1
ATOM 5713 O O . GLU A 1 696 ? 27.372 2.458 -19.449 1.00 78.19 696 GLU A O 1
ATOM 5718 N N . LEU A 1 697 ? 29.369 2.510 -20.446 1.00 81.06 697 LEU A N 1
ATOM 5719 C CA . LEU A 1 697 ? 28.924 1.756 -21.616 1.00 81.06 697 LEU A CA 1
ATOM 5720 C C . LEU A 1 697 ? 28.487 0.328 -21.252 1.00 81.06 697 LEU A C 1
ATOM 5722 O O . LEU A 1 697 ? 27.502 -0.154 -21.800 1.00 81.06 697 LEU A O 1
ATOM 5726 N N . ILE A 1 698 ? 29.188 -0.344 -20.327 1.00 83.50 698 ILE A N 1
ATOM 5727 C CA . ILE A 1 698 ? 28.760 -1.656 -19.813 1.00 83.50 698 ILE A CA 1
ATOM 5728 C C . ILE A 1 698 ? 27.406 -1.528 -19.115 1.00 83.50 698 ILE A C 1
ATOM 5730 O O . ILE A 1 698 ? 26.511 -2.293 -19.445 1.00 83.50 698 ILE A O 1
ATOM 5734 N N . LYS A 1 699 ? 27.214 -0.527 -18.248 1.00 84.69 699 LYS A N 1
ATOM 5735 C CA . LYS A 1 699 ? 25.917 -0.300 -17.589 1.00 84.69 699 LYS A CA 1
ATOM 5736 C C . LYS A 1 699 ? 24.792 0.011 -18.576 1.00 84.69 699 LYS A C 1
ATOM 5738 O O . LYS A 1 699 ? 23.680 -0.463 -18.399 1.00 84.69 699 LYS A O 1
ATOM 5743 N N . LEU A 1 700 ? 25.060 0.786 -19.630 1.00 87.12 700 LEU A N 1
ATOM 5744 C CA . LEU A 1 700 ? 24.081 1.045 -20.691 1.00 87.12 700 LEU A CA 1
ATOM 5745 C C . LEU A 1 700 ? 23.725 -0.239 -21.453 1.00 87.12 700 LEU A C 1
ATOM 5747 O O . LEU A 1 700 ? 22.563 -0.445 -21.782 1.00 87.12 700 LEU A O 1
ATOM 5751 N N . LEU A 1 701 ? 24.698 -1.119 -21.708 1.00 87.50 701 LEU A N 1
ATOM 5752 C CA . LEU A 1 701 ? 24.442 -2.434 -22.305 1.00 87.50 701 LEU A CA 1
ATOM 5753 C C . LEU A 1 701 ? 23.653 -3.345 -21.356 1.00 87.50 701 LEU A C 1
ATOM 5755 O O . LEU A 1 701 ? 22.734 -4.026 -21.802 1.00 87.50 701 LEU A O 1
ATOM 5759 N N . GLU A 1 702 ? 23.968 -3.328 -20.061 1.00 87.69 702 GLU A N 1
ATOM 5760 C CA . GLU A 1 702 ? 23.228 -4.060 -19.030 1.00 87.69 702 GLU A CA 1
ATOM 5761 C C . GLU A 1 702 ? 21.782 -3.562 -18.926 1.00 87.69 702 GLU A C 1
ATOM 5763 O O . GLU A 1 702 ? 20.853 -4.368 -18.915 1.00 87.69 702 GLU A O 1
ATOM 5768 N N . LEU A 1 703 ? 21.577 -2.241 -18.956 1.00 87.38 703 LEU A N 1
ATOM 5769 C CA . LEU A 1 703 ? 20.256 -1.623 -19.023 1.00 87.38 703 LEU A CA 1
ATOM 5770 C C . LEU A 1 703 ? 19.525 -2.020 -20.309 1.00 87.38 703 LEU A C 1
ATOM 5772 O O . LEU A 1 703 ? 18.359 -2.387 -20.249 1.00 87.38 703 LEU A O 1
ATOM 5776 N N . HIS A 1 704 ? 20.188 -1.988 -21.468 1.00 88.44 704 HIS A N 1
ATOM 5777 C CA . HIS A 1 704 ? 19.601 -2.427 -22.737 1.00 88.44 704 HIS A CA 1
ATOM 5778 C C . HIS A 1 704 ? 19.126 -3.887 -22.666 1.00 88.44 704 HIS A C 1
ATOM 5780 O O . HIS A 1 704 ? 18.005 -4.189 -23.073 1.00 88.44 704 HIS A O 1
ATOM 5786 N N . HIS A 1 705 ? 19.939 -4.782 -22.101 1.00 85.50 705 HIS A N 1
ATOM 5787 C CA . HIS A 1 705 ? 19.567 -6.182 -21.887 1.00 85.50 705 HIS A CA 1
ATOM 5788 C C . HIS A 1 705 ? 18.382 -6.319 -20.926 1.00 85.50 705 HIS A C 1
ATOM 5790 O O . HIS A 1 705 ? 17.426 -7.022 -21.249 1.00 85.50 705 HIS A O 1
ATOM 5796 N N . GLY A 1 706 ? 18.391 -5.598 -19.802 1.00 84.25 706 GLY A N 1
ATOM 5797 C CA . GLY A 1 706 ? 17.273 -5.583 -18.857 1.00 84.25 706 GLY A CA 1
ATOM 5798 C C . GLY A 1 706 ? 15.971 -5.082 -19.487 1.00 84.25 706 GLY A C 1
ATOM 5799 O O . GLY A 1 706 ? 14.917 -5.686 -19.302 1.00 84.25 706 GLY A O 1
ATOM 5800 N N . GLN A 1 707 ? 16.031 -4.040 -20.318 1.00 85.94 707 GLN A N 1
ATOM 5801 C CA . GLN A 1 707 ? 14.872 -3.555 -21.075 1.00 85.94 707 GLN A CA 1
ATOM 5802 C C . GLN A 1 707 ? 14.370 -4.596 -22.081 1.00 85.94 707 GLN A C 1
ATOM 5804 O O . GLN A 1 707 ? 13.166 -4.805 -22.185 1.00 85.94 707 GLN A O 1
ATOM 5809 N N . LEU A 1 708 ? 15.263 -5.285 -22.802 1.00 80.38 708 LEU A N 1
ATOM 5810 C CA . LEU A 1 708 ? 14.880 -6.378 -23.705 1.00 80.38 708 LEU A CA 1
ATOM 5811 C C . LEU A 1 708 ? 14.240 -7.546 -22.953 1.00 80.38 708 LEU A C 1
ATOM 5813 O O . LEU A 1 708 ? 13.248 -8.093 -23.434 1.00 80.38 708 LEU A O 1
ATOM 5817 N N . PHE A 1 709 ? 14.768 -7.896 -21.779 1.00 78.69 709 PHE A N 1
ATOM 5818 C CA . PHE A 1 709 ? 14.171 -8.887 -20.889 1.00 78.69 709 PHE A CA 1
ATOM 5819 C C . PHE A 1 709 ? 12.733 -8.492 -20.546 1.00 78.69 709 PHE A C 1
ATOM 5821 O O . PHE A 1 709 ? 11.811 -9.265 -20.809 1.00 78.69 709 PHE A O 1
ATOM 5828 N N . TRP A 1 710 ? 12.516 -7.277 -20.035 1.00 78.12 710 TRP A N 1
ATOM 5829 C CA . TRP A 1 710 ? 11.180 -6.804 -19.670 1.00 78.12 710 TRP A CA 1
ATOM 5830 C C . TRP A 1 710 ? 10.251 -6.654 -20.871 1.00 78.12 710 TRP A C 1
ATOM 5832 O O . TRP A 1 710 ? 9.076 -6.986 -20.752 1.00 78.12 710 TRP A O 1
ATOM 5842 N N . LEU A 1 711 ? 10.750 -6.237 -22.035 1.00 76.00 711 LEU A N 1
ATOM 5843 C CA . LEU A 1 711 ? 9.977 -6.177 -23.277 1.00 76.00 711 LEU A CA 1
ATOM 5844 C C . LEU A 1 711 ? 9.529 -7.555 -23.740 1.00 76.00 711 LEU A C 1
ATOM 5846 O O . LEU A 1 711 ? 8.353 -7.750 -24.031 1.00 76.00 711 LEU A O 1
ATOM 5850 N N . ALA A 1 712 ? 10.443 -8.522 -23.787 1.00 72.75 712 ALA A N 1
ATOM 5851 C CA . ALA A 1 712 ? 10.115 -9.885 -24.175 1.00 72.75 712 ALA A CA 1
ATOM 5852 C C . ALA A 1 712 ? 9.121 -10.500 -23.181 1.00 72.75 712 ALA A C 1
ATOM 5854 O O . ALA A 1 712 ? 8.133 -11.109 -23.592 1.00 72.75 712 ALA A O 1
ATOM 5855 N N . LEU A 1 713 ? 9.335 -10.280 -21.879 1.00 71.38 713 LEU A N 1
ATOM 5856 C CA . LEU A 1 713 ? 8.468 -10.782 -20.819 1.00 71.38 713 LEU A CA 1
ATOM 5857 C C . LEU A 1 713 ? 7.074 -10.153 -20.867 1.00 71.38 713 LEU A C 1
ATOM 5859 O O . LEU A 1 713 ? 6.084 -10.871 -20.775 1.00 71.38 713 LEU A O 1
ATOM 5863 N N . THR A 1 714 ? 7.003 -8.831 -21.017 1.00 69.88 714 THR A N 1
ATOM 5864 C CA . THR A 1 714 ? 5.750 -8.070 -21.010 1.00 69.88 714 THR A CA 1
ATOM 5865 C C . THR A 1 714 ? 4.968 -8.330 -22.290 1.00 69.88 714 THR A C 1
ATOM 5867 O O . THR A 1 714 ? 3.799 -8.679 -22.206 1.00 69.88 714 THR A O 1
ATOM 5870 N N . ASN A 1 715 ? 5.599 -8.284 -23.467 1.00 67.62 715 ASN A N 1
ATOM 5871 C CA . ASN A 1 715 ? 4.906 -8.442 -24.751 1.00 67.62 715 ASN A CA 1
ATOM 5872 C C . ASN A 1 715 ? 4.384 -9.860 -24.975 1.00 67.62 715 ASN A C 1
ATOM 5874 O O . ASN A 1 715 ? 3.219 -10.034 -25.337 1.00 67.62 715 ASN A O 1
ATOM 5878 N N . SER A 1 716 ? 5.228 -10.877 -24.761 1.00 62.34 716 SER A N 1
ATOM 5879 C CA . SER A 1 716 ? 4.815 -12.268 -24.976 1.00 62.34 716 SER A CA 1
ATOM 5880 C C . SER A 1 716 ? 3.701 -12.646 -23.998 1.00 62.34 716 SER A C 1
ATOM 5882 O O . SER A 1 716 ? 2.651 -13.132 -24.416 1.00 62.34 716 SER A O 1
ATOM 5884 N N . ARG A 1 717 ? 3.859 -12.331 -22.704 1.00 67.19 717 ARG A N 1
ATOM 5885 C CA . ARG A 1 717 ? 2.851 -12.647 -21.686 1.00 67.19 717 ARG A CA 1
ATOM 5886 C C . ARG A 1 717 ? 1.585 -11.825 -21.827 1.00 67.19 717 ARG A C 1
ATOM 5888 O O . ARG A 1 717 ? 0.517 -12.404 -21.673 1.00 67.19 717 ARG A O 1
ATOM 5895 N N . TYR A 1 718 ? 1.672 -10.528 -22.121 1.00 68.88 718 TYR A N 1
ATOM 5896 C CA . TYR A 1 718 ? 0.489 -9.676 -22.243 1.00 68.88 718 TYR A CA 1
ATOM 5897 C C . TYR A 1 718 ? -0.450 -10.200 -23.319 1.00 68.88 718 TYR A C 1
ATOM 5899 O O . TYR A 1 718 ? -1.647 -10.279 -23.081 1.00 68.88 718 TYR A O 1
ATOM 5907 N N . ILE A 1 719 ? 0.063 -10.633 -24.474 1.00 72.69 719 ILE A N 1
ATOM 5908 C CA . ILE A 1 719 ? -0.789 -11.177 -25.539 1.00 72.69 719 ILE A CA 1
ATOM 5909 C C . ILE A 1 719 ? -1.543 -12.425 -25.055 1.00 72.69 719 ILE A C 1
ATOM 5911 O O . ILE A 1 719 ? -2.754 -12.531 -25.272 1.00 72.69 719 ILE A O 1
ATOM 5915 N N . TYR A 1 720 ? -0.863 -13.350 -24.370 1.00 76.56 720 TYR A N 1
ATOM 5916 C CA . TYR A 1 720 ? -1.501 -14.567 -23.858 1.00 76.56 720 TYR A CA 1
ATOM 5917 C C . TYR A 1 720 ? -2.454 -14.286 -22.690 1.00 76.56 720 TYR A C 1
ATOM 5919 O O . TYR A 1 720 ? -3.582 -14.782 -22.698 1.00 76.56 720 TYR A O 1
ATOM 5927 N N . TYR A 1 721 ? -2.047 -13.460 -21.723 1.00 78.31 721 TYR A N 1
ATOM 5928 C CA . TYR A 1 721 ? -2.891 -13.057 -20.599 1.00 78.31 721 TYR A CA 1
ATOM 5929 C C . TYR A 1 721 ? -4.108 -12.279 -21.062 1.00 78.31 721 TYR A C 1
ATOM 5931 O O . TYR A 1 721 ? -5.210 -12.623 -20.665 1.00 78.31 721 TYR A O 1
ATOM 5939 N N . LYS A 1 722 ? -3.946 -11.308 -21.961 1.00 79.38 722 LYS A N 1
ATOM 5940 C CA . LYS A 1 722 ? -5.054 -10.552 -22.548 1.00 79.38 722 LYS A CA 1
ATOM 5941 C C . LYS A 1 722 ? -6.070 -11.472 -23.203 1.00 79.38 722 LYS A C 1
ATOM 5943 O O . LYS A 1 722 ? -7.252 -11.370 -22.915 1.00 79.38 722 LYS A O 1
ATOM 5948 N N . ARG A 1 723 ? -5.621 -12.418 -24.032 1.00 83.69 723 ARG A N 1
ATOM 5949 C CA . ARG A 1 723 ? -6.515 -13.372 -24.706 1.00 83.69 723 ARG A CA 1
ATOM 5950 C C . ARG A 1 723 ? -7.312 -14.217 -23.714 1.00 83.69 723 ARG A C 1
ATOM 5952 O O . ARG A 1 723 ? -8.484 -14.507 -23.941 1.00 83.69 723 ARG A O 1
ATOM 5959 N N . ILE A 1 724 ? -6.668 -14.607 -22.620 1.00 86.44 724 ILE A N 1
ATOM 5960 C CA . ILE A 1 724 ? -7.284 -15.335 -21.515 1.00 86.44 724 ILE A CA 1
ATOM 5961 C C . ILE A 1 724 ? -8.262 -14.446 -20.735 1.00 86.44 724 ILE A C 1
ATOM 5963 O O . ILE A 1 724 ? -9.373 -14.882 -20.451 1.00 86.44 724 ILE A O 1
ATOM 5967 N N . TYR A 1 725 ? -7.874 -13.217 -20.405 1.00 88.38 725 TYR A N 1
ATOM 5968 C CA . TYR A 1 725 ? -8.693 -12.254 -19.678 1.00 88.38 725 TYR A CA 1
ATOM 5969 C C . TYR A 1 725 ? -9.938 -11.882 -20.477 1.00 88.38 725 TYR A C 1
ATOM 5971 O O . TYR A 1 725 ? -11.042 -12.008 -19.955 1.00 88.38 725 TYR A O 1
ATOM 5979 N N . ASP A 1 726 ? -9.793 -11.593 -21.770 1.00 87.12 726 ASP A N 1
ATOM 5980 C CA . ASP A 1 726 ? -10.904 -11.364 -22.697 1.00 87.12 726 ASP A CA 1
ATOM 5981 C C . ASP A 1 726 ? -11.866 -12.569 -22.733 1.00 87.12 726 ASP A C 1
ATOM 5983 O O . ASP A 1 726 ? -13.085 -12.407 -22.812 1.00 87.12 726 ASP A O 1
ATOM 5987 N N . TYR A 1 727 ? -11.343 -13.797 -22.631 1.00 89.25 727 TYR A N 1
ATOM 5988 C CA . TYR A 1 727 ? -12.143 -15.026 -22.647 1.00 89.25 727 TYR A CA 1
ATOM 5989 C C .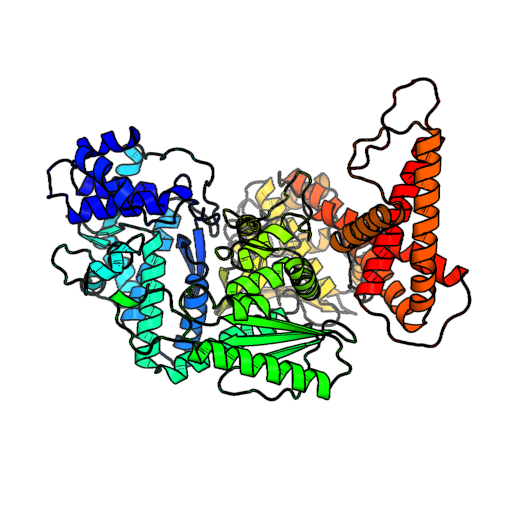 TYR A 1 727 ? -13.029 -15.216 -21.399 1.00 89.25 727 TYR A C 1
ATOM 5991 O O . TYR A 1 727 ? -14.086 -15.866 -21.498 1.00 89.25 727 TYR A O 1
ATOM 5999 N N . ILE A 1 728 ? -12.627 -14.646 -20.256 1.00 90.56 728 ILE A N 1
ATOM 6000 C CA . ILE A 1 728 ? -13.368 -14.665 -18.978 1.00 90.56 728 ILE A CA 1
ATOM 6001 C C . ILE A 1 728 ? -13.949 -13.299 -18.577 1.00 90.56 728 ILE A C 1
ATOM 6003 O O . ILE A 1 728 ? -14.624 -13.211 -17.558 1.00 90.56 728 ILE A O 1
ATOM 6007 N N . GLY A 1 729 ? -13.765 -12.260 -19.395 1.00 87.56 729 GLY A N 1
ATOM 6008 C CA . GLY A 1 729 ? -14.325 -10.925 -19.173 1.00 87.56 729 GLY A CA 1
ATOM 6009 C C . GLY A 1 729 ? -13.568 -10.059 -18.160 1.00 87.56 729 GLY A C 1
ATOM 6010 O O . GLY A 1 729 ? -14.185 -9.192 -17.550 1.00 87.56 729 GLY A O 1
ATOM 6011 N N . ILE A 1 730 ? -12.264 -10.284 -17.974 1.00 88.00 730 ILE A N 1
ATOM 6012 C CA . ILE A 1 730 ? -11.385 -9.424 -17.164 1.00 88.00 730 ILE A CA 1
ATOM 6013 C C . ILE A 1 730 ? -10.765 -8.345 -18.063 1.00 88.00 730 ILE A C 1
ATOM 6015 O O . ILE A 1 730 ? -10.338 -8.634 -19.182 1.00 88.00 730 ILE A O 1
ATOM 6019 N N . HIS A 1 731 ? -10.701 -7.102 -17.583 1.00 77.81 731 HIS A N 1
ATOM 6020 C CA . HIS A 1 731 ? -10.132 -5.971 -18.320 1.00 77.81 731 HIS A CA 1
ATOM 6021 C C . HIS A 1 731 ? -8.798 -5.528 -17.708 1.00 77.81 731 HIS A C 1
ATOM 6023 O O . HIS A 1 731 ? -8.778 -4.863 -16.683 1.00 77.81 731 HIS A O 1
ATOM 6029 N N . GLU A 1 732 ? -7.684 -5.843 -18.377 1.00 70.50 732 GLU A N 1
ATOM 6030 C CA . GLU A 1 732 ? -6.334 -5.495 -17.913 1.00 70.50 732 GLU A CA 1
ATOM 6031 C C . GLU A 1 732 ? -5.723 -4.345 -18.735 1.00 70.50 732 GLU A C 1
ATOM 6033 O O . GLU A 1 732 ? -5.583 -4.442 -19.961 1.00 70.50 732 GLU A O 1
ATOM 6038 N N . THR A 1 733 ? -5.321 -3.262 -18.063 1.00 64.38 733 THR A N 1
ATOM 6039 C CA . THR A 1 733 ? -4.746 -2.055 -18.692 1.00 64.38 733 THR A CA 1
ATOM 6040 C C . THR A 1 733 ? -3.301 -1.756 -18.286 1.00 64.38 733 THR A C 1
ATOM 6042 O O . THR A 1 733 ? -2.617 -1.031 -19.005 1.00 64.38 733 THR A O 1
ATOM 6045 N N . LYS A 1 734 ? -2.813 -2.293 -17.164 1.00 67.25 734 LYS A N 1
ATOM 6046 C CA . LYS A 1 734 ? -1.516 -1.959 -16.550 1.00 67.25 734 LYS A CA 1
ATOM 6047 C C . LYS A 1 734 ? -0.342 -2.401 -17.421 1.00 67.25 734 LYS A C 1
ATOM 6049 O O . LYS A 1 734 ? 0.581 -1.626 -17.655 1.00 67.25 734 LYS A O 1
ATOM 6054 N N . GLN A 1 735 ? -0.390 -3.625 -17.949 1.00 66.94 735 GLN A N 1
ATOM 6055 C CA . GLN A 1 735 ? 0.730 -4.213 -18.701 1.00 66.94 735 GLN A CA 1
ATOM 6056 C C . GLN A 1 735 ? 1.070 -3.448 -19.995 1.00 66.94 735 GLN A C 1
ATOM 6058 O O . GLN A 1 735 ? 2.243 -3.341 -20.348 1.00 66.94 735 GLN A O 1
ATOM 6063 N N . HIS A 1 736 ? 0.079 -2.846 -20.664 1.00 67.88 736 HIS A N 1
ATOM 6064 C CA . HIS A 1 736 ? 0.319 -2.086 -21.896 1.00 67.88 736 HIS A CA 1
ATOM 6065 C C . HIS A 1 736 ? 1.081 -0.771 -21.653 1.00 67.88 736 HIS A C 1
ATOM 6067 O O . HIS A 1 736 ? 1.914 -0.373 -22.466 1.00 67.88 736 HIS A O 1
ATOM 6073 N N . THR A 1 737 ? 0.840 -0.100 -20.522 1.00 68.25 737 THR A N 1
ATOM 6074 C CA . THR A 1 737 ? 1.569 1.126 -20.161 1.00 68.25 737 THR A CA 1
ATOM 6075 C C . THR A 1 737 ? 3.049 0.840 -19.899 1.00 68.25 737 THR A C 1
ATOM 6077 O O . THR A 1 737 ? 3.908 1.610 -20.326 1.00 68.25 737 THR A O 1
ATOM 6080 N N . PHE A 1 738 ? 3.361 -0.286 -19.249 1.00 70.25 738 PHE A N 1
ATOM 6081 C CA . PHE A 1 738 ? 4.747 -0.704 -19.022 1.00 70.25 738 PHE A CA 1
ATOM 6082 C C . PHE A 1 738 ? 5.473 -1.032 -20.330 1.00 70.25 738 PHE A C 1
ATOM 6084 O O . PHE A 1 738 ? 6.598 -0.576 -20.527 1.00 70.25 738 PHE A O 1
ATOM 6091 N N . GLU A 1 739 ? 4.813 -1.747 -21.249 1.00 73.25 739 GLU A N 1
ATOM 6092 C CA . GLU A 1 739 ? 5.355 -2.051 -22.578 1.00 73.25 739 GLU A CA 1
ATOM 6093 C C . GLU A 1 739 ? 5.840 -0.783 -23.296 1.00 73.25 739 GLU A C 1
ATOM 6095 O O . GLU A 1 739 ? 6.990 -0.735 -23.733 1.00 73.25 739 GLU A O 1
ATOM 6100 N N . GLN A 1 740 ? 5.002 0.255 -23.383 1.00 74.62 740 GLN A N 1
ATOM 6101 C CA . GLN A 1 740 ? 5.360 1.496 -24.079 1.00 74.62 740 GLN A CA 1
ATOM 6102 C C . GLN A 1 740 ? 6.597 2.165 -23.459 1.00 74.62 740 GLN A C 1
ATOM 6104 O O . GLN A 1 740 ? 7.522 2.539 -24.182 1.00 74.62 740 GLN A O 1
ATOM 6109 N N . GLY A 1 741 ? 6.658 2.246 -22.125 1.00 76.62 741 GLY A N 1
ATOM 6110 C CA . GLY A 1 741 ? 7.789 2.854 -21.418 1.00 76.62 741 GLY A CA 1
ATOM 6111 C C . GLY A 1 741 ? 9.109 2.099 -21.612 1.00 76.62 741 GLY A C 1
ATOM 6112 O O . GLY A 1 741 ? 10.165 2.721 -21.782 1.00 76.62 741 GLY A O 1
ATOM 6113 N N . TYR A 1 742 ? 9.061 0.763 -21.635 1.00 82.69 742 TYR A N 1
ATOM 6114 C CA . TYR A 1 742 ? 10.238 -0.060 -21.919 1.00 82.69 742 TYR A CA 1
ATOM 6115 C C . TYR A 1 742 ? 10.680 0.067 -23.379 1.00 82.69 742 TYR A C 1
ATOM 6117 O O . TYR A 1 742 ? 11.880 0.134 -23.645 1.00 82.69 742 TYR A O 1
ATOM 6125 N N . GLN A 1 743 ? 9.742 0.145 -24.332 1.00 83.50 743 GLN A N 1
ATOM 6126 C CA . GLN A 1 743 ? 10.060 0.270 -25.761 1.00 83.50 743 GLN A CA 1
ATOM 6127 C C . GLN A 1 743 ? 10.802 1.571 -26.041 1.00 83.50 743 GLN A C 1
ATOM 6129 O O . GLN A 1 743 ? 11.861 1.556 -26.674 1.00 83.50 743 GLN A O 1
ATOM 6134 N N . GLU A 1 744 ? 10.270 2.676 -25.527 1.00 87.56 744 GLU A N 1
ATOM 6135 C CA . GLU A 1 744 ? 10.847 4.003 -25.703 1.00 87.56 744 GLU A CA 1
ATOM 6136 C C . GLU A 1 744 ? 12.240 4.085 -25.067 1.00 87.56 744 GLU A C 1
ATOM 6138 O O . GLU A 1 744 ? 13.226 4.413 -25.731 1.00 87.56 744 GLU A O 1
ATOM 6143 N N . THR A 1 745 ? 12.367 3.682 -23.798 1.00 87.25 745 THR A N 1
ATOM 6144 C CA . THR A 1 745 ? 13.657 3.744 -23.095 1.00 87.25 745 THR A CA 1
ATOM 6145 C C . THR A 1 745 ? 14.702 2.842 -23.753 1.00 87.25 745 THR A C 1
ATOM 6147 O O . THR A 1 745 ? 15.873 3.214 -23.844 1.00 87.25 745 THR A O 1
ATOM 6150 N N . ASN A 1 746 ? 14.296 1.675 -24.257 1.00 89.62 746 ASN A N 1
ATOM 6151 C CA . ASN A 1 746 ? 15.168 0.775 -25.003 1.00 89.62 746 ASN A CA 1
ATOM 6152 C C . ASN A 1 746 ? 15.680 1.407 -26.308 1.00 89.62 746 ASN A C 1
ATOM 6154 O O . ASN A 1 746 ? 16.875 1.321 -26.605 1.00 89.62 746 ASN A O 1
ATOM 6158 N N . ALA A 1 747 ? 14.798 2.058 -27.073 1.00 89.00 747 ALA A N 1
ATOM 6159 C CA . ALA A 1 747 ? 15.161 2.741 -28.312 1.00 89.00 747 ALA A CA 1
ATOM 6160 C C . ALA A 1 747 ? 16.166 3.873 -28.054 1.00 89.00 747 ALA A C 1
ATOM 6162 O O . ALA A 1 747 ? 17.213 3.930 -28.707 1.00 89.00 747 ALA A O 1
ATOM 6163 N N . LEU A 1 748 ? 15.906 4.708 -27.044 1.00 91.38 748 LEU A N 1
ATOM 6164 C CA . LEU A 1 748 ? 16.806 5.793 -26.650 1.00 91.38 748 LEU A CA 1
ATOM 6165 C C . LEU A 1 748 ? 18.143 5.274 -26.115 1.00 91.38 748 LEU A C 1
ATOM 6167 O O . LEU A 1 748 ? 19.193 5.803 -26.474 1.00 91.38 748 LEU A O 1
ATOM 6171 N N . CYS A 1 749 ? 18.131 4.215 -25.302 1.00 91.00 749 CYS A N 1
ATOM 6172 C CA . CYS A 1 749 ? 19.350 3.597 -24.781 1.00 91.00 749 CYS A CA 1
ATOM 6173 C C . CYS A 1 749 ? 20.241 3.092 -25.923 1.00 91.00 749 CYS A C 1
ATOM 6175 O O . CYS A 1 749 ? 21.429 3.422 -25.980 1.00 91.00 749 CYS A O 1
ATOM 6177 N N . LYS A 1 750 ? 19.654 2.370 -26.887 1.00 90.94 750 LYS A N 1
ATOM 6178 C CA . LYS A 1 750 ? 20.353 1.909 -28.091 1.00 90.94 750 LYS A CA 1
ATOM 6179 C C . LYS A 1 750 ? 20.933 3.080 -28.882 1.00 90.94 750 LYS A C 1
ATOM 6181 O O . LYS A 1 750 ? 22.101 3.036 -29.264 1.00 90.94 750 LYS A O 1
ATOM 6186 N N . TRP A 1 751 ? 20.148 4.132 -29.093 1.00 90.75 751 TRP A N 1
ATOM 6187 C CA . TRP A 1 751 ? 20.602 5.318 -29.810 1.00 90.75 751 TRP A CA 1
ATOM 6188 C C . TRP A 1 751 ? 21.777 6.010 -29.102 1.00 90.75 751 TRP A C 1
ATOM 6190 O O . TRP A 1 751 ? 22.775 6.324 -29.748 1.00 90.75 751 TRP A O 1
ATOM 6200 N N . ILE A 1 752 ? 21.727 6.174 -27.775 1.00 90.31 752 ILE A N 1
ATOM 6201 C CA . ILE A 1 752 ? 22.834 6.733 -26.976 1.00 90.31 752 ILE A CA 1
ATOM 6202 C C . ILE A 1 752 ? 24.103 5.882 -27.126 1.00 90.31 752 ILE A C 1
ATOM 6204 O O . ILE A 1 752 ? 25.183 6.431 -27.354 1.00 90.31 752 ILE A O 1
ATOM 6208 N N . ILE A 1 753 ? 23.982 4.552 -27.044 1.00 89.19 753 ILE A N 1
ATOM 6209 C CA . ILE A 1 753 ? 25.100 3.619 -27.258 1.00 89.19 753 ILE A CA 1
ATOM 6210 C C . ILE A 1 753 ? 25.703 3.817 -28.654 1.00 89.19 753 ILE A C 1
ATOM 6212 O O . ILE A 1 753 ? 26.923 3.933 -28.787 1.00 89.19 753 ILE A O 1
ATOM 6216 N N . GLU A 1 754 ? 24.871 3.902 -29.693 1.00 88.31 754 GLU A N 1
ATOM 6217 C CA . GLU A 1 754 ? 25.323 4.150 -31.065 1.00 88.31 754 GLU A CA 1
ATOM 6218 C C . GLU A 1 754 ? 26.074 5.484 -31.180 1.00 88.31 754 GLU A C 1
ATOM 6220 O O . GLU A 1 754 ? 27.170 5.517 -31.745 1.00 88.31 754 GLU A O 1
ATOM 6225 N N . GLN A 1 755 ? 25.549 6.568 -30.596 1.00 86.56 755 GLN A N 1
ATOM 6226 C CA . GLN A 1 755 ? 26.215 7.877 -30.610 1.00 86.56 755 GLN A CA 1
ATOM 6227 C C . GLN A 1 755 ? 27.580 7.843 -29.905 1.00 86.56 755 GLN A C 1
ATOM 6229 O O . GLN A 1 755 ? 28.550 8.409 -30.413 1.00 86.56 755 GLN A O 1
ATOM 6234 N N . ILE A 1 756 ? 27.686 7.142 -28.771 1.00 84.62 756 ILE A N 1
ATOM 6235 C CA . ILE A 1 756 ? 28.952 6.949 -28.048 1.00 84.62 756 ILE A CA 1
ATOM 6236 C C . ILE A 1 756 ? 29.972 6.204 -28.921 1.00 84.62 756 ILE A C 1
ATOM 6238 O O . ILE A 1 756 ? 31.121 6.635 -29.042 1.00 84.62 756 ILE A O 1
ATOM 6242 N N . VAL A 1 757 ? 29.563 5.100 -29.553 1.00 83.12 757 VAL A N 1
ATOM 6243 C CA . VAL A 1 757 ? 30.441 4.261 -30.389 1.00 83.12 757 VAL A CA 1
ATOM 6244 C C . VAL A 1 757 ? 30.927 5.015 -31.631 1.00 83.12 757 VAL A C 1
ATOM 6246 O O . VAL A 1 757 ? 32.093 4.884 -32.015 1.00 83.12 757 VAL A O 1
ATOM 6249 N N . LEU A 1 758 ? 30.060 5.822 -32.248 1.00 82.00 758 LEU A N 1
ATOM 6250 C CA . LEU A 1 758 ? 30.389 6.635 -33.424 1.00 82.00 758 LEU A CA 1
ATOM 6251 C C . LEU A 1 758 ? 31.318 7.821 -33.098 1.00 82.00 758 LEU A C 1
ATOM 6253 O O . LEU A 1 758 ? 32.039 8.285 -33.981 1.00 82.00 758 LEU A O 1
ATOM 6257 N N . GLY A 1 759 ? 31.328 8.304 -31.851 1.00 72.19 759 GLY A N 1
ATOM 6258 C CA . GLY A 1 759 ? 31.959 9.566 -31.446 1.00 72.19 759 GLY A CA 1
ATOM 6259 C C . GLY A 1 759 ? 33.444 9.552 -31.041 1.00 72.19 759 GLY A C 1
ATOM 6260 O O . GLY A 1 759 ? 33.900 10.596 -30.593 1.00 72.19 759 GLY A O 1
ATOM 6261 N N . GLN A 1 760 ? 34.180 8.432 -31.160 1.00 59.44 760 GLN A N 1
ATOM 6262 C CA . GLN A 1 760 ? 35.575 8.190 -30.686 1.00 59.44 760 GLN A CA 1
ATOM 6263 C C . GLN A 1 760 ? 36.429 9.445 -30.320 1.00 59.44 760 GLN A C 1
ATOM 6265 O O . GLN A 1 760 ? 36.629 10.289 -31.198 1.00 59.44 760 GLN A O 1
ATOM 6270 N N . PRO A 1 761 ? 37.057 9.549 -29.115 1.00 56.72 761 PRO A N 1
ATOM 6271 C CA . PRO A 1 761 ? 37.605 8.447 -28.313 1.00 56.72 761 PRO A CA 1
ATOM 6272 C C . PRO A 1 761 ? 37.149 8.393 -26.837 1.00 56.72 761 PRO A C 1
ATOM 6274 O O . PRO A 1 761 ? 36.761 9.386 -26.229 1.00 56.72 761 PRO A O 1
ATOM 6277 N N . PHE A 1 762 ? 37.284 7.197 -26.258 1.00 58.53 762 PHE A N 1
ATOM 6278 C CA . PHE A 1 762 ? 37.015 6.863 -24.857 1.00 58.53 762 PHE A CA 1
ATOM 6279 C C . PHE A 1 762 ? 37.830 7.741 -23.894 1.00 58.53 762 PHE A C 1
ATOM 6281 O O . PHE A 1 762 ? 39.061 7.753 -23.949 1.00 58.53 762 PHE A O 1
ATOM 6288 N N . ASN A 1 763 ? 37.145 8.454 -23.000 1.00 58.84 763 ASN A N 1
ATOM 6289 C CA . ASN A 1 763 ? 37.774 9.304 -21.987 1.00 58.84 763 ASN A CA 1
ATOM 6290 C C . ASN A 1 763 ? 38.024 8.531 -20.679 1.00 58.84 763 ASN A C 1
ATOM 6292 O O . ASN A 1 763 ? 37.203 7.715 -20.276 1.00 58.84 763 ASN A O 1
ATOM 6296 N N . GLU A 1 764 ? 39.122 8.811 -19.966 1.00 55.62 764 GLU A N 1
ATOM 6297 C CA . GLU A 1 764 ? 39.483 8.087 -18.727 1.00 55.62 764 GLU A CA 1
ATOM 6298 C C . GLU A 1 764 ? 39.028 8.762 -17.415 1.00 55.62 764 GLU A C 1
ATOM 6300 O O . GLU A 1 764 ? 39.247 8.202 -16.345 1.00 55.62 764 GLU A O 1
ATOM 6305 N N . ASN A 1 765 ? 38.364 9.928 -17.431 1.00 59.88 765 ASN A N 1
ATOM 6306 C CA . ASN A 1 765 ? 38.184 10.712 -16.195 1.00 59.88 765 ASN A CA 1
ATOM 6307 C C . ASN A 1 765 ? 36.740 10.967 -15.729 1.00 59.88 765 ASN A C 1
ATOM 6309 O O . ASN A 1 765 ? 35.958 11.601 -16.434 1.00 59.88 765 ASN A O 1
ATOM 6313 N N . LYS A 1 766 ? 36.507 10.581 -14.457 1.00 58.25 766 LYS A N 1
ATOM 6314 C CA . LYS A 1 766 ? 35.439 10.942 -13.490 1.00 58.25 766 LYS A CA 1
ATOM 6315 C C . LYS A 1 766 ? 34.105 10.175 -13.574 1.00 58.25 766 LYS A C 1
ATOM 6317 O O . LYS A 1 766 ? 33.524 10.105 -14.636 1.00 58.25 766 LYS A O 1
ATOM 6322 N N . LEU A 1 767 ? 33.638 9.635 -12.446 1.00 61.31 767 LEU A N 1
ATOM 6323 C CA . LEU A 1 767 ? 32.334 8.965 -12.309 1.00 61.31 767 LEU A CA 1
ATOM 6324 C C . LEU A 1 767 ? 31.167 9.931 -12.615 1.00 61.31 767 LEU A C 1
ATOM 6326 O O . LEU A 1 767 ? 31.217 11.090 -12.193 1.00 61.31 767 LEU A O 1
ATOM 6330 N N . GLU A 1 768 ? 30.150 9.440 -13.321 1.00 69.94 768 GLU A N 1
ATOM 6331 C CA . GLU A 1 768 ? 28.961 10.166 -13.791 1.00 69.94 768 GLU A CA 1
ATOM 6332 C C . GLU A 1 768 ? 27.811 10.142 -12.782 1.00 69.94 768 GLU A C 1
ATOM 6334 O O . GLU A 1 768 ? 27.456 9.088 -12.256 1.00 69.94 768 GLU A O 1
ATOM 6339 N N . SER A 1 769 ? 27.201 11.303 -12.547 1.00 78.38 769 SER A N 1
ATOM 6340 C CA . SER A 1 769 ? 26.046 11.419 -11.649 1.00 78.38 769 SER A CA 1
ATOM 6341 C C . SER A 1 769 ? 24.765 10.874 -12.282 1.00 78.38 769 SER A C 1
ATOM 6343 O O . SER A 1 769 ? 24.566 10.953 -13.496 1.00 78.38 769 SER A O 1
ATOM 6345 N N . VAL A 1 770 ? 23.849 10.386 -11.446 1.00 82.00 770 VAL A N 1
ATOM 6346 C CA . VAL A 1 770 ? 22.518 9.918 -11.877 1.00 82.00 770 VAL A CA 1
ATOM 6347 C C . VAL A 1 770 ? 21.756 11.024 -12.621 1.00 82.00 770 VAL A C 1
ATOM 6349 O O . VAL A 1 770 ? 21.101 10.758 -13.627 1.00 82.00 770 VAL A O 1
ATOM 6352 N N . ASP A 1 771 ? 21.902 12.280 -12.185 1.00 85.44 771 ASP A N 1
ATOM 6353 C CA . ASP A 1 771 ? 21.285 13.443 -12.836 1.00 85.44 771 ASP A CA 1
ATOM 6354 C C . ASP A 1 771 ? 21.735 13.602 -14.300 1.00 85.44 771 ASP A C 1
ATOM 6356 O O . ASP A 1 771 ? 20.927 13.932 -15.165 1.00 85.44 771 ASP A O 1
ATOM 6360 N N . GLU A 1 772 ? 23.017 13.358 -14.596 1.00 86.38 772 GLU A N 1
ATOM 6361 C CA . GLU A 1 772 ? 23.564 13.465 -15.955 1.00 86.38 772 GLU A CA 1
ATOM 6362 C C . GLU A 1 772 ? 23.013 12.374 -16.879 1.00 86.38 772 GLU A C 1
ATOM 6364 O O . GLU A 1 772 ? 22.761 12.652 -18.053 1.00 86.38 772 GLU A O 1
ATOM 6369 N N . ILE A 1 773 ? 22.787 11.164 -16.353 1.00 86.06 773 ILE A N 1
ATOM 6370 C CA . ILE A 1 773 ? 22.175 10.057 -17.101 1.00 86.06 773 ILE A CA 1
ATOM 6371 C C . ILE A 1 773 ? 20.731 10.416 -17.458 1.00 86.06 773 ILE A C 1
ATOM 6373 O O . ILE A 1 773 ? 20.378 10.418 -18.638 1.00 86.06 773 ILE A O 1
ATOM 6377 N N . TYR A 1 774 ? 19.908 10.786 -16.471 1.00 88.25 774 TYR A N 1
ATOM 6378 C CA . TYR A 1 774 ? 18.515 11.168 -16.729 1.00 88.25 774 TYR A CA 1
ATOM 6379 C C . TYR A 1 774 ? 18.410 12.368 -17.672 1.00 88.25 774 TYR A C 1
ATOM 6381 O O . TYR A 1 774 ? 17.579 12.364 -18.577 1.00 88.25 774 TYR A O 1
ATOM 6389 N N . TYR A 1 775 ? 19.285 13.363 -17.520 1.00 90.56 775 TYR A N 1
ATOM 6390 C CA . TYR A 1 775 ? 19.308 14.520 -18.407 1.00 90.56 775 TYR A CA 1
ATOM 6391 C C . TYR A 1 775 ? 19.676 14.145 -19.849 1.00 90.56 775 TYR A C 1
ATOM 6393 O O . TYR A 1 775 ? 19.042 14.635 -20.782 1.00 90.56 775 TYR A O 1
ATOM 6401 N N . ALA A 1 776 ? 20.641 13.241 -20.055 1.00 91.06 776 ALA A N 1
ATOM 6402 C CA . ALA A 1 776 ? 20.998 12.757 -21.389 1.00 91.06 776 ALA A CA 1
ATOM 6403 C C . ALA A 1 776 ? 19.831 12.020 -22.066 1.00 91.06 776 ALA A C 1
ATOM 6405 O O . ALA A 1 776 ? 19.543 12.285 -23.234 1.00 91.06 776 ALA A O 1
ATOM 6406 N N . PHE A 1 777 ? 19.129 11.150 -21.333 1.00 92.19 777 PHE A N 1
ATOM 6407 C CA . PHE A 1 777 ? 17.939 10.458 -21.840 1.00 92.19 777 PHE A CA 1
ATOM 6408 C C . PHE A 1 777 ? 16.796 11.426 -22.163 1.00 92.19 777 PHE A C 1
ATOM 6410 O O . PHE A 1 777 ? 16.178 11.297 -23.216 1.00 92.19 777 PHE A O 1
ATOM 6417 N N . SER A 1 778 ? 16.550 12.437 -21.325 1.00 92.81 778 SER A N 1
ATOM 6418 C CA . SER A 1 778 ? 15.541 13.464 -21.610 1.00 92.81 778 SER A CA 1
ATOM 6419 C C . SER A 1 778 ? 15.901 14.335 -22.815 1.00 92.81 778 SER A C 1
ATOM 6421 O O . SER A 1 778 ? 15.022 14.659 -23.609 1.00 92.81 778 SER A O 1
ATOM 6423 N N . ILE A 1 779 ? 17.178 14.683 -23.019 1.00 94.06 779 ILE A N 1
ATOM 6424 C CA . ILE A 1 779 ? 17.606 15.379 -24.244 1.00 94.06 779 ILE A CA 1
ATOM 6425 C C . ILE A 1 779 ? 17.397 14.487 -25.473 1.00 94.06 779 ILE A C 1
ATOM 6427 O O . ILE A 1 779 ? 16.904 14.972 -26.489 1.00 94.06 779 ILE A O 1
ATOM 6431 N N . ALA A 1 780 ? 17.752 13.201 -25.390 1.00 93.19 780 ALA A N 1
ATOM 6432 C CA . ALA A 1 780 ? 17.547 12.243 -26.476 1.00 93.19 780 ALA A CA 1
ATOM 6433 C C . ALA A 1 780 ? 16.059 12.109 -26.844 1.00 93.19 780 ALA A C 1
ATOM 6435 O O . ALA A 1 780 ? 15.712 12.196 -28.019 1.00 93.19 780 ALA A O 1
ATOM 6436 N N . HIS A 1 781 ? 15.186 12.004 -25.840 1.00 94.00 781 HIS A N 1
ATOM 6437 C CA . HIS A 1 781 ? 13.735 12.012 -26.017 1.00 94.00 781 HIS A CA 1
ATOM 6438 C C . HIS A 1 781 ? 13.248 13.294 -26.715 1.00 94.00 781 HIS A C 1
ATOM 6440 O O . HIS A 1 781 ? 12.557 13.231 -27.727 1.00 94.00 781 HIS A O 1
ATOM 6446 N N . GLN A 1 782 ? 13.661 14.476 -26.243 1.00 94.12 782 GLN A N 1
ATOM 6447 C CA . GLN A 1 782 ? 13.258 15.737 -26.880 1.00 94.12 782 GLN A CA 1
ATOM 6448 C C . GLN A 1 782 ? 13.800 15.863 -28.313 1.00 94.12 782 GLN A C 1
ATOM 6450 O O . GLN A 1 782 ? 13.110 16.375 -29.191 1.00 94.12 782 GLN A O 1
ATOM 6455 N N . LEU A 1 783 ? 15.005 15.356 -28.595 1.00 93.12 783 LEU A N 1
ATOM 6456 C CA . LEU A 1 783 ? 15.530 15.286 -29.961 1.00 93.12 783 LEU A CA 1
ATOM 6457 C C . LEU A 1 783 ? 14.644 14.430 -30.869 1.00 93.12 783 LEU A C 1
ATOM 6459 O O . LEU A 1 783 ? 14.387 14.846 -31.998 1.00 93.12 783 LEU A O 1
ATOM 6463 N N . GLU A 1 784 ? 14.165 13.276 -30.404 1.00 91.62 784 GLU A N 1
ATOM 6464 C CA . GLU A 1 784 ? 13.225 12.427 -31.147 1.00 91.62 784 GLU A CA 1
ATOM 6465 C C . GLU A 1 784 ? 11.897 13.153 -31.409 1.00 91.62 784 GLU A C 1
ATOM 6467 O O . GLU A 1 784 ? 11.440 13.211 -32.556 1.00 91.62 784 GLU A O 1
ATOM 6472 N N . VAL A 1 785 ? 11.325 13.784 -30.379 1.00 91.00 785 VAL A N 1
ATOM 6473 C CA . VAL A 1 785 ? 10.079 14.563 -30.472 1.00 91.00 785 VAL A CA 1
ATOM 6474 C C . VAL A 1 785 ? 10.212 15.690 -31.500 1.00 91.00 785 VAL A C 1
ATOM 6476 O O . VAL A 1 785 ? 9.436 15.762 -32.455 1.00 91.00 785 VAL A O 1
ATOM 6479 N N . PHE A 1 786 ? 11.227 16.548 -31.371 1.00 91.62 786 PHE A N 1
ATOM 6480 C CA . PHE A 1 786 ? 11.439 17.662 -32.301 1.00 91.62 786 PHE A CA 1
ATOM 6481 C C . PHE A 1 786 ? 11.844 17.197 -33.706 1.00 91.62 786 PHE A C 1
ATOM 6483 O O . PHE A 1 786 ? 11.474 17.845 -34.686 1.00 91.62 786 PHE A O 1
ATOM 6490 N N . SER A 1 787 ? 12.539 16.066 -33.845 1.00 89.75 787 SER A N 1
ATOM 6491 C CA . SER A 1 787 ? 12.824 15.479 -35.164 1.00 89.75 787 SER A CA 1
ATOM 6492 C C . SER A 1 787 ? 11.547 14.985 -35.842 1.00 89.75 787 SER A C 1
ATOM 6494 O O . SER A 1 787 ? 11.335 15.265 -37.020 1.00 89.75 787 SER A O 1
ATOM 6496 N N . THR A 1 788 ? 10.645 14.354 -35.087 1.00 89.69 788 THR A N 1
ATOM 6497 C CA . THR A 1 788 ? 9.325 13.937 -35.579 1.00 89.69 788 THR A CA 1
ATOM 6498 C C . THR A 1 788 ? 8.499 15.145 -36.024 1.00 89.69 788 THR A C 1
ATOM 6500 O O . THR A 1 788 ? 7.923 15.137 -37.113 1.00 89.69 788 THR A O 1
ATOM 6503 N N . PHE A 1 789 ? 8.498 16.233 -35.243 1.00 86.19 789 PHE A N 1
ATOM 6504 C CA . PHE A 1 789 ? 7.876 17.494 -35.660 1.00 86.19 789 PHE A CA 1
ATOM 6505 C C . PHE A 1 789 ? 8.489 18.049 -36.951 1.00 86.19 789 PHE A C 1
ATOM 6507 O O . PHE A 1 789 ? 7.757 18.505 -37.831 1.00 86.19 789 PHE A O 1
ATOM 6514 N N . MET A 1 790 ? 9.814 17.990 -37.103 1.00 89.56 790 MET A N 1
ATOM 6515 C CA . MET A 1 790 ? 10.492 18.421 -38.328 1.00 89.56 790 MET A CA 1
ATOM 6516 C C . MET A 1 790 ? 10.057 17.591 -39.544 1.00 89.56 790 MET A C 1
ATOM 6518 O O . MET A 1 790 ? 9.810 18.154 -40.614 1.00 89.56 790 MET A O 1
ATOM 6522 N N . ASP A 1 791 ? 9.920 16.275 -39.391 1.00 87.38 791 ASP A N 1
ATOM 6523 C CA . ASP A 1 791 ? 9.450 15.380 -40.451 1.00 87.38 791 ASP A CA 1
ATOM 6524 C C . ASP A 1 791 ? 7.999 15.678 -40.844 1.00 87.38 791 ASP A C 1
ATOM 6526 O O . ASP A 1 791 ? 7.685 15.764 -42.035 1.00 87.38 791 ASP A O 1
ATOM 6530 N N . ILE A 1 792 ? 7.120 15.927 -39.867 1.00 86.62 792 ILE A N 1
ATOM 6531 C CA . ILE A 1 792 ? 5.734 16.358 -40.114 1.00 86.62 792 ILE A CA 1
ATOM 6532 C C . ILE A 1 792 ? 5.716 17.681 -40.894 1.00 86.62 792 ILE A C 1
ATOM 6534 O O . ILE A 1 792 ? 5.054 17.785 -41.930 1.00 86.62 792 ILE A O 1
ATOM 6538 N N . LEU A 1 793 ? 6.489 18.679 -40.457 1.00 83.81 793 LEU A N 1
ATOM 6539 C CA . LEU A 1 793 ? 6.591 19.980 -41.129 1.00 83.81 793 LEU A CA 1
ATOM 6540 C C . LEU A 1 793 ? 7.131 19.857 -42.561 1.00 83.81 793 LEU A C 1
ATOM 6542 O O . LEU A 1 793 ? 6.725 20.606 -43.452 1.00 83.81 793 LEU A O 1
ATOM 6546 N N . ASN A 1 794 ? 8.060 18.935 -42.813 1.00 84.19 794 ASN A N 1
ATOM 6547 C CA . ASN A 1 794 ? 8.601 18.687 -44.152 1.00 84.19 794 ASN A CA 1
ATOM 6548 C C . ASN A 1 794 ? 7.590 18.027 -45.096 1.00 84.19 794 ASN A C 1
ATOM 6550 O O . ASN A 1 794 ? 7.644 18.289 -46.297 1.00 84.19 794 ASN A O 1
ATOM 6554 N N . ASN A 1 795 ? 6.665 17.234 -44.555 1.00 82.25 795 ASN A N 1
ATOM 6555 C CA . ASN A 1 795 ? 5.627 16.528 -45.309 1.00 82.25 795 ASN A CA 1
ATOM 6556 C C . ASN A 1 795 ? 4.299 17.302 -45.418 1.00 82.25 795 ASN A C 1
ATOM 6558 O O . ASN A 1 795 ? 3.382 16.847 -46.100 1.00 82.25 795 ASN A O 1
ATOM 6562 N N . THR A 1 796 ? 4.183 18.467 -44.776 1.00 76.25 796 THR A N 1
ATOM 6563 C CA . THR A 1 796 ? 2.999 19.335 -44.865 1.00 76.25 796 THR A CA 1
ATOM 6564 C C . THR A 1 796 ? 3.111 20.253 -46.093 1.00 76.25 796 THR A C 1
ATOM 6566 O O . THR A 1 796 ? 4.113 20.950 -46.257 1.00 76.25 796 THR A O 1
ATOM 6569 N N . HIS A 1 797 ? 2.103 20.244 -46.974 1.00 64.69 797 HIS A N 1
ATOM 6570 C CA . HIS A 1 797 ? 2.044 21.094 -48.173 1.00 64.69 797 HIS A CA 1
ATOM 6571 C C . HIS A 1 797 ? 1.411 22.467 -47.870 1.00 64.69 797 HIS A C 1
ATOM 6573 O O . HIS A 1 797 ? 0.444 22.541 -47.117 1.00 64.69 797 HIS A O 1
ATOM 6579 N N . ASP A 1 798 ? 1.937 23.530 -48.494 1.00 57.34 798 ASP A N 1
ATOM 6580 C CA . ASP A 1 798 ? 1.628 24.964 -48.276 1.00 57.34 798 ASP A CA 1
ATOM 6581 C C . ASP A 1 798 ? 0.177 25.412 -48.613 1.00 57.34 798 ASP A C 1
ATOM 6583 O O . ASP A 1 798 ? -0.110 26.605 -48.645 1.00 57.34 798 ASP A O 1
ATOM 6587 N N . ASP A 1 799 ? -0.775 24.505 -48.850 1.00 49.06 799 ASP A N 1
ATOM 6588 C CA . ASP A 1 799 ? -2.089 24.853 -49.426 1.00 49.06 799 ASP A CA 1
ATOM 6589 C C . ASP A 1 799 ? -3.125 25.417 -48.427 1.00 49.06 799 ASP A C 1
ATOM 6591 O O . ASP A 1 799 ? -4.308 25.509 -48.749 1.00 49.06 799 ASP A O 1
ATOM 6595 N N . ASN A 1 800 ? -2.722 25.844 -47.228 1.00 43.97 800 ASN A N 1
ATOM 6596 C CA . ASN A 1 800 ? -3.606 26.542 -46.289 1.00 43.97 800 ASN A CA 1
ATOM 6597 C C . ASN A 1 800 ? -2.820 27.584 -45.477 1.00 43.97 800 ASN A C 1
ATOM 6599 O O . ASN A 1 800 ? -2.029 27.225 -44.605 1.00 43.97 800 ASN A O 1
ATOM 6603 N N . ASP A 1 801 ? -3.125 28.868 -45.695 1.00 43.75 801 ASP A N 1
ATOM 6604 C CA . ASP A 1 801 ? -2.654 30.054 -44.946 1.00 43.75 801 ASP A CA 1
ATOM 6605 C C . ASP A 1 801 ? -3.109 30.082 -43.459 1.00 43.75 801 ASP A C 1
ATOM 6607 O O . ASP A 1 801 ? -3.364 31.135 -42.875 1.00 43.75 801 ASP A O 1
ATOM 6611 N N . GLY A 1 802 ? -3.246 28.925 -42.809 1.00 44.88 802 GLY A N 1
ATOM 6612 C CA . GLY A 1 802 ? -3.770 28.830 -41.447 1.00 44.88 802 GLY A CA 1
ATOM 6613 C C . GLY A 1 802 ? -3.623 27.473 -40.768 1.00 44.88 802 GLY A C 1
ATOM 6614 O O . GLY A 1 802 ? -4.429 27.176 -39.891 1.00 44.88 802 GLY A O 1
ATOM 6615 N N . ILE A 1 803 ? -2.655 26.631 -41.153 1.00 42.00 803 ILE A N 1
ATOM 6616 C CA . ILE A 1 803 ? -2.396 25.393 -40.400 1.00 42.00 803 ILE A CA 1
ATOM 6617 C C . ILE A 1 803 ? -1.557 25.729 -39.161 1.00 42.00 803 ILE A C 1
ATOM 6619 O O . ILE A 1 803 ? -0.375 26.055 -39.253 1.00 42.00 803 ILE A O 1
ATOM 6623 N N . GLU A 1 804 ? -2.220 25.661 -38.009 1.00 51.66 804 GLU A N 1
ATOM 6624 C CA . GLU A 1 804 ? -1.657 25.689 -36.659 1.00 51.66 804 GLU A CA 1
ATOM 6625 C C . GLU A 1 804 ? -0.805 24.434 -36.430 1.00 51.66 804 GLU A C 1
ATOM 6627 O O . GLU A 1 804 ? -1.316 23.321 -36.531 1.00 51.66 804 GLU A O 1
ATOM 6632 N N . ILE A 1 805 ? 0.497 24.593 -36.161 1.00 49.31 805 ILE A N 1
ATOM 6633 C CA . ILE A 1 805 ? 1.390 23.443 -35.900 1.00 49.31 805 ILE A CA 1
ATOM 6634 C C . ILE A 1 805 ? 2.209 23.613 -34.612 1.00 49.31 805 ILE A C 1
ATOM 6636 O O . ILE A 1 805 ? 2.525 22.620 -33.968 1.00 49.31 805 ILE A O 1
ATOM 6640 N N . LEU A 1 806 ? 2.519 24.845 -34.192 1.00 43.91 806 LEU A N 1
ATOM 6641 C CA . LEU A 1 806 ? 3.255 25.127 -32.956 1.00 43.91 806 LEU A CA 1
ATOM 6642 C C . LEU A 1 806 ? 2.630 26.327 -32.245 1.00 43.91 806 LEU A C 1
ATOM 6644 O O . LEU A 1 806 ? 2.736 27.459 -32.720 1.00 43.91 806 LEU A O 1
ATOM 6648 N N . GLU A 1 807 ? 1.991 26.058 -31.114 1.00 39.94 807 GLU A N 1
ATOM 6649 C CA . GLU A 1 807 ? 1.619 27.055 -30.116 1.00 39.94 807 GLU A CA 1
ATOM 6650 C C . GLU A 1 807 ? 2.600 26.870 -28.953 1.00 39.94 807 GLU A C 1
ATOM 6652 O O . GLU A 1 807 ? 2.684 25.786 -28.375 1.00 39.94 807 GLU A O 1
ATOM 6657 N N . ILE A 1 808 ? 3.445 27.875 -28.716 1.00 42.34 808 ILE A N 1
ATOM 6658 C CA . ILE A 1 808 ? 4.401 27.867 -27.606 1.00 42.34 808 ILE A CA 1
ATOM 6659 C C . ILE A 1 808 ? 3.655 28.453 -26.412 1.00 42.34 808 ILE A C 1
ATOM 6661 O O . ILE A 1 808 ? 3.311 29.638 -26.441 1.00 42.34 808 ILE A O 1
ATOM 6665 N N . TRP A 1 809 ? 3.372 27.604 -25.428 1.00 39.72 809 TRP A N 1
ATOM 6666 C CA . TRP A 1 809 ? 2.789 27.992 -24.148 1.00 39.72 809 TRP A CA 1
ATOM 6667 C C . TRP A 1 809 ? 3.894 28.376 -23.169 1.00 39.72 809 TRP A C 1
ATOM 6669 O O . TRP A 1 809 ? 4.917 27.653 -23.097 1.00 39.72 809 TRP A O 1
#

Foldseek 3Di:
DVVVVVQQVDALVLLLLFLQLLLLDLQCQLVNLLSLLVNVCSLQPGDGGHGDPVVVCVVCSVVLPDPPCPFRQRQFWQWAWQAAQVWIFIAGQDSDPDLSVLLNLLNVLCVVLVFLDLLLLVLVLLSVLLRQLCVLVVHDNIDTGDNPDPDRDGDDPVCSVSRSQDDFPVRSVVSQVVSVHDPCSLVQQEDDNPPDQDDPPVCSNPRNASCLRRQWYADPGGIGRSHRNSSSSSSSLSSVVSCCVSQNDVRCLVSLLVVLVVLVCLLQVVFAWDPDQDDDDPWDWTKTDQKQAEIEIEIEDGDDDPDSDSSCPQDADECDPVNLVSVVVRVVSSVVVCVVPHNHPDYAYEYEYRYSYHHDQDDVVVVLSHAYDYSVLVSLVCVVCVNNCVLRVLLSVQVNVFFADSPDHRQQSVLCCVVVQNHPDDPDDPPDPPHDYRRHRNCSNVSSVVSLQQVWIWDCDPNGIFIWTDDNVDDSVQRKIAGPSDPQRHQWIWGDDDQEIETEGEDPPPCRPVSVLLRVLLSLLLNLLCLLVVFFFFPYYAYEYEAEDQDDDWDKDADDLRYIYTYDHPVCQQVVVDASLNSNLVVSVVCVVSVRTTPPDDVVSSVVLCVQLVFGSQADPPPGGLVVLCPPQADEDFARPVLLVVLVVVLCVVVVDDLPQDFDDLVRLLVSLVVSLVVLCVVLVVLLLVCLAPVNLVVLVSNLSNLSSLLVNLVSNVSSSVSSCVSSVHDDDVSVVVNVRSVLLNVLSVVSSVCSVVPDDRDDDDDDIPSSVSNSSSSSVVSVVSVVLSVVSVPDDPPDPDDGRDGRD

Radius of gyration: 30.41 Å; Cα contacts (8 Å, |Δi|>4): 1193; chains: 1; bounding box: 80×77×84 Å

Secondary structure (DSSP, 8-state):
-GGGGGGGG--HHHHHHHHHHHHH-GGGGGGHHHHHHHHHHHHHH--TTSPP-HHHHHHHHHHHSPTT--S----SEEEEEEE-SS-EEEEE--SSS-HHHHHHHHHHHHHHTT---HHHHHHHHHHHHHHHHHHHHT--SSEE------S-----HHHHHT-TTEEEHHHHHHHHHHTT--GGGGGGGB--TTS--S-TTGGGG-SSTHHHH--EEEETTEEEES-SHHHHHHHHHHHHHHHHHHH-HHHHHHHHHHHHHHHHHHHTTTS-B-TTPPPBTTBEEEEEE-SSSEEEEEEEE----S---GGGTTSPBPPPHHHHHHHHHHHHHHHHHHHHHS--SEEEEEEEE--SS-B-PPPHHHHHHSEEEEHHHHHHHHHHTTT-THHHHHHHHHHTTSPBPTT--HHHHHHHHHHTTT----SS----TT-B---S-TTHHHHHHHHHHHT-EEEEETTEEEEEEE-TTS-TTS-EEEETT-SSS-SEEEEEETTEEEEEE---STTHHHHHHHHHHHHHHHHHHHHHHT--SBSS-EEEEEEEESS---EEEEEETTEEEEEEEHHHHHTTSS-HHHHHHHHHHHHHHTT-B-TT--HHHHHHHHHHH---SSEETTTEEGGGT-SS--------HHHHHHHHHHHHHHHT--S------HHHHHHHHHHHHHHHHHHHHHHHHHHTSHHHHHHHHHHHHHHHHHHHHHHHHHHHHHHHHHHHT----HHHHHHHHHHHHHHHHHHHHHHHHHT-------PPPHHHHHHHHHHHHHHHHHHHHHHHHHH--S--TT-------

Mean predicted aligned error: 11.11 Å

Solvent-accessible surface area (backbone atoms only — not comparable to full-atom values): 45334 Å² total; per-residue (Å²): 122,80,80,54,63,67,41,55,76,23,30,42,67,56,41,46,53,51,47,22,50,35,57,68,33,41,62,26,35,51,45,41,59,63,46,36,43,53,47,47,48,48,66,76,73,45,64,61,82,43,53,43,67,52,71,59,49,66,67,46,51,74,75,70,50,52,91,85,70,79,66,71,73,53,42,42,44,31,27,32,62,32,50,44,91,87,40,56,28,34,33,42,43,56,89,64,91,50,53,42,58,40,41,26,56,49,48,53,48,29,60,76,70,68,62,84,52,72,47,38,46,51,16,51,50,28,41,52,53,30,24,53,31,35,56,65,74,68,55,62,60,54,34,68,22,36,68,82,58,92,60,87,66,78,81,52,78,67,52,63,73,63,40,56,50,58,38,42,53,67,57,50,53,55,56,33,52,77,60,78,48,58,86,70,71,53,58,82,30,41,57,58,93,84,60,86,67,87,57,75,75,69,43,69,79,46,76,49,56,68,41,44,64,22,26,30,38,82,52,99,65,27,37,34,44,49,38,59,44,22,28,52,54,40,19,33,52,24,41,51,53,42,46,39,73,74,61,32,61,70,57,42,48,52,54,45,32,52,50,50,50,50,55,51,46,62,68,45,66,89,50,56,65,57,81,89,74,79,73,52,83,100,38,51,68,52,38,32,50,70,45,85,35,34,34,36,38,39,39,42,45,60,66,77,76,96,69,91,49,77,95,57,66,84,58,60,45,72,78,46,74,66,57,51,50,52,52,53,53,43,53,56,50,50,52,52,51,50,49,73,79,42,78,51,80,47,73,41,41,36,39,32,41,41,42,85,60,66,69,46,81,71,61,70,69,58,66,71,71,33,46,56,37,44,51,64,57,46,55,49,50,40,57,76,47,74,57,45,62,60,56,59,47,51,48,52,62,56,50,73,78,55,60,62,31,92,85,59,50,57,63,40,55,47,16,48,24,53,76,45,56,55,35,88,82,62,94,70,94,78,80,60,95,78,30,54,76,77,78,56,56,70,37,43,57,58,51,43,52,50,50,49,59,35,51,66,41,53,44,84,52,96,95,38,75,40,53,28,18,40,45,83,94,51,55,81,89,54,60,34,29,22,42,58,86,44,92,62,83,27,65,33,43,39,33,61,44,98,79,20,45,35,38,34,33,34,48,87,56,103,53,25,68,60,40,47,50,52,42,52,43,50,46,48,58,52,49,52,50,22,66,63,68,72,47,45,55,40,64,47,57,36,38,34,38,47,43,81,36,72,79,69,69,72,44,81,48,70,84,50,98,50,34,36,34,39,38,40,19,48,56,38,51,76,69,58,75,49,51,70,66,56,56,49,48,54,52,51,52,50,27,53,77,70,61,41,34,14,93,82,53,56,74,63,58,56,51,48,53,48,67,76,55,71,58,51,87,65,42,44,98,87,78,44,52,64,77,76,61,68,86,80,52,72,52,76,70,64,82,47,55,43,39,37,50,52,52,52,49,51,51,37,63,74,71,64,63,64,72,56,79,56,82,49,53,73,69,56,44,50,51,50,44,51,52,48,48,53,51,47,51,63,61,40,51,67,51,42,54,58,49,35,20,73,70,49,46,49,51,50,51,44,39,43,49,6,23,50,36,51,41,54,52,42,55,60,45,45,56,38,50,47,52,50,27,60,71,64,71,50,88,82,65,67,67,62,59,53,44,53,42,31,52,52,39,36,52,52,50,51,52,52,52,50,54,37,70,73,60,71,77,74,47,92,77,80,92,80,48,66,67,58,54,46,42,46,52,25,46,50,51,50,45,53,54,42,49,50,51,46,53,52,59,71,74,56,74,87,87,54,102,75,68,85,82,56,76,52,111

Sequence (809 aa):
MKELSFLDKYDKQQALSCISYMMGMKENSAWKYNLAIIQRYILENSNGDMPIDVTFLKKEFYELIPKGVTDEVQANLCIDQCITEDRSYSVYALMSEGEQYAIRRMDMIARKYEVNDKLMRIGRVMLDISDIICERFGYGRYELGELCNEYFIFPNNKELKNNPLLFSDRDILKILKGYNLDDKSLEIMVYEKDKPFSDLSIYKNQLSGPLEWYPLYKTQTGYLVLSPYALLLCAHSFFFKSLVNNVGKENFEDAYGRICLEEIAIKLDNCEELQGIKQYSDVENIVYRLDIDKYASFTFVTNIPDRIELDKMFETERVTDELSSRIIECLINNESQIKSISNVSKVLNIIVFCGPKVFGSFCSTIAAIGLVFSVDQLGWIVELLNKGLYNLYWFLEDKRKIRFAPINNDFEIFGFYYKHEMTFYVDDDIAIPTGLTISGNPLLYDIYKFLWEKDEHVEYICSKLETVKHLADFADEVPFYINSRSKNDGSYLLVKLRDADMLLFYSFNKYAQISAQIAKSIGMWLFIIEEKFNIHVLRCPVTIFINLTENGTFNFSHFKRNELRIDISLSDINNLNIDEYYIVKGLCEVFMNKRLAGRNFTMDHLKQVFLETGGHLLFDESQGSIAVIDDGLKECMTISKRFNNVVLTNIQEHFNWSPQGVKYNIQDSKKIVKDIITYLNQLLRPLLEKLSKRGELIKLLELHHGQLFWLALTNSRYIYYKRIYDYIGIHETKQHTFEQGYQETNALCKWIIEQIVLGQPFNENKLESVDEIYYAFSIAHQLEVFSTFMDILNNTHDDNDGIEILEIW

pLDDT: mean 80.03, std 13.2, range [39.72, 96.94]